Protein 3R75 (pdb70)

Sequence (1236 aa):
RNLFDRVLHGQAPCFALIARSRAMIDVVFAGAVSYPSSLAELPLAAPTATGADRQELLVMVPYRQLHERGFKTHDDGAPLVAITCDEHETVSAQLALAAIPDADTALGERHFDIDDEAYAEIVERRVITDEIGTGAGSNFVIKRTLEGDLDDDDYSPAKALAVFKRLMRRREVGAYWIFVIHTGERTFVVGATPERHLTLHHEGCCATMNPISGTYRYPQSGPTIDGINAFLGDRKESSDELYMVLDEELLKMMARICPAGGQVTGPHHLREMARLAHTEYFIVVGHHTEADVRDLLRETMFAPTVTGSPIESATRVIARHERAGRGYYSGIAALIGRDARGGRTLDSAILIRTAEIDRAGHHVRIGVGSTLVRHSDAVSEVMMETHAKVAALSNAFDPPEAGPALGQHPSVQAALRERNEGIADDFWFRPYGGRAELSGCCRALIVDAEDHFTAMIAQQLSSLGLATEVCGVHDAVDLARYDVVVMGPGPGDPSDAGDPRIARLYAWLRHLIDEGKPFMMAVLSHQILNAILGIPLVVRREVPNQGIQVEIDLFGQRERVGFYNTYVAQTVRDEMDVDGVGTVAISRDPRTGEVHALRGPTFSSMMQFHAESVLTVDGPRRILGEAITHAIRREKRNLFDRVLHGQAPCCFALIARSTGSAGERAMIDVFAGAVSYPSSLAELPLAAPTATGADRQELLVMVPYRQLHERGFKTHDDGAPLVVAITCDEHETVSAQLALAAIPDADTALGERHFDIDDEAYAEIVERVITDEIGTGAGSSNFVIKRTLEGDLDDYSPAKALAVFKRLMRREVGAYWIFVIHTGERTFVGATPERHLTLHHEGCCATMNPISGTYRYPQSGPTIDGINAFLGDRKESSDELYMVVLDEELKMMARIICPAGGQVTGPHHLREMARLAHTEYFIVGHTEADVVRDLLRETMFAPTVTGSPIESATRVIARHERAGRGYYSGIAALIGRDARGGRTLDSAILIRTAEIDRAGHVRIGVGSTLVRHSDAVSEVMMETHAKVAALSNAFDPPEAGPALGQHPSSVQAALRERNEGIADFWFRPYGGRAELSGCRALIVDAEDHFTTAMIAQQLSSSLGLATEEVCGVHDAVDLARYDVVVMGPGPGDPSDAGDPRIARLYAWLRHLIDEGKPFMMAVLSHQILNAILGIPLVRREVPNQGIQVEIDLFGQRERVGFYNTYVVAQTVVRDEMDVDGVGTVAISRDPRTGEEVHALRGPTFSSMMQFHAESVLTVDGPRILGEAITHAIRREK

CATH classification: 3.60.120.10 (+1 more: 3.40.50.880)

Nearest PDB structures (foldseek):
  3r76-assembly1_B  TM=9.998E-01  e=0.000E+00  Burkholderia lata
  3r76-assembly1_A  TM=9.434E-01  e=0.000E+00  Burkholderia lata
  3r74-assembly1_A  TM=6.305E-01  e=0.000E+00  Burkholderia lata
  3r74-assembly1_B  TM=6.122E-01  e=0.000E+00  Burkholderia lata
  2eua-assembly2_B  TM=7.365E-01  e=6.000E-20  Escherichia coli

Foldseek 3Di:
DALLVCVQVVNALWWKWKFAPCTKIKIFGADKDFDPALVVQPDDPFDFPLAWDFFKKWFFAQCNLVVVVFDFDCPPQTTMIGTRPDMDMDNPVVSLVSQDADAQAFAPWAKPQHLVNQLVLLVCCLCVQCVVPLAFKFKAKIKTKGFGPPDDVSNLSNLLSLCVVQKPQFRMFMWTRGNFKIKGFGHNFWWWKADPQKIKGKQWAFKQFADPVGDDPVSVVVSVVDPVRVVLSVQLVVQVQVLQVVQAVVTWDKDDFDWRDIRGMIITMIMIMHGGDDDPSVSLNSPPFRCFRFHPPRSSSSVSNVVRDPDGDNSQRHKTWTWIAGNRRDIIITMHGPARMWMAGPRRMTIHMFIHMRGNPDDSSVRSVVRVSSNVSSSCSSPPDDDPPPPCPDPVNVVVVVVVLPQFAPQVVDDLVDAPPCAAAEEEEEDLADVLVVLVCSLSVSVRYHYHYDYLPDDDDCVVGQEYEYDDDDDDLVPCVPVSSVSLLVVLVVCLLVLRQYEYANSQVNNCVVQPFDKDFAPDALAFDWDFFQDVNRTWIFHAGGGMFTFDCDQWDQGPSFGIKGFGADNVTRTTAKIQGPQFIYGPTSLSDRRTYPSSVVVVVRSCRNSVVVD/DVLLVCVQVCNAVWKKWKFADDDDDPDFGKIKIFGAAKDFDPALVPDPDDAFDFDLAWDFFKKWFFALCNLVVVVFDFDCPPQTTMIGTRPDIDMDGLVVSLVPQDADAQAFAPKDKPQHLVNQLVLLVCCLCVQVVVPLAFKFKAKIKTKGFGPPDDCSNLVNLLSLLVVFKDQFRMFMWTRRPQKIKGFGHNFWFWWADPQKIKGKQWAFKQFADPVGDDPVSVVVRVVDPVRVVLQVQLVVQVQVLQVVAAVVTWDKDDFDWRDIRGMIITMIMIMHGHDDDPSVNLNSPSFRCQHQHPPRSSSSVSNVVRDPDGDNSQRHKTWTWIARNGGDIIITMGGPARMWMAGPRRMTIHMFIHMRGNPDNSSVRSVVRCSSNVSSSCSSPPPVVDDDPCVPVVNVVVVVVVLPQWAPCVVAPPPRAAPQQEFEEEEEDLPDVLVVLVCVLSVSHNYHYDYDYLPDDDDLVVGQEYEYDDDDDDLVPCPPVSSVSLLVVLVVCQLVLRQYEYANSLQNNCVVQPFDKDFDPDALAFDWDWFQDVNDTWIFHAHGGMFTFDCDQWDQGPSWGIKGFGADNVTRTTAKIQGQQAIYGHTRLSDRRTYPSSVVVNVRRCSNSVPPD

Solvent-accessible surface area: 45537 Å² total

Secondary structure (DSSP, 8-state):
--HHHHHHTT--SSEEEEEE---EEEEEE--EE--SSGGG---PSP---SS-EEEEEEEE-GGGGGGGT-------PPPEEEE-SEEEEEEHHHHHHHSPP---PPEEEEESS-HHHHHHHHHHIIIIIGGGTS-SEEE--EEEEEE-TT--HHHHHHHHHHHHHH--S-SEEEEEE-SSEEEEEEES-B--EEETTEEEE--EEEEEEPPTT---HHHHHHHHT-HHHHHHHHHHHHHHHHHHHHHSTT--EEEEEEEEE-SSEEEEEEEEEEE----HHHHHHHT-S-GGGSEESHHHHHHHHHHH--S--TTTT-EEEEEEE-TTS-EEEEEEE--SEEEEETT-EEEEEE--EE-TT--HHHHHHHHHHHHHHHHHHHSPPP-S--GGG-HHHHHHHHHTTTTS-SGGGS-SS----STT-EEEEEESS-THHHHHHHHHHHTT-EEEEEETT----GGG-SEEEEPP-SS-TT-TTSHHHHHHHHHHHHHHHHT--EEE--HHHHHHHHTTPPEEEEEEEEEEEEEEEEETTEEEEEEEEEEEEEB-S-SEEEETTTEEEEEEE-TTT-BEEEEEETTEEEESSBTTSTT-TTHHHHHHHHHHHHTTTT-/-HHHHHHHTT--SSEEEEE-S---TTPPPEEEEEE--EE--SSGGG---PSP---SS-EEEEEEEE-GGGGGGGT-------PPPEEEE-SEEEEEEHHHHHHHSPP---PPEEEEESS-HHHHHHHHHHIIIIIGGGTS-SEEE--EEEEEE-TT--HHHHHHHHHHHHHH--S-SEEEEEE-SS-EEEEEES-EEEEEETTEEEE--EEEEEEPPTT---HHHHHHHHT-HHHHHHHHHHHHHHHHHHHHHSTT--EEEEEEEEE-SSEEEEEEEEEEE----HHHHHHHT-S-GGGSEESHHHHHHHHHHH-SS--TTTT-EEEEEEE-TTS-EEEEEEE--SEEEE-TT-EEEEEE--EE-TT--HHHHHHHHHHHHHHHHHHHS-GGGSPPGGGSHHHHHHHHHTTTTS-SGGGS-TT---TTTT-EEEEEESS-THHHHHHHHHHHTT-EEEEEETT----GGG-SEEEE---SS-TT-TTSHHHHHHHHHHHHHHHHT--EEE--HHHHHHHHTTPPEEEEEEEEEEEEEEEEETTEEEEEEEEEEEEEB-S-SEEEETTTEEEEEEE-TTT-BEEEEEETTEEEESSBTTSTT-TTHHHHHHHHHHHHTTT--

Organism: Burkholderia lata (strain ATCC 17760 / DSM 23089 / LMG 22485 / NCIMB 9086 / R18194 / 383) (NCBI:txid482957)

B-factor: mean 40.08, std 13.48, range [13.73, 122.08]

Radius of gyration: 42.16 Å; Cα contacts (8 Å, |Δi|>4): 3060; chains: 2; bounding box: 142×75×75 Å

InterPro domains:
  IPR005801 ADC synthase [G3DSA:3.60.120.10] (1-397)
  IPR005801 ADC synthase [SSF56322] (35-395)
  IPR006221 Anthranilate synthase/para-aminobenzoate synthase like domain [cd01743] (448-624)
  IPR015890 Chorismate-utilising enzyme, C-terminal [PF00425] (127-386)
  IPR017926 Glutamine amidotransferase [PF00117] (448-626)
  IPR019999 Anthranilate synthase component I-like [PTHR11236] (121-397)
  IPR029062 Class I glutamine amidotransferase-like [G3DSA:3.40.50.880] (445-643)
  IPR029062 Class I glutamine amidotransferase-like [SSF52317] (443-632)

Structure (mmCIF, N/CA/C/O backbone):
data_3R75
#
_entry.id   3R75
#
_cell.length_a   259.710
_cell.length_b   94.512
_cell.length_c   53.546
_cell.angle_alpha   90.00
_cell.angle_beta   90.00
_cell.angle_gamma   90.00
#
_symmetry.space_group_name_H-M   'P 21 21 2'
#
loop_
_entity.id
_entity.type
_entity.pdbx_description
1 polymer 'Anthranilate/para-aminobenzoate synthases component I'
2 non-polymer 'MAGNESIUM ION'
3 non-polymer 'BENZOIC ACID'
4 non-polymer 'PYRUVIC ACID'
5 non-polymer 'PHOSPHATE ION'
6 non-polymer 'ZINC ION'
7 water water
#
loop_
_atom_site.group_PDB
_atom_site.id
_atom_site.type_symbol
_atom_site.label_atom_id
_atom_site.label_alt_id
_atom_site.label_comp_id
_atom_site.label_asym_id
_atom_site.label_entity_id
_atom_site.label_seq_id
_atom_site.pdbx_PDB_ins_code
_atom_site.Cartn_x
_atom_site.Cartn_y
_atom_site.Cartn_z
_atom_site.occupancy
_atom_site.B_iso_or_equiv
_atom_site.auth_seq_id
_atom_site.auth_comp_id
_atom_site.auth_asym_id
_atom_site.auth_atom_id
_atom_site.pdbx_PDB_model_num
ATOM 1 N N . ARG A 1 9 ? 37.469 59.098 46.687 1.00 75.03 7 ARG A N 1
ATOM 2 C CA . ARG A 1 9 ? 37.249 57.655 46.375 1.00 81.36 7 ARG A CA 1
ATOM 3 C C . ARG A 1 9 ? 35.751 57.336 46.063 1.00 71.90 7 ARG A C 1
ATOM 4 O O . ARG A 1 9 ? 34.879 57.298 46.936 1.00 84.32 7 ARG A O 1
ATOM 6 N N . ASN A 1 10 ? 35.467 57.109 44.790 1.00 71.62 8 ASN A N 1
ATOM 7 C CA . ASN A 1 10 ? 34.118 56.728 44.376 1.00 59.48 8 ASN A CA 1
ATOM 8 C C . ASN A 1 10 ? 33.761 55.319 44.905 1.00 59.58 8 ASN A C 1
ATOM 9 O O . ASN A 1 10 ? 34.524 54.670 45.658 1.00 53.84 8 ASN A O 1
ATOM 14 N N . LEU A 1 11 ? 32.574 54.862 44.572 1.00 53.29 9 LEU A N 1
ATOM 15 C CA . LEU A 1 11 ? 32.186 53.533 44.989 1.00 47.23 9 LEU A CA 1
ATOM 16 C C . LEU A 1 11 ? 33.169 52.532 44.377 1.00 38.70 9 LEU A C 1
ATOM 17 O O . LEU A 1 11 ? 33.597 51.603 45.023 1.00 36.04 9 LEU A O 1
ATOM 22 N N . PHE A 1 12 ? 33.430 52.702 43.089 1.00 37.67 10 PHE A N 1
ATOM 23 C CA . PHE A 1 12 ? 34.230 51.735 42.374 1.00 38.71 10 PHE A CA 1
ATOM 24 C C . PHE A 1 12 ? 35.628 51.591 43.028 1.00 39.68 10 PHE A C 1
ATOM 25 O O . PHE A 1 12 ? 36.081 50.478 43.294 1.00 36.32 10 PHE A O 1
ATOM 33 N N . ASP A 1 13 ? 36.236 52.709 43.383 1.00 43.53 11 ASP A N 1
ATOM 34 C CA . ASP A 1 13 ? 37.516 52.714 44.078 1.00 49.98 11 ASP A CA 1
ATOM 35 C C . ASP A 1 13 ? 37.452 51.929 45.385 1.00 46.19 11 ASP A C 1
ATOM 36 O O . ASP A 1 13 ? 38.350 51.146 45.668 1.00 44.63 11 ASP A O 1
ATOM 41 N N . ARG A 1 14 ? 36.393 52.126 46.169 1.00 44.69 12 ARG A N 1
ATOM 42 C CA . ARG A 1 14 ? 36.212 51.357 47.379 1.00 44.26 12 ARG A CA 1
ATOM 43 C C . ARG A 1 14 ? 36.043 49.853 47.085 1.00 45.52 12 ARG A C 1
ATOM 44 O O . ARG A 1 14 ? 36.608 49.020 47.778 1.00 45.72 12 ARG A O 1
ATOM 52 N N . VAL A 1 15 ? 35.278 49.501 46.059 1.00 40.46 13 VAL A N 1
ATOM 53 C CA . VAL A 1 15 ? 35.155 48.081 45.677 1.00 37.06 13 VAL A CA 1
ATOM 54 C C . VAL A 1 15 ? 36.568 47.528 45.360 1.00 39.58 13 VAL A C 1
ATOM 55 O O . VAL A 1 15 ? 37.035 46.479 45.857 1.00 37.99 13 VAL A O 1
ATOM 59 N N . LEU A 1 16 ? 37.279 48.279 44.555 1.00 40.72 14 LEU A N 1
ATOM 60 C CA . LEU A 1 16 ? 38.615 47.889 44.108 1.00 51.58 14 LEU A CA 1
ATOM 61 C C . LEU A 1 16 ? 39.597 47.716 45.274 1.00 55.39 14 LEU A C 1
ATOM 62 O O . LEU A 1 16 ? 40.419 46.843 45.209 1.00 58.08 14 LEU A O 1
ATOM 67 N N . HIS A 1 17 ? 39.464 48.513 46.337 1.00 49.16 15 HIS A N 1
ATOM 68 C CA . HIS A 1 17 ? 40.411 48.444 47.444 1.00 53.38 15 HIS A CA 1
ATOM 69 C C . HIS A 1 17 ? 39.948 47.518 48.531 1.00 48.30 15 HIS A C 1
ATOM 70 O O . HIS A 1 17 ? 40.555 47.502 49.565 1.00 47.26 15 HIS A O 1
ATOM 77 N N . GLY A 1 18 ? 38.843 46.803 48.351 1.00 48.62 16 GLY A N 1
ATOM 78 C CA . GLY A 1 18 ? 38.400 45.846 49.369 1.00 49.61 16 GLY A CA 1
ATOM 79 C C . GLY A 1 18 ? 37.533 46.497 50.455 1.00 53.71 16 GLY A C 1
ATOM 80 O O . GLY A 1 18 ? 37.315 45.935 51.507 1.00 54.39 16 GLY A O 1
ATOM 81 N N . GLN A 1 19 ? 37.005 47.676 50.189 1.00 51.40 17 GLN A N 1
ATOM 82 C CA . GLN A 1 19 ? 36.283 48.440 51.202 1.00 52.58 17 GLN A CA 1
ATOM 83 C C . GLN A 1 19 ? 34.769 48.223 51.156 1.00 49.27 17 GLN A C 1
ATOM 84 O O . GLN A 1 19 ? 34.028 48.830 51.902 1.00 47.42 17 GLN A O 1
ATOM 90 N N . ALA A 1 20 ? 34.278 47.374 50.273 1.00 44.43 18 ALA A N 1
ATOM 91 C CA . ALA A 1 20 ? 32.811 47.160 50.207 1.00 42.65 18 ALA A CA 1
ATOM 92 C C . ALA A 1 20 ? 32.598 45.685 50.490 1.00 43.99 18 ALA A C 1
ATOM 93 O O . ALA A 1 20 ? 32.963 44.871 49.639 1.00 43.40 18 ALA A O 1
ATOM 95 N N . PRO A 1 21 ? 32.034 45.325 51.665 1.00 39.90 19 PRO A N 1
ATOM 96 C CA . PRO A 1 21 ? 31.945 43.895 51.949 1.00 42.77 19 PRO A CA 1
ATOM 97 C C . PRO A 1 21 ? 30.889 43.202 51.027 1.00 39.53 19 PRO A C 1
ATOM 98 O O . PRO A 1 21 ? 30.877 42.008 50.883 1.00 38.55 19 PRO A O 1
ATOM 102 N N . CYS A 1 22 ? 30.012 43.979 50.427 1.00 37.20 20 CYS A N 1
ATOM 103 C CA . CYS A 1 22 ? 29.054 43.428 49.462 1.00 36.27 20 CYS A CA 1
ATOM 104 C C . CYS A 1 22 ? 28.903 44.408 48.309 1.00 35.54 20 CYS A C 1
ATOM 105 O O . CYS A 1 22 ? 28.563 45.576 48.487 1.00 30.65 20 CYS A O 1
ATOM 108 N N . PHE A 1 23 ? 29.096 43.900 47.105 1.00 33.40 21 PHE A N 1
ATOM 109 C CA . PHE A 1 23 ? 29.088 44.749 45.916 1.00 30.58 21 PHE A CA 1
ATOM 110 C C . PHE A 1 23 ? 28.717 43.966 44.693 1.00 28.16 21 PHE A C 1
ATOM 111 O O . PHE A 1 23 ? 28.741 42.738 44.698 1.00 25.13 21 PHE A O 1
ATOM 119 N N . ALA A 1 24 ? 28.250 44.675 43.663 1.00 28.51 22 ALA A N 1
ATOM 120 C CA . ALA A 1 24 ? 28.048 44.093 42.361 1.00 27.72 22 ALA A CA 1
ATOM 121 C C . ALA A 1 24 ? 28.583 45.089 41.295 1.00 31.44 22 ALA A C 1
ATOM 122 O O . ALA A 1 24 ? 28.409 46.297 41.417 1.00 28.92 22 ALA A O 1
ATOM 124 N N . LEU A 1 25 ? 29.275 44.533 40.301 1.00 26.08 23 LEU A N 1
ATOM 125 C CA . LEU A 1 25 ? 29.605 45.192 39.071 1.00 28.24 23 LEU A CA 1
ATOM 126 C C . LEU A 1 25 ? 28.863 44.442 38.003 1.00 26.67 23 LEU A C 1
ATOM 127 O O . LEU A 1 25 ? 29.033 43.253 37.857 1.00 26.10 23 LEU A O 1
ATOM 132 N N . ILE A 1 26 ? 28.009 45.157 37.289 1.00 26.21 24 ILE A N 1
ATOM 133 C CA . ILE A 1 26 ? 27.154 44.577 36.274 1.00 25.17 24 ILE A CA 1
ATOM 134 C C . ILE A 1 26 ? 27.223 45.398 34.994 1.00 28.26 24 ILE A C 1
ATOM 135 O O . ILE A 1 26 ? 26.881 46.582 34.996 1.00 27.44 24 ILE A O 1
ATOM 140 N N . ALA A 1 27 ? 27.661 44.764 33.895 1.00 27.56 25 ALA A N 1
ATOM 141 C CA . ALA A 1 27 ? 27.764 45.395 32.595 1.00 28.44 25 ALA A CA 1
ATOM 142 C C . ALA A 1 27 ? 26.588 44.861 31.844 1.00 29.11 25 ALA A C 1
ATOM 143 O O . ALA A 1 27 ? 26.524 43.674 31.491 1.00 26.40 25 ALA A O 1
ATOM 145 N N . ARG A 1 28 ? 25.619 45.739 31.628 1.00 29.21 26 ARG A N 1
ATOM 146 C CA . ARG A 1 28 ? 24.327 45.374 31.021 1.00 34.55 26 ARG A CA 1
ATOM 147 C C . ARG A 1 28 ? 24.161 45.803 29.560 1.00 38.51 26 ARG A C 1
ATOM 148 O O . ARG A 1 28 ? 24.935 46.605 29.085 1.00 41.27 26 ARG A O 1
ATOM 156 N N . SER A 1 29 ? 23.129 45.231 28.918 1.00 51.58 27 SER A N 1
ATOM 157 C CA . SER A 1 29 ? 22.609 45.379 27.490 1.00 57.72 27 SER A CA 1
ATOM 158 C C . SER A 1 29 ? 23.094 44.293 26.533 1.00 53.95 27 SER A C 1
ATOM 159 O O . SER A 1 29 ? 23.144 43.135 26.913 1.00 48.41 27 SER A O 1
ATOM 162 N N . ARG A 1 36 ? 29.971 53.666 24.050 1.00 71.79 34 ARG A N 1
ATOM 163 C CA . ARG A 1 36 ? 30.650 53.849 25.355 1.00 63.85 34 ARG A CA 1
ATOM 164 C C . ARG A 1 36 ? 30.012 52.981 26.499 1.00 57.30 34 ARG A C 1
ATOM 165 O O . ARG A 1 36 ? 29.156 53.480 27.246 1.00 64.23 34 ARG A O 1
ATOM 167 N N . ALA A 1 37 ? 30.430 51.698 26.594 1.00 48.76 35 ALA A N 1
ATOM 168 C CA . ALA A 1 37 ? 29.864 50.718 27.547 1.00 48.49 35 ALA A CA 1
ATOM 169 C C . ALA A 1 37 ? 30.119 51.233 28.960 1.00 40.56 35 ALA A C 1
ATOM 170 O O . ALA A 1 37 ? 31.221 51.727 29.262 1.00 35.77 35 ALA A O 1
ATOM 172 N N . MET A 1 38 ? 29.087 51.179 29.787 1.00 42.96 36 MET A N 1
ATOM 173 C CA . MET A 1 38 ? 29.193 51.576 31.192 1.00 39.31 36 MET A CA 1
ATOM 174 C C . MET A 1 38 ? 28.932 50.358 32.037 1.00 35.77 36 MET A C 1
ATOM 175 O O . MET A 1 38 ? 28.189 49.478 31.639 1.00 37.44 36 MET A O 1
ATOM 180 N N . ILE A 1 39 ? 29.513 50.341 33.235 1.00 31.39 37 ILE A N 1
ATOM 181 C CA . ILE A 1 39 ? 29.307 49.292 34.200 1.00 31.47 37 ILE A CA 1
ATOM 182 C C . ILE A 1 39 ? 28.579 49.912 35.380 1.00 29.48 37 ILE A C 1
ATOM 183 O O . ILE A 1 39 ? 28.948 50.967 35.848 1.00 28.64 37 ILE A O 1
ATOM 188 N N . ASP A 1 40 ? 27.521 49.255 35.787 1.00 29.11 38 ASP A N 1
ATOM 189 C CA . ASP A 1 40 ? 26.824 49.623 36.994 1.00 30.73 38 ASP A CA 1
ATOM 190 C C . ASP A 1 40 ? 27.554 49.079 38.178 1.00 30.12 38 ASP A C 1
ATOM 191 O O . ASP A 1 40 ? 27.903 47.905 38.194 1.00 30.25 38 ASP A O 1
ATOM 196 N N . VAL A 1 41 ? 27.765 49.959 39.157 1.00 29.02 39 VAL A N 1
ATOM 197 C CA A VAL A 1 41 ? 28.390 49.603 40.421 0.50 27.25 39 VAL A CA 1
ATOM 198 C CA B VAL A 1 41 ? 28.381 49.560 40.408 0.50 29.36 39 VAL A CA 1
ATOM 199 C C . VAL A 1 41 ? 27.423 49.821 41.562 1.00 32.06 39 VAL A C 1
ATOM 200 O O . VAL A 1 41 ? 26.943 50.940 41.754 1.00 32.85 39 VAL A O 1
ATOM 207 N N . PHE A 1 42 ? 27.144 48.744 42.289 1.00 31.12 40 PHE A N 1
ATOM 208 C CA . PHE A 1 42 ? 26.168 48.703 43.371 1.00 31.77 40 PHE A CA 1
ATOM 209 C C . PHE A 1 42 ? 26.843 48.281 44.632 1.00 30.62 40 PHE A C 1
ATOM 210 O O . PHE A 1 42 ? 27.733 47.452 44.594 1.00 33.69 40 PHE A O 1
ATOM 218 N N . ALA A 1 43 ? 26.384 48.820 45.756 1.00 31.11 41 ALA A N 1
ATOM 219 C CA . ALA A 1 43 ? 26.756 48.332 47.085 1.00 32.76 41 ALA A CA 1
ATOM 220 C C . ALA A 1 43 ? 25.614 48.586 48.079 1.00 36.30 41 ALA A C 1
ATOM 221 O O . ALA A 1 43 ? 24.911 49.591 48.009 1.00 36.68 41 ALA A O 1
ATOM 223 N N . GLY A 1 44 ? 25.424 47.656 49.006 1.00 35.51 42 GLY A N 1
ATOM 224 C CA . GLY A 1 44 ? 24.607 47.950 50.193 1.00 40.14 42 GLY A CA 1
ATOM 225 C C . GLY A 1 44 ? 24.447 46.751 51.114 1.00 36.19 42 GLY A C 1
ATOM 226 O O . GLY A 1 44 ? 25.241 45.826 51.064 1.00 40.90 42 GLY A O 1
ATOM 227 N N . ALA A 1 45 ? 23.332 46.743 51.829 1.00 37.37 43 ALA A N 1
ATOM 228 C CA . ALA A 1 45 ? 23.057 45.781 52.853 1.00 40.52 43 ALA A CA 1
ATOM 229 C C . ALA A 1 45 ? 22.505 44.476 52.254 1.00 37.93 43 ALA A C 1
ATOM 230 O O . ALA A 1 45 ? 21.657 44.485 51.366 1.00 35.84 43 ALA A O 1
ATOM 232 N N . VAL A 1 46 ? 22.990 43.347 52.787 1.00 36.96 44 VAL A N 1
ATOM 233 C CA . VAL A 1 46 ? 22.575 42.032 52.384 1.00 37.82 44 VAL A CA 1
ATOM 234 C C . VAL A 1 46 ? 21.603 41.430 53.409 1.00 36.58 44 VAL A C 1
ATOM 235 O O . VAL A 1 46 ? 21.891 41.480 54.568 1.00 35.31 44 VAL A O 1
ATOM 239 N N . SER A 1 47 ? 20.537 40.785 52.949 1.00 31.40 45 SER A N 1
ATOM 240 C CA . SER A 1 47 ? 19.697 39.935 53.822 1.00 31.77 45 SER A CA 1
ATOM 241 C C . SER A 1 47 ? 19.272 38.728 53.008 1.00 30.23 45 SER A C 1
ATOM 242 O O . SER A 1 47 ? 19.370 38.730 51.779 1.00 30.62 45 SER A O 1
ATOM 245 N N . TYR A 1 48 ? 18.750 37.723 53.686 1.00 29.58 46 TYR A N 1
ATOM 246 C CA . TYR A 1 48 ? 18.295 36.491 53.091 1.00 33.25 46 TYR A CA 1
ATOM 247 C C . TYR A 1 48 ? 16.818 36.337 53.463 1.00 36.89 46 TYR A C 1
ATOM 248 O O . TYR A 1 48 ? 16.498 35.630 54.356 1.00 37.78 46 TYR A O 1
ATOM 257 N N . PRO A 1 49 ? 15.919 36.996 52.747 1.00 35.13 47 PRO A N 1
ATOM 258 C CA . PRO A 1 49 ? 14.514 36.888 53.067 1.00 34.66 47 PRO A CA 1
ATOM 259 C C . PRO A 1 49 ? 14.031 35.467 52.889 1.00 33.95 47 PRO A C 1
ATOM 260 O O . PRO A 1 49 ? 14.572 34.743 52.084 1.00 36.47 47 PRO A O 1
ATOM 264 N N . SER A 1 50 ? 12.946 35.106 53.545 1.00 38.58 48 SER A N 1
ATOM 265 C CA . SER A 1 50 ? 12.472 33.713 53.473 1.00 47.11 48 SER A CA 1
ATOM 266 C C . SER A 1 50 ? 11.573 33.468 52.253 1.00 49.18 48 SER A C 1
ATOM 267 O O . SER A 1 50 ? 11.304 32.340 51.905 1.00 54.12 48 SER A O 1
ATOM 270 N N . SER A 1 51 ? 11.138 34.521 51.576 1.00 42.60 49 SER A N 1
ATOM 271 C CA . SER A 1 51 ? 10.334 34.320 50.384 1.00 37.77 49 SER A CA 1
ATOM 272 C C . SER A 1 51 ? 10.315 35.537 49.488 1.00 35.81 49 SER A C 1
ATOM 273 O O . SER A 1 51 ? 10.673 36.657 49.890 1.00 29.30 49 SER A O 1
ATOM 276 N N . LEU A 1 52 ? 9.855 35.296 48.269 1.00 31.62 50 LEU A N 1
ATOM 277 C CA . LEU A 1 52 ? 9.781 36.359 47.327 1.00 34.16 50 LEU A CA 1
ATOM 278 C C . LEU A 1 52 ? 8.785 37.437 47.829 1.00 36.50 50 LEU A C 1
ATOM 279 O O . LEU A 1 52 ? 9.020 38.642 47.637 1.00 34.88 50 LEU A O 1
ATOM 284 N N . ALA A 1 53 ? 7.736 37.000 48.521 1.00 33.56 51 ALA A N 1
ATOM 285 C CA . ALA A 1 53 ? 6.708 37.886 49.000 1.00 34.39 51 ALA A CA 1
ATOM 286 C C . ALA A 1 53 ? 7.340 38.826 50.012 1.00 36.32 51 ALA A C 1
ATOM 287 O O . ALA A 1 53 ? 6.899 39.916 50.147 1.00 39.99 51 ALA A O 1
ATOM 289 N N . GLU A 1 54 ? 8.428 38.436 50.654 1.00 36.50 52 GLU A N 1
ATOM 290 C CA . GLU A 1 54 ? 9.049 39.281 51.663 1.00 40.74 52 GLU A CA 1
ATOM 291 C C . GLU A 1 54 ? 10.276 40.022 51.194 1.00 38.19 52 GLU A C 1
ATOM 292 O O . GLU A 1 54 ? 11.024 40.518 51.996 1.00 39.02 52 GLU A O 1
ATOM 298 N N . LEU A 1 55 ? 10.500 40.115 49.895 1.00 34.36 53 LEU A N 1
ATOM 299 C CA . LEU A 1 55 ? 11.588 40.977 49.412 1.00 36.16 53 LEU A CA 1
ATOM 300 C C . LEU A 1 55 ? 11.388 42.390 50.003 1.00 36.79 53 LEU A C 1
ATOM 301 O O . LEU A 1 55 ? 10.296 42.906 49.987 1.00 41.69 53 LEU A O 1
ATOM 306 N N . PRO A 1 56 ? 12.446 42.998 50.552 1.00 39.39 54 PRO A N 1
ATOM 307 C CA . PRO A 1 56 ? 12.245 44.306 51.199 1.00 44.37 54 PRO A CA 1
ATOM 308 C C . PRO A 1 56 ? 12.153 45.400 50.153 1.00 44.45 54 PRO A C 1
ATOM 309 O O . PRO A 1 56 ? 13.171 45.958 49.743 1.00 47.78 54 PRO A O 1
ATOM 313 N N . LEU A 1 57 ? 10.944 45.619 49.677 1.00 39.84 55 LEU A N 1
ATOM 314 C CA . LEU A 1 57 ? 10.651 46.597 48.663 1.00 42.81 55 LEU A CA 1
ATOM 315 C C . LEU A 1 57 ? 9.730 47.621 49.270 1.00 43.61 55 LEU A C 1
ATOM 316 O O . LEU A 1 57 ? 8.728 47.247 49.810 1.00 47.71 55 LEU A O 1
ATOM 321 N N . ALA A 1 58 ? 10.074 48.905 49.167 1.00 49.16 56 ALA A N 1
ATOM 322 C CA . ALA A 1 58 ? 9.266 50.004 49.759 1.00 55.01 56 ALA A CA 1
ATOM 323 C C . ALA A 1 58 ? 8.040 50.215 48.871 1.00 57.30 56 ALA A C 1
ATOM 324 O O . ALA A 1 58 ? 7.980 49.694 47.755 1.00 51.58 56 ALA A O 1
ATOM 326 N N . ALA A 1 59 ? 7.074 50.982 49.348 1.00 62.09 57 ALA A N 1
ATOM 327 C CA . ALA A 1 59 ? 5.927 51.406 48.518 1.00 58.88 57 ALA A CA 1
ATOM 328 C C . ALA A 1 59 ? 6.366 52.440 47.463 1.00 67.08 57 ALA A C 1
ATOM 329 O O . ALA A 1 59 ? 7.420 53.074 47.593 1.00 62.61 57 ALA A O 1
ATOM 331 N N . PRO A 1 60 ? 5.552 52.630 46.412 1.00 69.62 58 PRO A N 1
ATOM 332 C CA . PRO A 1 60 ? 6.056 53.330 45.236 1.00 65.32 58 PRO A CA 1
ATOM 333 C C . PRO A 1 60 ? 6.542 54.701 45.523 1.00 70.13 58 PRO A C 1
ATOM 334 O O . PRO A 1 60 ? 6.001 55.370 46.374 1.00 84.09 58 PRO A O 1
ATOM 338 N N . THR A 1 61 ? 7.581 55.114 44.821 1.00 75.98 59 THR A N 1
ATOM 339 C CA . THR A 1 61 ? 8.002 56.498 44.867 1.00 85.18 59 THR A CA 1
ATOM 340 C C . THR A 1 61 ? 8.433 56.890 43.462 1.00 85.48 59 THR A C 1
ATOM 341 O O . THR A 1 61 ? 9.076 56.111 42.730 1.00 73.56 59 THR A O 1
ATOM 345 N N . ALA A 1 62 ? 8.056 58.102 43.092 1.00 82.16 60 ALA A N 1
ATOM 346 C CA . ALA A 1 62 ? 8.533 58.706 41.878 1.00 78.40 60 ALA A CA 1
ATOM 347 C C . ALA A 1 62 ? 9.494 59.773 42.358 1.00 75.16 60 ALA A C 1
ATOM 348 O O . ALA A 1 62 ? 9.091 60.681 43.077 1.00 75.78 60 ALA A O 1
ATOM 350 N N . THR A 1 63 ? 10.762 59.641 42.005 1.00 67.59 61 THR A N 1
ATOM 351 C CA . THR A 1 63 ? 11.768 60.629 42.385 1.00 66.20 61 THR A CA 1
ATOM 352 C C . THR A 1 63 ? 12.045 61.638 41.259 1.00 66.95 61 THR A C 1
ATOM 353 O O . THR A 1 63 ? 12.696 62.644 41.504 1.00 59.07 61 THR A O 1
ATOM 357 N N . GLY A 1 64 ? 11.605 61.346 40.031 1.00 60.98 62 GLY A N 1
ATOM 358 C CA . GLY A 1 64 ? 11.976 62.158 38.860 1.00 58.49 62 GLY A CA 1
ATOM 359 C C . GLY A 1 64 ? 13.175 61.626 38.086 1.00 59.50 62 GLY A C 1
ATOM 360 O O . GLY A 1 64 ? 13.457 62.096 36.987 1.00 66.27 62 GLY A O 1
ATOM 361 N N . ALA A 1 65 ? 13.873 60.636 38.654 1.00 59.05 63 ALA A N 1
ATOM 362 C CA . ALA A 1 65 ? 14.848 59.837 37.914 1.00 52.46 63 ALA A CA 1
ATOM 363 C C . ALA A 1 65 ? 14.680 58.296 38.150 1.00 51.70 63 ALA A C 1
ATOM 364 O O . ALA A 1 65 ? 14.150 57.829 39.173 1.00 49.28 63 ALA A O 1
ATOM 366 N N . ASP A 1 66 ? 15.172 57.534 37.182 1.00 45.93 64 ASP A N 1
ATOM 367 C CA . ASP A 1 66 ? 15.328 56.090 37.305 1.00 52.26 64 ASP A CA 1
ATOM 368 C C . ASP A 1 66 ? 16.199 55.760 38.511 1.00 56.73 64 ASP A C 1
ATOM 369 O O . ASP A 1 66 ? 17.220 56.415 38.739 1.00 50.80 64 ASP A O 1
ATOM 374 N N . ARG A 1 67 ? 15.831 54.715 39.241 1.00 49.59 65 ARG A N 1
ATOM 375 C CA . ARG A 1 67 ? 16.484 54.411 40.538 1.00 47.11 65 ARG A CA 1
ATOM 376 C C . ARG A 1 67 ? 16.379 52.907 40.746 1.00 40.43 65 ARG A C 1
ATOM 377 O O . ARG A 1 67 ? 15.315 52.363 40.551 1.00 38.62 65 ARG A O 1
ATOM 385 N N . GLN A 1 68 ? 17.468 52.229 41.103 1.00 35.39 66 GLN A N 1
ATOM 386 C CA . GLN A 1 68 ? 17.412 50.812 41.428 1.00 34.17 66 GLN A CA 1
ATOM 387 C C . GLN A 1 68 ? 17.179 50.581 42.912 1.00 35.76 66 GLN A C 1
ATOM 388 O O . GLN A 1 68 ? 17.698 51.301 43.736 1.00 36.66 66 GLN A O 1
ATOM 394 N N . GLU A 1 69 ? 16.411 49.584 43.280 1.00 34.80 67 GLU A N 1
ATOM 395 C CA . GLU A 1 69 ? 16.151 49.401 44.714 1.00 34.76 67 GLU A CA 1
ATOM 396 C C . GLU A 1 69 ? 16.862 48.186 45.286 1.00 35.48 67 GLU A C 1
ATOM 397 O O . GLU A 1 69 ? 17.445 48.248 46.362 1.00 34.11 67 GLU A O 1
ATOM 403 N N . LEU A 1 70 ? 16.785 47.057 44.586 1.00 31.75 68 LEU A N 1
ATOM 404 C CA . LEU A 1 70 ? 17.299 45.784 45.105 1.00 28.41 68 LEU A CA 1
ATOM 405 C C . LEU A 1 70 ? 17.919 44.968 44.047 1.00 29.25 68 LEU A C 1
ATOM 406 O O . LEU A 1 70 ? 17.390 44.940 42.952 1.00 29.61 68 LEU A O 1
ATOM 411 N N . LEU A 1 71 ? 19.014 44.282 44.362 1.00 28.02 69 LEU A N 1
ATOM 412 C CA . LEU A 1 71 ? 19.546 43.195 43.519 1.00 26.07 69 LEU A CA 1
ATOM 413 C C . LEU A 1 71 ? 19.246 41.864 44.242 1.00 27.82 69 LEU A C 1
ATOM 414 O O . LEU A 1 71 ? 19.535 41.710 45.460 1.00 28.98 69 LEU A O 1
ATOM 419 N N . VAL A 1 72 ? 18.612 40.919 43.550 1.00 26.59 70 VAL A N 1
ATOM 420 C CA . VAL A 1 72 ? 18.124 39.699 44.167 1.00 25.83 70 VAL A CA 1
ATOM 421 C C . VAL A 1 72 ? 18.697 38.505 43.453 1.00 27.82 70 VAL A C 1
ATOM 422 O O . VAL A 1 72 ? 18.734 38.494 42.202 1.00 29.26 70 VAL A O 1
ATOM 426 N N . MET A 1 73 ? 19.223 37.540 44.208 1.00 25.11 71 MET A N 1
ATOM 427 C CA . MET A 1 73 ? 19.701 36.261 43.633 1.00 25.45 71 MET A CA 1
ATOM 428 C C . MET A 1 73 ? 18.763 35.183 44.082 1.00 27.52 71 MET A C 1
ATOM 429 O O . MET A 1 73 ? 18.653 34.898 45.297 1.00 26.99 71 MET A O 1
ATOM 434 N N . VAL A 1 74 ? 18.117 34.553 43.119 1.00 25.24 72 VAL A N 1
ATOM 435 C CA . VAL A 1 74 ? 17.122 33.547 43.356 1.00 22.84 72 VAL A CA 1
ATOM 436 C C . VAL A 1 74 ? 17.679 32.154 43.066 1.00 25.47 72 VAL A C 1
ATOM 437 O O . VAL A 1 74 ? 17.984 31.825 41.952 1.00 27.91 72 VAL A O 1
ATOM 441 N N . PRO A 1 75 ? 17.739 31.286 44.069 1.00 23.33 73 PRO A N 1
ATOM 442 C CA . PRO A 1 75 ? 18.270 29.978 43.849 1.00 23.82 73 PRO A CA 1
ATOM 443 C C . PRO A 1 75 ? 17.270 28.990 43.305 1.00 23.35 73 PRO A C 1
ATOM 444 O O . PRO A 1 75 ? 16.048 29.203 43.378 1.00 24.90 73 PRO A O 1
ATOM 448 N N . TYR A 1 76 ? 17.768 27.869 42.795 1.00 24.51 74 TYR A N 1
ATOM 449 C CA . TYR A 1 76 ? 16.877 26.870 42.216 1.00 24.88 74 TYR A CA 1
ATOM 450 C C . TYR A 1 76 ? 15.851 26.345 43.241 1.00 28.56 74 TYR A C 1
ATOM 451 O O . TYR A 1 76 ? 14.635 26.205 42.929 1.00 29.05 74 TYR A O 1
ATOM 460 N N . ARG A 1 77 ? 16.289 26.092 44.463 1.00 26.38 75 ARG A N 1
ATOM 461 C CA . ARG A 1 77 ? 15.349 25.521 45.487 1.00 27.74 75 ARG A CA 1
ATOM 462 C C . ARG A 1 77 ? 14.201 26.463 45.839 1.00 29.93 75 ARG A C 1
ATOM 463 O O . ARG A 1 77 ? 13.287 26.074 46.516 1.00 28.30 75 ARG A O 1
ATOM 471 N N . GLN A 1 78 ? 14.256 27.736 45.412 1.00 28.54 76 GLN A N 1
ATOM 472 C CA . GLN A 1 78 ? 13.111 28.672 45.587 1.00 30.52 76 GLN A CA 1
ATOM 473 C C . GLN A 1 78 ? 11.786 28.182 44.938 1.00 30.17 76 GLN A C 1
ATOM 474 O O . GLN A 1 78 ? 10.698 28.675 45.271 1.00 27.11 76 GLN A O 1
ATOM 480 N N . LEU A 1 79 ? 11.893 27.240 44.010 1.00 29.77 77 LEU A N 1
ATOM 481 C CA . LEU A 1 79 ? 10.712 26.531 43.457 1.00 29.52 77 LEU A CA 1
ATOM 482 C C . LEU A 1 79 ? 9.769 25.898 44.479 1.00 33.68 77 LEU A C 1
ATOM 483 O O . LEU A 1 79 ? 8.635 25.548 44.131 1.00 34.17 77 LEU A O 1
ATOM 488 N N . HIS A 1 80 ? 10.185 25.729 45.734 1.00 32.66 78 HIS A N 1
ATOM 489 C CA . HIS A 1 80 ? 9.253 25.231 46.720 1.00 35.91 78 HIS A CA 1
ATOM 490 C C . HIS A 1 80 ? 8.088 26.194 46.823 1.00 40.45 78 HIS A C 1
ATOM 491 O O . HIS A 1 80 ? 7.037 25.797 47.172 1.00 38.44 78 HIS A O 1
ATOM 498 N N . GLU A 1 81 ? 8.271 27.469 46.501 1.00 34.66 79 GLU A N 1
ATOM 499 C CA . GLU A 1 81 ? 7.170 28.430 46.571 1.00 38.32 79 GLU A CA 1
ATOM 500 C C . GLU A 1 81 ? 6.082 28.156 45.540 1.00 44.56 79 GLU A C 1
ATOM 501 O O . GLU A 1 81 ? 4.964 28.664 45.673 1.00 41.29 79 GLU A O 1
ATOM 507 N N . ARG A 1 82 ? 6.435 27.461 44.463 1.00 39.12 80 ARG A N 1
ATOM 508 C CA . ARG A 1 82 ? 5.451 26.997 43.497 1.00 38.09 80 ARG A CA 1
ATOM 509 C C . ARG A 1 82 ? 4.916 25.601 43.863 1.00 39.16 80 ARG A C 1
ATOM 510 O O . ARG A 1 82 ? 4.103 25.060 43.166 1.00 44.60 80 ARG A O 1
ATOM 518 N N . GLY A 1 83 ? 5.366 25.016 44.956 1.00 38.89 81 GLY A N 1
ATOM 519 C CA . GLY A 1 83 ? 4.940 23.662 45.303 1.00 40.51 81 GLY A CA 1
ATOM 520 C C . GLY A 1 83 ? 5.658 22.577 44.505 1.00 42.98 81 GLY A C 1
ATOM 521 O O . GLY A 1 83 ? 5.183 21.485 44.399 1.00 42.39 81 GLY A O 1
ATOM 522 N N . PHE A 1 84 ? 6.791 22.897 43.907 1.00 39.85 82 PHE A N 1
ATOM 523 C CA . PHE A 1 84 ? 7.528 21.915 43.120 1.00 37.71 82 PHE A CA 1
ATOM 524 C C . PHE A 1 84 ? 8.651 21.382 44.008 1.00 42.24 82 PHE A C 1
ATOM 525 O O . PHE A 1 84 ? 9.079 22.075 44.951 1.00 45.82 82 PHE A O 1
ATOM 533 N N . LYS A 1 85 ? 9.128 20.170 43.736 1.00 38.53 83 LYS A N 1
ATOM 534 C CA . LYS A 1 85 ? 10.130 19.552 44.600 1.00 38.89 83 LYS A CA 1
ATOM 535 C C . LYS A 1 85 ? 11.499 19.688 43.997 1.00 37.10 83 LYS A C 1
ATOM 536 O O . LYS A 1 85 ? 11.659 19.607 42.772 1.00 36.29 83 LYS A O 1
ATOM 542 N N . THR A 1 86 ? 12.483 20.001 44.847 1.00 35.64 84 THR A N 1
ATOM 543 C CA . THR A 1 86 ? 13.877 20.193 44.429 1.00 34.46 84 THR A CA 1
ATOM 544 C C . THR A 1 86 ? 14.772 19.593 45.532 1.00 36.92 84 THR A C 1
ATOM 545 O O . THR A 1 86 ? 14.344 19.434 46.665 1.00 37.53 84 THR A O 1
ATOM 549 N N . HIS A 1 87 ? 16.001 19.225 45.194 1.00 38.70 85 HIS A N 1
ATOM 550 C CA . HIS A 1 87 ? 16.968 18.772 46.187 1.00 43.70 85 HIS A CA 1
ATOM 551 C C . HIS A 1 87 ? 17.379 20.037 46.895 1.00 43.63 85 HIS A C 1
ATOM 552 O O . HIS A 1 87 ? 17.905 20.961 46.291 1.00 37.89 85 HIS A O 1
ATOM 559 N N . ASP A 1 88 ? 17.049 20.120 48.162 1.00 41.39 86 ASP A N 1
ATOM 560 C CA . ASP A 1 88 ? 17.210 21.354 48.863 1.00 46.85 86 ASP A CA 1
ATOM 561 C C . ASP A 1 88 ? 18.617 21.488 49.411 1.00 44.60 86 ASP A C 1
ATOM 562 O O . ASP A 1 88 ? 18.999 20.768 50.289 1.00 46.23 86 ASP A O 1
ATOM 567 N N . ASP A 1 89 ? 19.380 22.438 48.906 1.00 40.03 87 ASP A N 1
ATOM 568 C CA . ASP A 1 89 ? 20.767 22.620 49.367 1.00 38.63 87 ASP A CA 1
ATOM 569 C C . ASP A 1 89 ? 20.909 23.826 50.278 1.00 39.62 87 ASP A C 1
ATOM 570 O O . ASP A 1 89 ? 21.985 24.235 50.561 1.00 41.14 87 ASP A O 1
ATOM 575 N N . GLY A 1 90 ? 19.791 24.410 50.682 1.00 42.58 88 GLY A N 1
ATOM 576 C CA . GLY A 1 90 ? 19.778 25.570 51.546 1.00 41.49 88 GLY A CA 1
ATOM 577 C C . GLY A 1 90 ? 20.267 26.876 50.965 1.00 39.50 88 GLY A C 1
ATOM 578 O O . GLY A 1 90 ? 20.524 27.795 51.726 1.00 35.93 88 GLY A O 1
ATOM 579 N N . ALA A 1 91 ? 20.400 26.978 49.632 1.00 33.50 89 ALA A N 1
ATOM 580 C CA . ALA A 1 91 ? 20.861 28.197 49.063 1.00 28.97 89 ALA A CA 1
ATOM 581 C C . ALA A 1 91 ? 19.862 29.282 49.404 1.00 29.09 89 ALA A C 1
ATOM 582 O O . ALA A 1 91 ? 18.674 29.118 49.155 1.00 30.39 89 ALA A O 1
ATOM 584 N N . PRO A 1 92 ? 20.332 30.429 49.918 1.00 30.22 90 PRO A N 1
ATOM 585 C CA . PRO A 1 92 ? 19.388 31.469 50.254 1.00 29.41 90 PRO A CA 1
ATOM 586 C C . PRO A 1 92 ? 18.884 32.343 49.091 1.00 28.89 90 PRO A C 1
ATOM 587 O O . PRO A 1 92 ? 19.591 32.584 48.128 1.00 30.00 90 PRO A O 1
ATOM 591 N N . LEU A 1 93 ? 17.682 32.871 49.269 1.00 27.43 91 LEU A N 1
ATOM 592 C CA . LEU A 1 93 ? 17.185 33.995 48.507 1.00 29.42 91 LEU A CA 1
ATOM 593 C C . LEU A 1 93 ? 17.981 35.181 48.988 1.00 32.26 91 LEU A C 1
ATOM 594 O O . LEU A 1 93 ? 17.934 35.452 50.141 1.00 31.88 91 LEU A O 1
ATOM 599 N N . VAL A 1 94 ? 18.757 35.826 48.122 1.00 28.23 92 VAL A N 1
ATOM 600 C CA . VAL A 1 94 ? 19.683 36.897 48.524 1.00 28.49 92 VAL A CA 1
ATOM 601 C C . VAL A 1 94 ? 19.142 38.210 48.047 1.00 28.85 92 VAL A C 1
ATOM 602 O O . VAL A 1 94 ? 18.817 38.327 46.883 1.00 27.32 92 VAL A O 1
ATOM 606 N N . ALA A 1 95 ? 19.012 39.170 48.940 1.00 27.11 93 ALA A N 1
ATOM 607 C CA . ALA A 1 95 ? 18.530 40.502 48.592 1.00 31.37 93 ALA A CA 1
ATOM 608 C C . ALA A 1 95 ? 19.616 41.493 49.023 1.00 34.35 93 ALA A C 1
ATOM 609 O O . ALA A 1 95 ? 20.002 41.533 50.196 1.00 32.03 93 ALA A O 1
ATOM 611 N N . ILE A 1 96 ? 20.102 42.282 48.070 1.00 34.40 94 ILE A N 1
ATOM 612 C CA . ILE A 1 96 ? 21.062 43.362 48.341 1.00 31.59 94 ILE A CA 1
ATOM 613 C C . ILE A 1 96 ? 20.392 44.687 48.081 1.00 33.57 94 ILE A C 1
ATOM 614 O O . ILE A 1 96 ? 19.935 44.946 46.964 1.00 29.41 94 ILE A O 1
ATOM 619 N N . THR A 1 97 ? 20.251 45.517 49.103 1.00 33.87 95 THR A N 1
ATOM 620 C CA . THR A 1 97 ? 19.658 46.830 48.870 1.00 36.47 95 THR A CA 1
ATOM 621 C C . THR A 1 97 ? 20.696 47.675 48.138 1.00 36.47 95 THR A C 1
ATOM 622 O O . THR A 1 97 ? 21.870 47.653 48.457 1.00 42.88 95 THR A O 1
ATOM 626 N N . CYS A 1 98 ? 20.268 48.388 47.107 1.00 34.16 96 CYS A N 1
ATOM 627 C CA . CYS A 1 98 ? 21.179 49.236 46.369 1.00 35.14 96 CYS A CA 1
ATOM 628 C C . CYS A 1 98 ? 21.318 50.601 47.055 1.00 37.48 96 CYS A C 1
ATOM 629 O O . CYS A 1 98 ? 20.816 51.585 46.559 1.00 37.81 96 CYS A O 1
ATOM 632 N N . ASP A 1 99 ? 21.995 50.633 48.202 1.00 35.63 97 ASP A N 1
ATOM 633 C CA . ASP A 1 99 ? 22.220 51.897 48.958 1.00 38.10 97 ASP A CA 1
ATOM 634 C C . ASP A 1 99 ? 23.059 52.883 48.141 1.00 35.99 97 ASP A C 1
ATOM 635 O O . ASP A 1 99 ? 22.905 54.061 48.210 1.00 35.87 97 ASP A O 1
ATOM 640 N N . GLU A 1 100 ? 23.984 52.354 47.376 1.00 31.86 98 GLU A N 1
ATOM 641 C CA . GLU A 1 100 ? 24.833 53.137 46.531 1.00 34.54 98 GLU A CA 1
ATOM 642 C C . GLU A 1 100 ? 24.823 52.509 45.139 1.00 35.64 98 GLU A C 1
ATOM 643 O O . GLU A 1 100 ? 24.816 51.292 44.990 1.00 28.26 98 GLU A O 1
ATOM 649 N N . HIS A 1 101 ? 24.833 53.383 44.169 1.00 32.02 99 HIS A N 1
ATOM 650 C CA . HIS A 1 101 ? 24.807 53.010 42.776 1.00 33.57 99 HIS A CA 1
ATOM 651 C C . HIS A 1 101 ? 25.526 54.096 41.999 1.00 37.08 99 HIS A C 1
ATOM 652 O O . HIS A 1 101 ? 25.127 55.267 42.025 1.00 35.97 99 HIS A O 1
ATOM 659 N N . GLU A 1 102 ? 26.593 53.700 41.329 1.00 34.50 100 GLU A N 1
ATOM 660 C CA . GLU A 1 102 ? 27.359 54.594 40.480 1.00 36.72 100 GLU A CA 1
ATOM 661 C C . GLU A 1 102 ? 27.570 53.874 39.150 1.00 37.49 100 GLU A C 1
ATOM 662 O O . GLU A 1 102 ? 27.360 52.666 39.059 1.00 30.12 100 GLU A O 1
ATOM 668 N N . THR A 1 103 ? 27.908 54.614 38.098 1.00 34.23 101 THR A N 1
ATOM 669 C CA . THR A 1 103 ? 28.290 53.956 36.867 1.00 36.60 101 THR A CA 1
ATOM 670 C C . THR A 1 103 ? 29.673 54.461 36.508 1.00 39.02 101 THR A C 1
ATOM 671 O O . THR A 1 103 ? 30.039 55.587 36.836 1.00 36.78 101 THR A O 1
ATOM 675 N N . VAL A 1 104 ? 30.449 53.581 35.883 1.00 35.79 102 VAL A N 1
ATOM 676 C CA . VAL A 1 104 ? 31.838 53.864 35.532 1.00 33.83 102 VAL A CA 1
ATOM 677 C C . VAL A 1 104 ? 32.032 53.360 34.117 1.00 32.50 102 VAL A C 1
ATOM 678 O O . VAL A 1 104 ? 31.474 52.354 33.721 1.00 29.97 102 VAL A O 1
ATOM 682 N N . SER A 1 105 ? 32.800 54.088 33.335 1.00 32.85 103 SER A N 1
ATOM 683 C CA . SER A 1 105 ? 33.102 53.667 31.993 1.00 34.70 103 SER A CA 1
ATOM 684 C C . SER A 1 105 ? 33.786 52.318 32.047 1.00 30.98 103 SER A C 1
ATOM 685 O O . SER A 1 105 ? 34.669 52.086 32.874 1.00 34.97 103 SER A O 1
ATOM 688 N N . ALA A 1 106 ? 33.380 51.414 31.174 1.00 31.16 104 ALA A N 1
ATOM 689 C CA . ALA A 1 106 ? 33.933 50.045 31.195 1.00 33.25 104 ALA A CA 1
ATOM 690 C C . ALA A 1 106 ? 35.433 49.989 30.997 1.00 33.82 104 ALA A C 1
ATOM 691 O O . ALA A 1 106 ? 36.147 49.264 31.706 1.00 33.50 104 ALA A O 1
ATOM 693 N N . GLN A 1 107 ? 35.921 50.774 30.045 1.00 31.07 105 GLN A N 1
ATOM 694 C CA . GLN A 1 107 ? 37.336 50.747 29.710 1.00 31.87 105 GLN A CA 1
ATOM 695 C C . GLN A 1 107 ? 38.190 51.257 30.887 1.00 35.91 105 GLN A C 1
ATOM 696 O O . GLN A 1 107 ? 39.210 50.656 31.228 1.00 32.31 105 GLN A O 1
ATOM 702 N N . LEU A 1 108 ? 37.766 52.348 31.515 1.00 36.28 106 LEU A N 1
ATOM 703 C CA . LEU A 1 108 ? 38.439 52.903 32.686 1.00 38.80 106 LEU A CA 1
ATOM 704 C C . LEU A 1 108 ? 38.436 51.897 33.847 1.00 39.91 106 LEU A C 1
ATOM 705 O O . LEU A 1 108 ? 39.462 51.652 34.464 1.00 38.48 106 LEU A O 1
ATOM 710 N N . ALA A 1 109 ? 37.299 51.275 34.097 1.00 33.85 107 ALA A N 1
ATOM 711 C CA . ALA A 1 109 ? 37.163 50.296 35.172 1.00 33.54 107 ALA A CA 1
ATOM 712 C C . ALA A 1 109 ? 38.094 49.130 34.949 1.00 35.31 107 ALA A C 1
ATOM 713 O O . ALA A 1 109 ? 38.788 48.723 35.851 1.00 34.69 107 ALA A O 1
ATOM 715 N N . LEU A 1 110 ? 38.097 48.590 33.752 1.00 33.12 108 LEU A N 1
ATOM 716 C CA . LEU A 1 110 ? 38.933 47.464 33.474 1.00 32.90 108 LEU A CA 1
ATOM 717 C C . LEU A 1 110 ? 40.417 47.843 33.592 1.00 38.07 108 LEU A C 1
ATOM 718 O O . LEU A 1 110 ? 41.211 47.064 34.082 1.00 39.78 108 LEU A O 1
ATOM 723 N N . ALA A 1 111 ? 40.772 49.067 33.195 1.00 35.69 109 ALA A N 1
ATOM 724 C CA . ALA A 1 111 ? 42.173 49.485 33.242 1.00 37.33 109 ALA A CA 1
ATOM 725 C C . ALA A 1 111 ? 42.623 49.531 34.721 1.00 34.77 109 ALA A C 1
ATOM 726 O O . ALA A 1 111 ? 43.750 49.264 35.019 1.00 36.13 109 ALA A O 1
ATOM 728 N N . ALA A 1 112 ? 41.706 49.797 35.643 1.00 32.45 110 ALA A N 1
ATOM 729 C CA . ALA A 1 112 ? 42.027 49.927 37.095 1.00 33.08 110 ALA A CA 1
ATOM 730 C C . ALA A 1 112 ? 42.074 48.585 37.825 1.00 31.61 110 ALA A C 1
ATOM 731 O O . ALA A 1 112 ? 42.651 48.510 38.841 1.00 35.35 110 ALA A O 1
ATOM 733 N N . ILE A 1 113 ? 41.458 47.518 37.281 1.00 35.14 111 ILE A N 1
ATOM 734 C CA . ILE A 1 113 ? 41.467 46.202 37.909 1.00 31.00 111 ILE A CA 1
ATOM 735 C C . ILE A 1 113 ? 42.810 45.511 37.729 1.00 35.52 111 ILE A C 1
ATOM 736 O O . ILE A 1 113 ? 43.256 45.296 36.600 1.00 36.24 111 ILE A O 1
ATOM 741 N N . PRO A 1 114 ? 43.476 45.158 38.836 1.00 35.34 112 PRO A N 1
ATOM 742 C CA . PRO A 1 114 ? 44.725 44.448 38.702 1.00 40.72 112 PRO A CA 1
ATOM 743 C C . PRO A 1 114 ? 44.523 42.965 38.363 1.00 39.06 112 PRO A C 1
ATOM 744 O O . PRO A 1 114 ? 43.529 42.361 38.737 1.00 39.94 112 PRO A O 1
ATOM 748 N N . ASP A 1 115 ? 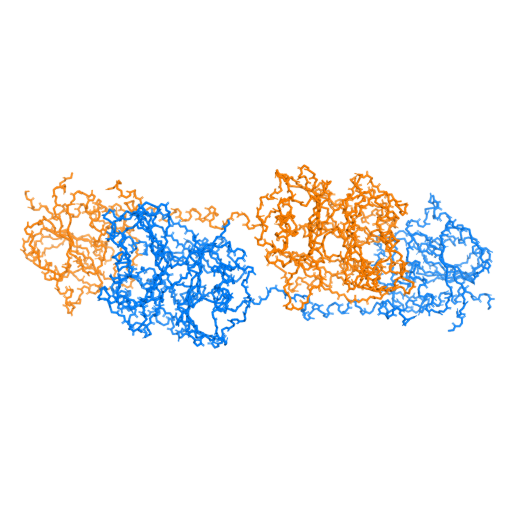45.447 42.434 37.595 1.00 39.18 113 ASP A N 1
ATOM 749 C CA . ASP A 1 115 ? 45.398 41.065 37.181 1.00 49.27 113 ASP A CA 1
ATOM 750 C C . ASP A 1 115 ? 45.743 40.214 38.401 1.00 48.65 113 ASP A C 1
ATOM 751 O O . ASP A 1 115 ? 46.235 40.721 39.386 1.00 48.38 113 ASP A O 1
ATOM 756 N N . ALA A 1 116 ? 45.418 38.944 38.360 1.00 41.93 114 ALA A N 1
ATOM 757 C CA . ALA A 1 116 ? 45.744 38.047 39.461 1.00 43.70 114 ALA A CA 1
ATOM 758 C C . ALA A 1 116 ? 45.700 36.634 38.906 1.00 42.74 114 ALA A C 1
ATOM 759 O O . ALA A 1 116 ? 45.000 36.371 37.970 1.00 44.94 114 ALA A O 1
ATOM 761 N N . ASP A 1 117 ? 46.470 35.731 39.477 1.00 45.38 115 ASP A N 1
ATOM 762 C CA . ASP A 1 117 ? 46.465 34.364 39.010 1.00 50.15 115 ASP A CA 1
ATOM 763 C C . ASP A 1 117 ? 45.191 33.700 39.499 1.00 45.64 115 ASP A C 1
ATOM 764 O O . ASP A 1 117 ? 44.906 33.715 40.682 1.00 49.96 115 ASP A O 1
ATOM 769 N N . THR A 1 118 ? 44.416 33.153 38.564 1.00 40.68 116 THR A N 1
ATOM 770 C CA . THR A 1 118 ? 43.131 32.537 38.894 1.00 42.74 116 THR A CA 1
ATOM 771 C C . THR A 1 118 ? 43.008 31.116 38.357 1.00 43.62 116 THR A C 1
ATOM 772 O O . THR A 1 118 ? 41.919 30.635 38.071 1.00 37.17 116 THR A O 1
ATOM 776 N N . ALA A 1 119 ? 44.145 30.474 38.165 1.00 40.37 117 ALA A N 1
ATOM 777 C CA . ALA A 1 119 ? 44.177 29.108 37.633 1.00 43.80 117 ALA A CA 1
ATOM 778 C C . ALA A 1 119 ? 43.338 28.181 38.512 1.00 43.43 117 ALA A C 1
ATOM 779 O O . ALA A 1 119 ? 43.423 28.255 39.722 1.00 49.80 117 ALA A O 1
ATOM 781 N N . LEU A 1 120 ? 42.509 27.360 37.897 1.00 40.37 118 LEU A N 1
ATOM 782 C CA . LEU A 1 120 ? 41.635 26.437 38.604 1.00 45.27 118 LEU A CA 1
ATOM 783 C C . LEU A 1 120 ? 42.438 25.177 38.881 1.00 44.25 118 LEU A C 1
ATOM 784 O O . LEU A 1 120 ? 42.853 24.512 37.963 1.00 46.76 118 LEU A O 1
ATOM 789 N N . GLY A 1 121 ? 42.613 24.857 40.148 1.00 43.92 119 GLY A N 1
ATOM 790 C CA . GLY A 1 121 ? 43.237 23.604 40.567 1.00 44.39 119 GLY A CA 1
ATOM 791 C C . GLY A 1 121 ? 42.243 22.461 40.607 1.00 45.96 119 GLY A C 1
ATOM 792 O O . GLY A 1 121 ? 41.092 22.656 40.974 1.00 43.83 119 GLY A O 1
ATOM 793 N N . GLU A 1 122 ? 42.708 21.269 40.251 1.00 45.82 120 GLU A N 1
ATOM 794 C CA . GLU A 1 122 ? 41.894 20.049 40.286 1.00 47.45 120 GLU A CA 1
ATOM 795 C C . GLU A 1 122 ? 40.607 20.306 39.517 1.00 44.35 120 GLU A C 1
ATOM 796 O O . GLU A 1 122 ? 39.508 20.148 40.051 1.00 39.98 120 GLU A O 1
ATOM 802 N N . ARG A 1 123 ? 40.784 20.750 38.277 1.00 41.09 121 ARG A N 1
ATOM 803 C CA . ARG A 1 123 ? 39.706 21.200 37.459 1.00 39.58 121 ARG A CA 1
ATOM 804 C C . ARG A 1 123 ? 39.073 19.959 36.855 1.00 40.69 121 ARG A C 1
ATOM 805 O O . ARG A 1 123 ? 39.763 19.134 36.262 1.00 37.32 121 ARG A O 1
ATOM 813 N N . HIS A 1 124 ? 37.774 19.778 37.062 1.00 37.39 122 HIS A N 1
ATOM 814 C CA . HIS A 1 124 ? 37.090 18.528 36.622 1.00 37.40 122 HIS A CA 1
ATOM 815 C C . HIS A 1 124 ? 35.564 18.697 36.706 1.00 35.99 122 HIS A C 1
ATOM 816 O O . HIS A 1 124 ? 35.070 19.474 37.492 1.00 36.06 122 HIS A O 1
ATOM 823 N N . PHE A 1 125 ? 34.843 17.967 35.891 1.00 35.12 123 PHE A N 1
ATOM 824 C CA . PHE A 1 125 ? 33.394 17.902 35.993 1.00 36.89 123 PHE A CA 1
ATOM 825 C C . PHE A 1 125 ? 32.982 16.842 37.008 1.00 38.18 123 PHE A C 1
ATOM 826 O O . PHE A 1 125 ? 33.576 15.762 37.049 1.00 37.25 123 PHE A O 1
ATOM 834 N N . ASP A 1 126 ? 31.972 17.135 37.821 1.00 34.12 124 ASP A N 1
ATOM 835 C CA . ASP A 1 126 ? 31.535 16.177 38.782 1.00 36.00 124 ASP A CA 1
ATOM 836 C C . ASP A 1 126 ? 30.935 14.958 38.097 1.00 37.04 124 ASP A C 1
ATOM 837 O O . ASP A 1 126 ? 31.142 13.877 38.547 1.00 35.77 124 ASP A O 1
ATOM 842 N N . ILE A 1 127 ? 30.193 15.154 37.011 1.00 33.59 125 ILE A N 1
ATOM 843 C CA . ILE A 1 127 ? 29.678 14.068 36.213 1.00 34.83 125 ILE A CA 1
ATOM 844 C C . ILE A 1 127 ? 30.494 14.096 34.931 1.00 36.96 125 ILE A C 1
ATOM 845 O O . ILE A 1 127 ? 30.454 15.078 34.157 1.00 31.91 125 ILE A O 1
ATOM 850 N N . ASP A 1 128 ? 31.307 13.089 34.731 1.00 34.22 126 ASP A N 1
ATOM 851 C CA . ASP A 1 128 ? 32.276 13.110 33.642 1.00 37.76 126 ASP A CA 1
ATOM 852 C C . ASP A 1 128 ? 31.598 12.840 32.311 1.00 37.60 126 ASP A C 1
ATOM 853 O O . ASP A 1 128 ? 30.391 12.603 32.272 1.00 34.11 126 ASP A O 1
ATOM 858 N N . ASP A 1 129 ? 32.365 12.859 31.218 1.00 33.51 127 ASP A N 1
ATOM 859 C CA . ASP A 1 129 ? 31.709 12.918 29.920 1.00 34.72 127 ASP A CA 1
ATOM 860 C C . ASP A 1 129 ? 30.881 11.637 29.669 1.00 35.17 127 ASP A C 1
ATOM 861 O O . ASP A 1 129 ? 29.746 11.663 29.193 1.00 31.24 127 ASP A O 1
ATOM 866 N N . GLU A 1 130 ? 31.467 10.521 30.033 1.00 36.72 128 GLU A N 1
ATOM 867 C CA . GLU A 1 130 ? 30.860 9.204 29.862 1.00 38.70 128 GLU A CA 1
ATOM 868 C C . GLU A 1 130 ? 29.592 9.059 30.681 1.00 36.23 128 GLU A C 1
ATOM 869 O O . GLU A 1 130 ? 28.554 8.632 30.167 1.00 39.67 128 GLU A O 1
ATOM 875 N N . ALA A 1 131 ? 29.651 9.424 31.952 1.00 35.81 129 ALA A N 1
ATOM 876 C CA . ALA A 1 131 ? 28.451 9.410 32.841 1.00 36.57 129 ALA A CA 1
ATOM 877 C C . ALA A 1 131 ? 27.385 10.401 32.366 1.00 33.81 129 ALA A C 1
ATOM 878 O O . ALA A 1 131 ? 26.178 10.169 32.496 1.00 33.85 129 ALA A O 1
ATOM 880 N N . TYR A 1 132 ? 27.810 11.525 31.833 1.00 30.99 130 TYR A N 1
ATOM 881 C CA . TYR A 1 132 ? 26.829 12.507 31.369 1.00 32.20 130 TYR A CA 1
ATOM 882 C C . TYR A 1 132 ? 26.150 12.009 30.109 1.00 33.03 130 TYR A C 1
ATOM 883 O O . TYR A 1 132 ? 24.929 12.139 29.949 1.00 34.75 130 TYR A O 1
ATOM 892 N N . ALA A 1 133 ? 26.909 11.430 29.190 1.00 34.67 131 ALA A N 1
ATOM 893 C CA . ALA A 1 133 ? 26.278 10.858 27.965 1.00 34.68 131 ALA A CA 1
ATOM 894 C C . ALA A 1 133 ? 25.287 9.778 28.381 1.00 35.56 131 ALA A C 1
ATOM 895 O O . ALA A 1 133 ? 24.200 9.698 27.812 1.00 38.03 131 ALA A O 1
ATOM 897 N N . GLU A 1 134 ? 25.609 8.970 29.391 1.00 32.90 132 GLU A N 1
ATOM 898 C CA . GLU A 1 134 ? 24.612 7.956 29.815 1.00 38.72 132 GLU A CA 1
ATOM 899 C C . GLU A 1 134 ? 23.310 8.602 30.321 1.00 38.15 132 GLU A C 1
ATOM 900 O O . GLU A 1 134 ? 22.226 8.112 30.096 1.00 34.61 132 GLU A O 1
ATOM 906 N N . ILE A 1 135 ? 23.434 9.672 31.086 1.00 35.43 133 ILE A N 1
ATOM 907 C CA . ILE A 1 135 ? 22.227 10.333 31.589 1.00 37.57 133 ILE A CA 1
ATOM 908 C C . ILE A 1 135 ? 21.394 10.878 30.456 1.00 31.53 133 ILE A C 1
ATOM 909 O O . ILE A 1 135 ? 20.186 10.785 30.478 1.00 32.24 133 ILE A O 1
ATOM 914 N N . VAL A 1 136 ? 22.039 11.490 29.499 1.00 31.24 134 VAL A N 1
ATOM 915 C CA . VAL A 1 136 ? 21.362 12.060 28.331 1.00 31.47 134 VAL A CA 1
ATOM 916 C C . VAL A 1 136 ? 20.542 10.990 27.638 1.00 34.08 134 VAL A C 1
ATOM 917 O O . VAL A 1 136 ? 19.338 11.187 27.333 1.00 32.30 134 VAL A O 1
ATOM 921 N N . GLU A 1 137 ? 21.133 9.822 27.414 1.00 34.54 135 GLU A N 1
ATOM 922 C CA . GLU A 1 137 ? 20.357 8.763 26.772 1.00 35.08 135 GLU A CA 1
ATOM 923 C C . GLU A 1 137 ? 19.182 8.355 27.633 1.00 32.12 135 GLU A C 1
ATOM 924 O O . GLU A 1 137 ? 18.127 8.002 27.097 1.00 33.39 135 GLU A O 1
ATOM 930 N N . ARG A 1 138 ? 19.349 8.322 28.945 1.00 31.45 136 ARG A N 1
ATOM 931 C CA A ARG A 1 138 ? 18.247 7.875 29.812 0.50 34.45 136 ARG A CA 1
ATOM 932 C CA B ARG A 1 138 ? 18.262 7.879 29.823 0.50 33.75 136 ARG A CA 1
ATOM 933 C C . ARG A 1 138 ? 17.109 8.877 29.787 1.00 33.00 136 ARG A C 1
ATOM 934 O O . ARG A 1 138 ? 15.938 8.506 29.774 1.00 31.93 136 ARG A O 1
ATOM 949 N N . VAL A 1 139 ? 17.447 10.163 29.737 1.00 27.91 137 VAL A N 1
ATOM 950 C CA . VAL A 1 139 ? 16.426 11.205 29.666 1.00 28.80 137 VAL A CA 1
ATOM 951 C C . VAL A 1 139 ? 15.631 11.056 28.363 1.00 31.04 137 VAL A C 1
ATOM 952 O O . VAL A 1 139 ? 14.440 11.116 28.386 1.00 38.27 137 VAL A O 1
ATOM 956 N N . ILE A 1 140 ? 16.314 10.814 27.252 1.00 30.30 138 ILE A N 1
ATOM 957 C CA . ILE A 1 140 ? 15.674 10.695 25.963 1.00 30.99 138 ILE A CA 1
ATOM 958 C C . ILE A 1 140 ? 14.766 9.453 25.914 1.00 31.98 138 ILE A C 1
ATOM 959 O O . ILE A 1 140 ? 13.571 9.562 25.525 1.00 32.47 138 ILE A O 1
ATOM 964 N N . THR A 1 141 ? 15.304 8.299 26.342 1.00 31.66 139 THR A N 1
ATOM 965 C CA . THR A 1 141 ? 14.540 7.018 26.290 1.00 36.66 139 THR A CA 1
ATOM 966 C C . THR A 1 141 ? 13.465 6.924 27.373 1.00 36.10 139 THR A C 1
ATOM 967 O O . THR A 1 141 ? 12.367 6.457 27.119 1.00 41.15 139 THR A O 1
ATOM 971 N N . ASP A 1 142 ? 13.819 7.296 28.593 1.00 31.46 140 ASP A N 1
ATOM 972 C CA . ASP A 1 142 ? 12.967 6.981 29.748 1.00 32.89 140 ASP A CA 1
ATOM 973 C C . ASP A 1 142 ? 12.088 8.135 30.136 1.00 31.77 140 ASP A C 1
ATOM 974 O O . ASP A 1 142 ? 11.158 7.925 30.868 1.00 35.40 140 ASP A O 1
ATOM 979 N N . GLU A 1 143 ? 12.417 9.367 29.727 1.00 28.35 141 GLU A N 1
ATOM 980 C CA . GLU A 1 143 ? 11.554 10.537 30.077 1.00 29.54 141 GLU A CA 1
ATOM 981 C C . GLU A 1 143 ? 10.796 11.047 28.882 1.00 30.21 141 GLU A C 1
ATOM 982 O O . GLU A 1 143 ? 9.574 10.873 28.815 1.00 28.44 141 GLU A O 1
ATOM 988 N N . ILE A 1 144 ? 11.495 11.623 27.900 1.00 30.72 142 ILE A N 1
ATOM 989 C CA . ILE A 1 144 ? 10.848 12.000 26.623 1.00 28.28 142 ILE A CA 1
ATOM 990 C C . ILE A 1 144 ? 10.108 10.795 26.003 1.00 28.45 142 ILE A C 1
ATOM 991 O O . ILE A 1 144 ? 8.956 10.896 25.665 1.00 29.77 142 ILE A O 1
ATOM 996 N N . GLY A 1 145 ? 10.730 9.622 26.022 1.00 30.64 143 GLY A N 1
ATOM 997 C CA . GLY A 1 145 ? 10.167 8.393 25.517 1.00 27.56 143 GLY A CA 1
ATOM 998 C C . GLY A 1 145 ? 9.048 7.730 26.289 1.00 31.59 143 GLY A C 1
ATOM 999 O O . GLY A 1 145 ? 8.484 6.747 25.808 1.00 32.06 143 GLY A O 1
ATOM 1000 N N . THR A 1 146 ? 8.719 8.228 27.467 1.00 31.28 144 THR A N 1
ATOM 1001 C CA . THR A 1 146 ? 7.572 7.755 28.236 1.00 30.55 144 THR A CA 1
ATOM 1002 C C . THR A 1 146 ? 6.623 8.893 28.574 1.00 33.78 144 THR A C 1
ATOM 1003 O O . THR A 1 146 ? 5.803 8.819 29.496 1.00 34.86 144 THR A O 1
ATOM 1007 N N . GLY A 1 147 ? 6.722 9.999 27.849 1.00 32.41 145 GLY A N 1
ATOM 1008 C CA . GLY A 1 147 ? 5.704 11.039 28.014 1.00 31.09 145 GLY A CA 1
ATOM 1009 C C . GLY A 1 147 ? 5.873 12.073 29.096 1.00 28.72 145 GLY A C 1
ATOM 1010 O O . GLY A 1 147 ? 4.929 12.837 29.355 1.00 28.97 145 GLY A O 1
ATOM 1011 N N . ALA A 1 148 ? 7.022 12.123 29.744 1.00 28.75 146 ALA A N 1
ATOM 1012 C CA . ALA A 1 148 ? 7.260 13.156 30.767 1.00 29.92 146 ALA A CA 1
ATOM 1013 C C . ALA A 1 148 ? 7.195 14.566 30.172 1.00 27.02 146 ALA A C 1
ATOM 1014 O O . ALA A 1 148 ? 6.921 15.546 30.863 1.00 24.44 146 ALA A O 1
ATOM 1016 N N . GLY A 1 149 ? 7.479 14.674 28.889 1.00 27.73 147 GLY A N 1
ATOM 1017 C CA . GLY A 1 149 ? 7.516 15.987 28.212 1.00 27.19 147 GLY A CA 1
ATOM 1018 C C . GLY A 1 149 ? 8.446 15.947 27.000 1.00 27.69 147 GLY A C 1
ATOM 1019 O O . GLY A 1 149 ? 8.958 14.909 26.649 1.00 26.33 147 GLY A O 1
ATOM 1020 N N . SER A 1 150 ? 8.705 17.095 26.401 1.00 26.19 148 SER A N 1
ATOM 1021 C CA . SER A 1 150 ? 9.434 17.161 25.129 1.00 26.52 148 SER A CA 1
ATOM 1022 C C . SER A 1 150 ? 10.873 17.574 25.189 1.00 26.65 148 SER A C 1
ATOM 1023 O O . SER A 1 150 ? 11.649 17.290 24.287 1.00 24.89 148 SER A O 1
ATOM 1026 N N . ASN A 1 151 ? 11.266 18.310 26.227 1.00 25.54 149 ASN A N 1
ATOM 1027 C CA . ASN A 1 151 ? 12.659 18.688 26.375 1.00 23.33 149 ASN A CA 1
ATOM 1028 C C . ASN A 1 151 ? 12.961 18.930 27.861 1.00 25.25 149 ASN A C 1
ATOM 1029 O O . ASN A 1 151 ? 12.108 19.422 28.610 1.00 23.12 149 ASN A O 1
ATOM 1034 N N . PHE A 1 152 ? 14.181 18.619 28.242 1.00 26.54 150 PHE A N 1
ATOM 1035 C CA . PHE A 1 152 ? 14.728 18.796 29.615 1.00 26.58 150 PHE A CA 1
ATOM 1036 C C . PHE A 1 152 ? 16.213 19.156 29.563 1.00 27.10 150 PHE A C 1
ATOM 1037 O O . PHE A 1 152 ? 16.909 18.821 28.611 1.00 27.67 150 PHE A O 1
ATOM 1045 N N . VAL A 1 153 ? 16.674 19.803 30.629 1.00 27.08 151 VAL A N 1
ATOM 1046 C CA . VAL A 1 153 ? 18.054 20.222 30.843 1.00 26.07 151 VAL A CA 1
ATOM 1047 C C . VAL A 1 153 ? 18.569 19.612 32.127 1.00 29.28 151 VAL A C 1
ATOM 1048 O O . VAL A 1 153 ? 17.943 19.757 33.193 1.00 26.84 151 VAL A O 1
ATOM 1052 N N . ILE A 1 154 ? 19.656 18.873 32.003 1.00 27.29 152 ILE A N 1
ATOM 1053 C CA . ILE A 1 154 ? 20.360 18.228 33.146 1.00 28.71 152 ILE A CA 1
ATOM 1054 C C . ILE A 1 154 ? 21.712 18.901 33.367 1.00 29.00 152 ILE A C 1
ATOM 1055 O O . ILE A 1 154 ? 22.534 19.036 32.471 1.00 30.85 152 ILE A O 1
ATOM 1060 N N . LYS A 1 155 ? 21.877 19.398 34.573 1.00 28.74 153 LYS A N 1
ATOM 1061 C CA . LYS A 1 155 ? 23.052 20.104 35.010 1.00 29.47 153 LYS A CA 1
ATOM 1062 C C . LYS A 1 155 ? 24.167 19.128 35.341 1.00 31.52 153 LYS A C 1
ATOM 1063 O O . LYS A 1 155 ? 23.953 18.095 36.038 1.00 29.54 153 LYS A O 1
ATOM 1069 N N . ARG A 1 156 ? 25.358 19.479 34.875 1.00 28.05 154 ARG A N 1
ATOM 1070 C CA . ARG A 1 156 ? 26.575 19.020 35.504 1.00 32.63 154 ARG A CA 1
ATOM 1071 C C . ARG A 1 156 ? 27.401 20.235 35.843 1.00 29.73 154 ARG A C 1
ATOM 1072 O O . ARG A 1 156 ? 27.093 21.343 35.383 1.00 30.90 154 ARG A O 1
ATOM 1080 N N . THR A 1 157 ? 28.449 20.008 36.635 1.00 30.14 155 THR A N 1
ATOM 1081 C CA . THR A 1 157 ? 29.245 21.082 37.181 1.00 29.42 155 THR A CA 1
ATOM 1082 C C . THR A 1 157 ? 30.713 20.903 36.952 1.00 30.59 155 THR A C 1
ATOM 1083 O O . THR A 1 157 ? 31.315 19.882 37.377 1.00 33.81 155 THR A O 1
ATOM 1087 N N . LEU A 1 158 ? 31.304 21.921 36.334 1.00 28.19 156 LEU A N 1
ATOM 1088 C CA . LEU A 1 158 ? 32.735 22.071 36.277 1.00 30.70 156 LEU A CA 1
ATOM 1089 C C . LEU A 1 158 ? 33.223 22.675 37.614 1.00 34.12 156 LEU A C 1
ATOM 1090 O O . LEU A 1 158 ? 32.785 23.761 38.041 1.00 31.05 156 LEU A O 1
ATOM 1095 N N . GLU A 1 159 ? 34.145 21.964 38.248 1.00 36.23 157 GLU A N 1
ATOM 1096 C CA . GLU A 1 159 ? 34.689 22.356 39.530 1.00 37.56 157 GLU A CA 1
ATOM 1097 C C . GLU A 1 159 ? 36.174 22.610 39.467 1.00 37.50 157 GLU A C 1
ATOM 1098 O O . GLU A 1 159 ? 36.910 22.038 38.657 1.00 36.45 157 GLU A O 1
ATOM 1104 N N . GLY A 1 160 ? 36.608 23.438 40.393 1.00 34.21 158 GLY A N 1
ATOM 1105 C CA . GLY A 1 160 ? 37.998 23.686 40.599 1.00 37.47 158 GLY A CA 1
ATOM 1106 C C . GLY A 1 160 ? 38.214 24.504 41.845 1.00 37.66 158 GLY A C 1
ATOM 1107 O O . GLY A 1 160 ? 37.271 24.992 42.442 1.00 35.06 158 GLY A O 1
ATOM 1108 N N . ASP A 1 161 ? 39.488 24.645 42.217 1.00 39.91 159 ASP A N 1
ATOM 1109 C CA . ASP A 1 161 ? 39.915 25.356 43.429 1.00 44.44 159 ASP A CA 1
ATOM 1110 C C . ASP A 1 161 ? 40.835 26.511 43.133 1.00 41.36 159 ASP A C 1
ATOM 1111 O O . ASP A 1 161 ? 41.807 26.351 42.435 1.00 42.77 159 ASP A O 1
ATOM 1116 N N . LEU A 1 162 ? 40.502 27.665 43.669 1.00 39.34 160 LEU A N 1
ATOM 1117 C CA . LEU A 1 162 ? 41.358 28.818 43.579 1.00 41.90 160 LEU A CA 1
ATOM 1118 C C . LEU A 1 162 ? 42.234 28.926 44.815 1.00 46.74 160 LEU A C 1
ATOM 1119 O O . LEU A 1 162 ? 41.776 28.889 45.959 1.00 54.47 160 LEU A O 1
ATOM 1124 N N . ASP A 1 163 ? 43.515 29.059 44.568 1.00 50.11 161 ASP A N 1
ATOM 1125 C CA A ASP A 1 163 ? 44.492 29.301 45.626 0.60 54.25 161 ASP A CA 1
ATOM 1126 C CA B ASP A 1 163 ? 44.472 29.296 45.654 0.40 50.63 161 ASP A CA 1
ATOM 1127 C C . ASP A 1 163 ? 44.327 30.735 46.169 1.00 50.14 161 ASP A C 1
ATOM 1128 O O . ASP A 1 163 ? 44.156 31.660 45.382 1.00 41.83 161 ASP A O 1
ATOM 1137 N N . ASP A 1 164 ? 44.342 30.896 47.495 1.00 46.83 162 ASP A N 1
ATOM 1138 C CA A ASP A 1 164 ? 44.346 32.228 48.137 0.50 49.48 162 ASP A CA 1
ATOM 1139 C CA B ASP A 1 164 ? 44.330 32.204 48.146 0.50 49.44 162 ASP A CA 1
ATOM 1140 C C . ASP A 1 164 ? 43.197 33.116 47.657 1.00 48.11 162 ASP A C 1
ATOM 1141 O O . ASP A 1 164 ? 43.400 34.292 47.292 1.00 44.13 162 ASP A O 1
ATOM 1150 N N . TYR A 1 165 ? 41.994 32.577 47.700 1.00 45.76 163 TYR A N 1
ATOM 1151 C CA . TYR A 1 165 ? 40.847 33.270 47.160 1.00 42.54 163 TYR A CA 1
ATOM 1152 C C . TYR A 1 165 ? 40.519 34.560 47.921 1.00 42.84 163 TYR A C 1
ATOM 1153 O O . TYR A 1 165 ? 40.489 34.581 49.129 1.00 40.39 163 TYR A O 1
ATOM 1162 N N . SER A 1 166 ? 40.255 35.613 47.182 1.00 36.90 164 SER A N 1
ATOM 1163 C CA . SER A 1 166 ? 39.637 36.811 47.725 1.00 39.61 164 SER A CA 1
ATOM 1164 C C . SER A 1 166 ? 38.890 37.436 46.551 1.00 41.91 164 SER A C 1
ATOM 1165 O O . SER A 1 166 ? 39.101 37.018 45.414 1.00 36.73 164 SER A O 1
ATOM 1168 N N . PRO A 1 167 ? 38.018 38.426 46.816 1.00 39.95 165 PRO A N 1
ATOM 1169 C CA . PRO A 1 167 ? 37.229 38.954 45.727 1.00 42.17 165 PRO A CA 1
ATOM 1170 C C . PRO A 1 167 ? 38.069 39.627 44.632 1.00 40.64 165 PRO A C 1
ATOM 1171 O O . PRO A 1 167 ? 37.617 39.728 43.474 1.00 38.51 165 PRO A O 1
ATOM 1175 N N . ALA A 1 168 ? 39.296 40.011 44.963 1.00 36.19 166 ALA A N 1
ATOM 1176 C CA . ALA A 1 168 ? 40.258 40.513 43.940 1.00 40.14 166 ALA A CA 1
ATOM 1177 C C . ALA A 1 168 ? 40.406 39.527 42.766 1.00 37.38 166 ALA A C 1
ATOM 1178 O O . ALA A 1 168 ? 40.463 39.895 41.628 1.00 39.37 166 ALA A O 1
ATOM 1180 N N . LYS A 1 169 ? 40.468 38.252 43.075 1.00 38.36 167 LYS A N 1
ATOM 1181 C CA . LYS A 1 169 ? 40.531 37.232 42.082 1.00 36.24 167 LYS A CA 1
ATOM 1182 C C . LYS A 1 169 ? 39.308 37.183 41.174 1.00 36.03 167 LYS A C 1
ATOM 1183 O O . LYS A 1 169 ? 39.483 37.055 39.948 1.00 38.77 167 LYS A O 1
ATOM 1189 N N . ALA A 1 170 ? 38.109 37.313 41.747 1.00 31.58 168 ALA A N 1
ATOM 1190 C CA . ALA A 1 170 ? 36.881 37.350 40.953 1.00 33.28 168 ALA A CA 1
ATOM 1191 C C . ALA A 1 170 ? 36.903 38.604 40.051 1.00 29.60 168 ALA A C 1
ATOM 1192 O O . ALA A 1 170 ? 36.446 38.568 38.920 1.00 28.12 168 ALA A O 1
ATOM 1194 N N . LEU A 1 171 ? 37.437 39.723 40.554 1.00 28.22 169 LEU A N 1
ATOM 1195 C CA . LEU A 1 171 ? 37.526 40.936 39.737 1.00 28.82 169 LEU A CA 1
ATOM 1196 C C . LEU A 1 171 ? 38.394 40.705 38.525 1.00 30.09 169 LEU A C 1
ATOM 1197 O O . LEU A 1 171 ? 38.104 41.219 37.437 1.00 28.17 169 LEU A O 1
ATOM 1202 N N . ALA A 1 172 ? 39.472 39.955 38.723 1.00 30.04 170 ALA A N 1
ATOM 1203 C CA . ALA A 1 172 ? 40.396 39.572 37.637 1.00 27.44 170 ALA A CA 1
ATOM 1204 C C . ALA A 1 172 ? 39.728 38.678 36.592 1.00 33.27 170 ALA A C 1
ATOM 1205 O O . ALA A 1 172 ? 39.903 38.907 35.393 1.00 30.57 170 ALA A O 1
ATOM 1207 N N . VAL A 1 173 ? 38.941 37.669 37.021 1.00 30.39 171 VAL A N 1
ATOM 1208 C CA . VAL A 1 173 ? 38.086 36.910 36.097 1.00 28.84 171 VAL A CA 1
ATOM 1209 C C . VAL A 1 173 ? 37.070 37.751 35.296 1.00 29.44 171 VAL A C 1
ATOM 1210 O O . VAL A 1 173 ? 36.959 37.606 34.053 1.00 26.18 171 VAL A O 1
ATOM 1214 N N . PHE A 1 174 ? 36.385 38.661 35.987 1.00 28.14 172 PHE A N 1
ATOM 1215 C CA . PHE A 1 174 ? 35.447 39.608 35.389 1.00 28.29 172 PHE A CA 1
ATOM 1216 C C . PHE A 1 174 ? 36.137 40.475 34.310 1.00 29.63 172 PHE A C 1
ATOM 1217 O O . PHE A 1 174 ? 35.616 40.598 33.203 1.00 29.49 172 PHE A O 1
ATOM 1225 N N . LYS A 1 175 ? 37.330 40.963 34.609 1.00 29.53 173 LYS A N 1
ATOM 1226 C CA . LYS A 1 175 ? 38.119 41.721 33.648 1.00 29.57 173 LYS A CA 1
ATOM 1227 C C . LYS A 1 175 ? 38.383 40.962 32.350 1.00 30.33 173 LYS A C 1
ATOM 1228 O O . LYS A 1 175 ? 38.194 41.500 31.223 1.00 29.56 173 LYS A O 1
ATOM 1234 N N . ARG A 1 176 ? 38.824 39.728 32.491 1.00 30.18 174 ARG A N 1
ATOM 1235 C CA . ARG A 1 176 ? 39.072 38.879 31.314 1.00 32.76 174 ARG A CA 1
ATOM 1236 C C . ARG A 1 176 ? 37.812 38.548 30.527 1.00 32.05 174 ARG A C 1
ATOM 1237 O O . ARG A 1 176 ? 37.827 38.571 29.318 1.00 31.09 174 ARG A O 1
ATOM 1245 N N . LEU A 1 177 ? 36.727 38.209 31.228 1.00 29.99 175 LEU A N 1
ATOM 1246 C CA . LEU A 1 177 ? 35.408 37.991 30.598 1.00 32.49 175 LEU A CA 1
ATOM 1247 C C . LEU A 1 177 ? 34.966 39.256 29.844 1.00 30.48 175 LEU A C 1
ATOM 1248 O O . LEU A 1 177 ? 34.602 39.202 28.671 1.00 29.79 175 LEU A O 1
ATOM 1253 N N . MET A 1 178 ? 35.146 40.410 30.448 1.00 29.37 176 MET A N 1
ATOM 1254 C CA . MET A 1 178 ? 34.754 41.648 29.773 1.00 28.21 176 MET A CA 1
ATOM 1255 C C . MET A 1 178 ? 35.605 41.870 28.543 1.00 31.00 176 MET A C 1
ATOM 1256 O O . MET A 1 178 ? 35.135 42.433 27.567 1.00 29.32 176 MET A O 1
ATOM 1261 N N . ARG A 1 179 ? 36.871 41.489 28.564 1.00 33.15 177 ARG A N 1
ATOM 1262 C CA . ARG A 1 179 ? 37.685 41.759 27.360 1.00 35.66 177 ARG A CA 1
ATOM 1263 C C . ARG A 1 179 ? 37.591 40.709 26.281 1.00 34.24 177 ARG A C 1
ATOM 1264 O O . ARG A 1 179 ? 37.926 40.993 25.176 1.00 32.07 177 ARG A O 1
ATOM 1272 N N . ARG A 1 180 ? 37.129 39.511 26.612 1.00 32.81 178 ARG A N 1
ATOM 1273 C CA A ARG A 1 180 ? 37.134 38.401 25.676 0.60 36.08 178 ARG A CA 1
ATOM 1274 C CA B ARG A 1 180 ? 37.145 38.395 25.698 0.40 35.32 178 ARG A CA 1
ATOM 1275 C C . ARG A 1 180 ? 35.746 37.931 25.253 1.00 32.04 178 ARG A C 1
ATOM 1276 O O . ARG A 1 180 ? 35.600 37.418 24.181 1.00 35.76 178 ARG A O 1
ATOM 1291 N N . GLU A 1 181 ? 34.725 38.079 26.086 1.00 28.63 179 GLU A N 1
ATOM 1292 C CA . GLU A 1 181 ? 33.391 37.502 25.753 1.00 32.13 179 GLU A CA 1
ATOM 1293 C C . GLU A 1 181 ? 32.517 38.568 25.058 1.00 33.69 179 GLU A C 1
ATOM 1294 O O . GLU A 1 181 ? 32.623 39.735 25.369 1.00 33.07 179 GLU A O 1
ATOM 1300 N N . VAL A 1 182 ? 31.702 38.146 24.108 1.00 29.78 180 VAL A N 1
ATOM 1301 C CA . VAL A 1 182 ? 30.832 39.030 23.379 1.00 29.89 180 VAL A CA 1
ATOM 1302 C C . VAL A 1 182 ? 29.463 38.354 23.296 1.00 28.38 180 VAL A C 1
ATOM 1303 O O . VAL A 1 182 ? 29.313 37.159 23.583 1.00 27.71 180 VAL A O 1
ATOM 1307 N N . GLY A 1 183 ? 28.447 39.129 22.997 1.00 26.94 181 GLY A N 1
ATOM 1308 C CA . GLY A 1 183 ? 27.086 38.583 22.804 1.00 24.00 181 GLY A CA 1
ATOM 1309 C C . GLY A 1 183 ? 26.430 38.217 24.073 1.00 28.26 181 GLY A C 1
ATOM 1310 O O . GLY A 1 183 ? 25.437 37.499 24.061 1.00 29.09 181 GLY A O 1
ATOM 1311 N N . ALA A 1 184 ? 26.922 38.740 25.211 1.00 26.16 182 ALA A N 1
ATOM 1312 C CA . ALA A 1 184 ? 26.289 38.446 26.509 1.00 26.21 182 ALA A CA 1
ATOM 1313 C C . ALA A 1 184 ? 25.212 39.494 26.802 1.00 28.86 182 ALA A C 1
ATOM 1314 O O . ALA A 1 184 ? 25.275 40.632 26.319 1.00 26.05 182 ALA A O 1
ATOM 1316 N N . TYR A 1 185 ? 24.235 39.102 27.594 1.00 23.87 183 TYR A N 1
ATOM 1317 C CA . TYR A 1 185 ? 23.203 39.991 28.077 1.00 23.49 183 TYR A CA 1
ATOM 1318 C C . TYR A 1 185 ? 23.745 40.756 29.300 1.00 21.43 183 TYR A C 1
ATOM 1319 O O . TYR A 1 185 ? 23.689 41.992 29.361 1.00 23.50 183 TYR A O 1
ATOM 1328 N N . TRP A 1 186 ? 24.237 40.014 30.304 1.00 22.11 184 TRP A N 1
ATOM 1329 C CA . TRP A 1 186 ? 24.991 40.614 31.393 1.00 23.26 184 TRP A CA 1
ATOM 1330 C C . TRP A 1 186 ? 26.349 39.963 31.515 1.00 25.34 184 TRP A C 1
ATOM 1331 O O . TRP A 1 186 ? 26.450 38.757 31.435 1.00 23.33 184 TRP A O 1
ATOM 1342 N N . ILE A 1 187 ? 27.358 40.776 31.872 1.00 26.19 185 ILE A N 1
ATOM 1343 C CA . ILE A 1 187 ? 28.619 40.257 32.360 1.00 25.52 185 ILE A CA 1
ATOM 1344 C C . ILE A 1 187 ? 28.732 40.907 33.735 1.00 25.02 185 ILE A C 1
ATOM 1345 O O . ILE A 1 187 ? 28.544 42.107 33.865 1.00 25.27 185 ILE A O 1
ATOM 1350 N N . PHE A 1 188 ? 29.071 40.116 34.737 1.00 26.01 186 PHE A N 1
ATOM 1351 C CA . PHE A 1 188 ? 28.913 40.518 36.158 1.00 26.02 186 PHE A CA 1
ATOM 1352 C C . PHE A 1 188 ? 29.874 39.834 37.103 1.00 25.63 186 PHE A C 1
ATOM 1353 O O . PHE A 1 188 ? 30.332 38.730 36.852 1.00 26.16 186 PHE A O 1
ATOM 1361 N N . VAL A 1 189 ? 30.177 40.550 38.188 1.00 25.98 187 VAL A N 1
ATOM 1362 C CA . VAL A 1 189 ? 30.668 39.996 39.386 1.00 25.51 187 VAL A CA 1
ATOM 1363 C C . VAL A 1 189 ? 29.832 40.540 40.553 1.00 28.51 187 VAL A C 1
ATOM 1364 O O . VAL A 1 189 ? 29.673 41.779 40.723 1.00 27.16 187 VAL A O 1
ATOM 1368 N N . ILE A 1 190 ? 29.269 39.610 41.341 1.00 29.27 188 ILE A N 1
ATOM 1369 C CA . ILE A 1 190 ? 28.391 39.943 42.442 1.00 27.66 188 ILE A CA 1
ATOM 1370 C C . ILE A 1 190 ? 28.945 39.216 43.648 1.00 27.53 188 ILE A C 1
ATOM 1371 O O . ILE A 1 190 ? 29.060 37.990 43.650 1.00 30.34 188 ILE A O 1
ATOM 1376 N N . HIS A 1 191 ? 29.291 39.966 44.669 1.00 28.64 189 HIS A N 1
ATOM 1377 C CA . HIS A 1 191 ? 29.930 39.401 45.825 1.00 30.85 189 HIS A CA 1
ATOM 1378 C C . HIS A 1 191 ? 29.057 39.733 47.003 1.00 33.09 189 HIS A C 1
ATOM 1379 O O . HIS A 1 191 ? 28.752 40.918 47.239 1.00 28.53 189 HIS A O 1
ATOM 1386 N N . THR A 1 192 ? 28.596 38.699 47.691 1.00 32.92 190 THR A N 1
ATOM 1387 C CA . THR A 1 192 ? 27.663 38.907 48.802 1.00 43.25 190 THR A CA 1
ATOM 1388 C C . THR A 1 192 ? 28.281 38.856 50.168 1.00 41.06 190 THR A C 1
ATOM 1389 O O . THR A 1 192 ? 27.563 39.133 51.115 1.00 51.38 190 THR A O 1
ATOM 1393 N N . GLY A 1 193 ? 29.558 38.459 50.259 1.00 47.36 191 GLY A N 1
ATOM 1394 C CA . GLY A 1 193 ? 30.223 38.071 51.550 1.00 46.13 191 GLY A CA 1
ATOM 1395 C C . GLY A 1 193 ? 30.508 36.566 51.717 1.00 51.36 191 GLY A C 1
ATOM 1396 O O . GLY A 1 193 ? 31.645 36.129 51.891 1.00 51.51 191 GLY A O 1
ATOM 1397 N N . GLU A 1 194 ? 29.448 35.772 51.700 1.00 42.69 192 GLU A N 1
ATOM 1398 C CA . GLU A 1 194 ? 29.494 34.327 51.745 1.00 44.71 192 GLU A CA 1
ATOM 1399 C C . GLU A 1 194 ? 29.783 33.697 50.346 1.00 39.41 192 GLU A C 1
ATOM 1400 O O . GLU A 1 194 ? 30.173 32.554 50.254 1.00 38.59 192 GLU A O 1
ATOM 1406 N N . ARG A 1 195 ? 29.482 34.397 49.266 1.00 33.82 193 ARG A N 1
ATOM 1407 C CA . ARG A 1 195 ? 29.472 33.789 47.941 1.00 32.38 193 ARG A CA 1
ATOM 1408 C C . ARG A 1 195 ? 29.709 34.832 46.876 1.00 32.52 193 ARG A C 1
ATOM 1409 O O . ARG A 1 195 ? 29.303 35.987 47.010 1.00 33.43 193 ARG A O 1
ATOM 1417 N N . THR A 1 196 ? 30.474 34.450 45.864 1.00 31.63 194 THR A N 1
ATOM 1418 C CA . THR A 1 196 ? 30.767 35.338 44.726 1.00 33.39 194 THR A CA 1
ATOM 1419 C C . THR A 1 196 ? 30.255 34.666 43.477 1.00 31.94 194 THR A C 1
ATOM 1420 O O . THR A 1 196 ? 30.394 33.450 43.324 1.00 32.48 194 THR A O 1
ATOM 1424 N N . PHE A 1 197 ? 29.688 35.473 42.596 1.00 32.78 195 PHE A N 1
ATOM 1425 C CA . PHE A 1 197 ? 29.133 35.009 41.318 1.00 29.12 195 PHE A CA 1
ATOM 1426 C C . PHE A 1 197 ? 29.806 35.817 40.254 1.00 28.54 195 PHE A C 1
ATOM 1427 O O . PHE A 1 197 ? 29.852 37.066 40.363 1.00 27.92 195 PHE A O 1
ATOM 1435 N N . VAL A 1 198 ? 30.382 35.135 39.260 1.00 25.48 196 VAL A N 1
ATOM 1436 C CA A VAL A 1 198 ? 31.017 35.814 38.138 0.50 27.46 196 VAL A CA 1
ATOM 1437 C CA B VAL A 1 198 ? 30.997 35.802 38.154 0.50 28.12 196 VAL A CA 1
ATOM 1438 C C . VAL A 1 198 ? 30.569 35.095 36.880 1.00 26.63 196 VAL A C 1
ATOM 1439 O O . VAL A 1 198 ? 30.749 33.905 36.748 1.00 26.70 196 VAL A O 1
ATOM 1446 N N . GLY A 1 199 ? 30.018 35.831 35.951 1.00 24.99 197 GLY A N 1
ATOM 1447 C CA . GLY A 1 199 ? 29.488 35.187 34.743 1.00 26.44 197 GLY A CA 1
ATOM 1448 C C . GLY A 1 199 ? 29.269 36.099 33.544 1.00 24.92 197 GLY A C 1
ATOM 1449 O O . GLY A 1 199 ? 29.314 37.327 33.657 1.00 25.10 197 GLY A O 1
ATOM 1450 N N . ALA A 1 200 ? 28.935 35.472 32.435 1.00 21.94 198 ALA A N 1
ATOM 1451 C CA . ALA A 1 200 ? 28.611 36.200 31.191 1.00 23.51 198 ALA A CA 1
ATOM 1452 C C . ALA A 1 200 ? 27.466 35.450 30.566 1.00 23.99 198 ALA A C 1
ATOM 1453 O O . ALA A 1 200 ? 27.699 34.554 29.713 1.00 20.32 198 ALA A O 1
ATOM 1455 N N . THR A 1 201 ? 26.241 35.774 30.985 1.00 22.09 199 THR A N 1
ATOM 1456 C CA . THR A 1 201 ? 25.108 35.012 30.542 1.00 24.66 199 THR A CA 1
ATOM 1457 C C . THR A 1 201 ? 24.500 35.591 29.254 1.00 25.21 199 THR A C 1
ATOM 1458 O O . THR A 1 201 ? 24.379 36.778 29.153 1.00 24.21 199 THR A O 1
ATOM 1462 N N . PRO A 1 202 ? 24.034 34.750 28.323 1.00 25.13 200 PRO A N 1
ATOM 1463 C CA . PRO A 1 202 ? 23.466 35.339 27.094 1.00 24.55 200 PRO A CA 1
ATOM 1464 C C . PRO A 1 202 ? 22.024 35.738 27.229 1.00 28.66 200 PRO A C 1
ATOM 1465 O O . PRO A 1 202 ? 21.499 36.385 26.342 1.00 27.61 200 PRO A O 1
ATOM 1469 N N . GLU A 1 203 ? 21.374 35.351 28.314 1.00 25.54 201 GLU A N 1
ATOM 1470 C CA . GLU A 1 203 ? 19.884 35.294 28.280 1.00 29.74 201 GLU A CA 1
ATOM 1471 C C . GLU A 1 203 ? 19.281 36.077 29.395 1.00 24.29 201 GLU A C 1
ATOM 1472 O O . GLU A 1 203 ? 19.525 35.787 30.598 1.00 20.23 201 GLU A O 1
ATOM 1478 N N . ARG A 1 204 ? 18.490 37.081 29.047 1.00 23.81 202 ARG A N 1
ATOM 1479 C CA . ARG A 1 204 ? 17.666 37.743 30.067 1.00 26.87 202 ARG A CA 1
ATOM 1480 C C . ARG A 1 204 ? 16.640 36.735 30.586 1.00 26.18 202 ARG A C 1
ATOM 1481 O O . ARG A 1 204 ? 16.240 35.827 29.874 1.00 25.40 202 ARG A O 1
ATOM 1489 N N . HIS A 1 205 ? 16.236 36.875 31.841 1.00 23.84 203 HIS A N 1
ATOM 1490 C CA . HIS A 1 205 ? 15.164 36.086 32.348 1.00 24.98 203 HIS A CA 1
ATOM 1491 C C . HIS A 1 205 ? 13.828 36.778 32.027 1.00 23.35 203 HIS A C 1
ATOM 1492 O O . HIS A 1 205 ? 12.984 36.262 31.287 1.00 22.72 203 HIS A O 1
ATOM 1499 N N . LEU A 1 206 ? 13.638 37.951 32.608 1.00 22.67 204 LEU A N 1
ATOM 1500 C CA . LEU A 1 206 ? 12.464 38.786 32.358 1.00 23.01 204 LEU A CA 1
ATOM 1501 C C . LEU A 1 206 ? 12.821 40.248 32.544 1.00 25.56 204 LEU A C 1
ATOM 1502 O O . LEU A 1 206 ? 13.427 40.576 33.528 1.00 27.61 204 LEU A O 1
ATOM 1507 N N . THR A 1 207 ? 12.481 41.110 31.577 1.00 21.54 205 THR A N 1
ATOM 1508 C CA . THR A 1 207 ? 12.539 42.543 31.775 1.00 23.46 205 THR A CA 1
ATOM 1509 C C . THR A 1 207 ? 11.097 43.114 31.770 1.00 23.11 205 THR A C 1
ATOM 1510 O O . THR A 1 207 ? 10.161 42.543 31.224 1.00 20.45 205 THR A O 1
ATOM 1514 N N . LEU A 1 208 ? 10.948 44.178 32.522 1.00 26.76 206 LEU A N 1
ATOM 1515 C CA . LEU A 1 208 ? 9.710 44.932 32.665 1.00 27.29 206 LEU A CA 1
ATOM 1516 C C . LEU A 1 208 ? 10.117 46.396 32.644 1.00 27.11 206 LEU A C 1
ATOM 1517 O O . LEU A 1 208 ? 10.899 46.859 33.479 1.00 24.19 206 LEU A O 1
ATOM 1522 N N . HIS A 1 209 ? 9.572 47.097 31.675 1.00 29.43 207 HIS A N 1
ATOM 1523 C CA A HIS A 1 209 ? 9.786 48.529 31.491 0.50 30.92 207 HIS A CA 1
ATOM 1524 C CA B HIS A 1 209 ? 9.807 48.521 31.520 0.50 30.60 207 HIS A CA 1
ATOM 1525 C C . HIS A 1 209 ? 8.509 49.134 30.968 1.00 31.50 207 HIS A C 1
ATOM 1526 O O . HIS A 1 209 ? 8.041 48.770 29.872 1.00 24.33 207 HIS A O 1
ATOM 1539 N N . GLU A 1 210 ? 7.931 50.030 31.749 1.00 29.65 208 GLU A N 1
ATOM 1540 C CA . GLU A 1 210 ? 6.648 50.699 31.474 1.00 31.53 208 GLU A CA 1
ATOM 1541 C C . GLU A 1 210 ? 5.520 49.775 31.077 1.00 30.66 208 GLU A C 1
ATOM 1542 O O . GLU A 1 210 ? 4.909 49.941 30.021 1.00 29.38 208 GLU A O 1
ATOM 1548 N N . GLY A 1 211 ? 5.375 48.695 31.834 1.00 32.16 209 GLY A N 1
ATOM 1549 C CA . GLY A 1 211 ? 4.359 47.686 31.626 1.00 30.57 209 GLY A CA 1
ATOM 1550 C C . GLY A 1 211 ? 4.703 46.635 30.579 1.00 33.45 209 GLY A C 1
ATOM 1551 O O . GLY A 1 211 ? 3.976 45.637 30.444 1.00 31.85 209 GLY A O 1
ATOM 1552 N N . CYS A 1 212 ? 5.789 46.849 29.834 1.00 29.42 210 CYS A N 1
ATOM 1553 C CA A CYS A 1 212 ? 6.192 45.923 28.775 0.50 28.22 210 CYS A CA 1
ATOM 1554 C CA B CYS A 1 212 ? 6.200 45.926 28.764 0.50 28.41 210 CYS A CA 1
ATOM 1555 C C . CYS A 1 212 ? 7.154 44.847 29.292 1.00 25.50 210 CYS A C 1
ATOM 1556 O O . CYS A 1 212 ? 8.211 45.140 29.783 1.00 25.13 210 CYS A O 1
ATOM 1561 N N . ALA A 1 213 ? 6.734 43.601 29.228 1.00 24.19 211 ALA A N 1
ATOM 1562 C CA . ALA A 1 213 ? 7.492 42.450 29.680 1.00 23.61 211 ALA A CA 1
ATOM 1563 C C . ALA A 1 213 ? 8.152 41.809 28.491 1.00 24.73 211 ALA A C 1
ATOM 1564 O O . ALA A 1 213 ? 7.477 41.614 27.458 1.00 25.80 211 ALA A O 1
ATOM 1566 N N . THR A 1 214 ? 9.426 41.430 28.625 1.00 23.32 212 THR A N 1
ATOM 1567 C CA . THR A 1 214 ? 10.124 40.727 27.561 1.00 21.49 212 THR A CA 1
ATOM 1568 C C . THR A 1 214 ? 10.821 39.501 28.090 1.00 24.33 212 THR A C 1
ATOM 1569 O O . THR A 1 214 ? 11.487 39.529 29.158 1.00 21.93 212 THR A O 1
ATOM 1573 N N . MET A 1 215 ? 10.663 38.417 27.342 1.00 22.74 213 MET A N 1
ATOM 1574 C CA . MET A 1 215 ? 11.472 37.236 27.485 1.00 24.40 213 MET A CA 1
ATOM 1575 C C . MET A 1 215 ? 12.220 36.909 26.219 1.00 28.23 213 MET A C 1
ATOM 1576 O O . MET A 1 215 ? 11.877 37.406 25.145 1.00 23.54 213 MET A O 1
ATOM 1581 N N . ASN A 1 216 ? 13.233 36.051 26.365 1.00 24.24 214 ASN A N 1
ATOM 1582 C CA . ASN A 1 216 ? 14.202 35.783 25.330 1.00 24.40 214 ASN A CA 1
ATOM 1583 C C . ASN A 1 216 ? 14.470 34.305 25.394 1.00 25.73 214 ASN A C 1
ATOM 1584 O O . ASN A 1 216 ? 15.462 33.920 25.915 1.00 29.66 214 ASN A O 1
ATOM 1589 N N . PRO A 1 217 ? 13.590 33.443 24.806 1.00 26.01 215 PRO A N 1
ATOM 1590 C CA . PRO A 1 217 ? 13.908 32.026 24.632 1.00 24.37 215 PRO A CA 1
ATOM 1591 C C . PRO A 1 217 ? 15.089 31.745 23.674 1.00 28.10 215 PRO A C 1
ATOM 1592 O O . PRO A 1 217 ? 15.044 32.081 22.507 1.00 25.49 215 PRO A O 1
ATOM 1596 N N . ILE A 1 218 ? 16.143 31.169 24.226 1.00 27.11 216 ILE A N 1
ATOM 1597 C CA . ILE A 1 218 ? 17.337 30.829 23.471 1.00 25.48 216 ILE A CA 1
ATOM 1598 C C . ILE A 1 218 ? 17.547 29.289 23.576 1.00 27.44 216 ILE A C 1
ATOM 1599 O O . ILE A 1 218 ? 17.520 28.712 24.636 1.00 24.25 216 ILE A O 1
ATOM 1604 N N . SER A 1 219 ? 17.753 28.676 22.422 1.00 25.21 217 SER A N 1
ATOM 1605 C CA . SER A 1 219 ? 18.264 27.356 22.343 1.00 28.60 217 SER A CA 1
ATOM 1606 C C . SER A 1 219 ? 18.705 27.063 20.954 1.00 26.97 217 SER A C 1
ATOM 1607 O O . SER A 1 219 ? 18.169 27.658 20.013 1.00 32.53 217 SER A O 1
ATOM 1610 N N . GLY A 1 220 ? 19.670 26.121 20.833 1.00 24.41 218 GLY A N 1
ATOM 1611 C CA . GLY A 1 220 ? 20.323 25.789 19.592 1.00 22.50 218 GLY A CA 1
ATOM 1612 C C . GLY A 1 220 ? 21.655 26.428 19.643 1.00 25.75 218 GLY A C 1
ATOM 1613 O O . GLY A 1 220 ? 21.752 27.635 19.818 1.00 25.89 218 GLY A O 1
ATOM 1614 N N . THR A 1 221 ? 22.716 25.626 19.550 1.00 26.26 219 THR A N 1
ATOM 1615 C CA . THR A 1 221 ? 24.061 26.086 19.706 1.00 23.18 219 THR A CA 1
ATOM 1616 C C . THR A 1 221 ? 24.945 25.604 18.588 1.00 30.07 219 THR A C 1
ATOM 1617 O O . THR A 1 221 ? 24.964 24.414 18.309 1.00 25.24 219 THR A O 1
ATOM 1621 N N . TYR A 1 222 ? 25.666 26.541 17.946 1.00 26.59 220 TYR A N 1
ATOM 1622 C CA . TYR A 1 222 ? 26.764 26.256 17.026 1.00 27.16 220 TYR A CA 1
ATOM 1623 C C . TYR A 1 222 ? 28.073 26.398 17.770 1.00 26.14 220 TYR A C 1
ATOM 1624 O O . TYR A 1 222 ? 28.353 27.460 18.336 1.00 25.61 220 TYR A O 1
ATOM 1633 N N . ARG A 1 223 ? 28.794 25.297 17.913 1.00 25.91 221 ARG A N 1
ATOM 1634 C CA . ARG A 1 223 ? 30.090 25.315 18.585 1.00 29.16 221 ARG A CA 1
ATOM 1635 C C . ARG A 1 223 ? 31.183 25.787 17.628 1.00 29.54 221 ARG A C 1
ATOM 1636 O O . ARG A 1 223 ? 31.340 25.196 16.615 1.00 29.12 221 ARG A O 1
ATOM 1644 N N . TYR A 1 224 ? 31.936 26.830 17.931 1.00 28.33 222 TYR A N 1
ATOM 1645 C CA . TYR A 1 224 ? 32.988 27.260 17.004 1.00 29.37 222 TYR A CA 1
ATOM 1646 C C . TYR A 1 224 ? 34.122 26.252 16.994 1.00 30.58 222 TYR A C 1
ATOM 1647 O O . TYR A 1 224 ? 34.497 25.831 18.040 1.00 29.05 222 TYR A O 1
ATOM 1656 N N . PRO A 1 225 ? 34.669 25.896 15.827 1.00 31.21 223 PRO A N 1
ATOM 1657 C CA . PRO A 1 225 ? 35.917 25.197 15.787 1.00 37.28 223 PRO A CA 1
ATOM 1658 C C . PRO A 1 225 ? 36.989 26.061 16.450 1.00 40.05 223 PRO A C 1
ATOM 1659 O O . PRO A 1 225 ? 36.827 27.264 16.610 1.00 35.17 223 PRO A O 1
ATOM 1663 N N . GLN A 1 226 ? 38.054 25.423 16.863 1.00 42.29 224 GLN A N 1
ATOM 1664 C CA . GLN A 1 226 ? 39.177 26.101 17.484 1.00 45.92 224 GLN A CA 1
ATOM 1665 C C . GLN A 1 226 ? 39.721 27.192 16.572 1.00 44.14 224 GLN A C 1
ATOM 1666 O O . GLN A 1 226 ? 40.082 28.255 17.015 1.00 41.74 224 GLN A O 1
ATOM 1672 N N . SER A 1 227 ? 39.767 26.902 15.288 1.00 42.76 225 SER A N 1
ATOM 1673 C CA . SER A 1 227 ? 40.149 27.917 14.324 1.00 48.63 225 SER A CA 1
ATOM 1674 C C . SER A 1 227 ? 39.145 29.063 14.092 1.00 48.47 225 SER A C 1
ATOM 1675 O O . SER A 1 227 ? 39.473 30.010 13.378 1.00 56.83 225 SER A O 1
ATOM 1678 N N . GLY A 1 228 ? 37.937 28.990 14.637 1.00 40.76 226 GLY A N 1
ATOM 1679 C CA . GLY A 1 228 ? 36.999 30.121 14.507 1.00 37.95 226 GLY A CA 1
ATOM 1680 C C . GLY A 1 228 ? 35.703 29.824 13.752 1.00 38.07 226 GLY A C 1
ATOM 1681 O O . GLY A 1 228 ? 35.619 28.897 12.998 1.00 37.18 226 GLY A O 1
ATOM 1682 N N . PRO A 1 229 ? 34.676 30.663 13.949 1.00 36.30 227 PRO A N 1
ATOM 1683 C CA . PRO A 1 229 ? 33.383 30.466 13.308 1.00 35.61 227 PRO A CA 1
ATOM 1684 C C . PRO A 1 229 ? 33.476 30.583 11.779 1.00 38.20 227 PRO A C 1
ATOM 1685 O O . PRO A 1 229 ? 34.305 31.274 11.269 1.00 37.42 227 PRO A O 1
ATOM 1689 N N . THR A 1 230 ? 32.673 29.835 11.060 1.00 38.68 228 THR A N 1
ATOM 1690 C CA . THR A 1 230 ? 32.632 30.030 9.615 1.00 38.85 228 THR A CA 1
ATOM 1691 C C . THR A 1 230 ? 31.193 30.123 9.168 1.00 41.06 228 THR A C 1
ATOM 1692 O O . THR A 1 230 ? 30.244 29.614 9.815 1.00 31.47 228 THR A O 1
ATOM 1696 N N . ILE A 1 231 ? 31.046 30.734 8.023 1.00 41.16 229 ILE A N 1
ATOM 1697 C CA . ILE A 1 231 ? 29.773 30.876 7.399 1.00 41.20 229 ILE A CA 1
ATOM 1698 C C . ILE A 1 231 ? 29.276 29.489 6.963 1.00 38.86 229 ILE A C 1
ATOM 1699 O O . ILE A 1 231 ? 28.124 29.181 7.147 1.00 38.71 229 ILE A O 1
ATOM 1704 N N . ASP A 1 232 ? 30.134 28.611 6.468 1.00 42.28 230 ASP A N 1
ATOM 1705 C CA . ASP A 1 232 ? 29.661 27.254 6.145 1.00 43.50 230 ASP A CA 1
ATOM 1706 C C . ASP A 1 232 ? 29.162 26.514 7.407 1.00 43.49 230 ASP A C 1
ATOM 1707 O O . ASP A 1 232 ? 28.104 25.866 7.400 1.00 39.31 230 ASP A O 1
ATOM 1712 N N . GLY A 1 233 ? 29.913 26.610 8.499 1.00 36.58 231 GLY A N 1
ATOM 1713 C CA . GLY A 1 233 ? 29.440 26.041 9.768 1.00 35.77 231 GLY A CA 1
ATOM 1714 C C . GLY A 1 233 ? 28.118 26.608 10.275 1.00 34.64 231 GLY A C 1
ATOM 1715 O O . GLY A 1 233 ? 27.241 25.859 10.670 1.00 32.70 231 GLY A O 1
ATOM 1716 N N . ILE A 1 234 ? 27.959 27.927 10.271 1.00 34.27 232 ILE A N 1
ATOM 1717 C CA . ILE A 1 234 ? 26.707 28.530 10.681 1.00 31.18 232 ILE A CA 1
ATOM 1718 C C . ILE A 1 234 ? 25.509 27.995 9.780 1.00 34.10 232 ILE A C 1
ATOM 1719 O O . ILE A 1 234 ? 24.438 27.664 10.284 1.00 33.98 232 ILE A O 1
ATOM 1724 N N . ASN A 1 235 ? 25.699 27.952 8.472 1.00 34.52 233 ASN A N 1
ATOM 1725 C CA . ASN A 1 235 ? 24.603 27.586 7.573 1.00 36.06 233 ASN A CA 1
ATOM 1726 C C . ASN A 1 235 ? 24.200 26.148 7.881 1.00 35.07 233 ASN A C 1
ATOM 1727 O O . ASN A 1 235 ? 23.029 25.846 7.907 1.00 33.14 233 ASN A O 1
ATOM 1732 N N . ALA A 1 236 ? 25.180 25.258 8.069 1.00 34.41 234 ALA A N 1
ATOM 1733 C CA . ALA A 1 236 ? 24.866 23.829 8.342 1.00 36.71 234 ALA A CA 1
ATOM 1734 C C . ALA A 1 236 ? 24.174 23.729 9.688 1.00 33.45 234 ALA A C 1
ATOM 1735 O O . ALA A 1 236 ? 23.235 22.989 9.818 1.00 35.02 234 ALA A O 1
ATOM 1737 N N . PHE A 1 237 ? 24.565 24.556 10.658 1.00 30.61 235 PHE A N 1
ATOM 1738 C CA . PHE A 1 237 ? 23.852 24.601 11.949 1.00 30.64 235 PHE A CA 1
ATOM 1739 C C . PHE A 1 237 ? 22.406 25.032 11.758 1.00 29.40 235 PHE A C 1
ATOM 1740 O O . PHE A 1 237 ? 21.484 24.442 12.289 1.00 27.67 235 PHE A O 1
ATOM 1748 N N . LEU A 1 238 ? 22.195 26.097 11.001 1.00 31.43 236 LEU A N 1
ATOM 1749 C CA . LEU A 1 238 ? 20.828 26.641 10.821 1.00 30.93 236 LEU A CA 1
ATOM 1750 C C . LEU A 1 238 ? 19.919 25.715 9.960 1.00 33.56 236 LEU A C 1
ATOM 1751 O O . LEU A 1 238 ? 18.739 25.865 9.970 1.00 34.48 236 LEU A O 1
ATOM 1756 N N . GLY A 1 239 ? 20.496 24.752 9.265 1.00 30.50 237 GLY A N 1
ATOM 1757 C CA . GLY A 1 239 ? 19.737 23.744 8.506 1.00 35.33 237 GLY A CA 1
ATOM 1758 C C . GLY A 1 239 ? 19.552 22.430 9.241 1.00 34.36 237 GLY A C 1
ATOM 1759 O O . GLY A 1 239 ? 19.016 21.524 8.707 1.00 32.94 237 GLY A O 1
ATOM 1760 N N . ASP A 1 240 ? 20.031 22.342 10.466 1.00 32.67 238 ASP A N 1
ATOM 1761 C CA . ASP A 1 240 ? 19.937 21.129 11.301 1.00 30.31 238 ASP A CA 1
ATOM 1762 C C . ASP A 1 240 ? 18.564 21.067 11.972 1.00 27.53 238 ASP A C 1
ATOM 1763 O O . ASP A 1 240 ? 18.194 21.892 12.852 1.00 29.86 238 ASP A O 1
ATOM 1768 N N . ARG A 1 241 ? 17.819 20.041 11.633 1.00 29.31 239 ARG A N 1
ATOM 1769 C CA . ARG A 1 241 ? 16.418 19.892 12.049 1.00 27.89 239 ARG A CA 1
ATOM 1770 C C . ARG A 1 241 ? 16.248 19.780 13.589 1.00 26.72 239 ARG A C 1
ATOM 1771 O O . ARG A 1 241 ? 15.324 20.324 14.152 1.00 26.79 239 ARG A O 1
ATOM 1779 N N . LYS A 1 242 ? 17.166 19.100 14.257 1.00 26.12 240 LYS A N 1
ATOM 1780 C CA . LYS A 1 242 ? 17.177 19.005 15.686 1.00 26.29 240 LYS A CA 1
ATOM 1781 C C . LYS A 1 242 ? 17.307 20.386 16.331 1.00 25.65 240 LYS A C 1
ATOM 1782 O O . LYS A 1 242 ? 16.572 20.715 17.206 1.00 29.09 240 LYS A O 1
ATOM 1788 N N . GLU A 1 243 ? 18.237 21.197 15.869 1.00 26.14 241 GLU A N 1
ATOM 1789 C CA . GLU A 1 243 ? 18.495 22.552 16.420 1.00 24.58 241 GLU A CA 1
ATOM 1790 C C . GLU A 1 243 ? 17.319 23.469 16.172 1.00 24.55 241 GLU A C 1
ATOM 1791 O O . GLU A 1 243 ? 16.913 24.186 17.039 1.00 25.23 241 GLU A O 1
ATOM 1797 N N . SER A 1 244 ? 16.710 23.378 14.986 1.00 26.16 242 SER A N 1
ATOM 1798 C CA A SER A 1 244 ? 15.519 24.131 14.663 0.60 25.48 242 SER A CA 1
ATOM 1799 C CA B SER A 1 244 ? 15.518 24.132 14.665 0.40 27.84 242 SER A CA 1
ATOM 1800 C C . SER A 1 244 ? 14.327 23.715 15.525 1.00 29.60 242 SER A C 1
ATOM 1801 O O . SER A 1 244 ? 13.610 24.572 16.052 1.00 24.79 242 SER A O 1
ATOM 1806 N N . ASP A 1 245 ? 14.077 22.391 15.641 1.00 26.40 243 ASP A N 1
ATOM 1807 C CA . ASP A 1 245 ? 12.993 21.935 16.528 1.00 25.48 243 ASP A CA 1
ATOM 1808 C C . ASP A 1 245 ? 13.182 22.393 17.963 1.00 26.43 243 ASP A C 1
ATOM 1809 O O . ASP A 1 245 ? 12.249 22.852 18.597 1.00 22.71 243 ASP A O 1
ATOM 1814 N N . GLU A 1 246 ? 14.421 22.314 18.452 1.00 26.92 244 GLU A N 1
ATOM 1815 C CA . GLU A 1 246 ? 14.774 22.664 19.849 1.00 28.34 244 GLU A CA 1
ATOM 1816 C C . GLU A 1 246 ? 14.336 24.110 20.131 1.00 26.27 244 GLU A C 1
ATOM 1817 O O . GLU A 1 246 ? 13.802 24.459 21.188 1.00 24.27 244 GLU A O 1
ATOM 1823 N N . LEU A 1 247 ? 14.589 24.991 19.180 1.00 26.47 245 LEU A N 1
ATOM 1824 C CA . LEU A 1 247 ? 14.291 26.390 19.392 1.00 21.76 245 LEU A CA 1
ATOM 1825 C C . LEU A 1 247 ? 12.781 26.590 19.370 1.00 22.48 245 LEU A C 1
ATOM 1826 O O . LEU A 1 247 ? 12.242 27.401 20.115 1.00 24.07 245 LEU A O 1
ATOM 1831 N N . TYR A 1 248 ? 12.090 25.893 18.482 1.00 22.77 246 TYR A N 1
ATOM 1832 C CA . TYR A 1 248 ? 10.640 26.002 18.457 1.00 23.86 246 TYR A CA 1
ATOM 1833 C C . TYR A 1 248 ? 10.038 25.581 19.774 1.00 21.99 246 TYR A C 1
ATOM 1834 O O . TYR A 1 248 ? 9.076 26.171 20.245 1.00 21.00 246 TYR A O 1
ATOM 1843 N N . MET A 1 249 ? 10.533 24.490 20.327 1.00 23.03 247 MET A N 1
ATOM 1844 C CA . MET A 1 249 ? 9.988 24.018 21.590 1.00 24.30 247 MET A CA 1
ATOM 1845 C C . MET A 1 249 ? 10.132 25.054 22.693 1.00 25.00 247 MET A C 1
ATOM 1846 O O . MET A 1 249 ? 9.160 25.259 23.422 1.00 26.77 247 MET A O 1
ATOM 1851 N N . VAL A 1 250 ? 11.323 25.681 22.854 1.00 22.61 248 VAL A N 1
ATOM 1852 C CA . VAL A 1 250 ? 11.487 26.635 23.930 1.00 22.94 248 VAL A CA 1
ATOM 1853 C C . VAL A 1 250 ? 10.666 27.902 23.675 1.00 21.36 248 VAL A C 1
ATOM 1854 O O . VAL A 1 250 ? 10.190 28.535 24.599 1.00 22.77 248 VAL A O 1
ATOM 1858 N N . LEU A 1 251 ? 10.452 28.254 22.401 1.00 22.43 249 LEU A N 1
ATOM 1859 C CA . LEU A 1 251 ? 9.559 29.321 22.043 1.00 21.28 249 LEU A CA 1
ATOM 1860 C C . LEU A 1 251 ? 8.137 29.052 22.528 1.00 22.91 249 LEU A C 1
ATOM 1861 O O . LEU A 1 251 ? 7.514 29.903 23.166 1.00 20.53 249 LEU A O 1
ATOM 1866 N N . ASP A 1 252 ? 7.588 27.882 22.172 1.00 24.64 250 ASP A N 1
ATOM 1867 C CA . ASP A 1 252 ? 6.290 27.476 22.691 1.00 23.05 250 ASP A CA 1
ATOM 1868 C C . ASP A 1 252 ? 6.236 27.584 24.191 1.00 24.10 250 ASP A C 1
ATOM 1869 O O . ASP A 1 252 ? 5.270 28.061 24.752 1.00 24.85 250 ASP A O 1
ATOM 1874 N N . GLU A 1 253 ? 7.258 27.071 24.850 1.00 24.01 251 GLU A N 1
ATOM 1875 C CA . GLU A 1 253 ? 7.241 27.015 26.319 1.00 30.48 251 GLU A CA 1
ATOM 1876 C C . GLU A 1 253 ? 7.320 28.409 26.943 1.00 26.43 251 GLU A C 1
ATOM 1877 O O . GLU A 1 253 ? 6.720 28.656 27.950 1.00 26.42 251 GLU A O 1
ATOM 1883 N N . GLU A 1 254 ? 7.991 29.339 26.307 1.00 23.38 252 GLU A N 1
ATOM 1884 C CA . GLU A 1 254 ? 7.950 30.724 26.857 1.00 24.13 252 GLU A CA 1
ATOM 1885 C C . GLU A 1 254 ? 6.691 31.426 26.484 1.00 23.92 252 GLU A C 1
ATOM 1886 O O . GLU A 1 254 ? 6.212 32.316 27.175 1.00 25.83 252 GLU A O 1
ATOM 1892 N N . LEU A 1 255 ? 6.107 31.044 25.352 1.00 24.10 253 LEU A N 1
ATOM 1893 C CA A LEU A 1 255 ? 4.783 31.570 24.992 0.60 26.51 253 LEU A CA 1
ATOM 1894 C CA B LEU A 1 255 ? 4.797 31.565 25.013 0.40 22.96 253 LEU A CA 1
ATOM 1895 C C . LEU A 1 255 ? 3.762 31.154 26.051 1.00 24.96 253 LEU A C 1
ATOM 1896 O O . LEU A 1 255 ? 2.843 31.924 26.401 1.00 25.76 253 LEU A O 1
ATOM 1905 N N . LYS A 1 256 ? 3.928 29.977 26.636 1.00 23.29 254 LYS A N 1
ATOM 1906 C CA . LYS A 1 256 ? 3.026 29.559 27.729 1.00 26.78 254 LYS A CA 1
ATOM 1907 C C . LYS A 1 256 ? 3.145 30.504 28.915 1.00 25.74 254 LYS A C 1
ATOM 1908 O O . LYS A 1 256 ? 2.199 30.934 29.467 1.00 24.01 254 LYS A O 1
ATOM 1914 N N . MET A 1 257 ? 4.376 30.789 29.278 1.00 26.86 255 MET A N 1
ATOM 1915 C CA . MET A 1 257 ? 4.667 31.596 30.410 1.00 29.47 255 MET A CA 1
ATOM 1916 C C . MET A 1 257 ? 4.162 33.012 30.219 1.00 27.55 255 MET A C 1
ATOM 1917 O O . MET A 1 257 ? 3.578 33.624 31.122 1.00 26.32 255 MET A O 1
ATOM 1922 N N . MET A 1 258 ? 4.380 33.553 29.040 1.00 24.78 256 MET A N 1
ATOM 1923 C CA . MET A 1 258 ? 3.952 34.909 28.713 1.00 25.36 256 MET A CA 1
ATOM 1924 C C . MET A 1 258 ? 2.411 34.984 28.649 1.00 30.38 256 MET A C 1
ATOM 1925 O O . MET A 1 258 ? 1.805 35.997 28.972 1.00 27.48 256 MET A O 1
ATOM 1930 N N . ALA A 1 259 ? 1.786 33.905 28.233 1.00 27.27 257 ALA A N 1
ATOM 1931 C CA . ALA A 1 259 ? 0.324 33.811 28.268 1.00 27.81 257 ALA A CA 1
ATOM 1932 C C . ALA A 1 259 ? -0.268 33.777 29.664 1.00 32.03 257 ALA A C 1
ATOM 1933 O O . ALA A 1 259 ? -1.419 34.084 29.821 1.00 37.32 257 ALA A O 1
ATOM 1935 N N . ARG A 1 260 ? 0.504 33.361 30.654 1.00 31.22 258 ARG A N 1
ATOM 1936 C CA . ARG A 1 260 ? 0.075 33.392 32.038 1.00 31.95 258 ARG A CA 1
ATOM 1937 C C . ARG A 1 260 ? 0.365 34.741 32.715 1.00 35.26 258 ARG A C 1
ATOM 1938 O O . ARG A 1 260 ? -0.415 35.160 33.548 1.00 36.43 258 ARG A O 1
ATOM 1946 N N . ILE A 1 261 ? 1.481 35.412 32.407 1.00 27.61 259 ILE A N 1
ATOM 1947 C CA . ILE A 1 261 ? 1.796 36.692 33.089 1.00 28.13 259 ILE A CA 1
ATOM 1948 C C . ILE A 1 261 ? 1.221 37.951 32.381 1.00 27.58 259 ILE A C 1
ATOM 1949 O O . ILE A 1 261 ? 1.036 38.984 32.997 1.00 31.54 259 ILE A O 1
ATOM 1954 N N . CYS A 1 262 ? 0.928 37.812 31.087 1.00 28.28 260 CYS A N 1
ATOM 1955 C CA . CYS A 1 262 ? 0.341 38.861 30.261 1.00 29.26 260 CYS A CA 1
ATOM 1956 C C . CYS A 1 262 ? -1.092 38.523 29.854 1.00 30.43 260 CYS A C 1
ATOM 1957 O O . CYS A 1 262 ? -1.300 37.525 29.201 1.00 26.87 260 CYS A O 1
ATOM 1960 N N . PRO A 1 263 ? -2.087 39.334 30.268 1.00 28.26 261 PRO A N 1
ATOM 1961 C CA . PRO A 1 263 ? -3.477 38.933 29.945 1.00 30.64 261 PRO A CA 1
ATOM 1962 C C . PRO A 1 263 ? -3.738 38.695 28.471 1.00 31.57 261 PRO A C 1
ATOM 1963 O O . PRO A 1 263 ? -4.528 37.838 28.118 1.00 36.00 261 PRO A O 1
ATOM 1967 N N . ALA A 1 264 ? -3.137 39.490 27.590 1.00 30.76 262 ALA A N 1
ATOM 1968 C CA . ALA A 1 264 ? -3.331 39.303 26.130 1.00 33.60 262 ALA A CA 1
ATOM 1969 C C . ALA A 1 264 ? -2.177 38.466 25.500 1.00 34.81 262 ALA A C 1
ATOM 1970 O O . ALA A 1 264 ? -2.107 38.310 24.290 1.00 33.21 262 ALA A O 1
ATOM 1972 N N . GLY A 1 265 ? -1.301 37.894 26.329 1.00 29.61 263 GLY A N 1
ATOM 1973 C CA . GLY A 1 265 ? -0.274 36.990 25.871 1.00 31.16 263 GLY A CA 1
ATOM 1974 C C . GLY A 1 265 ? 0.878 37.666 25.210 1.00 30.53 263 GLY A C 1
ATOM 1975 O O . GLY A 1 265 ? 0.965 38.898 25.155 1.00 31.71 263 GLY A O 1
ATOM 1976 N N . GLY A 1 266 ? 1.741 36.866 24.635 1.00 28.77 264 GLY A N 1
ATOM 1977 C CA . GLY A 1 266 ? 2.997 37.395 24.066 1.00 27.84 264 GLY A CA 1
ATOM 1978 C C . GLY A 1 266 ? 2.971 37.487 22.537 1.00 30.10 264 GLY A C 1
ATOM 1979 O O . GLY A 1 266 ? 2.217 36.798 21.891 1.00 26.77 264 GLY A O 1
ATOM 1980 N N . GLN A 1 267 ? 3.792 38.384 21.998 1.00 26.41 265 GLN A N 1
ATOM 1981 C CA . GLN A 1 267 ? 4.053 38.543 20.552 1.00 24.79 265 GLN A CA 1
ATOM 1982 C C . GLN A 1 267 ? 5.528 38.231 20.312 1.00 24.19 265 GLN A C 1
ATOM 1983 O O . GLN A 1 267 ? 6.410 38.831 20.952 1.00 24.31 265 GLN A O 1
ATOM 1989 N N . VAL A 1 268 ? 5.780 37.349 19.342 1.00 23.44 266 VAL A N 1
ATOM 1990 C CA . VAL A 1 268 ? 7.096 36.809 19.034 1.00 22.54 266 VAL A CA 1
ATOM 1991 C C . VAL A 1 268 ? 7.789 37.723 18.028 1.00 27.62 266 VAL A C 1
ATOM 1992 O O . VAL A 1 268 ? 7.173 38.173 17.099 1.00 25.00 266 VAL A O 1
ATOM 1996 N N . THR A 1 269 ? 9.066 38.005 18.242 1.00 24.63 267 THR A N 1
ATOM 1997 C CA . THR A 1 269 ? 9.864 38.589 17.163 1.00 29.24 267 THR A CA 1
ATOM 1998 C C . THR A 1 269 ? 11.186 37.778 17.098 1.00 29.07 267 THR A C 1
ATOM 1999 O O . THR A 1 269 ? 11.506 37.007 18.025 1.00 23.38 267 THR A O 1
ATOM 2003 N N . GLY A 1 270 ? 11.935 37.946 16.018 1.00 24.47 268 GLY A N 1
ATOM 2004 C CA . GLY A 1 270 ? 13.109 37.135 15.741 1.00 26.78 268 GLY A CA 1
ATOM 2005 C C . GLY A 1 270 ? 12.786 36.154 14.665 1.00 29.50 268 GLY A C 1
ATOM 2006 O O . GLY A 1 270 ? 11.821 36.347 13.947 1.00 30.40 268 GLY A O 1
ATOM 2007 N N . PRO A 1 271 ? 13.571 35.082 14.539 1.00 26.75 269 PRO A N 1
ATOM 2008 C CA . PRO A 1 271 ? 14.714 34.731 15.360 1.00 25.95 269 PRO A CA 1
ATOM 2009 C C . PRO A 1 271 ? 15.981 35.504 14.961 1.00 24.61 269 PRO A C 1
ATOM 2010 O O . PRO A 1 271 ? 16.017 36.190 13.921 1.00 25.28 269 PRO A O 1
ATOM 2014 N N . HIS A 1 272 ? 16.997 35.445 15.831 1.00 25.73 270 HIS A N 1
ATOM 2015 C CA A HIS A 1 272 ? 18.237 36.209 15.665 0.50 25.35 270 HIS A CA 1
ATOM 2016 C CA B HIS A 1 272 ? 18.242 36.207 15.647 0.50 24.24 270 HIS A CA 1
ATOM 2017 C C . HIS A 1 272 ? 19.353 35.222 15.971 1.00 27.15 270 HIS A C 1
ATOM 2018 O O . HIS A 1 272 ? 19.138 34.223 16.696 1.00 24.65 270 HIS A O 1
ATOM 2031 N N . LEU A 1 273 ? 20.542 35.467 15.432 1.00 24.44 271 LEU A N 1
ATOM 2032 C CA . LEU A 1 273 ? 21.710 34.653 15.774 1.00 26.18 271 LEU A CA 1
ATOM 2033 C C . LEU A 1 273 ? 22.496 35.460 16.744 1.00 28.00 271 LEU A C 1
ATOM 2034 O O . LEU A 1 273 ? 22.872 36.588 16.461 1.00 28.39 271 LEU A O 1
ATOM 2039 N N . ARG A 1 274 ? 22.697 34.914 17.948 1.00 25.36 272 ARG A N 1
ATOM 2040 C CA . ARG A 1 274 ? 23.499 35.597 18.964 1.00 25.60 272 ARG A CA 1
ATOM 2041 C C . ARG A 1 274 ? 24.904 35.018 18.929 1.00 27.44 272 ARG A C 1
ATOM 2042 O O . ARG A 1 274 ? 25.092 33.856 19.181 1.00 29.64 272 ARG A O 1
ATOM 2050 N N . GLU A 1 275 ? 25.888 35.831 18.629 1.00 25.81 273 GLU A N 1
ATOM 2051 C CA . GLU A 1 275 ? 27.261 35.380 18.441 1.00 27.08 273 GLU A CA 1
ATOM 2052 C C . GLU A 1 275 ? 28.085 35.676 19.691 1.00 28.62 273 GLU A C 1
ATOM 2053 O O . GLU A 1 275 ? 28.130 36.820 20.159 1.00 28.12 273 GLU A O 1
ATOM 2059 N N . MET A 1 276 ? 28.642 34.636 20.295 1.00 25.51 274 MET A N 1
ATOM 2060 C CA . MET A 1 276 ? 29.483 34.798 21.474 1.00 28.54 274 MET A CA 1
ATOM 2061 C C . MET A 1 276 ? 30.913 34.493 21.066 1.00 28.39 274 MET A C 1
ATOM 2062 O O . MET A 1 276 ? 31.211 34.399 19.870 1.00 30.21 274 MET A O 1
ATOM 2067 N N . ALA A 1 277 ? 31.802 34.354 22.028 1.00 27.32 275 ALA A N 1
ATOM 2068 C CA . ALA A 1 277 ? 33.211 34.139 21.722 1.00 29.68 275 ALA A CA 1
ATOM 2069 C C . ALA A 1 277 ? 33.541 32.770 21.243 1.00 31.07 275 ALA A C 1
ATOM 2070 O O . ALA A 1 277 ? 34.401 32.660 20.429 1.00 27.66 275 ALA A O 1
ATOM 2072 N N . ARG A 1 278 ? 32.853 31.736 21.716 1.00 26.95 276 ARG A N 1
ATOM 2073 C CA . ARG A 1 278 ? 33.210 30.371 21.421 1.00 28.29 276 ARG A CA 1
ATOM 2074 C C . ARG A 1 278 ? 32.025 29.586 20.849 1.00 27.73 276 ARG A C 1
ATOM 2075 O O . ARG A 1 278 ? 32.138 28.405 20.511 1.00 26.88 276 ARG A O 1
ATOM 2083 N N . LEU A 1 279 ? 30.877 30.237 20.735 1.00 27.39 277 LEU A N 1
ATOM 2084 C CA . LEU A 1 279 ? 29.695 29.577 20.175 1.00 24.99 277 LEU A CA 1
ATOM 2085 C C . LEU A 1 279 ? 28.759 30.663 19.704 1.00 24.55 277 LEU A C 1
ATOM 2086 O O . LEU A 1 279 ? 28.920 31.850 20.087 1.00 27.70 277 LEU A O 1
ATOM 2091 N N . ALA A 1 280 ? 27.714 30.260 19.000 1.00 24.18 278 ALA A N 1
ATOM 2092 C CA . ALA A 1 280 ? 26.566 31.144 18.718 1.00 25.62 278 ALA A CA 1
ATOM 2093 C C . ALA A 1 280 ? 25.296 30.413 18.985 1.00 25.74 278 ALA A C 1
ATOM 2094 O O . ALA A 1 280 ? 25.226 29.193 18.876 1.00 24.39 278 ALA A O 1
ATOM 2096 N N . HIS A 1 281 ? 24.260 31.155 19.358 1.00 25.08 279 HIS A N 1
ATOM 2097 C CA . HIS A 1 281 ? 22.946 30.573 19.604 1.00 24.06 279 HIS A CA 1
ATOM 2098 C C . HIS A 1 281 ? 21.905 31.165 18.669 1.00 29.08 279 HIS A C 1
ATOM 2099 O O . HIS A 1 281 ? 21.985 32.363 18.258 1.00 27.05 279 HIS A O 1
ATOM 2106 N N . THR A 1 282 ? 20.858 30.399 18.443 1.00 24.61 280 THR A N 1
ATOM 2107 C CA . THR A 1 282 ? 19.612 30.988 17.888 1.00 24.03 280 THR A CA 1
ATOM 2108 C C . THR A 1 282 ? 18.660 31.415 19.002 1.00 23.05 280 THR A C 1
ATOM 2109 O O . THR A 1 282 ? 18.556 30.696 20.015 1.00 25.01 280 THR A O 1
ATOM 2113 N N . GLU A 1 283 ? 17.889 32.483 18.763 1.00 22.01 281 GLU A N 1
ATOM 2114 C CA . GLU A 1 283 ? 16.969 32.971 19.787 1.00 22.88 281 GLU A CA 1
ATOM 2115 C C . GLU A 1 283 ? 15.783 33.695 19.190 1.00 22.07 281 GLU A C 1
ATOM 2116 O O . GLU A 1 283 ? 15.854 34.249 18.082 1.00 24.65 281 GLU A O 1
ATOM 2122 N N . TYR A 1 284 ? 14.687 33.697 19.949 1.00 22.44 282 TYR A N 1
ATOM 2123 C CA . TYR A 1 284 ? 13.515 34.512 19.680 1.00 21.25 282 TYR A CA 1
ATOM 2124 C C . TYR A 1 284 ? 13.336 35.520 20.814 1.00 23.31 282 TYR A C 1
ATOM 2125 O O . TYR A 1 284 ? 13.904 35.378 21.893 1.00 22.43 282 TYR A O 1
ATOM 2134 N N . PHE A 1 285 ? 12.488 36.511 20.597 1.00 23.60 283 PHE A N 1
ATOM 2135 C CA . PHE A 1 285 ? 12.050 37.378 21.693 1.00 22.77 283 PHE A CA 1
ATOM 2136 C C . PHE A 1 285 ? 10.566 37.310 21.772 1.00 24.82 283 PHE A C 1
ATOM 2137 O O . PHE A 1 285 ? 9.922 37.126 20.789 1.00 22.57 283 PHE A O 1
ATOM 2145 N N . ILE A 1 286 ? 10.018 37.560 22.951 1.00 20.73 284 ILE A N 1
ATOM 2146 C CA . ILE A 1 286 ? 8.596 37.654 23.134 1.00 21.63 284 ILE A CA 1
ATOM 2147 C C . ILE A 1 286 ? 8.287 38.858 24.002 1.00 23.02 284 ILE A C 1
ATOM 2148 O O . ILE A 1 286 ? 8.910 39.031 25.067 1.00 21.92 284 ILE A O 1
ATOM 2153 N N . VAL A 1 287 ? 7.319 39.664 23.589 1.00 25.73 285 VAL A N 1
ATOM 2154 C CA A VAL A 1 287 ? 6.942 40.861 24.370 0.70 22.90 285 VAL A CA 1
ATOM 2155 C CA B VAL A 1 287 ? 6.941 40.866 24.337 0.30 23.38 285 VAL A CA 1
ATOM 2156 C C . VAL A 1 287 ? 5.440 40.835 24.662 1.00 23.54 285 VAL A C 1
ATOM 2157 O O . VAL A 1 287 ? 4.647 40.310 23.899 1.00 24.81 285 VAL A O 1
ATOM 2164 N N . GLY A 1 288 ? 5.046 41.418 25.779 1.00 25.50 286 GLY A N 1
ATOM 2165 C CA . GLY A 1 288 ? 3.605 41.594 26.102 1.00 29.17 286 GLY A CA 1
ATOM 2166 C C . GLY A 1 288 ? 3.441 42.612 27.197 1.00 29.25 286 GLY A C 1
ATOM 2167 O O . GLY A 1 288 ? 4.420 43.059 27.766 1.00 28.52 286 GLY A O 1
ATOM 2168 N N . HIS A 1 289 ? 2.205 42.998 27.475 1.00 28.43 287 HIS A N 1
ATOM 2169 C CA A HIS A 1 289 ? 1.939 43.926 28.528 0.50 30.10 287 HIS A CA 1
ATOM 2170 C CA B HIS A 1 289 ? 1.926 43.907 28.553 0.50 27.82 287 HIS A CA 1
ATOM 2171 C C . HIS A 1 289 ? 1.540 43.148 29.837 1.00 29.48 287 HIS A C 1
ATOM 2172 O O . HIS A 1 289 ? 0.839 42.170 29.774 1.00 27.08 287 HIS A O 1
ATOM 2185 N N . THR A 1 290 ? 1.970 43.638 31.008 1.00 25.93 288 THR A N 1
ATOM 2186 C CA . THR A 1 290 ? 1.550 43.043 32.274 1.00 29.39 288 THR A CA 1
ATOM 2187 C C . THR A 1 290 ? 1.446 44.120 33.317 1.00 31.47 288 THR A C 1
ATOM 2188 O O . THR A 1 290 ? 2.118 45.130 33.227 1.00 31.75 288 THR A O 1
ATOM 2192 N N . GLU A 1 291 ? 0.578 43.903 34.281 1.00 34.94 289 GLU A N 1
ATOM 2193 C CA . GLU A 1 291 ? 0.499 44.766 35.445 1.00 39.40 289 GLU A CA 1
ATOM 2194 C C . GLU A 1 291 ? 0.738 44.044 36.764 1.00 38.18 289 GLU A C 1
ATOM 2195 O O . GLU A 1 291 ? 0.543 44.629 37.805 1.00 34.13 289 GLU A O 1
ATOM 2201 N N . ALA A 1 292 ? 1.154 42.786 36.717 1.00 36.75 290 ALA A N 1
ATOM 2202 C CA . ALA A 1 292 ? 1.433 42.016 37.981 1.00 40.62 290 ALA A CA 1
ATOM 2203 C C . ALA A 1 292 ? 2.554 42.643 38.831 1.00 37.87 290 ALA A C 1
ATOM 2204 O O . ALA A 1 292 ? 3.453 43.307 38.308 1.00 34.21 290 ALA A O 1
ATOM 2206 N N . ASP A 1 293 ? 2.467 42.437 40.137 1.00 32.29 291 ASP A N 1
ATOM 2207 C CA . ASP A 1 293 ? 3.504 42.809 41.038 1.00 34.81 291 ASP A CA 1
ATOM 2208 C C . ASP A 1 293 ? 4.819 42.044 40.719 1.00 31.52 291 ASP A C 1
ATOM 2209 O O . ASP A 1 293 ? 4.800 40.879 40.351 1.00 29.09 291 ASP A O 1
ATOM 2214 N N . VAL A 1 294 ? 5.938 42.715 40.870 1.00 28.49 292 VAL A N 1
ATOM 2215 C CA . VAL A 1 294 ? 7.216 42.135 40.501 1.00 30.04 292 VAL A CA 1
ATOM 2216 C C . VAL A 1 294 ? 7.518 40.856 41.237 1.00 31.97 292 VAL A C 1
ATOM 2217 O O . VAL A 1 294 ? 8.056 39.909 40.667 1.00 28.91 292 VAL A O 1
ATOM 2221 N N . ARG A 1 295 ? 7.105 40.789 42.496 1.00 30.93 293 ARG A N 1
ATOM 2222 C CA . ARG A 1 295 ? 7.298 39.572 43.237 1.00 31.76 293 ARG A CA 1
ATOM 2223 C C . ARG A 1 295 ? 6.507 38.399 42.717 1.00 32.71 293 ARG A C 1
ATOM 2224 O O . ARG A 1 295 ? 7.017 37.270 42.715 1.00 34.51 293 ARG A O 1
ATOM 2232 N N . ASP A 1 296 ? 5.295 38.649 42.245 1.00 29.32 294 ASP A N 1
ATOM 2233 C CA . ASP A 1 296 ? 4.481 37.586 41.620 1.00 30.28 294 ASP A CA 1
ATOM 2234 C C . ASP A 1 296 ? 5.028 37.192 40.275 1.00 29.36 294 ASP A C 1
ATOM 2235 O O . ASP A 1 296 ? 5.012 36.019 39.892 1.00 26.59 294 ASP A O 1
ATOM 2240 N N . LEU A 1 297 ? 5.555 38.170 39.534 1.00 28.59 295 LEU A N 1
ATOM 2241 C CA . LEU A 1 297 ? 6.179 37.905 38.215 1.00 30.94 295 LEU A CA 1
ATOM 2242 C C . LEU A 1 297 ? 7.419 36.991 38.367 1.00 29.73 295 LEU A C 1
ATOM 2243 O O . LEU A 1 297 ? 7.617 36.060 37.599 1.00 32.20 295 LEU A O 1
ATOM 2248 N N . LEU A 1 298 ? 8.244 37.268 39.369 1.00 26.76 296 LEU A N 1
ATOM 2249 C CA . LEU A 1 298 ? 9.403 36.477 39.635 1.00 29.51 296 LEU A CA 1
ATOM 2250 C C . LEU A 1 298 ? 8.984 35.062 40.071 1.00 30.95 296 LEU A C 1
ATOM 2251 O O . LEU A 1 298 ? 9.481 34.125 39.508 1.00 30.28 296 LEU A O 1
ATOM 2256 N N . ARG A 1 299 ? 8.006 34.934 40.976 1.00 31.65 297 ARG A N 1
ATOM 2257 C CA . ARG A 1 299 ? 7.556 33.617 41.453 1.00 32.36 297 ARG A CA 1
ATOM 2258 C C . ARG A 1 299 ? 6.995 32.759 40.305 1.00 36.10 297 ARG A C 1
ATOM 2259 O O . ARG A 1 299 ? 7.349 31.618 40.154 1.00 29.61 297 ARG A O 1
ATOM 2267 N N . GLU A 1 300 ? 6.154 33.358 39.482 1.00 31.55 298 GLU A N 1
ATOM 2268 C CA . GLU A 1 300 ? 5.489 32.614 38.456 1.00 31.71 298 GLU A CA 1
ATOM 2269 C C . GLU A 1 300 ? 6.375 32.267 37.274 1.00 31.54 298 GLU A C 1
ATOM 2270 O O . GLU A 1 300 ? 6.017 31.382 36.505 1.00 32.09 298 GLU A O 1
ATOM 2276 N N . THR A 1 301 ? 7.515 32.936 37.114 1.00 28.13 299 THR A N 1
ATOM 2277 C CA . THR A 1 301 ? 8.370 32.631 36.007 1.00 26.86 299 THR A CA 1
ATOM 2278 C C . THR A 1 301 ? 9.559 31.767 36.419 1.00 26.94 299 THR A C 1
ATOM 2279 O O . THR A 1 301 ? 10.448 31.561 35.645 1.00 26.76 299 THR A O 1
ATOM 2283 N N . MET A 1 302 ? 9.633 31.331 37.650 1.00 26.71 300 MET A N 1
ATOM 2284 C CA . MET A 1 302 ? 10.671 30.375 38.033 1.00 25.22 300 MET A CA 1
ATOM 2285 C C . MET A 1 302 ? 10.415 29.022 37.385 1.00 27.31 300 MET A C 1
ATOM 2286 O O . MET A 1 302 ? 9.379 28.444 37.628 1.00 28.33 300 MET A O 1
ATOM 2291 N N . PHE A 1 303 ? 11.316 28.453 36.591 1.00 24.83 301 PHE A N 1
ATOM 2292 C CA . PHE A 1 303 ? 12.455 29.141 35.972 1.00 27.36 301 PHE A CA 1
ATOM 2293 C C . PHE A 1 303 ? 12.268 28.927 34.490 1.00 27.76 301 PHE A C 1
ATOM 2294 O O . PHE A 1 303 ? 11.362 28.200 34.100 1.00 25.93 301 PHE A O 1
ATOM 2302 N N . ALA A 1 304 ? 13.085 29.565 33.670 1.00 24.25 302 ALA A N 1
ATOM 2303 C CA . ALA A 1 304 ? 12.870 29.509 32.255 1.00 24.91 302 ALA A CA 1
ATOM 2304 C C . ALA A 1 304 ? 12.910 28.080 31.707 1.00 25.55 302 ALA A C 1
ATOM 2305 O O . ALA A 1 304 ? 13.711 27.263 32.136 1.00 25.84 302 ALA A O 1
ATOM 2307 N N . PRO A 1 305 ? 12.134 27.782 30.659 1.00 27.71 303 PRO A N 1
ATOM 2308 C CA . PRO A 1 305 ? 12.166 26.393 30.189 1.00 28.59 303 PRO A CA 1
ATOM 2309 C C . PRO A 1 305 ? 13.440 26.069 29.470 1.00 27.79 303 PRO A C 1
ATOM 2310 O O . PRO A 1 305 ? 13.799 24.911 29.311 1.00 22.82 303 PRO A O 1
ATOM 2314 N N . THR A 1 306 ? 14.149 27.103 29.068 1.00 22.85 304 THR A N 1
ATOM 2315 C CA . THR A 1 306 ? 15.472 26.914 28.471 1.00 24.29 304 THR A CA 1
ATOM 2316 C C . THR A 1 306 ? 16.506 26.325 29.386 1.00 24.91 304 THR A C 1
ATOM 2317 O O . THR A 1 306 ? 17.534 25.825 28.899 1.00 26.79 304 THR A O 1
ATOM 2321 N N . VAL A 1 307 ? 16.256 26.383 30.703 1.00 24.37 305 VAL A N 1
ATOM 2322 C CA . VAL A 1 307 ? 17.181 25.823 31.665 1.00 21.69 305 VAL A CA 1
ATOM 2323 C C . VAL A 1 307 ? 16.558 24.777 32.603 1.00 25.11 305 VAL A C 1
ATOM 2324 O O . VAL A 1 307 ? 17.210 24.370 33.529 1.00 25.79 305 VAL A O 1
ATOM 2328 N N . THR A 1 308 ? 15.331 24.309 32.316 1.00 26.45 306 THR A N 1
ATOM 2329 C CA . THR A 1 308 ? 14.662 23.307 33.099 1.00 25.05 306 THR A CA 1
ATOM 2330 C C . THR A 1 308 ? 14.018 22.284 32.178 1.00 25.24 306 THR A C 1
ATOM 2331 O O . THR A 1 308 ? 14.476 21.138 32.070 1.00 26.06 306 THR A O 1
ATOM 2335 N N . GLY A 1 309 ? 12.973 22.689 31.504 1.00 26.19 307 GLY A N 1
ATOM 2336 C CA . GLY A 1 309 ? 12.352 21.861 30.495 1.00 30.23 307 GLY A CA 1
ATOM 2337 C C . GLY A 1 309 ? 10.867 22.117 30.500 1.00 31.67 307 GLY A C 1
ATOM 2338 O O . GLY A 1 309 ? 10.412 23.140 31.041 1.00 29.43 307 GLY A O 1
ATOM 2339 N N . SER A 1 310 ? 10.123 21.198 29.873 1.00 31.90 308 SER A N 1
ATOM 2340 C CA . SER A 1 310 ? 8.727 21.372 29.655 1.00 32.31 308 SER A CA 1
ATOM 2341 C C . SER A 1 310 ? 7.949 20.089 29.497 1.00 29.33 308 SER A C 1
ATOM 2342 O O . SER A 1 310 ? 8.411 19.139 28.886 1.00 29.96 308 SER A O 1
ATOM 2345 N N . PRO A 1 311 ? 6.769 20.064 30.087 1.00 25.95 309 PRO A N 1
ATOM 2346 C CA . PRO A 1 311 ? 6.163 21.087 30.963 1.00 28.87 309 PRO A CA 1
ATOM 2347 C C . PRO A 1 311 ? 6.958 21.255 32.254 1.00 34.68 309 PRO A C 1
ATOM 2348 O O . PRO A 1 311 ? 7.649 20.321 32.688 1.00 33.76 309 PRO A O 1
ATOM 2352 N N . ILE A 1 312 ? 6.817 22.415 32.879 1.00 33.09 310 ILE A N 1
ATOM 2353 C CA . ILE A 1 312 ? 7.719 22.852 33.944 1.00 35.61 310 ILE A CA 1
ATOM 2354 C C . ILE A 1 312 ? 7.659 21.971 35.145 1.00 30.94 310 ILE A C 1
ATOM 2355 O O . ILE A 1 312 ? 8.691 21.593 35.655 1.00 35.22 310 ILE A O 1
ATOM 2360 N N . GLU A 1 313 ? 6.476 21.575 35.580 1.00 30.75 311 GLU A N 1
ATOM 2361 C CA . GLU A 1 313 ? 6.402 20.771 36.796 1.00 32.21 311 GLU A CA 1
ATOM 2362 C C . GLU A 1 313 ? 7.004 19.391 36.537 1.00 32.07 311 GLU A C 1
ATOM 2363 O O . GLU A 1 313 ? 7.726 18.877 37.361 1.00 30.97 311 GLU A O 1
ATOM 2369 N N . SER A 1 314 ? 6.706 18.808 35.378 1.00 28.00 312 SER A N 1
ATOM 2370 C CA . SER A 1 314 ? 7.251 17.533 35.038 1.00 26.30 312 SER A CA 1
ATOM 2371 C C . SER A 1 314 ? 8.766 17.602 34.988 1.00 26.71 312 SER A C 1
ATOM 2372 O O . SER A 1 314 ? 9.463 16.701 35.420 1.00 27.89 312 SER A O 1
ATOM 2375 N N . ALA A 1 315 ? 9.273 18.665 34.395 1.00 24.35 313 ALA A N 1
ATOM 2376 C CA . ALA A 1 315 ? 10.715 18.931 34.343 1.00 24.87 313 ALA A CA 1
ATOM 2377 C C . ALA A 1 315 ? 11.398 18.951 35.685 1.00 26.01 313 ALA A C 1
ATOM 2378 O O . ALA A 1 315 ? 12.480 18.370 35.818 1.00 25.22 313 ALA A O 1
ATOM 2380 N N . THR A 1 316 ? 10.773 19.558 36.696 1.00 26.26 314 THR A N 1
ATOM 2381 C CA . THR A 1 316 ? 11.347 19.556 38.060 1.00 26.79 314 THR A CA 1
ATOM 2382 C C . THR A 1 316 ? 11.472 18.128 38.586 1.00 29.72 314 THR A C 1
ATOM 2383 O O . THR A 1 316 ? 12.438 17.768 39.237 1.00 29.25 314 THR A O 1
ATOM 2387 N N . ARG A 1 317 ? 10.524 17.281 38.216 1.00 31.01 315 ARG A N 1
ATOM 2388 C CA . ARG A 1 317 ? 10.597 15.871 38.606 1.00 33.96 315 ARG A CA 1
ATOM 2389 C C . ARG A 1 317 ? 11.665 15.118 37.851 1.00 29.60 315 ARG A C 1
ATOM 2390 O O . ARG A 1 317 ? 12.312 14.253 38.395 1.00 32.54 315 ARG A O 1
ATOM 2398 N N . VAL A 1 318 ? 11.801 15.394 36.557 1.00 29.31 316 VAL A N 1
ATOM 2399 C CA . VAL A 1 318 ? 12.817 14.741 35.762 1.00 27.43 316 VAL A CA 1
ATOM 2400 C C . VAL A 1 318 ? 14.200 15.130 36.308 1.00 29.87 316 VAL A C 1
ATOM 2401 O O . VAL A 1 318 ? 15.116 14.296 36.455 1.00 28.33 316 VAL A O 1
ATOM 2405 N N . ILE A 1 319 ? 14.351 16.407 36.585 1.00 31.36 317 ILE A N 1
ATOM 2406 C CA . ILE A 1 319 ? 15.628 16.961 37.132 1.00 27.31 317 ILE A CA 1
ATOM 2407 C C . ILE A 1 319 ? 15.972 16.232 38.425 1.00 28.52 317 ILE A C 1
ATOM 2408 O O . ILE A 1 319 ? 17.114 15.763 38.622 1.00 27.86 317 ILE A O 1
ATOM 2413 N N . ALA A 1 320 ? 14.965 16.060 39.290 1.00 30.08 318 ALA A N 1
ATOM 2414 C CA . ALA A 1 320 ? 15.204 15.459 40.565 1.00 34.72 318 ALA A CA 1
ATOM 2415 C C . ALA A 1 320 ? 15.569 13.976 40.412 1.00 39.21 318 ALA A C 1
ATOM 2416 O O . ALA A 1 320 ? 16.329 13.468 41.226 1.00 34.82 318 ALA A O 1
ATOM 2418 N N . ARG A 1 321 ? 15.024 13.309 39.380 1.00 31.11 319 ARG A N 1
ATOM 2419 C CA . ARG A 1 321 ? 15.276 11.920 39.191 1.00 34.04 319 ARG A CA 1
ATOM 2420 C C . ARG A 1 321 ? 16.694 11.721 38.742 1.00 34.01 319 ARG A C 1
ATOM 2421 O O . ARG A 1 321 ? 17.274 10.717 39.073 1.00 33.56 319 ARG A O 1
ATOM 2429 N N . HIS A 1 322 ? 17.240 12.636 37.952 1.00 31.31 320 HIS A N 1
ATOM 2430 C CA . HIS A 1 322 ? 18.540 12.377 37.373 1.00 32.39 320 HIS A CA 1
ATOM 2431 C C . HIS A 1 322 ? 19.693 13.185 37.976 1.00 35.42 320 HIS A C 1
ATOM 2432 O O . HIS A 1 322 ? 20.789 12.911 37.637 1.00 34.68 320 HIS A O 1
ATOM 2439 N N . GLU A 1 323 ? 19.428 14.257 38.729 1.00 35.43 321 GLU A N 1
ATOM 2440 C CA . GLU A 1 323 ? 20.488 15.028 39.415 1.00 34.19 321 GLU A CA 1
ATOM 2441 C C . GLU A 1 323 ? 20.470 14.559 40.854 1.00 37.15 321 GLU A C 1
ATOM 2442 O O . GLU A 1 323 ? 19.426 14.506 41.490 1.00 42.77 321 GLU A O 1
ATOM 2448 N N . ARG A 1 324 ? 21.617 14.178 41.369 1.00 36.40 322 ARG A N 1
ATOM 2449 C CA . ARG A 1 324 ? 21.749 13.869 42.776 1.00 42.33 322 ARG A CA 1
ATOM 2450 C C . ARG A 1 324 ? 22.002 15.142 43.583 1.00 40.96 322 ARG A C 1
ATOM 2451 O O . ARG A 1 324 ? 21.500 15.296 44.685 1.00 46.92 322 ARG A O 1
ATOM 2459 N N . ALA A 1 325 ? 22.771 16.051 43.032 1.00 40.31 323 ALA A N 1
ATOM 2460 C CA . ALA A 1 325 ? 23.128 17.272 43.753 1.00 44.89 323 ALA A CA 1
ATOM 2461 C C . ALA A 1 325 ? 22.028 18.328 43.619 1.00 40.40 323 ALA A C 1
ATOM 2462 O O . ALA A 1 325 ? 21.271 18.310 42.668 1.00 39.25 323 ALA A O 1
ATOM 2464 N N . GLY A 1 326 ? 21.940 19.240 44.576 1.00 34.71 324 GLY A N 1
ATOM 2465 C CA . GLY A 1 326 ? 21.147 20.432 44.383 1.00 39.04 324 GLY A CA 1
ATOM 2466 C C . GLY A 1 326 ? 21.782 21.309 43.301 1.00 35.27 324 GLY A C 1
ATOM 2467 O O . GLY A 1 326 ? 22.908 21.103 42.907 1.00 34.22 324 GLY A O 1
ATOM 2468 N N . ARG A 1 327 ? 21.035 22.265 42.797 1.00 31.84 325 ARG A N 1
ATOM 2469 C CA . ARG A 1 327 ? 21.543 23.165 41.734 1.00 28.50 325 ARG A CA 1
ATOM 2470 C C . ARG A 1 327 ? 22.222 24.457 42.182 1.00 27.03 325 ARG A C 1
ATOM 2471 O O . ARG A 1 327 ? 22.864 25.128 41.358 1.00 28.24 325 ARG A O 1
ATOM 2479 N N . GLY A 1 328 ? 22.117 24.807 43.457 1.00 28.40 326 GLY A N 1
ATOM 2480 C CA . GLY A 1 328 ? 22.657 26.090 43.915 1.00 27.20 326 GLY A CA 1
ATOM 2481 C C . GLY A 1 328 ? 21.817 27.178 43.214 1.00 24.70 326 GLY A C 1
ATOM 2482 O O . GLY A 1 328 ? 20.596 27.178 43.266 1.00 22.48 326 GLY A O 1
ATOM 2483 N N . TYR A 1 329 ? 22.486 28.070 42.519 1.00 24.94 327 TYR A N 1
ATOM 2484 C CA . TYR A 1 329 ? 21.832 29.152 41.804 1.00 27.30 327 TYR A CA 1
ATOM 2485 C C . TYR A 1 329 ? 21.837 28.877 40.305 1.00 29.64 327 TYR A C 1
ATOM 2486 O O . TYR A 1 329 ? 21.293 29.660 39.521 1.00 27.28 327 TYR A O 1
ATOM 2495 N N . TYR A 1 330 ? 22.385 27.736 39.911 1.00 27.40 328 TYR A N 1
ATOM 2496 C CA . TYR A 1 330 ? 22.270 27.358 38.493 1.00 26.75 328 TYR A CA 1
ATOM 2497 C C . TYR A 1 330 ? 20.788 27.271 38.029 1.00 25.86 328 TYR A C 1
ATOM 2498 O O . TYR A 1 330 ? 19.952 26.602 38.641 1.00 27.43 328 TYR A O 1
ATOM 2507 N N . SER A 1 331 ? 20.508 27.921 36.889 1.00 26.57 329 SER A N 1
ATOM 2508 C CA . SER A 1 331 ? 19.177 28.056 36.264 1.00 22.31 329 SER A CA 1
ATOM 2509 C C . SER A 1 331 ? 18.314 29.106 36.977 1.00 22.74 329 SER A C 1
ATOM 2510 O O . SER A 1 331 ? 17.178 29.414 36.543 1.00 21.76 329 SER A O 1
ATOM 2513 N N . GLY A 1 332 ? 18.843 29.663 38.054 1.00 23.89 330 GLY A N 1
ATOM 2514 C CA . GLY A 1 332 ? 18.155 30.685 38.819 1.00 22.88 330 GLY A CA 1
ATOM 2515 C C . GLY A 1 332 ? 18.280 32.049 38.138 1.00 26.75 330 GLY A C 1
ATOM 2516 O O . GLY A 1 332 ? 18.520 32.141 36.943 1.00 26.85 330 GLY A O 1
ATOM 2517 N N . ILE A 1 333 ? 17.992 33.086 38.909 1.00 22.82 331 ILE A N 1
ATOM 2518 C CA . ILE A 1 333 ? 17.743 34.455 38.410 1.00 25.15 331 ILE A CA 1
ATOM 2519 C C . ILE A 1 333 ? 18.571 35.475 39.172 1.00 24.25 331 ILE A C 1
ATOM 2520 O O . ILE A 1 333 ? 18.700 35.351 40.425 1.00 24.99 331 ILE A O 1
ATOM 2525 N N . ALA A 1 334 ? 19.201 36.400 38.478 1.00 22.89 332 ALA A N 1
ATOM 2526 C CA . ALA A 1 334 ? 19.763 37.633 39.132 1.00 22.94 332 ALA A CA 1
ATOM 2527 C C . ALA A 1 334 ? 18.871 38.779 38.658 1.00 26.23 332 ALA A C 1
ATOM 2528 O O . ALA A 1 334 ? 18.720 38.956 37.440 1.00 26.02 332 ALA A O 1
ATOM 2530 N N . ALA A 1 335 ? 18.207 39.452 39.590 1.00 24.54 333 ALA A N 1
ATOM 2531 C CA . ALA A 1 335 ? 17.178 40.474 39.281 1.00 25.42 333 ALA A CA 1
ATOM 2532 C C . ALA A 1 335 ? 17.508 41.823 39.870 1.00 27.90 333 ALA A C 1
ATOM 2533 O O . ALA A 1 335 ? 17.708 41.930 41.098 1.00 27.65 333 ALA A O 1
ATOM 2535 N N . LEU A 1 336 ? 17.511 42.860 39.041 1.00 25.19 334 LEU A N 1
ATOM 2536 C CA . LEU A 1 336 ? 17.645 44.235 39.525 1.00 25.46 334 LEU A CA 1
ATOM 2537 C C . LEU A 1 336 ? 16.262 44.813 39.500 1.00 28.23 334 LEU A C 1
ATOM 2538 O O . LEU A 1 336 ? 15.597 44.814 38.455 1.00 33.46 334 LEU A O 1
ATOM 2543 N N . ILE A 1 337 ? 15.764 45.263 40.636 1.00 27.96 335 ILE A N 1
ATOM 2544 C CA . ILE A 1 337 ? 14.353 45.705 40.745 1.00 27.07 335 ILE A CA 1
ATOM 2545 C C . ILE A 1 337 ? 14.384 47.132 41.088 1.00 29.28 335 ILE A C 1
ATOM 2546 O O . ILE A 1 337 ? 15.071 47.525 42.055 1.00 28.69 335 ILE A O 1
ATOM 2551 N N . GLY A 1 338 ? 13.641 47.936 40.326 1.00 28.50 336 GLY A N 1
ATOM 2552 C CA . GLY A 1 338 ? 13.708 49.358 40.513 1.00 31.47 336 GLY A CA 1
ATOM 2553 C C . GLY A 1 338 ? 12.455 50.135 40.235 1.00 29.71 336 GLY A C 1
ATOM 2554 O O . GLY A 1 338 ? 11.345 49.565 40.083 1.00 28.28 336 GLY A O 1
ATOM 2555 N N . ARG A 1 339 ? 12.670 51.425 40.062 1.00 29.54 337 ARG A N 1
ATOM 2556 C CA . ARG A 1 339 ? 11.609 52.407 39.704 1.00 34.49 337 ARG A CA 1
ATOM 2557 C C . ARG A 1 339 ? 12.067 53.278 38.576 1.00 34.66 337 ARG A C 1
ATOM 2558 O O . ARG A 1 339 ? 13.193 53.755 38.607 1.00 36.05 337 ARG A O 1
ATOM 2566 N N . ASP A 1 340 ? 11.173 53.557 37.612 1.00 34.05 338 ASP A N 1
ATOM 2567 C CA . ASP A 1 340 ? 11.490 54.607 36.642 1.00 35.92 338 ASP A CA 1
ATOM 2568 C C . ASP A 1 340 ? 11.188 56.008 37.210 1.00 38.28 338 ASP A C 1
ATOM 2569 O O . ASP A 1 340 ? 10.613 56.135 38.285 1.00 39.77 338 ASP A O 1
ATOM 2574 N N . ALA A 1 341 ? 11.519 57.025 36.408 1.00 42.41 339 ALA A N 1
ATOM 2575 C CA . ALA A 1 341 ? 11.394 58.452 36.769 1.00 46.08 339 ALA A CA 1
ATOM 2576 C C . ALA A 1 341 ? 9.984 58.801 37.239 1.00 47.91 339 ALA A C 1
ATOM 2577 O O . ALA A 1 341 ? 9.805 59.547 38.197 1.00 54.17 339 ALA A O 1
ATOM 2579 N N . ARG A 1 342 ? 8.989 58.179 36.612 1.00 46.20 340 ARG A N 1
ATOM 2580 C CA . ARG A 1 342 ? 7.563 58.409 36.903 1.00 47.61 340 ARG A CA 1
ATOM 2581 C C . ARG A 1 342 ? 7.036 57.469 37.945 1.00 44.65 340 ARG A C 1
ATOM 2582 O O . ARG A 1 342 ? 5.854 57.481 38.192 1.00 47.22 340 ARG A O 1
ATOM 2590 N N . GLY A 1 343 ? 7.868 56.616 38.542 1.00 42.48 341 GLY A N 1
ATOM 2591 C CA . GLY A 1 343 ? 7.380 55.760 39.669 1.00 41.32 341 GLY A CA 1
ATOM 2592 C C . GLY A 1 343 ? 6.977 54.346 39.296 1.00 38.14 341 GLY A C 1
ATOM 2593 O O . GLY A 1 343 ? 6.668 53.538 40.149 1.00 40.68 341 GLY A O 1
ATOM 2594 N N . GLY A 1 344 ? 6.997 54.027 38.013 1.00 34.78 342 GLY A N 1
ATOM 2595 C CA . GLY A 1 344 ? 6.586 52.710 37.589 1.00 35.17 342 GLY A CA 1
ATOM 2596 C C . GLY A 1 344 ? 7.705 51.682 37.827 1.00 32.84 342 GLY A C 1
ATOM 2597 O O . GLY A 1 344 ? 8.906 52.001 37.761 1.00 34.46 342 GLY A O 1
ATOM 2598 N N . ARG A 1 345 ? 7.287 50.463 38.085 1.00 27.16 343 ARG A N 1
ATOM 2599 C CA . ARG A 1 345 ? 8.207 49.332 38.297 1.00 30.80 343 ARG A CA 1
ATOM 2600 C C . ARG A 1 345 ? 9.162 49.054 37.126 1.00 30.87 343 ARG A C 1
ATOM 2601 O O . ARG A 1 345 ? 8.750 49.061 36.012 1.00 27.31 343 ARG A O 1
ATOM 2609 N N . THR A 1 346 ? 10.440 48.778 37.420 1.00 30.85 344 THR A N 1
ATOM 2610 C CA . THR A 1 346 ? 11.385 48.315 36.452 1.00 27.21 344 THR A CA 1
ATOM 2611 C C . THR A 1 346 ? 11.991 47.011 36.954 1.00 29.66 344 THR A C 1
ATOM 2612 O O . THR A 1 346 ? 12.185 46.813 38.125 1.00 27.99 344 THR A O 1
ATOM 2616 N N . LEU A 1 347 ? 12.268 46.121 36.012 1.00 24.57 345 LEU A N 1
ATOM 2617 C CA . LEU A 1 347 ? 12.903 44.875 36.290 1.00 23.26 345 LEU A CA 1
ATOM 2618 C C . LEU A 1 347 ? 13.845 44.597 35.166 1.00 23.82 345 LEU A C 1
ATOM 2619 O O . LEU A 1 347 ? 13.450 44.681 33.977 1.00 22.96 345 LEU A O 1
ATOM 2624 N N . ASP A 1 348 ? 15.085 44.288 35.506 1.00 23.07 346 ASP A N 1
ATOM 2625 C CA . ASP A 1 348 ? 16.021 43.687 34.581 1.00 23.50 346 ASP A CA 1
ATOM 2626 C C . ASP A 1 348 ? 16.596 42.483 35.278 1.00 27.47 346 ASP A C 1
ATOM 2627 O O . ASP A 1 348 ? 17.088 42.593 36.366 1.00 24.62 346 ASP A O 1
ATOM 2632 N N . SER A 1 349 ? 16.497 41.334 34.633 1.00 25.05 347 SER A N 1
ATOM 2633 C CA . SER A 1 349 ? 16.888 40.095 35.219 1.00 26.50 347 SER A CA 1
ATOM 2634 C C . SER A 1 349 ? 17.507 39.203 34.185 1.00 25.94 347 SER A C 1
ATOM 2635 O O . SER A 1 349 ? 17.124 39.252 33.018 1.00 24.91 347 SER A O 1
ATOM 2638 N N . ALA A 1 350 ? 18.473 38.410 34.633 1.00 24.20 348 ALA A N 1
ATOM 2639 C CA . ALA A 1 350 ? 19.250 37.506 33.799 1.00 22.57 348 ALA A CA 1
ATOM 2640 C C . ALA A 1 350 ? 19.241 36.107 34.389 1.00 24.95 348 ALA A C 1
ATOM 2641 O O . ALA A 1 350 ? 19.125 35.925 35.613 1.00 22.91 348 ALA A O 1
ATOM 2643 N N . ILE A 1 351 ? 19.272 35.112 33.513 1.00 21.80 349 ILE A N 1
ATOM 2644 C CA . ILE A 1 351 ? 19.364 33.724 33.894 1.00 22.20 349 ILE A CA 1
ATOM 2645 C C . ILE A 1 351 ? 20.781 33.382 34.312 1.00 27.09 349 ILE A C 1
ATOM 2646 O O . ILE A 1 351 ? 21.741 33.678 33.594 1.00 24.27 349 ILE A O 1
ATOM 2651 N N . LEU A 1 352 ? 20.925 32.764 35.485 1.00 23.12 350 LEU A N 1
ATOM 2652 C CA . LEU A 1 352 ? 22.261 32.343 35.958 1.00 23.74 350 LEU A CA 1
ATOM 2653 C C . LEU A 1 352 ? 22.732 31.036 35.285 1.00 24.41 350 LEU A C 1
ATOM 2654 O O . LEU A 1 352 ? 22.530 29.943 35.729 1.00 25.20 350 LEU A O 1
ATOM 2659 N N . ILE A 1 353 ? 23.330 31.229 34.139 1.00 26.49 351 ILE A N 1
ATOM 2660 C CA . ILE A 1 353 ? 24.087 30.229 33.442 1.00 27.12 351 ILE A CA 1
ATOM 2661 C C . ILE A 1 353 ? 25.361 30.896 32.996 1.00 26.63 351 ILE A C 1
ATOM 2662 O O . ILE A 1 353 ? 25.509 32.144 33.073 1.00 24.80 351 ILE A O 1
ATOM 2667 N N . ARG A 1 354 ? 26.297 30.115 32.493 1.00 22.94 352 ARG A N 1
ATOM 2668 C CA . ARG A 1 354 ? 27.641 30.615 32.163 1.00 24.89 352 ARG A CA 1
ATOM 2669 C C . ARG A 1 354 ? 28.237 31.451 33.271 1.00 26.46 352 ARG A C 1
ATOM 2670 O O . ARG A 1 354 ? 28.899 32.446 33.002 1.00 24.33 352 ARG A O 1
ATOM 2678 N N . THR A 1 355 ? 28.097 30.930 34.513 1.00 24.09 353 THR A N 1
ATOM 2679 C CA . THR A 1 355 ? 28.355 31.621 35.757 1.00 24.12 353 THR A CA 1
ATOM 2680 C C . THR A 1 355 ? 29.105 30.697 36.741 1.00 28.54 353 THR A C 1
ATOM 2681 O O . THR A 1 355 ? 28.811 29.487 36.842 1.00 24.61 353 THR A O 1
ATOM 2685 N N . ALA A 1 356 ? 30.114 31.267 37.417 1.00 24.33 354 ALA A N 1
ATOM 2686 C CA . ALA A 1 356 ? 30.834 30.594 38.464 1.00 27.92 354 ALA A CA 1
ATOM 2687 C C . ALA A 1 356 ? 30.274 31.082 39.814 1.00 29.06 354 ALA A C 1
ATOM 2688 O O . ALA A 1 356 ? 30.014 32.270 39.978 1.00 28.33 354 ALA A O 1
ATOM 2690 N N . GLU A 1 357 ? 29.985 30.141 40.704 1.00 29.26 355 GLU A N 1
ATOM 2691 C CA . GLU A 1 357 ? 29.740 30.428 42.114 1.00 27.89 355 GLU A CA 1
ATOM 2692 C C . GLU A 1 357 ? 30.963 30.032 42.865 1.00 31.78 355 GLU A C 1
ATOM 2693 O O . GLU A 1 357 ? 31.517 28.928 42.684 1.00 27.84 355 GLU A O 1
ATOM 2699 N N . ILE A 1 358 ? 31.436 30.934 43.702 1.00 31.69 356 ILE A N 1
ATOM 2700 C CA . ILE A 1 358 ? 32.693 30.685 44.409 1.00 34.17 356 ILE A CA 1
ATOM 2701 C C . ILE A 1 358 ? 32.479 30.857 45.911 1.00 33.29 356 ILE A C 1
ATOM 2702 O O . ILE A 1 358 ? 31.964 31.888 46.330 1.00 32.38 356 ILE A O 1
ATOM 2707 N N . ASP A 1 359 ? 32.851 29.860 46.702 1.00 34.81 357 ASP A N 1
ATOM 2708 C CA . ASP A 1 359 ? 32.621 29.964 48.125 1.00 37.57 357 ASP A CA 1
ATOM 2709 C C . ASP A 1 359 ? 33.810 30.668 48.804 1.00 41.83 357 ASP A C 1
ATOM 2710 O O . ASP A 1 359 ? 34.795 30.980 48.138 1.00 35.71 357 ASP A O 1
ATOM 2715 N N . ARG A 1 360 ? 33.719 30.916 50.118 1.00 45.57 358 ARG A N 1
ATOM 2716 C CA . ARG A 1 360 ? 34.809 31.574 50.879 1.00 50.40 358 ARG A CA 1
ATOM 2717 C C . ARG A 1 360 ? 36.131 30.845 50.739 1.00 41.25 358 ARG A C 1
ATOM 2718 O O . ARG A 1 360 ? 37.170 31.451 50.693 1.00 41.42 358 ARG A O 1
ATOM 2726 N N . ALA A 1 361 ? 36.088 29.533 50.648 1.00 39.39 359 ALA A N 1
ATOM 2727 C CA . ALA A 1 361 ? 37.315 28.747 50.555 1.00 39.27 359 ALA A CA 1
ATOM 2728 C C . ALA A 1 361 ? 37.936 28.835 49.187 1.00 39.69 359 ALA A C 1
ATOM 2729 O O . ALA A 1 361 ? 38.977 28.289 48.974 1.00 39.49 359 ALA A O 1
ATOM 2731 N N . GLY A 1 362 ? 37.298 29.516 48.237 1.00 40.12 360 GLY A N 1
ATOM 2732 C CA . GLY A 1 362 ? 37.799 29.509 46.872 1.00 36.90 360 GLY A CA 1
ATOM 2733 C C . GLY A 1 362 ? 37.426 28.277 46.018 1.00 35.91 360 GLY A C 1
ATOM 2734 O O . GLY A 1 362 ? 38.050 28.054 44.992 1.00 32.38 360 GLY A O 1
ATOM 2735 N N . HIS A 1 363 ? 36.428 27.493 46.436 1.00 33.44 361 HIS A N 1
ATOM 2736 C CA A HIS A 1 363 ? 35.909 26.422 45.585 0.50 35.06 361 HIS A CA 1
ATOM 2737 C CA B HIS A 1 363 ? 35.890 26.402 45.611 0.50 35.74 361 HIS A CA 1
ATOM 2738 C C . HIS A 1 363 ? 34.935 26.978 44.558 1.00 33.26 361 HIS A C 1
ATOM 2739 O O . HIS A 1 363 ? 33.965 27.649 44.893 1.00 33.53 361 HIS A O 1
ATOM 2752 N N . VAL A 1 364 ? 35.222 26.696 43.299 1.00 32.61 362 VAL A N 1
ATOM 2753 C CA . VAL A 1 364 ? 34.493 27.227 42.145 1.00 29.92 362 VAL A CA 1
ATOM 2754 C C . VAL A 1 364 ? 33.579 26.126 41.577 1.00 28.77 362 VAL A C 1
ATOM 2755 O O . VAL A 1 364 ? 34.006 25.011 41.361 1.00 34.65 362 VAL A O 1
ATOM 2759 N N . ARG A 1 365 ? 32.301 26.451 41.379 1.00 27.76 363 ARG A N 1
ATOM 2760 C CA . ARG A 1 365 ? 31.335 25.578 40.732 1.00 28.78 363 ARG A CA 1
ATOM 2761 C C . ARG A 1 365 ? 30.674 26.284 39.547 1.00 29.57 363 ARG A C 1
ATOM 2762 O O . ARG A 1 365 ? 30.136 27.397 39.721 1.00 26.66 363 ARG A O 1
ATOM 2770 N N . ILE A 1 366 ? 30.824 25.710 38.353 1.00 26.69 364 ILE A N 1
ATOM 2771 C CA . ILE A 1 366 ? 30.245 26.242 37.109 1.00 26.95 364 ILE A CA 1
ATOM 2772 C C . ILE A 1 366 ? 29.277 25.241 36.517 1.00 25.77 364 ILE A C 1
ATOM 2773 O O . ILE A 1 366 ? 29.644 24.213 35.902 1.00 24.79 364 ILE A O 1
ATOM 2778 N N . GLY A 1 367 ? 28.003 25.560 36.672 1.00 24.55 365 GLY A N 1
ATOM 2779 C CA . GLY A 1 367 ? 26.926 24.724 36.230 1.00 25.46 365 GLY A CA 1
ATOM 2780 C C . GLY A 1 367 ? 26.747 24.837 34.744 1.00 24.70 365 GLY A C 1
ATOM 2781 O O . GLY A 1 367 ? 26.873 25.925 34.177 1.00 24.42 365 GLY A O 1
ATOM 2782 N N . VAL A 1 368 ? 26.439 23.715 34.107 1.00 24.20 366 VAL A N 1
ATOM 2783 C CA . VAL A 1 368 ? 26.121 23.748 32.689 1.00 24.89 366 VAL A CA 1
ATOM 2784 C C . VAL A 1 368 ? 25.287 22.538 32.246 1.00 28.30 366 VAL A C 1
ATOM 2785 O O . VAL A 1 368 ? 25.436 21.431 32.788 1.00 29.32 366 VAL A O 1
ATOM 2789 N N . GLY A 1 369 ? 24.386 22.767 31.302 1.00 26.84 367 GLY A N 1
ATOM 2790 C CA . GLY A 1 369 ? 23.596 21.715 30.695 1.00 26.51 367 GLY A CA 1
ATOM 2791 C C . GLY A 1 369 ? 23.228 22.081 29.262 1.00 31.91 367 GLY A C 1
ATOM 2792 O O . GLY A 1 369 ? 23.756 23.010 28.685 1.00 29.94 367 GLY A O 1
ATOM 2793 N N . SER A 1 370 ? 22.300 21.342 28.709 1.00 28.32 368 SER A N 1
ATOM 2794 C CA . SER A 1 370 ? 21.808 21.598 27.383 1.00 33.38 368 SER A CA 1
ATOM 2795 C C . SER A 1 370 ? 20.412 21.056 27.192 1.00 28.58 368 SER A C 1
ATOM 2796 O O . SER A 1 370 ? 19.979 20.122 27.840 1.00 31.80 368 SER A O 1
ATOM 2799 N N . THR A 1 371 ? 19.728 21.614 26.220 1.00 29.96 369 THR A N 1
ATOM 2800 C CA . THR A 1 371 ? 18.356 21.241 25.983 1.00 28.61 369 THR A CA 1
ATOM 2801 C C . THR A 1 371 ? 18.350 19.882 25.294 1.00 28.54 369 THR A C 1
ATOM 2802 O O . THR A 1 371 ? 18.806 19.757 24.161 1.00 28.89 369 THR A O 1
ATOM 2806 N N . LEU A 1 372 ? 17.856 18.864 25.997 1.00 25.59 370 LEU A N 1
ATOM 2807 C CA . LEU A 1 372 ? 17.753 17.522 25.480 1.00 26.66 370 LEU A CA 1
ATOM 2808 C C . LEU A 1 372 ? 16.387 17.331 24.825 1.00 26.74 370 LEU A C 1
ATOM 2809 O O . LEU A 1 372 ? 15.346 17.627 25.417 1.00 26.22 370 LEU A O 1
ATOM 2814 N N . VAL A 1 373 ? 16.423 16.813 23.617 1.00 27.44 371 VAL A N 1
ATOM 2815 C CA . VAL A 1 373 ? 15.196 16.582 22.795 1.00 25.13 371 VAL A CA 1
ATOM 2816 C C . VAL A 1 373 ? 15.265 15.225 22.188 1.00 25.03 371 VAL A C 1
ATOM 2817 O O . VAL A 1 373 ? 16.287 14.557 22.305 1.00 26.59 371 VAL A O 1
ATOM 2821 N N . ARG A 1 374 ? 14.187 14.827 21.533 1.00 27.84 372 ARG A N 1
ATOM 2822 C CA . ARG A 1 374 ? 13.998 13.459 21.073 1.00 30.71 372 ARG A CA 1
ATOM 2823 C C . ARG A 1 374 ? 15.099 12.993 20.118 1.00 29.90 372 ARG A C 1
ATOM 2824 O O . ARG A 1 374 ? 15.510 11.832 20.160 1.00 27.55 372 ARG A O 1
ATOM 2832 N N . HIS A 1 375 ? 15.620 13.935 19.324 1.00 31.52 373 HIS A N 1
ATOM 2833 C CA . HIS A 1 375 ? 16.681 13.667 18.342 1.00 31.84 373 HIS A CA 1
ATOM 2834 C C . HIS A 1 375 ? 18.077 14.136 18.799 1.00 34.53 373 HIS A C 1
ATOM 2835 O O . HIS A 1 375 ? 18.990 14.228 18.015 1.00 32.87 373 HIS A O 1
ATOM 2842 N N . SER A 1 376 ? 18.254 14.398 20.088 1.00 31.32 374 SER A N 1
ATOM 2843 C CA . SER A 1 376 ? 19.569 14.733 20.595 1.00 30.72 374 SER A CA 1
ATOM 2844 C C . SER A 1 376 ? 20.524 13.573 20.374 1.00 34.21 374 SER A C 1
ATOM 2845 O O . SER A 1 376 ? 20.134 12.446 20.388 1.00 32.55 374 SER A O 1
ATOM 2848 N N . ASP A 1 377 ? 21.795 13.903 20.164 1.00 31.69 375 ASP A N 1
ATOM 2849 C CA . ASP A 1 377 ? 22.896 12.974 20.101 1.00 33.80 375 ASP A CA 1
ATOM 2850 C C . ASP A 1 377 ? 23.738 13.167 21.345 1.00 34.79 375 ASP A C 1
ATOM 2851 O O . ASP A 1 377 ? 24.205 14.272 21.584 1.00 31.86 375 ASP A O 1
ATOM 2856 N N . ALA A 1 378 ? 23.888 12.124 22.162 1.00 31.67 376 ALA A N 1
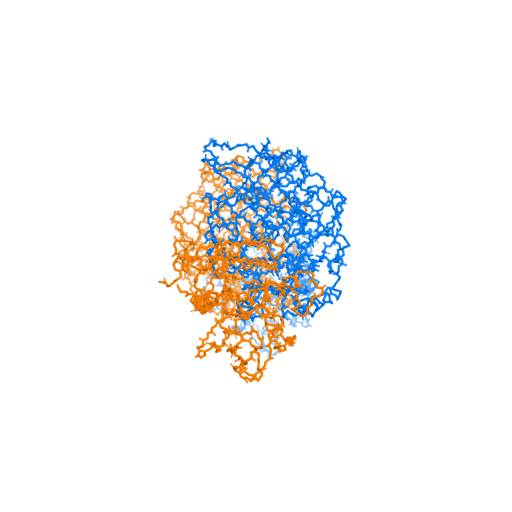ATOM 2857 C CA . ALA A 1 378 ? 24.514 12.238 23.490 1.00 34.10 376 ALA A CA 1
ATOM 2858 C C . ALA A 1 378 ? 25.949 12.822 23.463 1.00 37.24 376 ALA A C 1
ATOM 2859 O O . ALA A 1 378 ? 26.268 13.696 24.241 1.00 36.44 376 ALA A O 1
ATOM 2861 N N . VAL A 1 379 ? 26.773 12.367 22.528 1.00 38.15 377 VAL A N 1
ATOM 2862 C CA . VAL A 1 379 ? 28.144 12.900 22.363 1.00 37.13 377 VAL A CA 1
ATOM 2863 C C . VAL A 1 379 ? 28.123 14.375 21.971 1.00 37.54 377 VAL A C 1
ATOM 2864 O O . VAL A 1 379 ? 28.884 15.147 22.549 1.00 34.31 377 VAL A O 1
ATOM 2868 N N . SER A 1 380 ? 27.190 14.786 21.086 1.00 33.50 378 SER A N 1
ATOM 2869 C CA . SER A 1 380 ? 27.062 16.190 20.712 1.00 34.91 378 SER A CA 1
ATOM 2870 C C . SER A 1 380 ? 26.636 17.006 21.895 1.00 32.67 378 SER A C 1
ATOM 2871 O O . SER A 1 380 ? 27.138 18.099 22.096 1.00 32.40 378 SER A O 1
ATOM 2874 N N . GLU A 1 381 ? 25.713 16.488 22.701 1.00 32.06 379 GLU A N 1
ATOM 2875 C CA . GLU A 1 381 ? 25.311 17.249 23.912 1.00 32.11 379 GLU A CA 1
ATOM 2876 C C . GLU A 1 381 ? 26.478 17.407 24.881 1.00 30.32 379 GLU A C 1
ATOM 2877 O O . GLU A 1 381 ? 26.651 18.44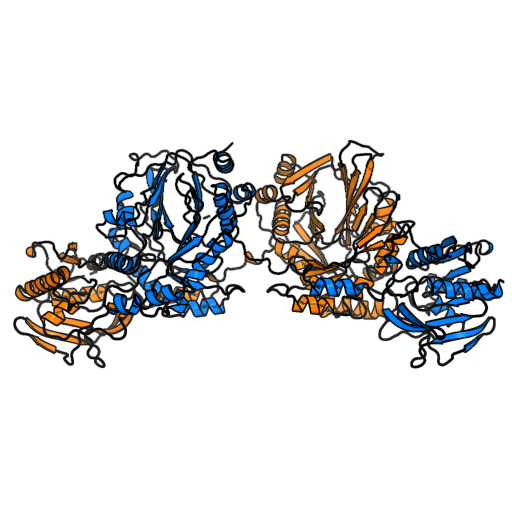5 25.498 1.00 30.76 379 GLU A O 1
ATOM 2883 N N . VAL A 1 382 ? 27.298 16.386 25.034 1.00 32.45 380 VAL A N 1
ATOM 2884 C CA . VAL A 1 382 ? 28.504 16.531 25.875 1.00 32.33 380 VAL A CA 1
ATOM 2885 C C . VAL A 1 382 ? 29.390 17.683 25.378 1.00 33.89 380 VAL A C 1
ATOM 2886 O O . VAL A 1 382 ? 29.828 18.533 26.183 1.00 33.80 380 VAL A O 1
ATOM 2890 N N . MET A 1 383 ? 29.626 17.704 24.056 1.00 34.84 381 MET A N 1
ATOM 2891 C CA A MET A 1 383 ? 30.459 18.730 23.431 0.60 34.63 381 MET A CA 1
ATOM 2892 C CA B MET A 1 383 ? 30.454 18.714 23.403 0.40 34.34 381 MET A CA 1
ATOM 2893 C C . MET A 1 383 ? 29.830 20.082 23.565 1.00 29.77 381 MET A C 1
ATOM 2894 O O . MET A 1 383 ? 30.510 21.060 23.710 1.00 30.81 381 MET A O 1
ATOM 2903 N N . GLU A 1 384 ? 28.519 20.137 23.526 1.00 28.43 382 GLU A N 1
ATOM 2904 C CA . GLU A 1 384 ? 27.848 21.413 23.664 1.00 26.89 382 GLU A CA 1
ATOM 2905 C C . GLU A 1 384 ? 28.146 21.958 25.065 1.00 25.66 382 GLU A C 1
ATOM 2906 O O . GLU A 1 384 ? 28.333 23.164 25.246 1.00 27.56 382 GLU A O 1
ATOM 2912 N N . THR A 1 385 ? 28.146 21.090 26.085 1.00 27.49 383 THR A N 1
ATOM 2913 C CA . THR A 1 385 ? 28.407 21.580 27.442 1.00 27.21 383 THR A CA 1
ATOM 2914 C C . THR A 1 385 ? 29.854 22.108 27.554 1.00 31.31 383 THR A C 1
ATOM 2915 O O . THR A 1 385 ? 30.068 23.168 28.146 1.00 27.53 383 THR A O 1
ATOM 2919 N N . HIS A 1 386 ? 30.828 21.422 26.950 1.00 27.12 384 HIS A N 1
ATOM 2920 C CA . HIS A 1 386 ? 32.155 21.996 26.863 1.00 30.24 384 HIS A CA 1
ATOM 2921 C C . HIS A 1 386 ? 32.192 23.367 26.198 1.00 28.64 384 HIS A C 1
ATOM 2922 O O . HIS A 1 386 ? 32.882 24.234 26.694 1.00 27.57 384 HIS A O 1
ATOM 2929 N N . ALA A 1 387 ? 31.492 23.554 25.058 1.00 28.24 385 ALA A N 1
ATOM 2930 C CA . ALA A 1 387 ? 31.558 24.839 24.367 1.00 26.14 385 ALA A CA 1
ATOM 2931 C C . ALA A 1 387 ? 30.968 25.959 25.251 1.00 28.46 385 ALA A C 1
ATOM 2932 O O . ALA A 1 387 ? 31.440 27.043 25.234 1.00 27.82 385 ALA A O 1
ATOM 2934 N N . LYS A 1 388 ? 29.886 25.677 25.947 1.00 28.93 386 LYS A N 1
ATOM 2935 C CA . LYS A 1 388 ? 29.224 26.685 26.707 1.00 27.68 386 LYS A CA 1
ATOM 2936 C C . LYS A 1 388 ? 30.079 27.142 27.892 1.00 31.88 386 LYS A C 1
ATOM 2937 O O . LYS A 1 388 ? 29.984 28.292 28.293 1.00 25.63 386 LYS A O 1
ATOM 2943 N N . VAL A 1 389 ? 30.851 26.240 28.497 1.00 29.77 387 VAL A N 1
ATOM 2944 C CA . VAL A 1 389 ? 31.700 26.671 29.627 1.00 27.86 387 VAL A CA 1
ATOM 2945 C C . VAL A 1 389 ? 33.040 27.286 29.118 1.00 33.80 387 VAL A C 1
ATOM 2946 O O . VAL A 1 389 ? 33.803 27.804 29.904 1.00 28.30 387 VAL A O 1
ATOM 2950 N N . ALA A 1 390 ? 33.330 27.181 27.817 1.00 30.63 388 ALA A N 1
ATOM 2951 C CA . ALA A 1 390 ? 34.624 27.559 27.328 1.00 30.29 388 ALA A CA 1
ATOM 2952 C C . ALA A 1 390 ? 35.009 29.014 27.630 1.00 32.24 388 ALA A C 1
ATOM 2953 O O . ALA A 1 390 ? 36.116 29.232 28.075 1.00 29.45 388 ALA A O 1
ATOM 2955 N N . ALA A 1 391 ? 34.136 30.003 27.435 1.00 26.83 389 ALA A N 1
ATOM 2956 C CA . ALA A 1 391 ? 34.583 31.400 27.598 1.00 32.07 389 ALA A CA 1
ATOM 2957 C C . ALA A 1 391 ? 34.858 31.626 29.071 1.00 30.22 389 ALA A C 1
ATOM 2958 O O . ALA A 1 391 ? 35.919 32.186 29.463 1.00 29.48 389 ALA A O 1
ATOM 2960 N N . LEU A 1 392 ? 34.001 31.116 29.932 1.00 27.71 390 LEU A N 1
ATOM 2961 C CA . LEU A 1 392 ? 34.206 31.320 31.358 1.00 28.55 390 LEU A CA 1
ATOM 2962 C C . LEU A 1 392 ? 35.462 30.591 31.841 1.00 31.17 390 LEU A C 1
ATOM 2963 O O . LEU A 1 392 ? 36.276 31.118 32.593 1.00 30.79 390 LEU A O 1
ATOM 2968 N N . SER A 1 393 ? 35.613 29.355 31.404 1.00 34.87 391 SER A N 1
ATOM 2969 C CA . SER A 1 393 ? 36.780 28.578 31.766 1.00 35.36 391 SER A CA 1
ATOM 2970 C C . SER A 1 393 ? 38.094 29.239 31.288 1.00 37.88 391 SER A C 1
ATOM 2971 O O . SER A 1 393 ? 39.066 29.287 32.041 1.00 34.87 391 SER A O 1
ATOM 2974 N N . ASN A 1 394 ? 38.079 29.830 30.088 1.00 31.13 392 ASN A N 1
ATOM 2975 C CA . ASN A 1 394 ? 39.198 30.644 29.563 1.00 32.32 392 ASN A CA 1
ATOM 2976 C C . ASN A 1 394 ? 39.481 31.915 30.353 1.00 34.08 392 ASN A C 1
ATOM 2977 O O . ASN A 1 394 ? 40.634 32.329 30.441 1.00 32.50 392 ASN A O 1
ATOM 2982 N N . ALA A 1 395 ? 38.451 32.514 30.951 1.00 31.24 393 ALA A N 1
ATOM 2983 C CA . ALA A 1 395 ? 38.603 33.665 31.794 1.00 34.47 393 ALA A CA 1
ATOM 2984 C C . ALA A 1 395 ? 39.339 33.317 33.103 1.00 35.59 393 ALA A C 1
ATOM 2985 O O . ALA A 1 395 ? 40.004 34.160 33.656 1.00 35.45 393 ALA A O 1
ATOM 2987 N N . PHE A 1 396 ? 39.195 32.104 33.602 1.00 32.83 394 PHE A N 1
ATOM 2988 C CA . PHE A 1 396 ? 39.952 31.664 34.780 1.00 36.20 394 PHE A CA 1
ATOM 2989 C C . PHE A 1 396 ? 41.405 31.318 34.363 1.00 42.39 394 PHE A C 1
ATOM 2990 O O . PHE A 1 396 ? 42.344 31.713 35.034 1.00 36.76 394 PHE A O 1
ATOM 2998 N N . ASP A 1 397 ? 41.543 30.559 33.270 1.00 42.31 395 ASP A N 1
ATOM 2999 C CA . ASP A 1 397 ? 42.836 29.976 32.784 1.00 44.91 395 ASP A CA 1
ATOM 3000 C C . ASP A 1 397 ? 43.002 30.328 31.306 1.00 45.29 395 ASP A C 1
ATOM 3001 O O . ASP A 1 397 ? 42.618 29.527 30.434 1.00 46.91 395 ASP A O 1
ATOM 3006 N N . PRO A 1 398 ? 43.517 31.520 30.990 1.00 44.62 396 PRO A N 1
ATOM 3007 C CA . PRO A 1 398 ? 43.643 31.941 29.569 1.00 49.03 396 PRO A CA 1
ATOM 3008 C C . PRO A 1 398 ? 44.491 30.959 28.710 1.00 51.74 396 PRO A C 1
ATOM 3009 O O . PRO A 1 398 ? 45.547 30.543 29.152 1.00 56.11 396 PRO A O 1
ATOM 3013 N N . PRO A 1 399 ? 44.001 30.564 27.525 1.00 58.10 397 PRO A N 1
ATOM 3014 C CA . PRO A 1 399 ? 44.718 29.576 26.708 1.00 63.18 397 PRO A CA 1
ATOM 3015 C C . PRO A 1 399 ? 46.054 30.100 26.212 1.00 61.98 397 PRO A C 1
ATOM 3016 O O . PRO A 1 399 ? 46.250 31.311 26.145 1.00 56.28 397 PRO A O 1
ATOM 3020 N N . GLU A 1 400 ? 46.946 29.172 25.857 1.00 93.50 398 GLU A N 1
ATOM 3021 C CA . GLU A 1 400 ? 48.317 29.486 25.382 1.00 94.45 398 GLU A CA 1
ATOM 3022 C C . GLU A 1 400 ? 48.317 30.356 24.111 1.00 89.87 398 GLU A C 1
ATOM 3023 O O . GLU A 1 400 ? 47.333 30.401 23.386 1.00 83.70 398 GLU A O 1
ATOM 3025 N N . ALA A 1 401 ? 49.462 30.988 23.841 1.00 101.15 399 ALA A N 1
ATOM 3026 C CA . ALA A 1 401 ? 49.599 32.187 22.955 1.00 104.31 399 ALA A CA 1
ATOM 3027 C C . ALA A 1 401 ? 49.061 32.133 21.489 1.00 115.01 399 ALA A C 1
ATOM 3028 O O . ALA A 1 401 ? 48.108 32.840 21.119 1.00 116.39 399 ALA A O 1
ATOM 3030 N N . GLY A 1 402 ? 49.709 31.329 20.654 1.00 122.08 400 GLY A N 1
ATOM 3031 C CA . GLY A 1 402 ? 49.421 31.294 19.203 1.00 116.33 400 GLY A CA 1
ATOM 3032 C C . GLY A 1 402 ? 50.663 31.551 18.350 1.00 115.60 400 GLY A C 1
ATOM 3033 O O . GLY A 1 402 ? 50.587 31.630 17.121 1.00 115.44 400 GLY A O 1
ATOM 3034 N N . PRO A 1 403 ? 51.823 31.702 19.004 1.00 105.80 401 PRO A N 1
ATOM 3035 C CA . PRO A 1 403 ? 53.114 31.793 18.336 1.00 91.79 401 PRO A CA 1
ATOM 3036 C C . PRO A 1 403 ? 54.276 31.605 19.325 1.00 91.35 401 PRO A C 1
ATOM 3037 O O . PRO A 1 403 ? 54.690 30.472 19.589 1.00 93.55 401 PRO A O 1
ATOM 3039 N N . ALA A 1 404 ? 54.759 32.707 19.901 1.00 84.65 402 ALA A N 1
ATOM 3040 C CA . ALA A 1 404 ? 56.047 32.737 20.582 1.00 68.57 402 ALA A CA 1
ATOM 3041 C C . ALA A 1 404 ? 57.107 32.207 19.589 1.00 67.50 402 ALA A C 1
ATOM 3042 O O . ALA A 1 404 ? 58.084 31.574 19.993 1.00 59.28 402 ALA A O 1
ATOM 3044 N N . LEU A 1 405 ? 56.910 32.496 18.295 1.00 50.85 403 LEU A N 1
ATOM 3045 C CA . LEU A 1 405 ? 57.731 31.912 17.251 1.00 48.43 403 LEU A CA 1
ATOM 3046 C C . LEU A 1 405 ? 59.186 32.185 17.459 1.00 41.18 403 LEU A C 1
ATOM 3047 O O . LEU A 1 405 ? 60.029 31.368 17.133 1.00 41.95 403 LEU A O 1
ATOM 3052 N N . GLY A 1 406 ? 59.495 33.383 17.930 1.00 39.72 404 GLY A N 1
ATOM 3053 C CA . GLY A 1 406 ? 60.870 33.793 18.060 1.00 44.29 404 GLY A CA 1
ATOM 3054 C C . GLY A 1 406 ? 61.630 32.948 19.070 1.00 53.13 404 GLY A C 1
ATOM 3055 O O . GLY A 1 406 ? 62.851 32.870 19.008 1.00 51.22 404 GLY A O 1
ATOM 3056 N N . GLN A 1 407 ? 60.901 32.288 19.978 1.00 49.80 405 GLN A N 1
ATOM 3057 C CA . GLN A 1 407 ? 61.490 31.497 21.012 1.00 50.65 405 GLN A CA 1
ATOM 3058 C C . GLN A 1 407 ? 61.306 29.988 20.706 1.00 51.75 405 GLN A C 1
ATOM 3059 O O . GLN A 1 407 ? 61.637 29.137 21.521 1.00 40.79 405 GLN A O 1
ATOM 3065 N N . HIS A 1 408 ? 60.827 29.658 19.514 1.00 41.71 406 HIS A N 1
ATOM 3066 C CA . HIS A 1 408 ? 60.719 28.269 19.120 1.00 39.92 406 HIS A CA 1
ATOM 3067 C C . HIS A 1 408 ? 62.101 27.674 18.869 1.00 35.51 406 HIS A C 1
ATOM 3068 O O . HIS A 1 408 ? 62.908 28.254 18.204 1.00 33.78 406 HIS A O 1
ATOM 3075 N N . PRO A 1 409 ? 62.360 26.474 19.350 1.00 39.27 407 PRO A N 1
ATOM 3076 C CA . PRO A 1 409 ? 63.681 25.919 19.198 1.00 40.19 407 PRO A CA 1
ATOM 3077 C C . PRO A 1 409 ? 64.173 25.783 17.743 1.00 41.96 407 PRO A C 1
ATOM 3078 O O . PRO A 1 409 ? 65.360 25.971 17.514 1.00 42.58 407 PRO A O 1
ATOM 3082 N N . SER A 1 410 ? 63.299 25.505 16.776 1.00 40.57 408 SER A N 1
ATOM 3083 C CA . SER A 1 410 ? 63.726 25.453 15.371 1.00 36.05 408 SER A CA 1
ATOM 3084 C C . SER A 1 410 ? 64.090 26.832 14.851 1.00 33.69 408 SER A C 1
ATOM 3085 O O . SER A 1 410 ? 64.985 26.951 14.001 1.00 32.50 408 SER A O 1
ATOM 3088 N N . VAL A 1 411 ? 63.405 27.886 15.338 1.00 32.83 409 VAL A N 1
ATOM 3089 C CA . VAL A 1 411 ? 63.740 29.284 14.912 1.00 33.33 409 VAL A CA 1
ATOM 3090 C C . VAL A 1 411 ? 65.065 29.700 15.512 1.00 32.92 409 VAL A C 1
ATOM 3091 O O . VAL A 1 411 ? 65.941 30.207 14.834 1.00 30.31 409 VAL A O 1
ATOM 3095 N N . GLN A 1 412 ? 65.249 29.430 16.807 1.00 36.89 410 GLN A N 1
ATOM 3096 C CA . GLN A 1 412 ? 66.502 29.756 17.457 1.00 36.21 410 GLN A CA 1
ATOM 3097 C C . GLN A 1 412 ? 67.687 29.056 16.800 1.00 37.41 410 GLN A C 1
ATOM 3098 O O . GLN A 1 412 ? 68.737 29.684 16.602 1.00 38.69 410 GLN A O 1
ATOM 3104 N N . ALA A 1 413 ? 67.545 27.760 16.477 1.00 38.94 411 ALA A N 1
ATOM 3105 C CA . ALA A 1 413 ? 68.594 27.042 15.738 1.00 37.95 411 ALA A CA 1
ATOM 3106 C C . ALA A 1 413 ? 68.877 27.655 14.342 1.00 35.32 411 ALA A C 1
ATOM 3107 O O . ALA A 1 413 ? 70.033 27.847 13.968 1.00 35.49 411 ALA A O 1
ATOM 3109 N N . ALA A 1 414 ? 67.833 27.941 13.580 1.00 33.73 412 ALA A N 1
ATOM 3110 C CA . ALA A 1 414 ? 67.975 28.536 12.262 1.00 33.10 412 ALA A CA 1
ATOM 3111 C C . ALA A 1 414 ? 68.685 29.867 12.364 1.00 31.71 412 ALA A C 1
ATOM 3112 O O . ALA A 1 414 ? 69.573 30.162 11.559 1.00 34.50 412 ALA A O 1
ATOM 3114 N N . LEU A 1 415 ? 68.365 30.637 13.390 1.00 32.04 413 LEU A N 1
ATOM 3115 C CA . LEU A 1 415 ? 68.971 31.971 13.528 1.00 29.94 413 LEU A CA 1
ATOM 3116 C C . LEU A 1 415 ? 70.492 31.872 13.900 1.00 32.57 413 LEU A C 1
ATOM 3117 O O . LEU A 1 415 ? 71.321 32.539 13.330 1.00 31.10 413 LEU A O 1
ATOM 3122 N N . ARG A 1 416 ? 70.819 31.046 14.864 1.00 32.49 414 ARG A N 1
ATOM 3123 C CA . ARG A 1 416 ? 72.179 30.791 15.241 1.00 38.24 414 ARG A CA 1
ATOM 3124 C C . ARG A 1 416 ? 73.023 30.289 14.037 1.00 35.63 414 ARG A C 1
ATOM 3125 O O . ARG A 1 416 ? 74.158 30.696 13.863 1.00 31.85 414 ARG A O 1
ATOM 3133 N N . GLU A 1 417 ? 72.423 29.494 13.162 1.00 34.23 415 GLU A N 1
ATOM 3134 C CA . GLU A 1 417 ? 73.117 28.987 12.006 1.00 39.20 415 GLU A CA 1
ATOM 3135 C C . GLU A 1 417 ? 73.468 30.083 11.023 1.00 34.22 415 GLU A C 1
ATOM 3136 O O . GLU A 1 417 ? 74.425 29.948 10.287 1.00 35.92 415 GLU A O 1
ATOM 3142 N N . ARG A 1 418 ? 72.760 31.213 11.038 1.00 33.79 416 ARG A N 1
ATOM 3143 C CA . ARG A 1 418 ? 73.173 32.354 10.164 1.00 32.90 416 ARG A CA 1
ATOM 3144 C C . ARG A 1 418 ? 74.562 32.909 10.447 1.00 35.56 416 ARG A C 1
ATOM 3145 O O . ARG A 1 418 ? 75.154 33.606 9.598 1.00 32.26 416 ARG A O 1
ATOM 3153 N N . ASN A 1 419 ? 75.055 32.672 11.662 1.00 32.41 417 ASN A N 1
ATOM 3154 C CA . ASN A 1 419 ? 76.353 33.201 12.072 1.00 32.10 417 ASN A CA 1
ATOM 3155 C C . ASN A 1 419 ? 77.490 32.232 11.839 1.00 35.33 417 ASN A C 1
ATOM 3156 O O . ASN A 1 419 ? 78.595 32.538 12.171 1.00 42.78 417 ASN A O 1
ATOM 3161 N N . GLU A 1 420 ? 77.216 31.049 11.338 1.00 34.81 418 GLU A N 1
ATOM 3162 C CA . GLU A 1 420 ? 78.278 30.078 11.069 1.00 37.25 418 GLU A CA 1
ATOM 3163 C C . GLU A 1 420 ? 78.793 30.301 9.654 1.00 39.01 418 GLU A C 1
ATOM 3164 O O . GLU A 1 420 ? 78.012 30.535 8.719 1.00 41.96 418 GLU A O 1
ATOM 3170 N N . GLY A 1 421 ? 80.085 30.146 9.458 1.00 39.41 419 GLY A N 1
ATOM 3171 C CA . GLY A 1 421 ? 80.661 30.292 8.112 1.00 43.23 419 GLY A CA 1
ATOM 3172 C C . GLY A 1 421 ? 80.567 31.682 7.476 1.00 40.50 419 GLY A C 1
ATOM 3173 O O . GLY A 1 421 ? 80.575 31.822 6.231 1.00 40.29 419 GLY A O 1
ATOM 3174 N N . ILE A 1 422 ? 80.485 32.710 8.316 1.00 35.86 420 ILE A N 1
ATOM 3175 C CA . ILE A 1 422 ? 80.598 34.122 7.908 1.00 36.05 420 ILE A CA 1
ATOM 3176 C C . ILE A 1 422 ? 81.730 34.756 8.720 1.00 38.69 420 ILE A C 1
ATOM 3177 O O . ILE A 1 422 ? 82.470 34.037 9.365 1.00 39.92 420 ILE A O 1
ATOM 3182 N N . ALA A 1 423 ? 81.928 36.066 8.644 1.00 38.37 421 ALA A N 1
ATOM 3183 C CA . ALA A 1 423 ? 83.120 36.721 9.253 1.00 35.90 421 ALA A CA 1
ATOM 3184 C C . ALA A 1 423 ? 83.105 36.672 10.802 1.00 40.48 421 ALA A C 1
ATOM 3185 O O . ALA A 1 423 ? 82.100 37.019 11.455 1.00 43.60 421 ALA A O 1
ATOM 3187 N N . ASP A 1 424 ? 84.231 36.298 11.397 1.00 32.95 422 ASP A N 1
ATOM 3188 C CA A ASP A 1 424 ? 84.383 36.347 12.859 0.60 34.76 422 ASP A CA 1
ATOM 3189 C CA B ASP A 1 424 ? 84.327 36.349 12.866 0.40 33.14 422 ASP A CA 1
ATOM 3190 C C . ASP A 1 424 ? 84.584 37.773 13.339 1.00 32.76 422 ASP A C 1
ATOM 3191 O O . ASP A 1 424 ? 84.142 38.164 14.409 1.00 33.97 422 ASP A O 1
ATOM 3200 N N . PHE A 1 425 ? 85.289 38.553 12.534 1.00 29.90 423 PHE A N 1
ATOM 3201 C CA . PHE A 1 425 ? 85.801 39.831 12.994 1.00 31.09 423 PHE A CA 1
ATOM 3202 C C . PHE A 1 425 ? 84.707 40.749 13.530 1.00 29.54 423 PHE A C 1
ATOM 3203 O O . PHE A 1 425 ? 84.855 41.345 14.612 1.00 28.76 423 PHE A O 1
ATOM 3211 N N . TRP A 1 426 ? 83.588 40.829 12.807 1.00 28.50 424 TRP A N 1
ATOM 3212 C CA . TRP A 1 426 ? 82.545 41.823 13.169 1.00 27.58 424 TRP A CA 1
ATOM 3213 C C . TRP A 1 426 ? 81.728 41.417 14.410 1.00 29.75 424 TRP A C 1
ATOM 3214 O O . TRP A 1 426 ? 81.006 42.250 14.930 1.00 30.43 424 TRP A O 1
ATOM 3225 N N . PHE A 1 427 ? 81.867 40.145 14.846 1.00 31.69 425 PHE A N 1
ATOM 3226 C CA . PHE A 1 427 ? 81.208 39.636 16.065 1.00 35.34 425 PHE A CA 1
ATOM 3227 C C . PHE A 1 427 ? 82.076 39.717 17.313 1.00 37.37 425 PHE A C 1
ATOM 3228 O O . PHE A 1 427 ? 81.574 39.565 18.384 1.00 36.39 425 PHE A O 1
ATOM 3236 N N . ARG A 1 428 ? 83.349 40.069 17.152 1.00 37.90 426 ARG A N 1
ATOM 3237 C CA . ARG A 1 428 ? 84.286 40.298 18.274 1.00 41.52 426 ARG A CA 1
ATOM 3238 C C . ARG A 1 428 ? 84.100 41.647 18.960 1.00 36.33 426 ARG A C 1
ATOM 3239 O O . ARG A 1 428 ? 83.666 42.566 18.328 1.00 39.56 426 ARG A O 1
ATOM 3247 N N . PRO A 1 429 ? 84.436 41.767 20.264 1.00 40.13 427 PRO A N 1
ATOM 3248 C CA . PRO A 1 429 ? 84.310 43.060 20.918 1.00 43.05 427 PRO A CA 1
ATOM 3249 C C . PRO A 1 429 ? 85.140 44.078 20.177 1.00 47.04 427 PRO A C 1
ATOM 3250 O O . PRO A 1 429 ? 86.271 43.792 19.753 1.00 45.58 427 PRO A O 1
ATOM 3254 N N . TYR A 1 430 ? 84.599 45.263 20.018 1.00 50.63 428 TYR A N 1
ATOM 3255 C CA . TYR A 1 430 ? 85.326 46.261 19.267 1.00 53.58 428 TYR A CA 1
ATOM 3256 C C . TYR A 1 430 ? 86.580 46.677 20.030 1.00 56.47 428 TYR A C 1
ATOM 3257 O O . TYR A 1 430 ? 87.596 46.948 19.422 1.00 50.35 428 TYR A O 1
ATOM 3266 N N . GLY A 1 431 ? 86.517 46.694 21.356 1.00 60.58 429 GLY A N 1
ATOM 3267 C CA . GLY A 1 431 ? 87.716 46.993 22.147 1.00 63.87 429 GLY A CA 1
ATOM 3268 C C . GLY A 1 431 ? 88.848 46.027 21.822 1.00 67.61 429 GLY A C 1
ATOM 3269 O O . GLY A 1 431 ? 89.956 46.440 21.523 1.00 71.29 429 GLY A O 1
ATOM 3270 N N . GLY A 1 432 ? 88.576 44.734 21.863 1.00 60.32 430 GLY A N 1
ATOM 3271 C CA . GLY A 1 432 ? 89.647 43.738 21.724 1.00 64.11 430 GLY A CA 1
ATOM 3272 C C . GLY A 1 432 ? 89.639 43.037 20.385 1.00 68.60 430 GLY A C 1
ATOM 3273 O O . GLY A 1 432 ? 89.181 41.909 20.290 1.00 83.47 430 GLY A O 1
ATOM 3274 N N . ARG A 1 433 ? 90.082 43.717 19.333 1.00 65.44 431 ARG A N 1
ATOM 3275 C CA . ARG A 1 433 ? 90.263 43.078 17.999 1.00 60.51 431 ARG A CA 1
ATOM 3276 C C . ARG A 1 433 ? 91.292 43.857 17.180 1.00 50.58 431 ARG A C 1
ATOM 3277 O O . ARG A 1 433 ? 91.584 45.005 17.536 1.00 58.91 431 ARG A O 1
ATOM 3285 N N . ALA A 1 442 ? 103.015 40.624 12.618 1.00 61.04 440 ALA A N 1
ATOM 3286 C CA . ALA A 1 442 ? 104.094 41.605 12.556 1.00 63.92 440 ALA A CA 1
ATOM 3287 C C . ALA A 1 442 ? 104.165 42.061 11.112 1.00 63.62 440 ALA A C 1
ATOM 3288 O O . ALA A 1 442 ? 103.092 42.176 10.478 1.00 63.17 440 ALA A O 1
ATOM 3290 N N . GLU A 1 443 ? 105.387 42.354 10.626 1.00 46.49 441 GLU A N 1
ATOM 3291 C CA . GLU A 1 443 ? 105.737 42.574 9.178 1.00 55.24 441 GLU A CA 1
ATOM 3292 C C . GLU A 1 443 ? 105.048 43.751 8.474 1.00 53.55 441 GLU A C 1
ATOM 3293 O O . GLU A 1 443 ? 105.648 44.459 7.681 1.00 54.09 441 GLU A O 1
ATOM 3299 N N . LEU A 1 444 ? 103.751 43.853 8.713 1.00 64.46 442 LEU A N 1
ATOM 3300 C CA . LEU A 1 444 ? 102.893 44.979 8.319 1.00 57.84 442 LEU A CA 1
ATOM 3301 C C . LEU A 1 444 ? 102.792 45.993 9.458 1.00 60.28 442 LEU A C 1
ATOM 3302 O O . LEU A 1 444 ? 102.268 47.079 9.286 1.00 53.11 442 LEU A O 1
ATOM 3307 N N . SER A 1 445 ? 103.326 45.656 10.628 1.00 63.90 443 SER A N 1
ATOM 3308 C CA . SER A 1 445 ? 103.125 46.494 11.805 1.00 63.02 443 SER A CA 1
ATOM 3309 C C . SER A 1 445 ? 103.653 47.911 11.553 1.00 53.88 443 SER A C 1
ATOM 3310 O O . SER A 1 445 ? 104.769 48.074 11.144 1.00 53.58 443 SER A O 1
ATOM 3313 N N . GLY A 1 446 ? 102.831 48.936 11.746 1.00 56.42 444 GLY A N 1
ATOM 3314 C CA . GLY A 1 446 ? 103.245 50.307 11.421 1.00 55.95 444 GLY A CA 1
ATOM 3315 C C . GLY A 1 446 ? 103.345 50.732 9.947 1.00 49.38 444 GLY A C 1
ATOM 3316 O O . GLY A 1 446 ? 103.740 51.827 9.677 1.00 52.65 444 GLY A O 1
ATOM 3317 N N . CYS A 1 447 ? 103.063 49.846 9.006 1.00 47.66 445 CYS A N 1
ATOM 3318 C CA A CYS A 1 447 ? 102.886 50.209 7.596 0.70 47.04 445 CYS A CA 1
ATOM 3319 C CA B CYS A 1 447 ? 102.882 50.232 7.602 0.30 47.95 445 CYS A CA 1
ATOM 3320 C C . CYS A 1 447 ? 101.705 51.218 7.503 1.00 45.49 445 CYS A C 1
ATOM 3321 O O . CYS A 1 447 ? 100.704 51.065 8.191 1.00 49.21 445 CYS A O 1
ATOM 3326 N N . ARG A 1 448 ? 101.860 52.276 6.713 1.00 46.68 446 ARG A N 1
ATOM 3327 C CA . ARG A 1 448 ? 100.818 53.308 6.550 1.00 51.33 446 ARG A CA 1
ATOM 3328 C C . ARG A 1 448 ? 100.057 53.110 5.234 1.00 45.88 446 ARG A C 1
ATOM 3329 O O . ARG A 1 448 ? 100.665 53.105 4.160 1.00 42.76 446 ARG A O 1
ATOM 3337 N N . ALA A 1 449 ? 98.738 52.987 5.344 1.00 42.45 447 ALA A N 1
ATOM 3338 C CA . ALA A 1 449 ? 97.855 52.806 4.183 1.00 39.67 447 ALA A CA 1
ATOM 3339 C C . ALA A 1 449 ? 96.991 54.038 3.956 1.00 38.88 447 ALA A C 1
ATOM 3340 O O . ALA A 1 449 ? 96.437 54.599 4.903 1.00 45.59 447 ALA A O 1
ATOM 3342 N N . LEU A 1 450 ? 96.938 54.481 2.708 1.00 35.96 448 LEU A N 1
ATOM 3343 C CA . LEU A 1 450 ? 95.981 55.473 2.246 1.00 37.83 448 LEU A CA 1
ATOM 3344 C C . LEU A 1 450 ? 94.855 54.684 1.593 1.00 40.28 448 LEU A C 1
ATOM 3345 O O . LEU A 1 450 ? 95.132 53.841 0.714 1.00 39.13 448 LEU A O 1
ATOM 3350 N N . ILE A 1 451 ? 93.602 54.926 2.004 1.00 35.92 449 ILE A N 1
ATOM 3351 C CA . ILE A 1 451 ? 92.434 54.250 1.394 1.00 33.76 449 ILE A CA 1
ATOM 3352 C C . ILE A 1 451 ? 91.695 55.346 0.662 1.00 35.73 449 ILE A C 1
ATOM 3353 O O . ILE A 1 451 ? 91.330 56.354 1.267 1.00 38.74 449 ILE A O 1
ATOM 3358 N N . VAL A 1 452 ? 91.543 55.159 -0.649 1.00 30.66 450 VAL A N 1
ATOM 3359 C CA . VAL A 1 452 ? 90.862 56.062 -1.509 1.00 32.73 450 VAL A CA 1
ATOM 3360 C C . VAL A 1 452 ? 89.419 55.597 -1.752 1.00 32.45 450 VAL A C 1
ATOM 3361 O O . VAL A 1 452 ? 89.161 54.580 -2.396 1.00 33.73 450 VAL A O 1
ATOM 3365 N N . ASP A 1 453 ? 88.486 56.391 -1.234 1.00 33.21 451 ASP A N 1
ATOM 3366 C CA . ASP A 1 453 ? 87.040 56.125 -1.324 1.00 35.84 451 ASP A CA 1
ATOM 3367 C C . ASP A 1 453 ? 86.446 56.578 -2.655 1.00 38.67 451 ASP A C 1
ATOM 3368 O O . ASP A 1 453 ? 86.584 57.731 -3.033 1.00 35.00 451 ASP A O 1
ATOM 3373 N N . ALA A 1 454 ? 85.714 55.688 -3.320 1.00 40.35 452 ALA A N 1
ATOM 3374 C CA . ALA A 1 454 ? 85.063 55.988 -4.589 1.00 40.28 452 ALA A CA 1
ATOM 3375 C C . ALA A 1 454 ? 83.543 55.923 -4.478 1.00 36.04 452 ALA A C 1
ATOM 3376 O O . ALA A 1 454 ? 82.849 55.528 -5.435 1.00 38.72 452 ALA A O 1
ATOM 3378 N N . GLU A 1 455 ? 83.071 56.347 -3.318 1.00 37.20 453 GLU A N 1
ATOM 3379 C CA . GLU A 1 455 ? 81.654 56.554 -3.004 1.00 42.36 453 GLU A CA 1
ATOM 3380 C C . GLU A 1 455 ? 81.042 55.223 -2.535 1.00 44.41 453 GLU A C 1
ATOM 3381 O O . GLU A 1 455 ? 79.928 54.882 -2.898 1.00 38.40 453 GLU A O 1
ATOM 3387 N N . ASP A 1 456 ? 81.783 54.449 -1.741 1.00 36.75 454 ASP A N 1
ATOM 3388 C CA . ASP A 1 456 ? 81.188 53.296 -1.064 1.00 32.06 454 ASP A CA 1
ATOM 3389 C C . ASP A 1 456 ? 81.901 53.182 0.274 1.00 31.81 454 ASP A C 1
ATOM 3390 O O . ASP A 1 456 ? 83.098 52.981 0.307 1.00 35.09 454 ASP A O 1
ATOM 3395 N N . HIS A 1 457 ? 81.193 53.299 1.390 1.00 28.34 455 HIS A N 1
ATOM 3396 C CA . HIS A 1 457 ? 81.901 53.373 2.654 1.00 32.94 455 HIS A CA 1
ATOM 3397 C C . HIS A 1 457 ? 82.380 52.040 3.197 1.00 33.78 455 HIS A C 1
ATOM 3398 O O . HIS A 1 457 ? 82.768 51.946 4.344 1.00 33.96 455 HIS A O 1
ATOM 3405 N N . PHE A 1 458 ? 82.380 51.017 2.364 1.00 31.47 456 PHE A N 1
ATOM 3406 C CA . PHE A 1 458 ? 83.128 49.796 2.667 1.00 34.85 456 PHE A CA 1
ATOM 3407 C C . PHE A 1 458 ? 84.570 50.145 3.048 1.00 39.57 456 PHE A C 1
ATOM 3408 O O . PHE A 1 458 ? 85.236 49.447 3.825 1.00 32.90 456 PHE A O 1
ATOM 3416 N N . THR A 1 459 ? 85.074 51.236 2.481 1.00 34.21 457 THR A N 1
ATOM 3417 C CA . THR A 1 459 ? 86.383 51.733 2.926 1.00 34.87 457 THR A CA 1
ATOM 3418 C C . THR A 1 459 ? 86.517 51.869 4.435 1.00 37.41 457 THR A C 1
ATOM 3419 O O . THR A 1 459 ? 87.552 51.500 4.983 1.00 31.65 457 THR A O 1
ATOM 3423 N N . ALA A 1 460 ? 85.479 52.334 5.129 1.00 35.84 458 ALA A N 1
ATOM 3424 C CA . ALA A 1 460 ? 85.568 52.434 6.590 1.00 38.61 458 ALA A CA 1
ATOM 3425 C C . ALA A 1 460 ? 85.747 51.014 7.197 1.00 37.89 458 ALA A C 1
ATOM 3426 O O . ALA A 1 460 ? 86.414 50.822 8.227 1.00 34.01 458 ALA A O 1
ATOM 3428 N N . MET A 1 461 ? 85.173 50.008 6.560 1.00 33.56 459 MET A N 1
ATOM 3429 C CA . MET A 1 461 ? 85.305 48.640 7.076 1.00 33.86 459 MET A CA 1
ATOM 3430 C C . MET A 1 461 ? 86.716 48.092 6.790 1.00 36.55 459 MET A C 1
ATOM 3431 O O . MET A 1 461 ? 87.325 47.432 7.628 1.00 29.44 459 MET A O 1
ATOM 3436 N N . ILE A 1 462 ? 87.228 48.367 5.600 1.00 30.72 460 ILE A N 1
ATOM 3437 C CA . ILE A 1 462 ? 88.576 47.982 5.232 1.00 32.19 460 ILE A CA 1
ATOM 3438 C C . ILE A 1 462 ? 89.586 48.591 6.247 1.00 34.51 460 ILE A C 1
ATOM 3439 O O . ILE A 1 462 ? 90.502 47.925 6.725 1.00 32.05 460 ILE A O 1
ATOM 3444 N N . ALA A 1 463 ? 89.387 49.855 6.595 1.00 31.80 461 ALA A N 1
ATOM 3445 C CA . ALA A 1 463 ? 90.259 50.558 7.511 1.00 32.24 461 ALA A CA 1
ATOM 3446 C C . ALA A 1 463 ? 90.276 49.853 8.878 1.00 35.30 461 ALA A C 1
ATOM 3447 O O . ALA A 1 463 ? 91.320 49.685 9.478 1.00 32.42 461 ALA A O 1
ATOM 3449 N N . GLN A 1 464 ? 89.121 49.480 9.393 1.00 32.73 462 GLN A N 1
ATOM 3450 C CA . GLN A 1 464 ? 89.110 48.794 10.682 1.00 35.71 462 GLN A CA 1
ATOM 3451 C C . GLN A 1 464 ? 89.923 47.489 10.577 1.00 33.71 462 GLN A C 1
ATOM 3452 O O . GLN A 1 464 ? 90.635 47.115 11.522 1.00 35.53 462 GLN A O 1
ATOM 3458 N N . GLN A 1 465 ? 89.770 46.739 9.490 1.00 31.67 463 GLN A N 1
ATOM 3459 C CA . GLN A 1 465 ? 90.477 45.441 9.402 1.00 31.59 463 GLN A CA 1
ATOM 3460 C C . GLN A 1 465 ? 91.965 45.666 9.236 1.00 33.13 463 GLN A C 1
ATOM 3461 O O . GLN A 1 465 ? 92.777 44.999 9.900 1.00 30.20 463 GLN A O 1
ATOM 3467 N N . LEU A 1 466 ? 92.348 46.639 8.422 1.00 32.92 464 LEU A N 1
ATOM 3468 C CA . LEU A 1 466 ? 93.765 46.960 8.307 1.00 34.46 464 LEU A CA 1
ATOM 3469 C C . LEU A 1 466 ? 94.390 47.430 9.643 1.00 34.38 464 LEU A C 1
ATOM 3470 O O . LEU A 1 466 ? 95.521 47.071 9.944 1.00 38.97 464 LEU A O 1
ATOM 3475 N N . SER A 1 467 ? 93.660 48.200 10.435 1.00 32.29 465 SER A N 1
ATOM 3476 C CA . SER A 1 467 ? 94.173 48.651 11.719 1.00 40.91 465 SER A CA 1
ATOM 3477 C C . SER A 1 467 ? 94.388 47.437 12.590 1.00 41.81 465 SER A C 1
ATOM 3478 O O . SER A 1 467 ? 95.360 47.380 13.310 1.00 40.00 465 SER A O 1
ATOM 3481 N N . SER A 1 468 ? 93.507 46.452 12.519 1.00 40.03 466 SER A N 1
ATOM 3482 C CA . SER A 1 468 ? 93.684 45.261 13.345 1.00 41.97 466 SER A CA 1
ATOM 3483 C C . SER A 1 468 ? 94.961 44.504 12.971 1.00 43.20 466 SER A C 1
ATOM 3484 O O . SER A 1 468 ? 95.515 43.812 13.785 1.00 49.78 466 SER A O 1
ATOM 3487 N N . LEU A 1 469 ? 95.401 44.613 11.727 1.00 39.15 467 LEU A N 1
ATOM 3488 C CA . LEU A 1 469 ? 96.643 44.014 11.294 1.00 41.56 467 LEU A CA 1
ATOM 3489 C C . LEU A 1 469 ? 97.842 44.827 11.749 1.00 46.20 467 LEU A C 1
ATOM 3490 O O . LEU A 1 469 ? 98.975 44.407 11.557 1.00 47.12 467 LEU A O 1
ATOM 3495 N N . GLY A 1 470 ? 97.601 46.003 12.339 1.00 42.32 468 GLY A N 1
ATOM 3496 C CA . GLY A 1 470 ? 98.691 46.864 12.782 1.00 48.29 468 GLY A CA 1
ATOM 3497 C C . GLY A 1 470 ? 99.108 47.975 11.826 1.00 45.21 468 GLY A C 1
ATOM 3498 O O . GLY A 1 470 ? 100.083 48.684 12.093 1.00 47.00 468 GLY A O 1
ATOM 3499 N N . LEU A 1 471 ? 98.399 48.165 10.726 1.00 44.97 469 LEU A N 1
ATOM 3500 C CA . LEU A 1 471 ? 98.683 49.324 9.889 1.00 39.42 469 LEU A CA 1
ATOM 3501 C C . LEU A 1 471 ? 98.050 50.604 10.478 1.00 43.73 469 LEU A C 1
ATOM 3502 O O . LEU A 1 471 ? 97.061 50.575 11.177 1.00 42.19 469 LEU A O 1
ATOM 3507 N N . ALA A 1 472 ? 98.638 51.738 10.162 1.00 42.99 470 ALA A N 1
ATOM 3508 C CA . ALA A 1 472 ? 98.024 53.029 10.430 1.00 45.19 470 ALA A CA 1
ATOM 3509 C C . ALA A 1 472 ? 97.299 53.310 9.152 1.00 45.70 470 ALA A C 1
ATOM 3510 O O . ALA A 1 472 ? 97.780 52.945 8.085 1.00 54.89 470 ALA A O 1
ATOM 3512 N N . THR A 1 473 ? 96.102 53.857 9.234 1.00 43.58 471 THR A N 1
ATOM 3513 C CA . THR A 1 473 ? 95.292 54.070 8.017 1.00 47.65 471 THR A CA 1
ATOM 3514 C C . THR A 1 473 ? 94.732 55.500 7.929 1.00 47.04 471 THR A C 1
ATOM 3515 O O . THR A 1 473 ? 94.409 56.107 8.940 1.00 41.29 471 THR A O 1
ATOM 3519 N N . GLU A 1 474 ? 94.534 55.955 6.702 1.00 44.66 472 GLU A N 1
ATOM 3520 C CA . GLU A 1 474 ? 93.870 57.211 6.413 1.00 50.16 472 GLU A CA 1
ATOM 3521 C C . GLU A 1 474 ? 92.972 57.022 5.204 1.00 52.69 472 GLU A C 1
ATOM 3522 O O . GLU A 1 474 ? 93.372 56.345 4.255 1.00 48.86 472 GLU A O 1
ATOM 3528 N N . VAL A 1 475 ? 91.753 57.572 5.260 1.00 49.79 473 VAL A N 1
ATOM 3529 C CA . VAL A 1 475 ? 90.780 57.511 4.145 1.00 45.63 473 VAL A CA 1
ATOM 3530 C C . VAL A 1 475 ? 90.677 58.924 3.492 1.00 46.78 473 VAL A C 1
ATOM 3531 O O . VAL A 1 475 ? 90.471 59.920 4.199 1.00 46.36 473 VAL A O 1
ATOM 3535 N N . CYS A 1 476 ? 90.860 59.006 2.166 1.00 40.17 474 CYS A N 1
ATOM 3536 C CA . CYS A 1 476 ? 90.583 60.218 1.382 1.00 40.47 474 CYS A CA 1
ATOM 3537 C C . CYS A 1 476 ? 89.582 59.888 0.289 1.00 42.57 474 CYS A C 1
ATOM 3538 O O . CYS A 1 476 ? 89.212 58.731 0.067 1.00 40.65 474 CYS A O 1
ATOM 3541 N N . GLY A 1 477 ? 89.144 60.925 -0.391 1.00 41.30 475 GLY A N 1
ATOM 3542 C CA . GLY A 1 477 ? 88.242 60.767 -1.540 1.00 41.45 475 GLY A CA 1
ATOM 3543 C C . GLY A 1 477 ? 89.070 60.751 -2.810 1.00 40.75 475 GLY A C 1
ATOM 3544 O O . GLY A 1 477 ? 90.213 61.243 -2.835 1.00 40.10 475 GLY A O 1
ATOM 3545 N N . VAL A 1 478 ? 88.480 60.167 -3.861 1.00 40.63 476 VAL A N 1
ATOM 3546 C CA . VAL A 1 478 ? 89.068 60.072 -5.203 1.00 42.17 476 VAL A CA 1
ATOM 3547 C C . VAL A 1 478 ? 89.531 61.360 -5.717 1.00 50.82 476 VAL A C 1
ATOM 3548 O O . VAL A 1 478 ? 90.585 61.434 -6.311 1.00 61.73 476 VAL A O 1
ATOM 3552 N N . HIS A 1 479 ? 88.700 62.382 -5.546 1.00 52.71 477 HIS A N 1
ATOM 3553 C CA . HIS A 1 479 ? 88.981 63.698 -6.109 1.00 57.58 477 HIS A CA 1
ATOM 3554 C C . HIS A 1 479 ? 90.020 64.480 -5.300 1.00 55.00 477 HIS A C 1
ATOM 3555 O O . HIS A 1 479 ? 90.424 65.533 -5.714 1.00 52.35 477 HIS A O 1
ATOM 3562 N N . ASP A 1 480 ? 90.480 63.970 -4.159 1.00 54.53 478 ASP A N 1
ATOM 3563 C CA . ASP A 1 480 ? 91.471 64.739 -3.375 1.00 57.78 478 ASP A CA 1
ATOM 3564 C C . ASP A 1 480 ? 92.881 64.638 -3.947 1.00 60.00 478 ASP A C 1
ATOM 3565 O O . ASP A 1 480 ? 93.230 63.669 -4.596 1.00 60.13 478 ASP A O 1
ATOM 3570 N N . ALA A 1 481 ? 93.683 65.657 -3.647 1.00 61.02 479 ALA A N 1
ATOM 3571 C CA . ALA A 1 481 ? 95.110 65.690 -3.966 1.00 59.33 479 ALA A CA 1
ATOM 3572 C C . ALA A 1 481 ? 95.837 65.246 -2.719 1.00 54.46 479 ALA A C 1
ATOM 3573 O O . ALA A 1 481 ? 95.610 65.781 -1.630 1.00 54.65 479 ALA A O 1
ATOM 3575 N N . VAL A 1 482 ? 96.729 64.294 -2.882 1.00 52.00 480 VAL A N 1
ATOM 3576 C CA . VAL A 1 482 ? 97.383 63.660 -1.751 1.00 57.04 480 VAL A CA 1
ATOM 3577 C C . VAL A 1 482 ? 98.890 63.648 -1.986 1.00 54.11 480 VAL A C 1
ATOM 3578 O O . VAL A 1 482 ? 99.321 63.712 -3.116 1.00 65.55 480 VAL A O 1
ATOM 3582 N N . ASP A 1 483 ? 99.685 63.557 -0.925 1.00 51.41 481 ASP A N 1
ATOM 3583 C CA . ASP A 1 483 ? 101.150 63.358 -1.016 1.00 50.73 481 ASP A CA 1
ATOM 3584 C C . ASP A 1 483 ? 101.465 61.906 -0.674 1.00 48.87 481 ASP A C 1
ATOM 3585 O O . ASP A 1 483 ? 101.389 61.462 0.504 1.00 53.90 481 ASP A O 1
ATOM 3590 N N . LEU A 1 484 ? 101.749 61.153 -1.730 1.00 45.98 482 LEU A N 1
ATOM 3591 C CA . LEU A 1 484 ? 101.910 59.688 -1.658 1.00 43.21 482 LEU A CA 1
ATOM 3592 C C . LEU A 1 484 ? 103.156 59.250 -0.865 1.00 47.69 482 LEU A C 1
ATOM 3593 O O . LEU A 1 484 ? 103.223 58.110 -0.390 1.00 43.54 482 LEU A O 1
ATOM 3598 N N . ALA A 1 485 ? 104.137 60.152 -0.720 1.00 46.16 483 ALA A N 1
ATOM 3599 C CA . ALA A 1 485 ? 105.329 59.884 0.102 1.00 51.84 483 ALA A CA 1
ATOM 3600 C C . ALA A 1 485 ? 105.003 59.564 1.569 1.00 53.92 483 ALA A C 1
ATOM 3601 O O . ALA A 1 485 ? 105.788 58.896 2.217 1.00 51.32 483 ALA A O 1
ATOM 3603 N N . ARG A 1 486 ? 103.870 60.017 2.099 1.00 50.41 484 ARG A N 1
ATOM 3604 C CA . ARG A 1 486 ? 103.535 59.744 3.515 1.00 53.10 484 ARG A CA 1
ATOM 3605 C C . ARG A 1 486 ? 102.956 58.325 3.761 1.00 50.71 484 ARG A C 1
ATOM 3606 O O . ARG A 1 486 ? 102.659 57.930 4.900 1.00 53.20 484 ARG A O 1
ATOM 3614 N N . TYR A 1 487 ? 102.773 57.569 2.684 1.00 49.49 485 TYR A N 1
ATOM 3615 C CA . TYR A 1 487 ? 102.177 56.241 2.751 1.00 44.53 485 TYR A CA 1
ATOM 3616 C C . TYR A 1 487 ? 103.082 55.184 2.145 1.00 48.08 485 TYR A C 1
ATOM 3617 O O . TYR A 1 487 ? 103.839 55.439 1.208 1.00 47.79 485 TYR A O 1
ATOM 3626 N N . ASP A 1 488 ? 102.941 53.974 2.661 1.00 49.64 486 ASP A N 1
ATOM 3627 C CA . ASP A 1 488 ? 103.631 52.783 2.141 1.00 48.59 486 ASP A CA 1
ATOM 3628 C C . ASP A 1 488 ? 102.781 52.016 1.101 1.00 40.21 486 ASP A C 1
ATOM 3629 O O . ASP A 1 488 ? 103.300 51.350 0.247 1.00 40.98 486 ASP A O 1
ATOM 3634 N N . VAL A 1 489 ? 101.464 52.112 1.208 1.00 36.90 487 VAL A N 1
ATOM 3635 C CA . VAL A 1 489 ? 100.579 51.404 0.302 1.00 34.48 487 VAL A CA 1
ATOM 3636 C C . VAL A 1 489 ? 99.292 52.238 0.105 1.00 32.80 487 VAL A C 1
ATOM 3637 O O . VAL A 1 489 ? 98.840 52.888 1.021 1.00 40.39 487 VAL A O 1
ATOM 3641 N N . VAL A 1 490 ? 98.737 52.183 -1.103 1.00 34.37 488 VAL A N 1
ATOM 3642 C CA . VAL A 1 490 ? 97.448 52.802 -1.440 1.00 37.42 488 VAL A CA 1
ATOM 3643 C C . VAL A 1 490 ? 96.401 51.704 -1.719 1.00 36.50 488 VAL A C 1
ATOM 3644 O O . VAL A 1 490 ? 96.662 50.740 -2.450 1.00 35.95 488 VAL A O 1
ATOM 3648 N N . VAL A 1 491 ? 95.258 51.810 -1.048 1.00 33.23 489 VAL A N 1
ATOM 3649 C CA . VAL A 1 491 ? 94.121 50.982 -1.319 1.00 31.93 489 VAL A CA 1
ATOM 3650 C C . VAL A 1 491 ? 93.081 51.751 -2.122 1.00 32.06 489 VAL A C 1
ATOM 3651 O O . VAL A 1 491 ? 92.542 52.758 -1.664 1.00 33.67 489 VAL A O 1
ATOM 3655 N N . MET A 1 492 ? 92.878 51.296 -3.351 1.00 32.33 490 MET A N 1
ATOM 3656 C CA . MET A 1 492 ? 91.907 51.857 -4.274 1.00 35.84 490 MET A CA 1
ATOM 3657 C C . MET A 1 492 ? 90.570 51.124 -4.071 1.00 36.46 490 MET A C 1
ATOM 3658 O O . MET A 1 492 ? 90.468 49.910 -4.222 1.00 30.17 490 MET A O 1
ATOM 3663 N N . GLY A 1 493 ? 89.590 51.892 -3.642 1.00 37.27 491 GLY A N 1
ATOM 3664 C CA . GLY A 1 493 ? 88.353 51.364 -3.107 1.00 34.54 491 GLY A CA 1
ATOM 3665 C C . GLY A 1 493 ? 87.258 50.994 -4.108 1.00 33.36 491 GLY A C 1
ATOM 3666 O O . GLY A 1 493 ? 87.380 51.222 -5.336 1.00 27.74 491 GLY A O 1
ATOM 3667 N N . PRO A 1 494 ? 86.188 50.390 -3.586 1.00 30.26 492 PRO A N 1
ATOM 3668 C CA . PRO A 1 494 ? 85.035 50.000 -4.373 1.00 30.83 492 PRO A CA 1
ATOM 3669 C C . PRO A 1 494 ? 84.149 51.207 -4.701 1.00 35.51 492 PRO A C 1
ATOM 3670 O O . PRO A 1 494 ? 84.311 52.287 -4.080 1.00 33.84 492 PRO A O 1
ATOM 3674 N N . GLY A 1 495 ? 83.204 51.023 -5.630 1.00 32.96 493 GLY A N 1
ATOM 3675 C CA . GLY A 1 495 ? 82.166 51.996 -5.807 1.00 30.78 493 GLY A CA 1
ATOM 3676 C C . GLY A 1 495 ? 81.152 51.589 -6.841 1.00 33.43 493 GLY A C 1
ATOM 3677 O O . GLY A 1 495 ? 81.284 50.563 -7.517 1.00 29.02 493 GLY A O 1
ATOM 3678 N N . PRO A 1 496 ? 80.103 52.391 -6.944 1.00 31.65 494 PRO A N 1
ATOM 3679 C CA . PRO A 1 496 ? 79.018 52.102 -7.880 1.00 33.61 494 PRO A CA 1
ATOM 3680 C C . PRO A 1 496 ? 79.418 52.486 -9.274 1.00 36.93 494 PRO A C 1
ATOM 3681 O O . PRO A 1 496 ? 80.378 53.234 -9.448 1.00 30.28 494 PRO A O 1
ATOM 3685 N N . GLY A 1 497 ? 78.669 51.986 -10.252 1.00 37.15 495 GLY A N 1
ATOM 3686 C CA . GLY A 1 497 ? 78.854 52.371 -11.644 1.00 34.06 495 GLY A CA 1
ATOM 3687 C C . GLY A 1 497 ? 79.473 51.243 -12.459 1.00 40.38 495 GLY A C 1
ATOM 3688 O O . GLY A 1 497 ? 79.703 50.120 -11.977 1.00 35.33 495 GLY A O 1
ATOM 3689 N N . ASP A 1 498 ? 79.694 51.549 -13.725 1.00 36.18 496 ASP A N 1
ATOM 3690 C CA . ASP A 1 498 ? 80.164 50.585 -14.679 1.00 38.38 496 ASP A CA 1
ATOM 3691 C C . ASP A 1 498 ? 81.647 50.907 -14.918 1.00 38.84 496 ASP A C 1
ATOM 3692 O O . ASP A 1 498 ? 81.990 52.029 -15.344 1.00 37.10 496 ASP A O 1
ATOM 3697 N N . PRO A 1 499 ? 82.538 49.956 -14.610 1.00 36.46 497 PRO A N 1
ATOM 3698 C CA . PRO A 1 499 ? 83.972 50.250 -14.695 1.00 37.25 497 PRO A CA 1
ATOM 3699 C C . PRO A 1 499 ? 84.456 50.592 -16.091 1.00 39.28 497 PRO A C 1
ATOM 3700 O O . PRO A 1 499 ? 85.545 51.141 -16.231 1.00 37.03 497 PRO A O 1
ATOM 3704 N N . SER A 1 500 ? 83.652 50.278 -17.105 1.00 37.36 498 SER A N 1
ATOM 3705 C CA . SER A 1 500 ? 83.982 50.640 -18.510 1.00 40.12 498 SER A CA 1
ATOM 3706 C C . SER A 1 500 ? 83.497 52.055 -18.901 1.00 41.77 498 SER A C 1
ATOM 3707 O O . SER A 1 500 ? 83.683 52.485 -20.019 1.00 44.05 498 SER A O 1
ATOM 3710 N N . ASP A 1 501 ? 82.917 52.774 -17.966 1.00 44.12 499 ASP A N 1
ATOM 3711 C CA . ASP A 1 501 ? 82.273 54.067 -18.247 1.00 44.12 499 ASP A CA 1
ATOM 3712 C C . ASP A 1 501 ? 83.213 55.210 -17.941 1.00 47.31 499 ASP A C 1
ATOM 3713 O O . ASP A 1 501 ? 83.041 55.931 -16.965 1.00 43.74 499 ASP A O 1
ATOM 3718 N N . ALA A 1 502 ? 84.217 55.370 -18.794 1.00 50.82 500 ALA A N 1
ATOM 3719 C CA . ALA A 1 502 ? 85.167 56.470 -18.655 1.00 56.93 500 ALA A CA 1
ATOM 3720 C C . ALA A 1 502 ? 84.542 57.860 -18.924 1.00 58.40 500 ALA A C 1
ATOM 3721 O O . ALA A 1 502 ? 85.198 58.866 -18.701 1.00 59.49 500 ALA A O 1
ATOM 3723 N N . GLY A 1 503 ? 83.286 57.909 -19.381 1.00 65.26 501 GLY A N 1
ATOM 3724 C CA . GLY A 1 503 ? 82.501 59.169 -19.435 1.00 62.19 501 GLY A CA 1
ATOM 3725 C C . GLY A 1 503 ? 81.894 59.637 -18.112 1.00 65.91 501 GLY A C 1
ATOM 3726 O O . GLY A 1 503 ? 81.203 60.640 -18.062 1.00 61.74 501 GLY A O 1
ATOM 3727 N N . ASP A 1 504 ? 82.142 58.904 -17.030 1.00 62.75 502 ASP A N 1
ATOM 3728 C CA . ASP A 1 504 ? 81.795 59.357 -15.680 1.00 53.30 502 ASP A CA 1
ATOM 3729 C C . ASP A 1 504 ? 83.052 59.949 -14.996 1.00 45.75 502 ASP A C 1
ATOM 3730 O O . ASP A 1 504 ? 84.058 59.250 -14.857 1.00 48.35 502 ASP A O 1
ATOM 3735 N N . PRO A 1 505 ? 83.008 61.222 -14.562 1.00 50.20 503 PRO A N 1
ATOM 3736 C CA . PRO A 1 505 ? 84.210 61.883 -13.988 1.00 46.38 503 PRO A CA 1
ATOM 3737 C C . PRO A 1 505 ? 84.866 61.102 -12.819 1.00 45.87 503 PRO A C 1
ATOM 3738 O O . PRO A 1 505 ? 86.070 61.052 -12.667 1.00 38.99 503 PRO A O 1
ATOM 3742 N N . ARG A 1 506 ? 84.061 60.459 -11.998 1.00 38.94 504 ARG A N 1
ATOM 3743 C CA . ARG A 1 506 ? 84.598 59.736 -10.870 1.00 40.49 504 ARG A CA 1
ATOM 3744 C C . ARG A 1 506 ? 85.336 58.477 -11.365 1.00 41.04 504 ARG A C 1
ATOM 3745 O O . ARG A 1 506 ? 86.453 58.157 -10.916 1.00 38.55 504 ARG A O 1
ATOM 3753 N N . ILE A 1 507 ? 84.749 57.789 -12.333 1.00 41.67 505 ILE A N 1
ATOM 3754 C CA . ILE A 1 507 ? 85.369 56.567 -12.847 1.00 39.46 505 ILE A CA 1
ATOM 3755 C C . ILE A 1 507 ? 86.654 56.980 -13.590 1.00 39.77 505 ILE A C 1
ATOM 3756 O O . ILE A 1 507 ? 87.718 56.356 -13.416 1.00 34.92 505 ILE A O 1
ATOM 3761 N N . ALA A 1 508 ? 86.571 58.041 -14.361 1.00 38.44 506 ALA A N 1
ATOM 3762 C CA . ALA A 1 508 ? 87.765 58.565 -15.072 1.00 41.16 506 ALA A CA 1
ATOM 3763 C C . ALA A 1 508 ? 88.893 58.887 -14.087 1.00 41.67 506 ALA A C 1
ATOM 3764 O O . ALA A 1 508 ? 90.076 58.581 -14.335 1.00 40.42 506 ALA A O 1
ATOM 3766 N N . ARG A 1 509 ? 88.522 59.488 -12.952 1.00 39.55 507 ARG A N 1
ATOM 3767 C CA . ARG A 1 509 ? 89.503 59.834 -11.929 1.00 40.70 507 ARG A CA 1
ATOM 3768 C C . ARG A 1 509 ? 90.168 58.583 -11.307 1.00 39.82 507 ARG A C 1
ATOM 3769 O O . ARG A 1 509 ? 91.392 58.558 -11.013 1.00 35.77 507 ARG A O 1
ATOM 3777 N N . LEU A 1 510 ? 89.391 57.515 -11.174 1.00 36.84 508 LEU A N 1
ATOM 3778 C CA . LEU A 1 510 ? 89.963 56.200 -10.676 1.00 37.63 508 LEU A CA 1
ATOM 3779 C C . LEU A 1 510 ? 90.958 55.603 -11.693 1.00 35.20 508 LEU A C 1
ATOM 3780 O O . LEU A 1 510 ? 92.007 55.095 -11.298 1.00 32.83 508 LEU A O 1
ATOM 3785 N N . TYR A 1 511 ? 90.637 55.700 -12.992 1.00 37.04 509 TYR A N 1
ATOM 3786 C CA . TYR A 1 511 ? 91.585 55.296 -14.045 1.00 37.16 509 TYR A CA 1
ATOM 3787 C C . TYR A 1 511 ? 92.899 56.061 -13.890 1.00 41.93 509 TYR A C 1
ATOM 3788 O O . TYR A 1 511 ? 93.945 55.451 -13.926 1.00 37.75 509 TYR A O 1
ATOM 3797 N N . ALA A 1 512 ? 92.827 57.392 -13.746 1.00 35.97 510 ALA A N 1
ATOM 3798 C CA . ALA A 1 512 ? 94.036 58.232 -13.570 1.00 39.62 510 ALA A CA 1
ATOM 3799 C C . ALA A 1 512 ? 94.839 57.839 -12.332 1.00 41.01 510 ALA A C 1
ATOM 3800 O O . ALA A 1 512 ? 96.033 57.881 -12.355 1.00 40.85 510 ALA A O 1
ATOM 3802 N N . TRP A 1 513 ? 94.175 57.532 -11.219 1.00 41.68 511 TRP A N 1
ATOM 3803 C CA . TRP A 1 513 ? 94.879 57.095 -10.017 1.00 40.87 511 TRP A CA 1
ATOM 3804 C C . TRP A 1 513 ? 95.638 55.764 -10.308 1.00 39.70 511 TRP A C 1
ATOM 3805 O O . TRP A 1 513 ? 96.808 55.646 -9.980 1.00 35.64 511 TRP A O 1
ATOM 3816 N N . LEU A 1 514 ? 94.956 54.765 -10.880 1.00 35.56 512 LEU A N 1
ATOM 3817 C CA . LEU A 1 514 ? 95.588 53.473 -11.080 1.00 39.60 512 LEU A CA 1
ATOM 3818 C C . LEU A 1 514 ? 96.778 53.621 -12.059 1.00 42.90 512 LEU A C 1
ATOM 3819 O O . LEU A 1 514 ? 97.869 53.089 -11.812 1.00 40.21 512 LEU A O 1
ATOM 3824 N N . ARG A 1 515 ? 96.579 54.370 -13.143 1.00 44.93 513 ARG A N 1
ATOM 3825 C CA . ARG A 1 515 ? 97.694 54.596 -14.106 1.00 45.68 513 ARG A CA 1
ATOM 3826 C C . ARG A 1 515 ? 98.893 55.277 -13.442 1.00 42.13 513 ARG A C 1
ATOM 3827 O O . ARG A 1 515 ? 100.044 54.949 -13.719 1.00 38.18 513 ARG A O 1
ATOM 3835 N N . HIS A 1 516 ? 98.616 56.243 -12.576 1.00 41.13 514 HIS A N 1
ATOM 3836 C CA . HIS A 1 516 ? 99.714 56.912 -11.853 1.00 43.03 514 HIS A CA 1
ATOM 3837 C C . HIS A 1 516 ? 100.393 55.921 -10.912 1.00 42.04 514 HIS A C 1
ATOM 3838 O O . HIS A 1 516 ? 101.619 55.880 -10.835 1.00 41.53 514 HIS A O 1
ATOM 3845 N N . LEU A 1 517 ? 99.625 55.092 -10.223 1.00 39.61 515 LEU A N 1
ATOM 3846 C CA . LEU A 1 517 ? 100.276 54.203 -9.248 1.00 38.86 515 LEU A CA 1
ATOM 3847 C C . LEU A 1 517 ? 101.134 53.152 -9.993 1.00 36.99 515 LEU A C 1
ATOM 3848 O O . LEU A 1 517 ? 102.275 52.833 -9.601 1.00 37.93 515 LEU A O 1
ATOM 3853 N N . ILE A 1 518 ? 100.579 52.597 -11.067 1.00 38.46 516 ILE A N 1
ATOM 3854 C CA . ILE A 1 518 ? 101.325 51.652 -11.918 1.00 38.82 516 ILE A CA 1
ATOM 3855 C C . ILE A 1 518 ? 102.627 52.274 -12.381 1.00 45.20 516 ILE A C 1
ATOM 3856 O O . ILE A 1 518 ? 103.699 51.688 -12.206 1.00 42.60 516 ILE A O 1
ATOM 3861 N N . ASP A 1 519 ? 102.554 53.475 -12.951 1.00 50.97 517 ASP A N 1
ATOM 3862 C CA . ASP A 1 519 ? 103.764 54.112 -13.540 1.00 48.64 517 ASP A CA 1
ATOM 3863 C C . ASP A 1 519 ? 104.806 54.517 -12.504 1.00 46.28 517 ASP A C 1
ATOM 3864 O O . ASP A 1 519 ? 105.989 54.413 -12.746 1.00 50.97 517 ASP A O 1
ATOM 3869 N N . GLU A 1 520 ? 104.361 54.958 -11.338 1.00 51.75 518 GLU A N 1
ATOM 3870 C CA . GLU A 1 520 ? 105.267 55.283 -10.223 1.00 50.97 518 GLU A CA 1
ATOM 3871 C C . GLU A 1 520 ? 105.810 54.028 -9.528 1.00 48.31 518 GLU A C 1
ATOM 3872 O O . GLU A 1 520 ? 106.728 54.117 -8.726 1.00 43.93 518 GLU A O 1
ATOM 3878 N N . GLY A 1 521 ? 105.200 52.870 -9.780 1.00 46.80 519 GLY A N 1
ATOM 3879 C CA . GLY A 1 521 ? 105.565 51.624 -9.080 1.00 42.52 519 GLY A CA 1
ATOM 3880 C C . GLY A 1 521 ? 105.162 51.687 -7.621 1.00 47.49 519 GLY A C 1
ATOM 3881 O O . GLY A 1 521 ? 105.730 50.987 -6.797 1.00 43.00 519 GLY A O 1
ATOM 3882 N N . LYS A 1 522 ? 104.177 52.525 -7.273 1.00 45.97 520 LYS A N 1
ATOM 3883 C CA . LYS A 1 522 ? 103.772 52.664 -5.871 1.00 40.98 520 LYS A CA 1
ATOM 3884 C C . LYS A 1 522 ? 103.000 51.379 -5.417 1.00 38.91 520 LYS A C 1
ATOM 3885 O O . LYS A 1 522 ? 102.027 51.017 -6.041 1.00 34.28 520 LYS A O 1
ATOM 3891 N N . PRO A 1 523 ? 103.401 50.723 -4.313 1.00 40.92 521 PRO A N 1
ATOM 3892 C CA . PRO A 1 523 ? 102.518 49.599 -3.925 1.00 38.87 521 PRO A CA 1
ATOM 3893 C C . PRO A 1 523 ? 101.045 49.970 -3.765 1.00 38.85 521 PRO A C 1
ATOM 3894 O O . PRO A 1 523 ? 100.714 51.001 -3.135 1.00 37.91 521 PRO A O 1
ATOM 3898 N N . PHE A 1 524 ? 100.158 49.158 -4.354 1.00 34.13 522 PHE A N 1
ATOM 3899 C CA . PHE A 1 524 ? 98.741 49.344 -4.135 1.00 34.85 522 PHE A CA 1
ATOM 3900 C C . PHE A 1 524 ? 97.945 48.058 -4.158 1.00 32.68 522 PHE A C 1
ATOM 3901 O O . PHE A 1 524 ? 98.387 47.045 -4.675 1.00 37.45 522 PHE A O 1
ATOM 3909 N N . MET A 1 525 ? 96.751 48.128 -3.591 1.00 36.39 523 MET A N 1
ATOM 3910 C CA A MET A 1 525 ? 95.821 47.022 -3.550 0.50 36.86 523 MET A CA 1
ATOM 3911 C CA B MET A 1 525 ? 95.803 47.002 -3.578 0.50 32.28 523 MET A CA 1
ATOM 3912 C C . MET A 1 525 ? 94.470 47.594 -4.047 1.00 38.63 523 MET A C 1
ATOM 3913 O O . MET A 1 525 ? 93.981 48.568 -3.506 1.00 41.83 523 MET A O 1
ATOM 3922 N N . ALA A 1 526 ? 93.893 47.010 -5.096 1.00 35.44 524 ALA A N 1
ATOM 3923 C CA . ALA A 1 526 ? 92.629 47.510 -5.679 1.00 38.67 524 ALA A CA 1
ATOM 3924 C C . ALA A 1 526 ? 91.431 46.570 -5.318 1.00 33.82 524 ALA A C 1
ATOM 3925 O O . ALA A 1 526 ? 91.494 45.375 -5.578 1.00 34.63 524 ALA A O 1
ATOM 3927 N N . VAL A 1 527 ? 90.345 47.141 -4.815 1.00 33.65 525 VAL A N 1
ATOM 3928 C CA . VAL A 1 527 ? 89.129 46.419 -4.470 1.00 30.08 525 VAL A CA 1
ATOM 3929 C C . VAL A 1 527 ? 87.914 46.691 -5.423 1.00 37.90 525 VAL A C 1
ATOM 3930 O O . VAL A 1 527 ? 87.518 47.899 -5.667 1.00 31.17 525 VAL A O 1
ATOM 3949 N N . LEU A 1 529 ? 85.450 47.782 -7.779 1.00 30.46 527 LEU A N 1
ATOM 3950 C CA . LEU A 1 529 ? 85.434 48.739 -8.907 1.00 31.53 527 LEU A CA 1
ATOM 3951 C C . LEU A 1 529 ? 86.852 49.028 -9.372 1.00 35.10 527 LEU A C 1
ATOM 3952 O O . LEU A 1 529 ? 87.148 49.012 -10.559 1.00 30.71 527 LEU A O 1
ATOM 3957 N N . SER A 1 530 ? 87.751 49.238 -8.414 1.00 29.26 528 SER A N 1
ATOM 3958 C CA . SER A 1 530 ? 89.107 49.618 -8.763 1.00 30.21 528 SER A CA 1
ATOM 3959 C C . SER A 1 530 ? 89.835 48.410 -9.371 1.00 34.34 528 SER A C 1
ATOM 3960 O O . SER A 1 530 ? 90.665 48.586 -10.258 1.00 33.58 528 SER A O 1
ATOM 3963 N N . HIS A 1 531 ? 89.500 47.195 -8.908 1.00 32.12 529 HIS A N 1
ATOM 3964 C CA . HIS A 1 531 ? 90.017 45.939 -9.496 1.00 29.82 529 HIS A CA 1
ATOM 3965 C C . HIS A 1 531 ? 89.593 45.805 -10.961 1.00 30.72 529 HIS A C 1
ATOM 3966 O O . HIS A 1 531 ? 90.382 45.452 -11.830 1.00 29.86 529 HIS A O 1
ATOM 3973 N N . GLN A 1 532 ? 88.353 46.124 -11.221 1.00 31.37 530 GLN A N 1
ATOM 3974 C CA . GLN A 1 532 ? 87.801 46.078 -12.583 1.00 30.80 530 GLN A CA 1
ATOM 3975 C C . GLN A 1 532 ? 88.512 47.077 -13.514 1.00 33.43 530 GLN A C 1
ATOM 3976 O O . GLN A 1 532 ? 88.881 46.742 -14.661 1.00 35.34 530 GLN A O 1
ATOM 3982 N N . ILE A 1 533 ? 88.680 48.298 -13.021 1.00 32.51 531 ILE A N 1
ATOM 3983 C CA . ILE A 1 533 ? 89.340 49.353 -13.783 1.00 32.02 531 ILE A CA 1
ATOM 3984 C C . ILE A 1 533 ? 90.756 48.904 -14.052 1.00 34.77 531 ILE A C 1
ATOM 3985 O O . ILE A 1 533 ? 91.257 49.019 -15.149 1.00 33.02 531 ILE A O 1
ATOM 3990 N N . LEU A 1 534 ? 91.397 48.344 -13.053 1.00 34.08 532 LEU A N 1
ATOM 3991 C CA . LEU A 1 534 ? 92.761 47.866 -13.235 1.00 34.38 532 LEU A CA 1
ATOM 3992 C C . LEU A 1 534 ? 92.795 46.817 -14.328 1.00 34.47 532 LEU A C 1
ATOM 3993 O O . LEU A 1 534 ? 93.651 46.879 -15.198 1.00 36.46 532 LEU A O 1
ATOM 3998 N N . ASN A 1 535 ? 91.852 45.873 -14.309 1.00 32.06 533 ASN A N 1
ATOM 3999 C CA . ASN A 1 535 ? 91.761 44.893 -15.410 1.00 32.46 533 ASN A CA 1
ATOM 4000 C C . ASN A 1 535 ? 91.682 45.542 -16.766 1.00 33.30 533 ASN A C 1
ATOM 4001 O O . ASN A 1 535 ? 92.417 45.131 -17.688 1.00 34.68 533 ASN A O 1
ATOM 4006 N N . ALA A 1 536 ? 90.845 46.567 -16.883 1.00 34.23 534 ALA A N 1
ATOM 4007 C CA . ALA A 1 536 ? 90.661 47.254 -18.149 1.00 36.28 534 ALA A CA 1
ATOM 4008 C C . ALA A 1 536 ? 91.983 47.910 -18.541 1.00 37.97 534 ALA A C 1
ATOM 4009 O O . ALA A 1 536 ? 92.408 47.838 -19.662 1.00 37.48 534 ALA A O 1
ATOM 4011 N N . ILE A 1 537 ? 92.657 48.542 -17.602 1.00 39.82 535 ILE A N 1
ATOM 4012 C CA . ILE A 1 537 ? 93.926 49.234 -17.910 1.00 39.70 535 ILE A CA 1
ATOM 4013 C C . ILE A 1 537 ? 94.973 48.229 -18.393 1.00 44.94 535 ILE A C 1
ATOM 4014 O O . ILE A 1 537 ? 95.731 48.488 -19.305 1.00 38.15 535 ILE A O 1
ATOM 4019 N N . LEU A 1 538 ? 94.967 47.048 -17.792 1.00 41.15 536 LEU A N 1
ATOM 4020 C CA . LEU A 1 538 ? 95.869 45.970 -18.195 1.00 39.08 536 LEU A CA 1
ATOM 4021 C C . LEU A 1 538 ? 95.410 45.229 -19.454 1.00 41.83 536 LEU A C 1
ATOM 4022 O O . LEU A 1 538 ? 96.089 44.313 -19.893 1.00 41.11 536 LEU A O 1
ATOM 4027 N N . GLY A 1 539 ? 94.253 45.565 -20.007 1.00 40.60 537 GLY A N 1
ATOM 4028 C CA . GLY A 1 539 ? 93.844 44.940 -21.281 1.00 48.23 537 GLY A CA 1
ATOM 4029 C C . GLY A 1 539 ? 92.962 43.717 -21.122 1.00 48.47 537 GLY A C 1
ATOM 4030 O O . GLY A 1 539 ? 92.701 43.016 -22.084 1.00 49.17 537 GLY A O 1
ATOM 4031 N N . ILE A 1 540 ? 92.486 43.458 -19.916 1.00 44.15 538 ILE A N 1
ATOM 4032 C CA . ILE A 1 540 ? 91.702 42.234 -19.669 1.00 39.98 538 ILE A CA 1
ATOM 4033 C C . ILE A 1 540 ? 90.229 42.572 -19.872 1.00 40.14 538 ILE A C 1
ATOM 4034 O O . ILE A 1 540 ? 89.755 43.502 -19.248 1.00 41.02 538 ILE A O 1
ATOM 4039 N N . PRO A 1 541 ? 89.518 41.865 -20.793 1.00 46.93 539 PRO A N 1
ATOM 4040 C CA . PRO A 1 541 ? 88.103 42.224 -21.035 1.00 50.20 539 PRO A CA 1
ATOM 4041 C C . PRO A 1 541 ? 87.186 42.259 -19.780 1.00 46.94 539 PRO A C 1
ATOM 4042 O O . PRO A 1 541 ? 87.292 41.379 -18.918 1.00 44.64 539 PRO A O 1
ATOM 4046 N N . LEU A 1 542 ? 86.272 43.248 -19.725 1.00 39.61 540 LEU A N 1
ATOM 4047 C CA . LEU A 1 542 ? 85.216 43.314 -18.740 1.00 36.98 540 LEU A CA 1
ATOM 4048 C C . LEU A 1 542 ? 83.891 42.876 -19.403 1.00 41.41 540 LEU A C 1
ATOM 4049 O O . LEU A 1 542 ? 83.635 43.116 -20.577 1.00 38.88 540 LEU A O 1
ATOM 4054 N N . VAL A 1 543 ? 83.050 42.212 -18.639 1.00 35.31 541 VAL A N 1
ATOM 4055 C CA A VAL A 1 543 ? 81.754 41.774 -19.109 0.60 36.36 541 VAL A CA 1
ATOM 4056 C CA B VAL A 1 543 ? 81.758 41.787 -19.117 0.40 37.27 541 VAL A CA 1
ATOM 4057 C C . VAL A 1 543 ? 80.769 42.038 -18.004 1.00 36.31 541 VAL A C 1
ATOM 4058 O O . VAL A 1 543 ? 81.162 42.126 -16.826 1.00 38.73 541 VAL A O 1
ATOM 4065 N N . ARG A 1 544 ? 79.512 42.184 -18.372 1.00 40.07 542 ARG A N 1
ATOM 4066 C CA . ARG A 1 544 ? 78.438 42.286 -17.416 1.00 45.72 542 ARG A CA 1
ATOM 4067 C C . ARG A 1 544 ? 77.903 40.873 -17.142 1.00 43.08 542 ARG A C 1
ATOM 4068 O O . ARG A 1 544 ? 77.521 40.182 -18.064 1.00 45.72 542 ARG A O 1
ATOM 4076 N N . ARG A 1 545 ? 77.833 40.459 -15.885 1.00 45.35 543 ARG A N 1
ATOM 4077 C CA . ARG A 1 545 ? 77.181 39.158 -15.523 1.00 45.77 543 ARG A CA 1
ATOM 4078 C C . ARG A 1 545 ? 75.642 39.225 -15.730 1.00 42.55 543 ARG A C 1
ATOM 4079 O O . ARG A 1 545 ? 75.020 40.185 -15.275 1.00 45.88 543 ARG A O 1
ATOM 4087 N N . GLU A 1 546 ? 75.026 38.221 -16.348 1.00 47.28 544 GLU A N 1
ATOM 4088 C CA . GLU A 1 546 ? 73.522 38.192 -16.446 1.00 50.05 544 GLU A CA 1
ATOM 4089 C C . GLU A 1 546 ? 72.864 38.046 -15.063 1.00 49.28 544 GLU A C 1
ATOM 4090 O O . GLU A 1 546 ? 71.789 38.583 -14.841 1.00 51.29 544 GLU A O 1
ATOM 4092 N N . VAL A 1 547 ? 73.483 37.288 -14.157 1.00 50.98 545 VAL A N 1
ATOM 4093 C CA . VAL A 1 547 ? 73.006 37.227 -12.753 1.00 45.80 545 VAL A CA 1
ATOM 4094 C C . VAL A 1 547 ? 74.094 37.933 -11.962 1.00 46.99 545 VAL A C 1
ATOM 4095 O O . VAL A 1 547 ? 75.195 37.406 -11.802 1.00 41.25 545 VAL A O 1
ATOM 4099 N N . PRO A 1 548 ? 73.822 39.158 -11.517 1.00 37.45 546 PRO A N 1
ATOM 4100 C CA . PRO A 1 548 ? 74.813 39.891 -10.762 1.00 35.91 546 PRO A CA 1
ATOM 4101 C C . PRO A 1 548 ? 75.252 39.163 -9.466 1.00 37.44 546 PRO A C 1
ATOM 4102 O O . PRO A 1 548 ? 74.440 38.555 -8.778 1.00 34.78 546 PRO A O 1
ATOM 4106 N N . ASN A 1 549 ? 76.521 39.251 -9.137 1.00 33.65 547 ASN A N 1
ATOM 4107 C CA . ASN A 1 549 ? 77.036 38.731 -7.857 1.00 33.77 547 ASN A CA 1
ATOM 4108 C C . ASN A 1 549 ? 76.955 39.849 -6.791 1.00 34.58 547 ASN A C 1
ATOM 4109 O O . ASN A 1 549 ? 77.954 40.229 -6.203 1.00 35.42 547 ASN A O 1
ATOM 4114 N N . GLN A 1 550 ? 75.769 40.360 -6.559 1.00 35.15 548 GLN A N 1
ATOM 4115 C CA . GLN A 1 550 ? 75.536 41.492 -5.641 1.00 32.65 548 GLN A CA 1
ATOM 4116 C C . GLN A 1 550 ? 74.964 40.926 -4.330 1.00 30.19 548 GLN A C 1
ATOM 4117 O O . GLN A 1 550 ? 73.773 40.620 -4.212 1.00 31.40 548 GLN A O 1
ATOM 4123 N N . GLY A 1 551 ? 75.855 40.804 -3.359 1.00 29.45 549 GLY A N 1
ATOM 4124 C CA . GLY A 1 551 ? 75.538 40.374 -2.012 1.00 31.93 549 GLY A CA 1
ATOM 4125 C C . GLY A 1 551 ? 75.434 38.868 -1.882 1.00 33.85 549 GLY A C 1
ATOM 4126 O O . GLY A 1 551 ? 74.374 38.322 -1.583 1.00 31.71 549 GLY A O 1
ATOM 4127 N N . ILE A 1 552 ? 76.556 38.192 -2.118 1.00 30.27 550 ILE A N 1
ATOM 4128 C CA . ILE A 1 552 ? 76.56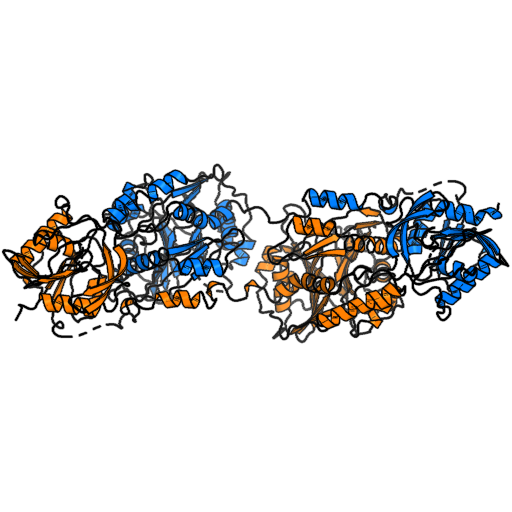4 36.736 -2.176 1.00 30.48 550 ILE A CA 1
ATOM 4129 C C . ILE A 1 552 ? 77.923 36.207 -1.757 1.00 28.22 550 ILE A C 1
ATOM 4130 O O . ILE A 1 552 ? 78.964 36.779 -2.133 1.00 28.25 550 ILE A O 1
ATOM 4135 N N . GLN A 1 553 ? 77.906 35.144 -0.957 1.00 28.23 551 GLN A N 1
ATOM 4136 C CA . GLN A 1 553 ? 79.131 34.474 -0.499 1.00 31.15 551 GLN A CA 1
ATOM 4137 C C . GLN A 1 553 ? 79.430 33.384 -1.465 1.00 31.49 551 GLN A C 1
ATOM 4138 O O . GLN A 1 553 ? 78.542 32.610 -1.823 1.00 31.08 551 GLN A O 1
ATOM 4144 N N . VAL A 1 554 ? 80.640 33.379 -1.977 1.00 34.99 552 VAL A N 1
ATOM 4145 C CA . VAL A 1 554 ? 81.058 32.399 -3.001 1.00 37.26 552 VAL A CA 1
ATOM 4146 C C . VAL A 1 554 ? 82.422 31.780 -2.638 1.00 37.20 552 VAL A C 1
ATOM 4147 O O . VAL A 1 554 ? 83.358 32.472 -2.198 1.00 36.24 552 VAL A O 1
ATOM 4151 N N . GLU A 1 555 ? 82.514 30.479 -2.814 1.00 33.79 553 GLU A N 1
ATOM 4152 C CA . GLU A 1 555 ? 83.746 29.751 -2.595 1.00 33.34 553 GLU A CA 1
ATOM 4153 C C . GLU A 1 555 ? 84.556 29.783 -3.883 1.00 38.43 553 GLU A C 1
ATOM 4154 O O . GLU A 1 555 ? 84.045 29.475 -4.955 1.00 38.74 553 GLU A O 1
ATOM 4160 N N . ILE A 1 556 ? 85.796 30.242 -3.783 1.00 34.19 554 ILE A N 1
ATOM 4161 C CA . ILE A 1 556 ? 86.674 30.424 -4.960 1.00 36.61 554 ILE A CA 1
ATOM 4162 C C . ILE A 1 556 ? 88.022 29.787 -4.625 1.00 39.89 554 ILE A C 1
ATOM 4163 O O . ILE A 1 556 ? 88.333 29.523 -3.459 1.00 33.91 554 ILE A O 1
ATOM 4168 N N . ASP A 1 557 ? 88.793 29.516 -5.656 1.00 38.21 555 ASP A N 1
ATOM 4169 C CA . ASP A 1 557 ? 90.192 29.144 -5.502 1.00 44.56 555 ASP A CA 1
ATOM 4170 C C . ASP A 1 557 ? 90.961 30.445 -5.697 1.00 43.82 555 ASP A C 1
ATOM 4171 O O . ASP A 1 557 ? 90.922 30.997 -6.778 1.00 35.68 555 ASP A O 1
ATOM 4176 N N . LEU A 1 558 ? 91.630 30.915 -4.644 1.00 35.45 556 LEU A N 1
ATOM 4177 C CA . LEU A 1 558 ? 92.390 32.159 -4.679 1.00 35.62 556 LEU A CA 1
ATOM 4178 C C . LEU A 1 558 ? 93.870 31.772 -4.670 1.00 36.03 556 LEU A C 1
ATOM 4179 O O . LEU A 1 558 ? 94.439 31.451 -3.656 1.00 44.65 556 LEU A O 1
ATOM 4184 N N . PHE A 1 559 ? 94.451 31.754 -5.848 1.00 38.36 557 PHE A N 1
ATOM 4185 C CA . PHE A 1 559 ? 95.860 31.442 -6.054 1.00 45.39 557 PHE A CA 1
ATOM 4186 C C . PHE A 1 559 ? 96.255 30.155 -5.367 1.00 43.05 557 PHE A C 1
ATOM 4187 O O . PHE A 1 559 ? 97.211 30.114 -4.617 1.00 41.67 557 PHE A O 1
ATOM 4195 N N . GLY A 1 560 ? 95.441 29.122 -5.564 1.00 45.38 558 GLY A N 1
ATOM 4196 C CA . GLY A 1 560 ? 95.696 27.798 -4.986 1.00 49.59 558 GLY A CA 1
ATOM 4197 C C . GLY A 1 560 ? 95.035 27.536 -3.637 1.00 49.35 558 GLY A C 1
ATOM 4198 O O . GLY A 1 560 ? 95.043 26.427 -3.198 1.00 51.72 558 GLY A O 1
ATOM 4199 N N . GLN A 1 561 ? 94.496 28.551 -2.962 1.00 46.25 559 GLN A N 1
ATOM 4200 C CA . GLN A 1 561 ? 93.781 28.333 -1.670 1.00 41.20 559 GLN A CA 1
ATOM 4201 C C . GLN A 1 561 ? 92.285 28.513 -1.839 1.00 40.92 559 GLN A C 1
ATOM 4202 O O . GLN A 1 561 ? 91.879 29.544 -2.398 1.00 40.56 559 GLN A O 1
ATOM 4208 N N . ARG A 1 562 ? 91.466 27.544 -1.377 1.00 33.30 560 ARG A N 1
ATOM 4209 C CA . ARG A 1 562 ? 90.011 27.661 -1.436 1.00 42.26 560 ARG A CA 1
ATOM 4210 C C . ARG A 1 562 ? 89.681 28.750 -0.384 1.00 38.77 560 ARG A C 1
ATOM 4211 O O . ARG A 1 562 ? 90.153 28.686 0.745 1.00 39.59 560 ARG A O 1
ATOM 4219 N N . GLU A 1 563 ? 88.931 29.769 -0.770 1.00 36.45 561 GLU A N 1
ATOM 4220 C CA . GLU A 1 563 ? 88.451 30.771 0.201 1.00 37.03 561 GLU A CA 1
ATOM 4221 C C . GLU A 1 563 ? 86.958 30.979 -0.009 1.00 36.87 561 GLU A C 1
ATOM 4222 O O . GLU A 1 563 ? 86.423 30.745 -1.128 1.00 37.90 561 GLU A O 1
ATOM 4228 N N . ARG A 1 564 ? 86.302 31.459 1.045 1.00 32.61 562 ARG A N 1
ATOM 4229 C CA . ARG A 1 564 ? 84.899 31.860 0.974 1.00 37.47 562 ARG A CA 1
ATOM 4230 C C . ARG A 1 564 ? 84.817 33.369 1.181 1.00 36.17 562 ARG A C 1
ATOM 4231 O O . ARG A 1 564 ? 85.148 33.910 2.283 1.00 31.60 562 ARG A O 1
ATOM 4239 N N . VAL A 1 565 ? 84.357 34.053 0.148 1.00 32.35 563 VAL A N 1
ATOM 4240 C CA . VAL A 1 565 ? 84.414 35.509 0.123 1.00 29.57 563 VAL A CA 1
ATOM 4241 C C . VAL A 1 565 ? 83.099 36.147 -0.329 1.00 33.54 563 VAL A C 1
ATOM 4242 O O . VAL A 1 565 ? 82.262 35.513 -0.929 1.00 31.16 563 VAL A O 1
ATOM 4246 N N . GLY A 1 566 ? 82.918 37.388 0.045 1.00 28.50 564 GLY A N 1
ATOM 4247 C CA . GLY A 1 566 ? 81.659 38.104 -0.212 1.00 29.50 564 GLY A CA 1
ATOM 4248 C C . GLY A 1 566 ? 81.834 38.961 -1.449 1.00 28.84 564 GLY A C 1
ATOM 4249 O O . GLY A 1 566 ? 82.789 39.732 -1.521 1.00 29.09 564 GLY A O 1
ATOM 4250 N N . PHE A 1 567 ? 80.950 38.785 -2.413 1.00 29.07 565 PHE A N 1
ATOM 4251 C CA . PHE A 1 567 ? 80.903 39.616 -3.597 1.00 28.21 565 PHE A CA 1
ATOM 4252 C C . PHE A 1 567 ? 79.713 40.584 -3.599 1.00 27.20 565 PHE A C 1
ATOM 4253 O O . PHE A 1 567 ? 78.580 40.251 -3.216 1.00 27.48 565 PHE A O 1
ATOM 4261 N N . TYR A 1 568 ? 80.006 41.769 -4.107 1.00 29.58 566 TYR A N 1
ATOM 4262 C CA . TYR A 1 568 ? 79.041 42.811 -4.401 1.00 32.66 566 TYR A CA 1
ATOM 4263 C C . TYR A 1 568 ? 79.443 43.395 -5.766 1.00 33.15 566 TYR A C 1
ATOM 4264 O O . TYR A 1 568 ? 79.924 44.481 -5.830 1.00 36.72 566 TYR A O 1
ATOM 4273 N N . ASN A 1 569 ? 79.226 42.668 -6.868 1.00 32.64 567 ASN A N 1
ATOM 4274 C CA . ASN A 1 569 ? 79.581 43.222 -8.200 1.00 32.90 567 ASN A CA 1
ATOM 4275 C C . ASN A 1 569 ? 78.655 42.709 -9.283 1.00 33.82 567 ASN A C 1
ATOM 4276 O O . ASN A 1 569 ? 78.126 41.613 -9.200 1.00 32.58 567 ASN A O 1
ATOM 4281 N N . THR A 1 570 ? 78.438 43.550 -10.279 1.00 33.16 568 THR A N 1
ATOM 4282 C CA . THR A 1 570 ? 77.619 43.209 -11.448 1.00 32.20 568 THR A CA 1
ATOM 4283 C C . THR A 1 570 ? 78.484 42.896 -12.670 1.00 36.40 568 THR A C 1
ATOM 4284 O O . THR A 1 570 ? 78.164 42.023 -13.465 1.00 35.55 568 THR A O 1
ATOM 4288 N N . TYR A 1 571 ? 79.601 43.606 -12.748 1.00 28.73 569 TYR A N 1
ATOM 4289 C CA . TYR A 1 571 ? 80.613 43.455 -13.790 1.00 28.49 569 TYR A CA 1
ATOM 4290 C C . TYR A 1 571 ? 81.749 42.654 -13.271 1.00 32.45 569 TYR A C 1
ATOM 4291 O O . TYR A 1 571 ? 82.001 42.590 -12.044 1.00 35.19 569 TYR A O 1
ATOM 4300 N N . VAL A 1 572 ? 82.434 42.010 -14.201 1.00 31.52 570 VAL A N 1
ATOM 4301 C CA . VAL A 1 572 ? 83.546 41.168 -13.869 1.00 32.84 570 VAL A CA 1
ATOM 4302 C C . VAL A 1 572 ? 84.554 41.121 -15.025 1.00 38.95 570 VAL A C 1
ATOM 4303 O O . VAL A 1 572 ? 84.167 41.314 -16.180 1.00 35.48 570 VAL A O 1
ATOM 4307 N N . ALA A 1 573 ? 85.849 40.914 -14.717 1.00 35.70 571 ALA A N 1
ATOM 4308 C CA . ALA A 1 573 ? 86.836 40.683 -15.782 1.00 38.76 571 ALA A CA 1
ATOM 4309 C C . ALA A 1 573 ? 86.746 39.215 -16.128 1.00 37.39 571 ALA A C 1
ATOM 4310 O O . ALA A 1 573 ? 86.401 38.386 -15.262 1.00 31.74 571 ALA A O 1
ATOM 4312 N N . GLN A 1 574 ? 87.055 38.900 -17.390 1.00 38.26 572 GLN A N 1
ATOM 4313 C CA . GLN A 1 574 ? 86.941 37.541 -17.907 1.00 43.38 572 GLN A CA 1
ATOM 4314 C C . GLN A 1 574 ? 88.042 37.252 -18.875 1.00 42.20 572 GLN A C 1
ATOM 4315 O O . GLN A 1 574 ? 88.316 38.089 -19.755 1.00 41.41 572 GLN A O 1
ATOM 4321 N N . THR A 1 575 ? 88.701 36.089 -18.707 1.00 42.90 573 THR A N 1
ATOM 4322 C CA . THR A 1 575 ? 89.861 35.743 -19.560 1.00 42.42 573 THR A CA 1
ATOM 4323 C C . THR A 1 575 ? 90.201 34.271 -19.574 1.00 40.35 573 THR A C 1
ATOM 4324 O O . THR A 1 575 ? 90.050 33.581 -18.571 1.00 41.39 573 THR A O 1
ATOM 4328 N N . VAL A 1 576 ? 90.681 33.799 -20.717 1.00 43.31 574 VAL A N 1
ATOM 4329 C CA . VAL A 1 576 ? 91.183 32.432 -20.827 1.00 47.64 574 VAL A CA 1
ATOM 4330 C C . VAL A 1 576 ? 92.583 32.268 -20.208 1.00 52.91 574 VAL A C 1
ATOM 4331 O O . VAL A 1 576 ? 93.021 31.159 -19.989 1.00 48.49 574 VAL A O 1
ATOM 4335 N N . ARG A 1 577 ? 93.246 33.378 -19.871 1.00 47.21 575 ARG A N 1
ATOM 4336 C CA . ARG A 1 577 ? 94.666 33.379 -19.470 1.00 48.95 575 ARG A CA 1
ATOM 4337 C C . ARG A 1 577 ? 94.909 33.241 -17.943 1.00 51.35 575 ARG A C 1
ATOM 4338 O O . ARG A 1 577 ? 94.222 33.908 -17.150 1.00 46.17 575 ARG A O 1
ATOM 4346 N N . ASP A 1 578 ? 95.909 32.444 -17.532 1.00 42.67 576 ASP A N 1
ATOM 4347 C CA . ASP A 1 578 ? 96.387 32.486 -16.133 1.00 42.20 576 ASP A CA 1
ATOM 4348 C C . ASP A 1 578 ? 97.450 33.548 -15.859 1.00 41.07 576 ASP A C 1
ATOM 4349 O O . ASP A 1 578 ? 97.731 33.888 -14.691 1.00 35.28 576 ASP A O 1
ATOM 4354 N N . GLU A 1 579 ? 98.066 34.029 -16.922 1.00 39.01 577 GLU A N 1
ATOM 4355 C CA . GLU A 1 579 ? 99.051 35.062 -16.811 1.00 39.38 577 GLU A CA 1
ATOM 4356 C C . GLU A 1 579 ? 98.885 35.957 -18.005 1.00 42.72 577 GLU A C 1
ATOM 4357 O O . GLU A 1 579 ? 98.648 35.483 -19.106 1.00 40.09 577 GLU A O 1
ATOM 4363 N N . MET A 1 580 ? 99.141 37.240 -17.797 1.00 39.28 578 MET A N 1
ATOM 4364 C CA . MET A 1 580 ? 99.124 38.212 -18.870 1.00 46.05 578 MET A CA 1
ATOM 4365 C C . MET A 1 580 ? 100.429 39.030 -18.810 1.00 41.53 578 MET A C 1
ATOM 4366 O O . MET A 1 580 ? 100.883 39.431 -17.750 1.00 36.71 578 MET A O 1
ATOM 4371 N N . ASP A 1 581 ? 101.025 39.301 -19.938 1.00 37.89 579 ASP A N 1
ATOM 4372 C CA . ASP A 1 581 ? 102.177 40.204 -19.961 1.00 38.54 579 ASP A CA 1
ATOM 4373 C C . ASP A 1 581 ? 101.749 41.535 -20.517 1.00 39.24 579 ASP A C 1
ATOM 4374 O O . ASP A 1 581 ? 101.265 41.580 -21.630 1.00 40.12 579 ASP A O 1
ATOM 4379 N N . VAL A 1 582 ? 102.028 42.612 -19.780 1.00 39.40 580 VAL A N 1
ATOM 4380 C CA . VAL A 1 582 ? 101.527 43.928 -20.119 1.00 40.45 580 VAL A CA 1
ATOM 4381 C C . VAL A 1 582 ? 102.654 44.925 -20.200 1.00 40.58 580 VAL A C 1
ATOM 4382 O O . VAL A 1 582 ? 103.474 45.036 -19.309 1.00 40.60 580 VAL A O 1
ATOM 4386 N N . ASP A 1 583 ? 102.708 45.642 -21.309 1.00 42.49 581 ASP A N 1
ATOM 4387 C CA . ASP A 1 583 ? 103.702 46.672 -21.494 1.00 44.64 581 ASP A CA 1
ATOM 4388 C C . ASP A 1 583 ? 103.496 47.724 -20.414 1.00 48.69 581 ASP A C 1
ATOM 4389 O O . ASP A 1 583 ? 102.364 48.069 -20.069 1.00 44.11 581 ASP A O 1
ATOM 4394 N N . GLY A 1 584 ? 104.615 48.210 -19.899 1.00 46.02 582 GLY A N 1
ATOM 4395 C CA . GLY A 1 584 ? 104.641 49.194 -18.812 1.00 50.12 582 GLY A CA 1
ATOM 4396 C C . GLY A 1 584 ? 104.506 48.538 -17.453 1.00 49.62 582 GLY A C 1
ATOM 4397 O O . GLY A 1 584 ? 104.665 49.183 -16.434 1.00 52.56 582 GLY A O 1
ATOM 4398 N N . VAL A 1 585 ? 104.242 47.237 -17.421 1.00 47.17 583 VAL A N 1
ATOM 4399 C CA . VAL A 1 585 ? 103.890 46.593 -16.167 1.00 41.16 583 VAL A CA 1
ATOM 4400 C C . VAL A 1 585 ? 104.774 45.408 -15.920 1.00 43.40 583 VAL A C 1
ATOM 4401 O O . VAL A 1 585 ? 105.463 45.334 -14.899 1.00 42.45 583 VAL A O 1
ATOM 4405 N N . GLY A 1 586 ? 104.718 44.444 -16.836 1.00 43.75 584 GLY A N 1
ATOM 4406 C CA . GLY A 1 586 ? 105.369 43.161 -16.654 1.00 37.60 584 GLY A CA 1
ATOM 4407 C C . GLY A 1 586 ? 104.331 42.043 -16.673 1.00 41.62 584 GLY A C 1
ATOM 4408 O O . GLY A 1 586 ? 103.232 42.211 -17.238 1.00 42.74 584 GLY A O 1
ATOM 4409 N N . THR A 1 587 ? 104.673 40.901 -16.060 1.00 37.57 585 THR A N 1
ATOM 4410 C CA . THR A 1 587 ? 103.754 39.752 -15.973 1.00 35.27 585 THR A CA 1
ATOM 4411 C C . THR A 1 587 ? 102.793 39.870 -14.819 1.00 39.66 585 THR A C 1
ATOM 4412 O O . THR A 1 587 ? 103.208 40.160 -13.680 1.00 41.26 585 THR A O 1
ATOM 4416 N N . VAL A 1 588 ? 101.493 39.720 -15.107 1.00 35.10 586 VAL A N 1
ATOM 4417 C CA . VAL A 1 588 ? 100.473 39.765 -14.055 1.00 36.67 586 VAL A CA 1
ATOM 4418 C C . VAL A 1 588 ? 99.879 38.337 -13.929 1.00 36.44 586 VAL A C 1
ATOM 4419 O O . VAL A 1 588 ? 99.504 37.743 -14.941 1.00 34.68 586 VAL A O 1
ATOM 4423 N N . ALA A 1 589 ? 99.826 37.806 -12.712 1.00 31.98 587 ALA A N 1
ATOM 4424 C CA . ALA A 1 589 ? 99.196 36.517 -12.446 1.00 38.88 587 ALA A CA 1
ATOM 4425 C C . ALA A 1 589 ? 97.749 36.769 -12.094 1.00 37.72 587 ALA A C 1
ATOM 4426 O O . ALA A 1 589 ? 97.424 37.695 -11.311 1.00 34.36 587 ALA A O 1
ATOM 4428 N N . ILE A 1 590 ? 96.911 35.904 -12.661 1.00 37.16 588 ILE A N 1
ATOM 4429 C CA . ILE A 1 590 ? 95.471 36.023 -12.608 1.00 37.08 588 ILE A CA 1
ATOM 4430 C C . ILE A 1 590 ? 94.882 34.821 -11.900 1.00 39.20 588 ILE A C 1
ATOM 4431 O O . ILE A 1 590 ? 95.112 33.679 -12.332 1.00 38.74 588 ILE A O 1
ATOM 4436 N N . SER A 1 591 ? 94.122 35.077 -10.831 1.00 39.36 589 SER A N 1
ATOM 4437 C CA . SER A 1 591 ? 93.277 34.067 -10.208 1.00 40.95 589 SER A CA 1
ATOM 4438 C C . SER A 1 591 ? 91.862 34.118 -10.834 1.00 37.75 589 SER A C 1
ATOM 4439 O O . SER A 1 591 ? 91.188 35.144 -10.836 1.00 37.11 589 SER A O 1
ATOM 4442 N N . ARG A 1 592 ? 91.429 33.007 -11.419 1.00 40.99 590 ARG A N 1
ATOM 4443 C CA . ARG A 1 592 ? 90.191 32.994 -12.179 1.00 39.11 590 ARG A CA 1
ATOM 4444 C C . ARG A 1 592 ? 89.490 31.658 -12.008 1.00 42.83 590 ARG A C 1
ATOM 4445 O O . ARG A 1 592 ? 90.137 30.667 -11.702 1.00 42.97 590 ARG A O 1
ATOM 4453 N N . ASP A 1 593 ? 88.166 31.647 -12.199 1.00 39.60 591 ASP A N 1
ATOM 4454 C CA . ASP A 1 593 ? 87.393 30.407 -12.293 1.00 40.95 591 ASP A CA 1
ATOM 4455 C C . ASP A 1 593 ? 87.829 29.743 -13.607 1.00 42.73 591 ASP A C 1
ATOM 4456 O O . ASP A 1 593 ? 87.603 30.290 -14.682 1.00 48.51 591 ASP A O 1
ATOM 4461 N N . PRO A 1 594 ? 88.406 28.544 -13.532 1.00 42.38 592 PRO A N 1
ATOM 4462 C CA . PRO A 1 594 ? 88.812 27.865 -14.755 1.00 47.70 592 PRO A CA 1
ATOM 4463 C C . PRO A 1 594 ? 87.683 27.493 -15.705 1.00 49.65 592 PRO A C 1
ATOM 4464 O O . PRO A 1 594 ? 87.938 27.305 -16.874 1.00 57.71 592 PRO A O 1
ATOM 4468 N N . ARG A 1 595 ? 86.454 27.375 -15.234 1.00 52.23 593 ARG A N 1
ATOM 4469 C CA . ARG A 1 595 ? 85.349 27.036 -16.168 1.00 66.88 593 ARG A CA 1
ATOM 4470 C C . ARG A 1 595 ? 84.927 28.225 -17.029 1.00 61.10 593 ARG A C 1
ATOM 4471 O O . ARG A 1 595 ? 84.717 28.105 -18.220 1.00 67.36 593 ARG A O 1
ATOM 4479 N N . THR A 1 596 ? 84.780 29.372 -16.388 1.00 56.97 594 THR A N 1
ATOM 4480 C CA . THR A 1 596 ? 84.150 30.532 -17.013 1.00 52.27 594 THR A CA 1
ATOM 4481 C C . THR A 1 596 ? 85.127 31.678 -17.336 1.00 50.18 594 THR A C 1
ATOM 4482 O O . THR A 1 596 ? 84.782 32.617 -18.030 1.00 52.51 594 THR A O 1
ATOM 4486 N N . GLY A 1 597 ? 86.333 31.604 -16.803 1.00 45.10 595 GLY A N 1
ATOM 4487 C CA . GLY A 1 597 ? 87.296 32.646 -16.995 1.00 42.13 595 GLY A CA 1
ATOM 4488 C C . GLY A 1 597 ? 87.064 33.883 -16.165 1.00 45.00 595 GLY A C 1
ATOM 4489 O O . GLY A 1 597 ? 87.798 34.847 -16.296 1.00 38.42 595 GLY A O 1
ATOM 4490 N N . GLU A 1 598 ? 86.095 33.844 -15.260 1.00 37.95 596 GLU A N 1
ATOM 4491 C CA . GLU A 1 598 ? 85.800 35.005 -14.419 1.00 42.65 596 GLU A CA 1
ATOM 4492 C C . GLU A 1 598 ? 86.949 35.289 -13.469 1.00 34.35 596 GLU A C 1
ATOM 4493 O O . GLU A 1 598 ? 87.433 34.386 -12.769 1.00 35.20 596 GLU A O 1
ATOM 4499 N N . VAL A 1 599 ? 87.420 36.526 -13.472 1.00 32.40 597 VAL A N 1
ATOM 4500 C CA . VAL A 1 599 ? 88.630 36.900 -12.717 1.00 30.95 597 VAL A CA 1
ATOM 4501 C C . VAL A 1 599 ? 88.259 37.284 -11.286 1.00 33.88 597 VAL A C 1
ATOM 4502 O O . VAL A 1 599 ? 87.410 38.129 -11.074 1.00 33.38 597 VAL A O 1
ATOM 4506 N N . HIS A 1 600 ? 88.917 36.668 -10.308 1.00 32.59 598 HIS A N 1
ATOM 4507 C CA . HIS A 1 600 ? 88.681 36.936 -8.894 1.00 37.66 598 HIS A CA 1
ATOM 4508 C C . HIS A 1 600 ? 89.736 37.893 -8.318 1.00 38.34 598 HIS A C 1
ATOM 4509 O O . HIS A 1 600 ? 89.485 38.601 -7.363 1.00 34.48 598 HIS A O 1
ATOM 4516 N N . ALA A 1 601 ? 90.953 37.832 -8.847 1.00 34.47 599 ALA A N 1
ATOM 4517 C CA . ALA A 1 601 ? 92.045 38.535 -8.235 1.00 31.74 599 ALA A CA 1
ATOM 4518 C C . ALA A 1 601 ? 93.240 38.615 -9.175 1.00 37.77 599 ALA A C 1
ATOM 4519 O O . ALA A 1 601 ? 93.416 37.757 -10.052 1.00 37.06 599 ALA A O 1
ATOM 4521 N N . LEU A 1 602 ? 94.069 39.624 -8.922 1.00 35.34 600 LEU A N 1
ATOM 4522 C CA . LEU A 1 602 ? 95.342 39.783 -9.616 1.00 33.27 600 LEU A CA 1
ATOM 4523 C C . LEU A 1 602 ? 96.518 39.954 -8.673 1.00 35.92 600 LEU A C 1
ATOM 4524 O O . LEU A 1 602 ? 96.419 40.560 -7.557 1.00 35.11 600 LEU A O 1
ATOM 4529 N N . ARG A 1 603 ? 97.659 39.453 -9.149 1.00 32.49 601 ARG A N 1
ATOM 4530 C CA . ARG A 1 603 ? 98.935 39.706 -8.489 1.00 34.77 601 ARG A CA 1
ATOM 4531 C C . ARG A 1 603 ? 99.949 40.196 -9.488 1.00 35.33 601 ARG A C 1
ATOM 4532 O O . ARG A 1 603 ? 100.375 39.443 -10.366 1.00 34.02 601 ARG A O 1
ATOM 4540 N N . GLY A 1 604 ? 100.314 41.457 -9.363 1.00 36.43 602 GLY A N 1
ATOM 4541 C CA . GLY A 1 604 ? 101.301 42.026 -10.258 1.00 42.08 602 GLY A CA 1
ATOM 4542 C C . GLY A 1 604 ? 102.620 42.357 -9.558 1.00 39.36 602 GLY A C 1
ATOM 4543 O O . GLY A 1 604 ? 102.782 42.091 -8.375 1.00 40.00 602 GLY A O 1
ATOM 4544 N N . PRO A 1 605 ? 103.554 42.988 -10.286 1.00 39.60 603 PRO A N 1
ATOM 4545 C CA . PRO A 1 605 ? 104.893 43.259 -9.761 1.00 42.89 603 PRO A CA 1
ATOM 4546 C C . PRO A 1 605 ? 104.899 44.177 -8.536 1.00 43.77 603 PRO A C 1
ATOM 4547 O O . PRO A 1 605 ? 105.692 43.974 -7.605 1.00 42.49 603 PRO A O 1
ATOM 4551 N N . THR A 1 606 ? 103.991 45.132 -8.507 1.00 38.86 604 THR A N 1
ATOM 4552 C CA . THR A 1 606 ? 103.907 46.082 -7.406 1.00 42.47 604 THR A CA 1
ATOM 4553 C C . THR A 1 606 ? 102.468 46.308 -6.906 1.00 41.77 604 THR A C 1
ATOM 4554 O O . THR A 1 606 ? 102.158 47.375 -6.402 1.00 41.68 604 THR A O 1
ATOM 4558 N N . PHE A 1 607 ? 101.596 45.315 -7.032 1.00 39.15 605 PHE A N 1
ATOM 4559 C CA . PHE A 1 607 ? 100.233 45.510 -6.644 1.00 33.88 605 PHE A CA 1
ATOM 4560 C C . PHE A 1 607 ? 99.497 44.184 -6.538 1.00 36.35 605 PHE A C 1
ATOM 4561 O O . PHE A 1 607 ? 99.949 43.182 -7.048 1.00 37.32 605 PHE A O 1
ATOM 4569 N N . SER A 1 608 ? 98.339 44.226 -5.869 1.00 32.36 606 SER A N 1
ATOM 4570 C CA . SER A 1 608 ? 97.381 43.173 -5.903 1.00 35.29 606 SER A CA 1
ATOM 4571 C C . SER A 1 608 ? 96.008 43.765 -5.999 1.00 37.62 606 SER A C 1
ATOM 4572 O O . SER A 1 608 ? 95.799 45.001 -5.836 1.00 39.35 606 SER A O 1
ATOM 4575 N N . SER A 1 609 ? 95.058 42.897 -6.334 1.00 33.09 607 SER A N 1
ATOM 4576 C CA . SER A 1 609 ? 93.683 43.328 -6.449 1.00 33.83 607 SER A CA 1
ATOM 4577 C C . SER A 1 609 ? 92.771 42.149 -6.209 1.00 34.13 607 SER A C 1
ATOM 4578 O O . SER A 1 609 ? 93.169 40.988 -6.451 1.00 34.83 607 SER A O 1
ATOM 4581 N N . MET A 1 610 ? 91.550 42.498 -5.824 1.00 30.70 608 MET A N 1
ATOM 4582 C CA A MET A 1 610 ? 90.496 41.535 -5.522 0.60 35.45 608 MET A CA 1
ATOM 4583 C CA B MET A 1 610 ? 90.494 41.530 -5.521 0.40 33.53 608 MET A CA 1
ATOM 4584 C C . MET A 1 610 ? 89.160 42.044 -6.076 1.00 32.57 608 MET A C 1
ATOM 4585 O O . MET A 1 610 ? 88.835 43.237 -5.929 1.00 32.47 608 MET A O 1
ATOM 4594 N N . GLN A 1 611 ? 88.401 41.157 -6.724 1.00 32.79 609 GLN A N 1
ATOM 4595 C CA . GLN A 1 611 ? 87.045 41.449 -7.137 1.00 30.62 609 GLN A CA 1
ATOM 4596 C C . GLN A 1 611 ? 86.062 41.520 -5.950 1.00 28.96 609 GLN A C 1
ATOM 4597 O O . GLN A 1 611 ? 85.154 42.318 -5.941 1.00 28.00 609 GLN A O 1
ATOM 4603 N N . PHE A 1 612 ? 86.304 40.668 -4.966 1.00 30.68 610 PHE A N 1
ATOM 4604 C CA . PHE A 1 612 ? 85.459 40.499 -3.805 1.00 24.93 610 PHE A CA 1
ATOM 4605 C C . PHE A 1 612 ? 85.790 41.493 -2.680 1.00 32.33 610 PHE A C 1
ATOM 4606 O O . PHE A 1 612 ? 86.762 42.232 -2.756 1.00 29.58 610 PHE A O 1
ATOM 4614 N N . HIS A 1 613 ? 84.967 41.502 -1.632 1.00 29.75 611 HIS A N 1
ATOM 4615 C CA . HIS A 1 613 ? 85.180 42.380 -0.478 1.00 30.12 611 HIS A CA 1
ATOM 4616 C C . HIS A 1 613 ? 85.651 41.595 0.743 1.00 30.81 611 HIS A C 1
ATOM 4617 O O . HIS A 1 613 ? 84.838 40.978 1.448 1.00 32.44 611 HIS A O 1
ATOM 4624 N N . ALA A 1 614 ? 86.975 41.584 0.950 1.00 28.27 612 ALA A N 1
ATOM 4625 C CA . ALA A 1 614 ? 87.586 40.902 2.091 1.00 31.62 612 ALA A CA 1
ATOM 4626 C C . ALA A 1 614 ? 86.989 41.381 3.408 1.00 29.69 612 ALA A C 1
ATOM 4627 O O . ALA A 1 614 ? 86.827 40.578 4.320 1.00 31.51 612 ALA A O 1
ATOM 4629 N N . GLU A 1 615 ? 86.578 42.647 3.437 1.00 30.46 613 GLU A N 1
ATOM 4630 C CA . GLU A 1 615 ? 86.048 43.333 4.630 1.00 31.08 613 GLU A CA 1
ATOM 4631 C C . GLU A 1 615 ? 84.575 43.045 4.954 1.00 30.06 613 GLU A C 1
ATOM 4632 O O . GLU A 1 615 ? 84.093 43.377 6.049 1.00 28.86 613 GLU A O 1
ATOM 4638 N N . SER A 1 616 ? 83.887 42.350 4.050 1.00 30.32 614 SER A N 1
ATOM 4639 C CA . SER A 1 616 ? 82.471 42.084 4.211 1.00 24.71 614 SER A CA 1
ATOM 4640 C C . SER A 1 616 ? 82.200 41.060 5.318 1.00 30.15 614 SER A C 1
ATOM 4641 O O . SER A 1 616 ? 83.005 40.136 5.562 1.00 32.29 614 SER A O 1
ATOM 4644 N N . VAL A 1 617 ? 81.008 41.130 5.893 1.00 31.08 615 VAL A N 1
ATOM 4645 C CA . VAL A 1 617 ? 80.566 40.103 6.837 1.00 30.08 615 VAL A CA 1
ATOM 4646 C C . VAL A 1 617 ? 80.470 38.746 6.164 1.00 30.54 615 VAL A C 1
ATOM 4647 O O . VAL A 1 617 ? 80.396 37.751 6.850 1.00 30.47 615 VAL A O 1
ATOM 4651 N N . LEU A 1 618 ? 80.426 38.721 4.828 1.00 28.52 616 LEU A N 1
ATOM 4652 C CA . LEU A 1 618 ? 80.217 37.484 4.075 1.00 31.64 616 LEU A CA 1
ATOM 4653 C C . LEU A 1 618 ? 81.543 36.765 3.758 1.00 33.45 616 LEU A C 1
ATOM 4654 O O . LEU A 1 618 ? 81.546 35.671 3.230 1.00 37.09 616 LEU A O 1
ATOM 4659 N N . THR A 1 619 ? 82.660 37.422 4.060 1.00 31.75 617 THR A N 1
ATOM 4660 C CA . THR A 1 619 ? 83.988 36.849 3.876 1.00 30.07 617 THR A CA 1
ATOM 4661 C C . THR A 1 619 ? 84.470 36.148 5.163 1.00 34.89 617 THR A C 1
ATOM 4662 O O . THR A 1 619 ? 84.342 36.662 6.295 1.00 36.62 617 THR A O 1
ATOM 4666 N N . VAL A 1 620 ? 84.934 34.933 4.968 1.00 31.53 618 VAL A N 1
ATOM 4667 C CA . VAL A 1 620 ? 85.559 34.150 6.010 1.00 35.76 618 VAL A CA 1
ATOM 4668 C C . VAL A 1 620 ? 87.062 34.524 5.984 1.00 38.55 618 VAL A C 1
ATOM 4669 O O . VAL A 1 620 ? 87.714 34.493 4.923 1.00 35.72 618 VAL A O 1
ATOM 4673 N N . ASP A 1 621 ? 87.592 34.918 7.149 1.00 33.37 619 ASP A N 1
ATOM 4674 C CA . ASP A 1 621 ? 89.027 35.217 7.329 1.00 36.47 619 ASP A CA 1
ATOM 4675 C C . ASP A 1 621 ? 89.474 36.431 6.498 1.00 31.98 619 ASP A C 1
ATOM 4676 O O . ASP A 1 621 ? 90.567 36.417 5.929 1.00 34.80 619 ASP A O 1
ATOM 4681 N N . GLY A 1 622 ? 88.649 37.461 6.434 1.00 30.49 620 GLY A N 1
ATOM 4682 C CA . GLY A 1 622 ? 88.940 38.684 5.654 1.00 30.63 620 GLY A CA 1
ATOM 4683 C C . GLY A 1 622 ? 90.259 39.337 6.057 1.00 33.65 620 GLY A C 1
ATOM 4684 O O . GLY A 1 622 ? 91.055 39.688 5.214 1.00 30.45 620 GLY A O 1
ATOM 4685 N N . PRO A 1 623 ? 90.499 39.519 7.366 1.00 35.23 621 PRO A N 1
ATOM 4686 C CA . PRO A 1 623 ? 91.744 40.225 7.737 1.00 35.23 621 PRO A CA 1
ATOM 4687 C C . PRO A 1 623 ? 93.015 39.504 7.235 1.00 36.18 621 PRO A C 1
ATOM 4688 O O . PRO A 1 623 ? 93.951 40.153 6.748 1.00 37.95 621 PRO A O 1
ATOM 4692 N N . ARG A 1 624 ? 93.025 38.186 7.332 1.00 31.39 622 ARG A N 1
ATOM 4693 C CA A ARG A 1 624 ? 94.131 37.398 6.793 0.50 34.92 622 ARG A CA 1
ATOM 4694 C CA B ARG A 1 624 ? 94.134 37.375 6.775 0.50 31.40 622 ARG A CA 1
ATOM 4695 C C . ARG A 1 624 ? 94.276 37.605 5.273 1.00 31.33 622 ARG A C 1
ATOM 4696 O O . ARG A 1 624 ? 95.347 37.874 4.781 1.00 32.63 622 ARG A O 1
ATOM 4711 N N . ILE A 1 625 ? 93.182 37.513 4.547 1.00 32.61 623 ILE A N 1
ATOM 4712 C CA . ILE A 1 625 ? 93.221 37.709 3.063 1.00 29.76 623 ILE A CA 1
ATOM 4713 C C . ILE A 1 625 ? 93.747 39.120 2.735 1.00 31.11 623 ILE A C 1
ATOM 4714 O O . ILE A 1 625 ? 94.625 39.279 1.883 1.00 32.59 623 ILE A O 1
ATOM 4719 N N . LEU A 1 626 ? 93.276 40.135 3.471 1.00 31.65 624 LEU A N 1
ATOM 4720 C CA . LEU A 1 626 ? 93.711 41.515 3.206 1.00 32.88 624 LEU A CA 1
ATOM 4721 C C . LEU A 1 626 ? 95.216 41.546 3.437 1.00 36.73 624 LEU A C 1
ATOM 4722 O O . LEU A 1 626 ? 95.946 42.148 2.663 1.00 37.47 624 LEU A O 1
ATOM 4727 N N . GLY A 1 627 ? 95.648 40.921 4.537 1.00 38.44 625 GLY A N 1
ATOM 4728 C CA . GLY A 1 627 ? 97.052 40.964 4.941 1.00 39.13 625 GLY A CA 1
ATOM 4729 C C . GLY A 1 627 ? 97.913 40.324 3.852 1.00 38.26 625 GLY A C 1
ATOM 4730 O O . GLY A 1 627 ? 98.947 40.848 3.494 1.00 34.35 625 GLY A O 1
ATOM 4731 N N . GLU A 1 628 ? 97.471 39.189 3.311 1.00 35.77 626 GLU A N 1
ATOM 4732 C CA . GLU A 1 628 ? 98.196 38.564 2.158 1.00 39.28 626 GLU A CA 1
ATOM 4733 C C . GLU A 1 628 ? 98.273 39.521 0.986 1.00 34.76 626 GLU A C 1
ATOM 4734 O O . GLU A 1 628 ? 99.307 39.642 0.366 1.00 37.30 626 GLU A O 1
ATOM 4740 N N . ALA A 1 629 ? 97.175 40.187 0.654 1.00 30.11 627 ALA A N 1
ATOM 4741 C CA . ALA A 1 629 ? 97.148 41.072 -0.519 1.00 32.69 627 ALA A CA 1
ATOM 4742 C C . ALA A 1 629 ? 98.125 42.265 -0.344 1.00 34.88 627 ALA A C 1
ATOM 4743 O O . ALA A 1 629 ? 98.837 42.666 -1.286 1.00 34.91 627 ALA A O 1
ATOM 4745 N N . ILE A 1 630 ? 98.170 42.825 0.863 1.00 35.67 628 ILE A N 1
ATOM 4746 C CA . ILE A 1 630 ? 99.043 43.982 1.139 1.00 36.46 628 ILE A CA 1
ATOM 4747 C C . ILE A 1 630 ? 100.520 43.520 1.179 1.00 38.99 628 ILE A C 1
ATOM 4748 O O . ILE A 1 630 ? 101.388 44.147 0.613 1.00 38.78 628 ILE A O 1
ATOM 4753 N N . THR A 1 631 ? 100.779 42.377 1.811 1.00 40.86 629 THR A N 1
ATOM 4754 C CA . THR A 1 631 ? 102.115 41.736 1.806 1.00 41.88 629 THR A CA 1
ATOM 4755 C C . THR A 1 631 ? 102.628 41.574 0.380 1.00 41.55 629 THR A C 1
ATOM 4756 O O . THR A 1 631 ? 103.700 42.047 0.074 1.00 44.08 629 THR A O 1
ATOM 4760 N N . HIS A 1 632 ? 101.814 41.009 -0.508 1.00 42.16 630 HIS A N 1
ATOM 4761 C CA . HIS A 1 632 ? 102.224 40.913 -1.919 1.00 42.21 630 HIS A CA 1
ATOM 4762 C C . HIS A 1 632 ? 102.493 42.275 -2.564 1.00 42.64 630 HIS A C 1
ATOM 4763 O O . HIS A 1 632 ? 103.503 42.444 -3.242 1.00 44.62 630 HIS A O 1
ATOM 4770 N N . ALA A 1 633 ? 101.607 43.235 -2.366 1.00 41.15 631 ALA A N 1
ATOM 4771 C CA . ALA A 1 633 ? 101.740 44.535 -3.025 1.00 38.81 631 ALA A CA 1
ATOM 4772 C C . ALA A 1 633 ? 103.063 45.247 -2.737 1.00 38.96 631 ALA A C 1
ATOM 4773 O O . ALA A 1 633 ? 103.623 45.923 -3.622 1.00 34.47 631 ALA A O 1
ATOM 4775 N N . ILE A 1 634 ? 103.517 45.160 -1.492 1.00 37.69 632 ILE A N 1
ATOM 4776 C CA . ILE A 1 634 ? 104.741 45.873 -1.073 1.00 41.86 632 ILE A CA 1
ATOM 4777 C C . ILE A 1 634 ? 106.000 45.030 -1.268 1.00 48.97 632 ILE A C 1
ATOM 4778 O O . ILE A 1 634 ? 107.050 45.425 -0.810 1.00 44.06 632 ILE A O 1
ATOM 4783 N N . ARG A 1 635 ? 105.894 43.910 -1.991 1.00 50.08 633 ARG A N 1
ATOM 4784 C CA . ARG A 1 635 ? 107.023 42.960 -2.213 1.00 55.24 633 ARG A CA 1
ATOM 4785 C C . ARG A 1 635 ? 108.286 43.552 -2.814 1.00 54.29 633 ARG A C 1
ATOM 4786 O O . ARG A 1 635 ? 109.350 43.140 -2.425 1.00 59.78 633 ARG A O 1
ATOM 4794 N N . ARG A 1 636 ? 108.175 44.453 -3.798 1.00 58.49 634 ARG A N 1
ATOM 4795 C CA . ARG A 1 636 ? 109.360 45.071 -4.375 1.00 62.40 634 ARG A CA 1
ATOM 4796 C C . ARG A 1 636 ? 109.964 46.131 -3.430 1.00 66.47 634 ARG A C 1
ATOM 4797 O O . ARG A 1 636 ? 111.105 46.479 -3.593 1.00 67.11 634 ARG A O 1
ATOM 4805 N N . GLU A 1 637 ? 109.232 46.642 -2.448 1.00 66.36 635 GLU A N 1
ATOM 4806 C CA . GLU A 1 637 ? 109.769 47.725 -1.629 1.00 70.07 635 GLU A CA 1
ATOM 4807 C C . GLU A 1 637 ? 110.961 47.300 -0.824 1.00 77.48 635 GLU A C 1
ATOM 4808 O O . GLU A 1 637 ? 111.982 47.984 -0.822 1.00 81.41 635 GLU A O 1
ATOM 4814 N N . LYS A 1 638 ? 110.829 46.191 -0.119 1.00 82.69 636 LYS A N 1
ATOM 4815 C CA . LYS A 1 638 ? 112.011 45.528 0.415 1.00 93.84 636 LYS A CA 1
ATOM 4816 C C . LYS A 1 638 ? 111.935 44.079 -0.010 1.00 87.19 636 LYS A C 1
ATOM 4817 O O . LYS A 1 638 ? 112.094 43.783 -1.191 1.00 87.58 636 LYS A O 1
ATOM 4823 N N . ARG B 1 9 ? 47.750 62.853 36.042 1.00 111.30 7 ARG B N 1
ATOM 4824 C CA . ARG B 1 9 ? 47.940 62.790 34.565 1.00 92.81 7 ARG B CA 1
ATOM 4825 C C . ARG B 1 9 ? 47.375 64.064 33.924 1.00 89.46 7 ARG B C 1
ATOM 4826 O O . ARG B 1 9 ? 46.592 63.966 32.978 1.00 70.79 7 ARG B O 1
ATOM 4828 N N . ASN B 1 10 ? 47.771 65.252 34.418 1.00 81.89 8 ASN B N 1
ATOM 4829 C CA . ASN B 1 10 ? 47.197 66.504 33.886 1.00 74.49 8 ASN B CA 1
ATOM 4830 C C . ASN B 1 10 ? 47.732 66.809 32.469 1.00 62.01 8 ASN B C 1
ATOM 4831 O O . ASN B 1 10 ? 46.974 67.249 31.619 1.00 68.56 8 ASN B O 1
ATOM 4836 N N . LEU B 1 11 ? 48.999 66.516 32.178 1.00 55.46 9 LEU B N 1
ATOM 4837 C CA . LEU B 1 11 ? 49.514 66.767 30.812 1.00 51.98 9 LEU B CA 1
ATOM 4838 C C . LEU B 1 11 ? 48.749 65.956 29.772 1.00 41.93 9 LEU B C 1
ATOM 4839 O O . LEU B 1 11 ? 48.362 66.481 28.751 1.00 42.97 9 LEU B O 1
ATOM 4844 N N . PHE B 1 12 ? 48.578 64.675 30.041 1.00 39.48 10 PHE B N 1
ATOM 4845 C CA . PHE B 1 12 ? 47.831 63.793 29.171 1.00 40.72 10 PHE B CA 1
ATOM 4846 C C . PHE B 1 12 ? 46.413 64.353 28.913 1.00 41.66 10 PHE B C 1
ATOM 4847 O O . PHE B 1 12 ? 45.994 64.455 27.766 1.00 45.48 10 PHE B O 1
ATOM 4855 N N . ASP B 1 13 ? 45.718 64.750 29.970 1.00 41.86 11 ASP B N 1
ATOM 4856 C CA . ASP B 1 13 ? 44.363 65.315 29.905 1.00 50.83 11 ASP B CA 1
ATOM 4857 C C . ASP B 1 13 ? 44.298 66.561 29.005 1.00 49.30 11 ASP B C 1
ATOM 4858 O O . ASP B 1 13 ? 43.421 66.689 28.141 1.00 50.19 11 ASP B O 1
ATOM 4863 N N . ARG B 1 14 ? 45.281 67.442 29.157 1.00 52.03 12 ARG B N 1
ATOM 4864 C CA . ARG B 1 14 ? 45.426 68.610 28.287 1.00 52.00 12 ARG B CA 1
ATOM 4865 C C . ARG B 1 14 ? 45.711 68.241 26.806 1.00 54.48 12 ARG B C 1
ATOM 4866 O O . ARG B 1 14 ? 45.175 68.857 25.893 1.00 54.98 12 ARG B O 1
ATOM 4874 N N . VAL B 1 15 ? 46.553 67.249 26.548 1.00 44.66 13 VAL B N 1
ATOM 4875 C CA . VAL B 1 15 ? 46.717 66.802 25.168 1.00 49.93 13 VAL B CA 1
ATOM 4876 C C . VAL B 1 15 ? 45.332 66.329 24.624 1.00 47.83 13 VAL B C 1
ATOM 4877 O O . VAL B 1 15 ? 44.944 66.588 23.512 1.00 53.44 13 VAL B O 1
ATOM 4881 N N . LEU B 1 16 ? 44.615 65.612 25.449 1.00 51.88 14 LEU B N 1
ATOM 4882 C CA . LEU B 1 16 ? 43.314 65.081 25.090 1.00 58.66 14 LEU B CA 1
ATOM 4883 C C . LEU B 1 16 ? 42.289 66.151 24.783 1.00 62.04 14 LEU B C 1
ATOM 4884 O O . LEU B 1 16 ? 41.527 65.993 23.855 1.00 63.49 14 LEU B O 1
ATOM 4889 N N . HIS B 1 17 ? 42.269 67.232 25.550 1.00 65.77 15 HIS B N 1
ATOM 4890 C CA . HIS B 1 17 ? 41.217 68.257 25.397 1.00 62.53 15 HIS B CA 1
ATOM 4891 C C . HIS B 1 17 ? 41.670 69.451 24.574 1.00 63.28 15 HIS B C 1
ATOM 4892 O O . HIS B 1 17 ? 41.039 70.486 24.605 1.00 69.25 15 HIS B O 1
ATOM 4899 N N . GLY B 1 18 ? 42.760 69.313 23.837 1.00 56.60 16 GLY B N 1
ATOM 4900 C CA . GLY B 1 18 ? 43.137 70.335 22.853 1.00 54.30 16 GLY B CA 1
ATOM 4901 C C . GLY B 1 18 ? 43.969 71.443 23.427 1.00 55.23 16 GLY B C 1
ATOM 4902 O O . GLY B 1 18 ? 44.363 72.372 22.720 1.00 62.24 16 GLY B O 1
ATOM 4903 N N . GLN B 1 19 ? 44.283 71.353 24.710 1.00 53.35 17 GLN B N 1
ATOM 4904 C CA . GLN B 1 19 ? 45.004 72.431 25.370 1.00 51.76 17 GLN B CA 1
ATOM 4905 C C . GLN B 1 19 ? 46.540 72.376 25.140 1.00 58.68 17 GLN B C 1
ATOM 4906 O O . GLN B 1 19 ? 47.260 73.302 25.505 1.00 60.13 17 GLN B O 1
ATOM 4912 N N . ALA B 1 20 ? 47.057 71.313 24.521 1.00 53.75 18 ALA B N 1
ATOM 4913 C CA . ALA B 1 20 ? 48.472 71.290 24.136 1.00 52.24 18 ALA B CA 1
ATOM 4914 C C . ALA B 1 20 ? 48.572 71.230 22.595 1.00 50.49 18 ALA B C 1
ATOM 4915 O O . ALA B 1 20 ? 48.479 70.172 22.000 1.00 59.64 18 ALA B O 1
ATOM 4917 N N . PRO B 1 21 ? 48.745 72.388 21.940 1.00 50.49 19 PRO B N 1
ATOM 4918 C CA . PRO B 1 21 ? 48.620 72.344 20.484 1.00 58.73 19 PRO B CA 1
ATOM 4919 C C . PRO B 1 21 ? 49.697 71.489 19.772 1.00 53.12 19 PRO B C 1
ATOM 4920 O O . PRO B 1 21 ? 49.448 70.965 18.695 1.00 63.89 19 PRO B O 1
ATOM 4924 N N . CYS B 1 22 ? 50.878 71.376 20.368 1.00 49.22 20 CYS B N 1
ATOM 4925 C CA A CYS B 1 22 ? 51.961 70.557 19.811 0.50 45.15 20 CYS B CA 1
ATOM 4926 C CA B CYS B 1 22 ? 51.938 70.559 19.800 0.50 44.45 20 CYS B CA 1
ATOM 4927 C C . CYS B 1 22 ? 52.387 69.535 20.846 1.00 44.25 20 CYS B C 1
ATOM 4928 O O . CYS B 1 22 ? 52.749 69.884 21.965 1.00 45.54 20 CYS B O 1
ATOM 4933 N N . PHE B 1 23 ? 52.334 68.259 20.477 1.00 41.51 21 PHE B N 1
ATOM 4934 C CA . PHE B 1 23 ? 52.497 67.151 21.453 1.00 37.75 21 PHE B CA 1
ATOM 4935 C C . PHE B 1 23 ? 52.942 65.887 20.787 1.00 36.94 21 PHE B C 1
ATOM 4936 O O . PHE B 1 23 ? 52.865 65.756 19.556 1.00 34.99 21 PHE B O 1
ATOM 4944 N N . ALA B 1 24 ? 53.442 64.981 21.629 1.00 36.16 22 ALA B N 1
ATOM 4945 C CA . ALA B 1 24 ? 53.781 63.641 21.237 1.00 32.95 22 ALA B CA 1
ATOM 4946 C C . ALA B 1 24 ? 53.396 62.698 22.351 1.00 30.79 22 ALA B C 1
ATOM 4947 O O . ALA B 1 24 ? 53.618 62.960 23.548 1.00 35.43 22 ALA B O 1
ATOM 4949 N N . LEU B 1 25 ? 52.800 61.601 21.943 1.00 30.79 23 LEU B N 1
ATOM 4950 C CA . LEU B 1 25 ? 52.639 60.407 22.752 1.00 32.04 23 LEU B CA 1
ATOM 4951 C C . LEU B 1 25 ? 53.502 59.331 22.100 1.00 32.85 23 LEU B C 1
ATOM 4952 O O . LEU B 1 25 ? 53.309 59.007 20.926 1.00 30.73 23 LEU B O 1
ATOM 4957 N N . ILE B 1 26 ? 54.433 58.783 22.865 1.00 30.21 24 ILE B N 1
ATOM 4958 C CA . ILE B 1 26 ? 55.352 57.773 22.419 1.00 29.49 24 ILE B CA 1
ATOM 4959 C C . ILE B 1 26 ? 55.398 56.595 23.416 1.00 31.15 24 ILE B C 1
ATOM 4960 O O . ILE B 1 26 ? 55.826 56.757 24.533 1.00 27.71 24 ILE B O 1
ATOM 4965 N N . ALA B 1 27 ? 54.971 55.412 22.963 1.00 28.00 25 ALA B N 1
ATOM 4966 C CA . ALA B 1 27 ? 55.048 54.201 23.740 1.00 28.98 25 ALA B CA 1
ATOM 4967 C C . ALA B 1 27 ? 56.310 53.505 23.273 1.00 30.34 25 ALA B C 1
ATOM 4968 O O . ALA B 1 27 ? 56.409 53.062 22.112 1.00 28.94 25 ALA B O 1
ATOM 4970 N N . ARG B 1 28 ? 57.298 53.484 24.156 1.00 28.70 26 ARG B N 1
ATOM 4971 C CA . ARG B 1 28 ? 58.606 52.999 23.848 1.00 33.47 26 ARG B CA 1
ATOM 4972 C C . ARG B 1 28 ? 58.870 51.624 24.310 1.00 41.80 26 ARG B C 1
ATOM 4973 O O . ARG B 1 28 ? 58.059 50.999 24.975 1.00 46.25 26 ARG B O 1
ATOM 4981 N N . SER B 1 29 ? 60.038 51.158 23.898 1.00 50.59 27 SER B N 1
ATOM 4982 C CA . SER B 1 29 ? 60.545 49.827 24.197 1.00 65.70 27 SER B CA 1
ATOM 4983 C C . SER B 1 29 ? 61.608 49.954 25.302 1.00 64.10 27 SER B C 1
ATOM 4984 O O . SER B 1 29 ? 62.805 49.824 25.040 1.00 77.16 27 SER B O 1
ATOM 4987 N N . THR B 1 30 ? 61.179 50.242 26.526 1.00 69.43 28 THR B N 1
ATOM 4988 C CA . THR B 1 30 ? 62.102 50.340 27.665 1.00 68.26 28 THR B CA 1
ATOM 4989 C C . THR B 1 30 ? 61.650 49.444 28.854 1.00 78.27 28 THR B C 1
ATOM 4990 O O . THR B 1 30 ? 62.493 48.820 29.498 1.00 82.30 28 THR B O 1
ATOM 4994 N N . GLY B 1 31 ? 60.340 49.334 29.099 1.00 70.33 29 GLY B N 1
ATOM 4995 C CA . GLY B 1 31 ? 59.775 48.472 30.170 1.00 72.79 29 GLY B CA 1
ATOM 4996 C C . GLY B 1 31 ? 60.364 47.061 30.332 1.00 80.75 29 GLY B C 1
ATOM 4997 O O . GLY B 1 31 ? 60.989 46.523 29.413 1.00 71.36 29 GLY B O 1
ATOM 4998 N N . SER B 1 32 ? 60.117 46.462 31.503 1.00 80.88 30 SER B N 1
ATOM 4999 C CA . SER B 1 32 ? 60.686 45.169 31.914 1.00 76.68 30 SER B CA 1
ATOM 5000 C C . SER B 1 32 ? 59.597 44.105 32.122 1.00 78.85 30 SER B C 1
ATOM 5001 O O . SER B 1 32 ? 58.453 44.312 31.724 1.00 63.92 30 SER B O 1
ATOM 5004 N N . ALA B 1 33 ? 59.957 42.991 32.769 1.00 78.95 31 ALA B N 1
ATOM 5005 C CA . ALA B 1 33 ? 59.134 41.764 32.820 1.00 87.14 31 ALA B CA 1
ATOM 5006 C C . ALA B 1 33 ? 57.636 41.989 33.075 1.00 82.00 31 ALA B C 1
ATOM 5007 O O . ALA B 1 33 ? 56.831 42.092 32.133 1.00 73.51 31 ALA B O 1
ATOM 5009 N N . GLY B 1 34 ? 57.280 42.039 34.358 1.00 85.80 32 GLY B N 1
ATOM 5010 C CA . GLY B 1 34 ? 55.890 42.161 34.785 1.00 84.90 32 GLY B CA 1
ATOM 5011 C C . GLY B 1 34 ? 55.505 43.585 35.155 1.00 80.88 32 GLY B C 1
ATOM 5012 O O . GLY B 1 34 ? 54.722 43.777 36.105 1.00 69.69 32 GLY B O 1
ATOM 5013 N N . GLU B 1 35 ? 56.072 44.563 34.420 1.00 62.13 33 GLU B N 1
ATOM 5014 C CA . GLU B 1 35 ? 55.667 45.979 34.478 1.00 58.17 33 GLU B CA 1
ATOM 5015 C C . GLU B 1 35 ? 54.503 46.340 33.544 1.00 50.85 33 GLU B C 1
ATOM 5016 O O . GLU B 1 35 ? 54.484 45.918 32.386 1.00 43.80 33 GLU B O 1
ATOM 5022 N N . ARG B 1 36 ? 53.572 47.182 34.002 1.00 50.18 34 ARG B N 1
ATOM 5023 C CA . ARG B 1 36 ? 52.601 47.771 33.075 1.00 48.97 34 ARG B CA 1
ATOM 5024 C C . ARG B 1 36 ? 53.313 48.646 32.039 1.00 42.46 34 ARG B C 1
ATOM 5025 O O . ARG B 1 36 ? 54.264 49.362 32.341 1.00 38.14 34 ARG B O 1
ATOM 5033 N N . ALA B 1 37 ? 52.871 48.565 30.785 1.00 39.51 35 ALA B N 1
ATOM 5034 C CA . ALA B 1 37 ? 53.400 49.420 29.766 1.00 36.64 35 ALA B CA 1
ATOM 5035 C C . ALA B 1 37 ? 53.097 50.891 30.092 1.00 33.69 35 ALA B C 1
ATOM 5036 O O . ALA B 1 37 ? 51.998 51.219 30.603 1.00 34.47 35 ALA B O 1
ATOM 5038 N N . MET B 1 38 ? 54.060 51.779 29.836 1.00 30.32 36 MET B N 1
ATOM 5039 C CA . MET B 1 38 ? 53.886 53.248 30.040 1.00 33.89 36 MET B CA 1
ATOM 5040 C C . MET B 1 38 ? 54.008 54.027 28.705 1.00 35.28 36 MET B C 1
ATOM 5041 O O . MET B 1 38 ? 54.736 53.630 27.866 1.00 36.65 36 MET B O 1
ATOM 5046 N N . ILE B 1 39 ? 53.315 55.158 28.587 1.00 31.56 37 ILE B N 1
ATOM 5047 C CA . ILE B 1 39 ? 53.389 56.056 27.453 1.00 26.24 37 ILE B CA 1
ATOM 5048 C C . ILE B 1 39 ? 54.048 57.357 27.946 1.00 30.23 37 ILE B C 1
ATOM 5049 O O . ILE B 1 39 ? 53.649 57.921 28.964 1.00 28.89 37 ILE B O 1
ATOM 5054 N N . ASP B 1 40 ? 55.121 57.760 27.270 1.00 29.24 38 ASP B N 1
ATOM 5055 C CA . ASP B 1 40 ? 55.703 59.075 27.432 1.00 36.56 38 ASP B CA 1
ATOM 5056 C C . ASP B 1 40 ? 54.868 60.124 26.730 1.00 34.36 38 ASP B C 1
ATOM 5057 O O . ASP B 1 40 ? 54.511 59.972 25.526 1.00 34.57 38 ASP B O 1
ATOM 5062 N N . VAL B 1 41 ? 54.579 61.168 27.468 1.00 30.95 39 VAL B N 1
ATOM 5063 C CA . VAL B 1 41 ? 53.837 62.304 26.957 1.00 33.36 39 VAL B CA 1
ATOM 5064 C C . VAL B 1 41 ? 54.683 63.564 27.010 1.00 35.63 39 VAL B C 1
ATOM 5065 O O . VAL B 1 41 ? 55.274 63.875 28.038 1.00 38.74 39 VAL B O 1
ATOM 5069 N N . PHE B 1 42 ? 54.800 64.207 25.837 1.00 31.90 40 PHE B N 1
ATOM 5070 C CA . PHE B 1 42 ? 55.617 65.410 25.625 1.00 35.22 40 PHE B CA 1
ATOM 5071 C C . PHE B 1 42 ? 54.800 66.523 25.091 1.00 34.48 40 PHE B C 1
ATOM 5072 O O . PHE B 1 42 ? 53.902 66.293 24.308 1.00 37.43 40 PHE B O 1
ATOM 5080 N N . ALA B 1 43 ? 55.092 67.741 25.529 1.00 38.56 41 ALA B N 1
ATOM 5081 C CA . ALA B 1 43 ? 54.506 68.940 24.919 1.00 36.61 41 ALA B CA 1
ATOM 5082 C C . ALA B 1 43 ? 55.488 70.074 24.965 1.00 42.69 41 ALA B C 1
ATOM 5083 O O . ALA B 1 43 ? 56.194 70.247 25.948 1.00 41.36 41 ALA B O 1
ATOM 5085 N N . GLY B 1 44 ? 55.524 70.876 23.903 1.00 42.32 42 GLY B N 1
ATOM 5086 C CA . GLY B 1 44 ? 56.170 72.151 23.974 1.00 39.81 42 GLY B CA 1
ATOM 5087 C C . GLY B 1 44 ? 56.119 72.919 22.672 1.00 46.26 42 GLY B C 1
ATOM 5088 O O . GLY B 1 44 ? 55.263 72.682 21.843 1.00 43.69 42 GLY B O 1
ATOM 5089 N N . ALA B 1 45 ? 57.041 73.866 22.524 1.00 46.79 43 ALA B N 1
ATOM 5090 C CA . ALA B 1 45 ? 57.046 74.795 21.394 1.00 45.48 43 ALA B CA 1
ATOM 5091 C C . ALA B 1 45 ? 57.676 74.131 20.154 1.00 41.32 43 ALA B C 1
ATOM 5092 O O . ALA B 1 45 ? 58.656 73.426 20.256 1.00 41.60 43 ALA B O 1
ATOM 5094 N N . VAL B 1 46 ? 57.089 74.394 18.990 1.00 40.76 44 VAL B N 1
ATOM 5095 C CA . VAL B 1 46 ? 57.594 73.955 17.713 1.00 37.54 44 VAL B CA 1
ATOM 5096 C C . VAL B 1 46 ? 58.457 75.037 17.099 1.00 37.95 44 VAL B C 1
ATOM 5097 O O . VAL B 1 46 ? 58.074 76.174 17.093 1.00 37.65 44 VAL B O 1
ATOM 5101 N N . SER B 1 47 ? 59.585 74.655 16.521 1.00 39.11 45 SER B N 1
ATOM 5102 C CA . SER B 1 47 ? 60.373 75.569 15.662 1.00 43.08 45 SER B CA 1
ATOM 5103 C C . SER B 1 47 ? 60.835 74.779 14.444 1.00 38.78 45 SER B C 1
ATOM 5104 O O . SER B 1 47 ? 60.782 73.555 14.434 1.00 34.91 45 SER B O 1
ATOM 5107 N N . TYR B 1 48 ? 61.346 75.496 13.466 1.00 36.09 46 TYR B N 1
ATOM 5108 C CA . TYR B 1 48 ? 61.736 74.945 12.187 1.00 38.95 46 TYR B CA 1
ATOM 5109 C C . TYR B 1 48 ? 63.175 75.367 11.891 1.00 42.17 46 TYR B C 1
ATOM 5110 O O . TYR B 1 48 ? 63.404 76.326 11.173 1.00 43.22 46 TYR B O 1
ATOM 5119 N N . PRO B 1 49 ? 64.167 74.667 12.469 1.00 40.23 47 PRO B N 1
ATOM 5120 C CA . PRO B 1 49 ? 65.528 75.134 12.367 1.00 41.60 47 PRO B CA 1
ATOM 5121 C C . PRO B 1 49 ? 66.061 74.951 10.986 1.00 38.77 47 PRO B C 1
ATOM 5122 O O . PRO B 1 49 ? 65.547 74.137 10.262 1.00 37.15 47 PRO B O 1
ATOM 5126 N N . SER B 1 50 ? 67.009 75.786 10.585 1.00 43.66 48 SER B N 1
ATOM 5127 C CA . SER B 1 50 ? 67.364 75.821 9.158 1.00 48.46 48 SER B CA 1
ATOM 5128 C C . SER B 1 50 ? 68.424 74.761 8.860 1.00 44.24 48 SER B C 1
ATOM 5129 O O . SER B 1 50 ? 68.700 74.487 7.719 1.00 45.67 48 SER B O 1
ATOM 5132 N N . SER B 1 51 ? 68.963 74.115 9.891 1.00 40.40 49 SER B N 1
ATOM 5133 C CA . SER B 1 51 ? 69.805 72.917 9.684 1.00 41.49 49 SER B CA 1
ATOM 5134 C C . SER B 1 51 ? 69.953 72.102 10.928 1.00 40.24 49 SER B C 1
ATOM 5135 O O . SER B 1 51 ? 69.621 72.544 12.054 1.00 38.29 49 SER B O 1
ATOM 5138 N N . LEU B 1 52 ? 70.520 70.916 10.767 1.00 37.37 50 LEU B N 1
ATOM 5139 C CA . LEU B 1 52 ? 70.776 70.077 11.934 1.00 37.24 50 LEU B CA 1
ATOM 5140 C C . LEU B 1 52 ? 71.765 70.773 12.881 1.00 37.80 50 LEU B C 1
ATOM 5141 O O . LEU B 1 52 ? 71.662 70.659 14.121 1.00 43.81 50 LEU B O 1
ATOM 5146 N N . ALA B 1 53 ? 72.685 71.531 12.309 1.00 40.58 51 ALA B N 1
ATOM 5147 C CA . ALA B 1 53 ? 73.700 72.275 13.075 1.00 41.82 51 ALA B CA 1
ATOM 5148 C C . ALA B 1 53 ? 73.032 73.281 14.000 1.00 42.94 51 ALA B C 1
ATOM 5149 O O . ALA B 1 53 ? 73.545 73.593 15.047 1.00 45.79 51 ALA B O 1
ATOM 5151 N N . GLU B 1 54 ? 71.840 73.733 13.647 1.00 43.13 52 GLU B N 1
ATOM 5152 C CA . GLU B 1 54 ? 71.153 74.721 14.447 1.00 43.60 52 GLU B CA 1
ATOM 5153 C C . GLU B 1 54 ? 70.034 74.190 15.308 1.00 41.70 52 GLU B C 1
ATOM 5154 O O . GLU B 1 54 ? 69.187 74.961 15.732 1.00 43.61 52 GLU B O 1
ATOM 5160 N N . LEU B 1 55 ? 69.998 72.887 15.568 1.00 41.97 53 LEU B N 1
ATOM 5161 C CA . LEU B 1 55 ? 69.020 72.365 16.554 1.00 42.62 53 LEU B CA 1
ATOM 5162 C C . LEU B 1 55 ? 69.159 73.199 17.855 1.00 43.13 53 LEU B C 1
ATOM 5163 O O . LEU B 1 55 ? 70.261 73.445 18.307 1.00 46.32 53 LEU B O 1
ATOM 5168 N N . PRO B 1 56 ? 68.052 73.719 18.392 1.00 44.33 54 PRO B N 1
ATOM 5169 C CA . PRO B 1 56 ? 68.161 74.519 19.605 1.00 43.34 54 PRO B CA 1
ATOM 5170 C C . PRO B 1 56 ? 68.418 73.616 20.823 1.00 46.90 54 PRO B C 1
ATOM 5171 O O . PRO B 1 56 ? 67.479 73.185 21.523 1.00 46.24 54 PRO B O 1
ATOM 5175 N N . LEU B 1 57 ? 69.693 73.325 21.023 1.00 44.23 55 LEU B N 1
ATOM 5176 C CA . LEU B 1 57 ? 70.169 72.514 22.134 1.00 43.28 55 LEU B CA 1
ATOM 5177 C C . LEU B 1 57 ? 71.039 73.384 23.041 1.00 46.35 55 LEU B C 1
ATOM 5178 O O . LEU B 1 57 ? 71.934 74.047 22.588 1.00 45.84 55 LEU B O 1
ATOM 5183 N N . ALA B 1 58 ? 70.755 73.374 24.330 1.00 50.26 56 ALA B N 1
ATOM 5184 C CA . ALA B 1 58 ? 71.501 74.167 25.318 1.00 44.33 56 ALA B CA 1
ATOM 5185 C C . ALA B 1 58 ? 72.830 73.469 25.587 1.00 46.62 56 ALA B C 1
ATOM 5186 O O . ALA B 1 58 ? 73.008 72.328 25.241 1.00 39.91 56 ALA B O 1
ATOM 5188 N N . ALA B 1 59 ? 73.737 74.128 26.266 1.00 43.17 57 ALA B N 1
ATOM 5189 C CA . ALA B 1 59 ? 74.928 73.471 26.787 1.00 47.25 57 ALA B CA 1
ATOM 5190 C C . ALA B 1 59 ? 74.550 72.395 27.821 1.00 49.36 57 ALA B C 1
ATOM 5191 O O . ALA B 1 59 ? 73.440 72.386 28.350 1.00 48.56 57 ALA B O 1
ATOM 5193 N N . PRO B 1 60 ? 75.488 71.495 28.131 1.00 48.73 58 PRO B N 1
ATOM 5194 C CA . PRO B 1 60 ? 75.197 70.399 29.024 1.00 49.26 58 PRO B CA 1
ATOM 5195 C C . PRO B 1 60 ? 74.610 70.803 30.377 1.00 44.42 58 PRO B C 1
ATOM 5196 O O . PRO B 1 60 ? 74.992 71.769 30.906 1.00 42.10 58 PRO B O 1
ATOM 5200 N N . THR B 1 61 ? 73.647 70.059 30.880 1.00 43.26 59 THR B N 1
ATOM 5201 C CA . THR B 1 61 ? 72.990 70.356 32.158 1.00 42.58 59 THR B CA 1
ATOM 5202 C C . THR B 1 61 ? 72.745 68.994 32.793 1.00 38.89 59 THR B C 1
ATOM 5203 O O . THR B 1 61 ? 72.501 68.016 32.099 1.00 35.16 59 THR B O 1
ATOM 5207 N N . ALA B 1 62 ? 72.757 68.954 34.099 1.00 39.18 60 ALA B N 1
ATOM 5208 C CA . ALA B 1 62 ? 72.465 67.724 34.840 1.00 43.38 60 ALA B CA 1
ATOM 5209 C C . ALA B 1 62 ? 71.496 68.058 35.955 1.00 44.28 60 ALA B C 1
ATOM 5210 O O . ALA B 1 62 ? 71.669 69.050 36.669 1.00 40.92 60 ALA B O 1
ATOM 5212 N N . THR B 1 63 ? 70.481 67.222 36.076 1.00 44.27 61 THR B N 1
ATOM 5213 C CA . THR B 1 63 ? 69.474 67.334 37.107 1.00 48.30 61 THR B CA 1
ATOM 5214 C C . THR B 1 63 ? 69.468 66.186 38.143 1.00 53.09 61 THR B C 1
ATOM 5215 O O . THR B 1 63 ? 68.800 66.317 39.168 1.00 50.50 61 THR B O 1
ATOM 5219 N N . GLY B 1 64 ? 70.171 65.075 37.879 1.00 48.53 62 GLY B N 1
ATOM 5220 C CA . GLY B 1 64 ? 70.021 63.874 38.701 1.00 46.61 62 GLY B CA 1
ATOM 5221 C C . GLY B 1 64 ? 68.974 62.895 38.181 1.00 52.00 62 GLY B C 1
ATOM 5222 O O . GLY B 1 64 ? 68.829 61.790 38.724 1.00 50.52 62 GLY B O 1
ATOM 5223 N N . ALA B 1 65 ? 68.237 63.283 37.133 1.00 46.58 63 ALA B N 1
ATOM 5224 C CA . ALA B 1 65 ? 67.285 62.397 36.472 1.00 45.99 63 ALA B CA 1
ATOM 5225 C C . ALA B 1 65 ? 67.424 62.519 34.936 1.00 45.37 63 ALA B C 1
ATOM 5226 O O . ALA B 1 65 ? 67.835 63.574 34.435 1.00 44.48 63 ALA B O 1
ATOM 5228 N N . ASP B 1 66 ? 67.180 61.422 34.205 1.00 42.91 64 ASP B N 1
ATOM 5229 C CA . ASP B 1 66 ? 67.076 61.469 32.769 1.00 42.68 64 ASP B CA 1
ATOM 5230 C C . ASP B 1 66 ? 66.042 62.508 32.379 1.00 46.60 64 ASP B C 1
ATOM 5231 O O . ASP B 1 66 ? 64.978 62.602 33.002 1.00 45.40 64 ASP B O 1
ATOM 5236 N N . ARG B 1 67 ? 66.332 63.259 31.322 1.00 42.80 65 ARG B N 1
ATOM 5237 C CA . ARG B 1 67 ? 65.480 64.393 30.931 1.00 42.96 65 ARG B CA 1
ATOM 5238 C C . ARG B 1 67 ? 65.583 64.529 29.426 1.00 43.03 65 ARG B C 1
ATOM 5239 O O . ARG B 1 67 ? 66.689 64.490 28.881 1.00 43.98 65 ARG B O 1
ATOM 5247 N N . GLN B 1 68 ? 64.457 64.662 28.744 1.00 36.83 66 GLN B N 1
ATOM 5248 C CA . GLN B 1 68 ? 64.462 64.884 27.297 1.00 36.87 66 GLN B CA 1
ATOM 5249 C C . GLN B 1 68 ? 64.478 66.363 26.960 1.00 37.63 66 GLN B C 1
ATOM 5250 O O . GLN B 1 68 ? 63.885 67.172 27.657 1.00 40.41 66 GLN B O 1
ATOM 5256 N N . GLU B 1 69 ? 65.177 66.746 25.906 1.00 36.56 67 GLU B N 1
ATOM 5257 C CA . GLU B 1 69 ? 65.229 68.170 25.566 1.00 36.05 67 GLU B CA 1
ATOM 5258 C C . GLU B 1 69 ? 64.419 68.501 24.336 1.00 38.82 67 GLU B C 1
ATOM 5259 O O . GLU B 1 69 ? 63.697 69.482 24.313 1.00 41.43 67 GLU B O 1
ATOM 5265 N N . LEU B 1 70 ? 64.546 67.687 23.291 1.00 33.50 68 LEU B N 1
ATOM 5266 C CA . LEU B 1 70 ? 63.914 67.978 22.027 1.00 31.97 68 LEU B CA 1
ATOM 5267 C C . LEU B 1 70 ? 63.431 66.749 21.373 1.00 30.65 68 LEU B C 1
ATOM 5268 O O . LEU B 1 70 ? 64.089 65.711 21.493 1.00 30.24 68 LEU B O 1
ATOM 5273 N N . LEU B 1 71 ? 62.323 66.862 20.655 1.00 31.40 69 LEU B N 1
ATOM 5274 C CA . LEU B 1 71 ? 61.857 65.784 19.718 1.00 31.56 69 LEU B CA 1
ATOM 5275 C C . LEU B 1 71 ? 62.006 66.408 18.333 1.00 31.69 69 LEU B C 1
ATOM 5276 O O . LEU B 1 71 ? 61.468 67.499 18.039 1.00 35.17 69 LEU B O 1
ATOM 5281 N N . VAL B 1 72 ? 62.810 65.774 17.490 1.00 28.97 70 VAL B N 1
ATOM 5282 C CA . VAL B 1 72 ? 63.152 66.303 16.190 1.00 28.02 70 VAL B CA 1
ATOM 5283 C C . VAL B 1 72 ? 62.617 65.364 15.108 1.00 31.07 70 VAL B C 1
ATOM 5284 O O . VAL B 1 72 ? 62.817 64.153 15.203 1.00 32.94 70 VAL B O 1
ATOM 5288 N N . MET B 1 73 ? 61.970 65.919 14.087 1.00 28.01 71 MET B N 1
ATOM 5289 C CA . MET B 1 73 ? 61.520 65.132 12.926 1.00 33.60 71 MET B CA 1
ATOM 5290 C C . MET B 1 73 ? 62.370 65.583 11.742 1.00 31.59 71 MET B C 1
ATOM 5291 O O . MET B 1 73 ? 62.325 66.740 11.347 1.00 28.88 71 MET B O 1
ATOM 5296 N N . VAL B 1 74 ? 63.096 64.643 11.169 1.00 29.64 72 VAL B N 1
ATOM 5297 C CA . VAL B 1 74 ? 64.004 64.886 10.052 1.00 30.49 72 VAL B CA 1
ATOM 5298 C C . VAL B 1 74 ? 63.426 64.337 8.742 1.00 29.28 72 VAL B C 1
ATOM 5299 O O . VAL B 1 74 ? 63.242 63.155 8.582 1.00 28.18 72 VAL B O 1
ATOM 5303 N N . PRO B 1 75 ? 63.153 65.217 7.789 1.00 28.73 73 PRO B N 1
ATOM 5304 C CA . PRO B 1 75 ? 62.558 64.717 6.544 1.00 27.77 73 PRO B CA 1
ATOM 5305 C C . PRO B 1 75 ? 63.577 64.164 5.580 1.00 27.37 73 PRO B C 1
ATOM 5306 O O . PRO B 1 75 ? 64.776 64.474 5.682 1.00 30.54 73 PRO B O 1
ATOM 5310 N N . TYR B 1 76 ? 63.110 63.449 4.566 1.00 29.75 74 TYR B N 1
ATOM 5311 C CA . TYR B 1 76 ? 64.014 62.865 3.589 1.00 28.32 74 TYR B CA 1
ATOM 5312 C C . TYR B 1 76 ? 64.851 63.965 2.931 1.00 31.43 74 TYR B C 1
ATOM 5313 O O . TYR B 1 76 ? 66.068 63.797 2.698 1.00 31.84 74 TYR B O 1
ATOM 5322 N N . ARG B 1 77 ? 64.228 65.104 2.634 1.00 30.79 75 ARG B N 1
ATOM 5323 C CA . ARG B 1 77 ? 64.956 66.172 1.842 1.00 36.88 75 ARG B CA 1
ATOM 5324 C C . ARG B 1 77 ? 66.128 66.737 2.632 1.00 32.33 75 ARG B C 1
ATOM 5325 O O . ARG B 1 77 ? 66.960 67.440 2.098 1.00 34.09 75 ARG B O 1
ATOM 5333 N N . GLN B 1 78 ? 66.192 66.451 3.927 1.00 32.86 76 GLN B N 1
ATOM 5334 C CA . GLN B 1 78 ? 67.353 66.887 4.735 1.00 32.11 76 GLN B CA 1
ATOM 5335 C C . GLN B 1 78 ? 68.687 66.366 4.240 1.00 34.30 76 GLN B C 1
ATOM 5336 O O . GLN B 1 78 ? 69.743 66.917 4.599 1.00 32.98 76 GLN B O 1
ATOM 5342 N N . LEU B 1 79 ? 68.664 65.343 3.396 1.00 31.99 77 LEU B N 1
ATOM 5343 C CA . LEU B 1 79 ? 69.859 64.835 2.705 1.00 31.74 77 LEU B CA 1
ATOM 5344 C C . LEU B 1 79 ? 70.624 65.851 1.922 1.00 40.49 77 LEU B C 1
ATOM 5345 O O . LEU B 1 79 ? 71.789 65.596 1.570 1.00 39.46 77 LEU B O 1
ATOM 5350 N N . HIS B 1 80 ? 70.029 66.997 1.614 1.00 36.23 78 HIS B N 1
ATOM 5351 C CA . HIS B 1 80 ? 70.824 68.035 1.025 1.00 37.09 78 HIS B CA 1
ATOM 5352 C C . HIS B 1 80 ? 71.997 68.377 1.887 1.00 35.79 78 HIS B C 1
ATOM 5353 O O . HIS B 1 80 ? 73.000 68.805 1.374 1.00 37.25 78 HIS B O 1
ATOM 5360 N N . GLU B 1 81 ? 71.915 68.178 3.201 1.00 37.03 79 GLU B N 1
ATOM 5361 C CA . GLU B 1 81 ? 73.071 68.473 4.068 1.00 39.78 79 GLU B CA 1
ATOM 5362 C C . GLU B 1 81 ? 74.280 67.586 3.828 1.00 42.82 79 GLU B C 1
ATOM 5363 O O . GLU B 1 81 ? 75.379 67.926 4.207 1.00 50.84 79 GLU B O 1
ATOM 5369 N N . ARG B 1 82 ? 74.059 66.413 3.279 1.00 44.93 80 ARG B N 1
ATOM 5370 C CA . ARG B 1 82 ? 75.143 65.528 2.886 1.00 39.80 80 ARG B CA 1
ATOM 5371 C C . ARG B 1 82 ? 75.569 65.770 1.440 1.00 42.69 80 ARG B C 1
ATOM 5372 O O . ARG B 1 82 ? 76.403 65.071 0.925 1.00 40.29 80 ARG B O 1
ATOM 5380 N N . GLY B 1 83 ? 74.945 66.709 0.762 1.00 39.86 81 GLY B N 1
ATOM 5381 C CA . GLY B 1 83 ? 75.247 66.924 -0.640 1.00 38.44 81 GLY B CA 1
ATOM 5382 C C . GLY B 1 83 ? 74.571 65.911 -1.572 1.00 45.49 81 GLY B C 1
ATOM 5383 O O . GLY B 1 83 ? 74.974 65.768 -2.700 1.00 44.84 81 GLY B O 1
ATOM 5384 N N . PHE B 1 84 ? 73.533 65.211 -1.123 1.00 40.03 82 PHE B N 1
ATOM 5385 C CA . PHE B 1 84 ? 72.864 64.227 -1.956 1.00 43.20 82 PHE B CA 1
ATOM 5386 C C . PHE B 1 84 ? 71.561 64.873 -2.496 1.00 45.50 82 PHE B C 1
ATOM 5387 O O . PHE B 1 84 ? 71.039 65.813 -1.893 1.00 49.88 82 PHE B O 1
ATOM 5395 N N . LYS B 1 85 ? 71.053 64.367 -3.619 1.00 41.55 83 LYS B N 1
ATOM 5396 C CA . LYS B 1 85 ? 69.920 64.983 -4.274 1.00 43.01 83 LYS B CA 1
ATOM 5397 C C . LYS B 1 85 ? 68.665 64.202 -3.987 1.00 40.81 83 LYS B C 1
ATOM 5398 O O . LYS B 1 85 ? 68.691 63.005 -3.785 1.00 39.18 83 LYS B O 1
ATOM 5404 N N . THR B 1 86 ? 67.569 64.931 -4.048 1.00 42.30 84 THR B N 1
ATOM 5405 C CA . THR B 1 86 ? 66.305 64.547 -3.472 1.00 42.80 84 THR B CA 1
ATOM 5406 C C . THR B 1 86 ? 65.213 65.371 -4.158 1.00 44.01 84 THR B C 1
ATOM 5407 O O . THR B 1 86 ? 65.462 66.510 -4.527 1.00 40.88 84 THR B O 1
ATOM 5411 N N . HIS B 1 87 ? 64.016 64.816 -4.358 1.00 40.23 85 HIS B N 1
ATOM 5412 C CA . HIS B 1 87 ? 62.918 65.625 -4.835 1.00 43.61 85 HIS B CA 1
ATOM 5413 C C . HIS B 1 87 ? 62.510 66.461 -3.638 1.00 48.51 85 HIS B C 1
ATOM 5414 O O . HIS B 1 87 ? 62.139 65.916 -2.613 1.00 40.31 85 HIS B O 1
ATOM 5421 N N . ASP B 1 88 ? 62.568 67.786 -3.779 1.00 45.32 86 ASP B N 1
ATOM 5422 C CA . ASP B 1 88 ? 62.330 68.701 -2.662 1.00 49.43 86 ASP B CA 1
ATOM 5423 C C . ASP B 1 88 ? 60.857 69.019 -2.550 1.00 51.26 86 ASP B C 1
ATOM 5424 O O . ASP B 1 88 ? 60.333 69.723 -3.362 1.00 55.28 86 ASP B O 1
ATOM 5429 N N . ASP B 1 89 ? 60.193 68.486 -1.537 1.00 44.57 87 ASP B N 1
ATOM 5430 C CA . ASP B 1 89 ? 58.786 68.677 -1.369 1.00 40.14 87 ASP B CA 1
ATOM 5431 C C . ASP B 1 89 ? 58.475 69.717 -0.279 1.00 48.50 87 ASP B C 1
ATOM 5432 O O . ASP B 1 89 ? 57.333 69.848 0.134 1.00 55.95 87 ASP B O 1
ATOM 5437 N N . GLY B 1 90 ? 59.493 70.424 0.181 1.00 39.89 88 GLY B N 1
ATOM 5438 C CA . GLY B 1 90 ? 59.373 71.387 1.234 1.00 45.17 88 GLY B CA 1
ATOM 5439 C C . GLY B 1 90 ? 59.104 70.873 2.631 1.00 44.20 88 GLY B C 1
ATOM 5440 O O . GLY B 1 90 ? 58.844 71.667 3.499 1.00 48.97 88 GLY B O 1
ATOM 5441 N N . ALA B 1 91 ? 59.142 69.560 2.869 1.00 39.97 89 ALA B N 1
ATOM 5442 C CA . ALA B 1 91 ? 58.992 69.023 4.258 1.00 36.78 89 ALA B CA 1
ATOM 5443 C C . ALA B 1 91 ? 60.022 69.630 5.194 1.00 36.84 89 ALA B C 1
ATOM 5444 O O . ALA B 1 91 ? 61.205 69.541 4.935 1.00 42.50 89 ALA B O 1
ATOM 5446 N N . PRO B 1 92 ? 59.582 70.330 6.260 1.00 40.51 90 PRO B N 1
ATOM 5447 C CA . PRO B 1 92 ? 60.566 70.994 7.120 1.00 38.22 90 PRO B CA 1
ATOM 5448 C C . PRO B 1 92 ? 61.249 70.118 8.172 1.00 40.99 90 PRO B C 1
ATOM 5449 O O . PRO B 1 92 ? 60.680 69.114 8.640 1.00 34.77 90 PRO B O 1
ATOM 5453 N N . LEU B 1 93 ? 62.469 70.521 8.548 1.00 35.98 91 LEU B N 1
ATOM 5454 C CA . LEU B 1 93 ? 63.144 70.045 9.753 1.00 35.17 91 LEU B CA 1
ATOM 5455 C C . LEU B 1 93 ? 62.326 70.652 10.888 1.00 37.70 91 LEU B C 1
ATOM 5456 O O . LEU B 1 93 ? 62.128 71.864 10.910 1.00 38.25 91 LEU B O 1
ATOM 5461 N N . VAL B 1 94 ? 61.765 69.804 11.749 1.00 37.16 92 VAL B N 1
ATOM 5462 C CA A VAL B 1 94 ? 60.896 70.220 12.852 0.70 39.00 92 VAL B CA 1
ATOM 5463 C CA B VAL B 1 94 ? 60.923 70.274 12.859 0.30 39.06 92 VAL B CA 1
ATOM 5464 C C . VAL B 1 94 ? 61.532 69.881 14.186 1.00 42.83 92 VAL B C 1
ATOM 5465 O O . VAL B 1 94 ? 62.011 68.762 14.373 1.00 43.28 92 VAL B O 1
ATOM 5472 N N . ALA B 1 95 ? 61.496 70.809 15.127 1.00 42.40 93 ALA B N 1
ATOM 5473 C CA . ALA B 1 95 ? 61.941 70.536 16.486 1.00 40.64 93 ALA B CA 1
ATOM 5474 C C . ALA B 1 95 ? 60.850 70.941 17.478 1.00 41.33 93 ALA B C 1
ATOM 5475 O O . ALA B 1 95 ? 60.322 72.027 17.400 1.00 43.00 93 ALA B O 1
ATOM 5477 N N . ILE B 1 96 ? 60.507 70.024 18.389 1.00 43.06 94 ILE B N 1
ATOM 5478 C CA . ILE B 1 96 ? 59.589 70.290 19.505 1.00 39.28 94 ILE B CA 1
ATOM 5479 C C . ILE B 1 96 ? 60.390 70.345 20.781 1.00 36.39 94 ILE B C 1
ATOM 5480 O O . ILE B 1 96 ? 61.007 69.356 21.149 1.00 36.64 94 ILE B O 1
ATOM 5485 N N . THR B 1 97 ? 60.432 71.481 21.472 1.00 34.88 95 THR B N 1
ATOM 5486 C CA . THR B 1 97 ? 61.129 71.472 22.762 1.00 39.84 95 THR B CA 1
ATOM 5487 C C . THR B 1 97 ? 60.253 70.714 23.767 1.00 37.93 95 THR B C 1
ATOM 5488 O O . THR B 1 97 ? 59.056 70.870 23.809 1.00 42.49 95 THR B O 1
ATOM 5492 N N . CYS B 1 98 ? 60.838 69.845 24.546 1.00 39.51 96 CYS B N 1
ATOM 5493 C CA . CYS B 1 98 ? 60.062 69.095 25.552 1.00 40.96 96 CYS B CA 1
ATOM 5494 C C . CYS B 1 98 ? 59.933 69.938 26.849 1.00 43.18 96 CYS B C 1
ATOM 5495 O O . CYS B 1 98 ? 60.509 69.602 27.870 1.00 52.75 96 CYS B O 1
ATOM 5498 N N . ASP B 1 99 ? 59.134 70.999 26.797 1.00 38.73 97 ASP B N 1
ATOM 5499 C CA . ASP B 1 99 ? 58.875 71.875 27.972 1.00 46.52 97 ASP B CA 1
ATOM 5500 C C . ASP B 1 99 ? 58.196 71.081 29.098 1.00 46.77 97 ASP B C 1
ATOM 5501 O O . ASP B 1 99 ? 58.385 71.355 30.249 1.00 50.01 97 ASP B O 1
ATOM 5506 N N . GLU B 1 100 ? 57.380 70.109 28.723 1.00 40.33 98 GLU B N 1
ATOM 5507 C CA . GLU B 1 100 ? 56.672 69.243 29.640 1.00 42.51 98 GLU B CA 1
ATOM 5508 C C . GLU B 1 100 ? 56.795 67.819 29.196 1.00 38.32 98 GLU B C 1
ATOM 5509 O O . GLU B 1 100 ? 56.826 67.527 27.991 1.00 40.21 98 GLU B O 1
ATOM 5515 N N . HIS B 1 101 ? 56.931 66.953 30.182 1.00 36.48 99 HIS B N 1
ATOM 5516 C CA . HIS B 1 101 ? 57.139 65.525 29.979 1.00 38.59 99 HIS B CA 1
ATOM 5517 C C . HIS B 1 101 ? 56.582 64.776 31.149 1.00 41.05 99 HIS B C 1
ATOM 5518 O O . HIS B 1 101 ? 56.964 65.041 32.251 1.00 41.93 99 HIS B O 1
ATOM 5525 N N . GLU B 1 102 ? 55.591 63.932 30.905 1.00 37.79 100 GLU B N 1
ATOM 5526 C CA . GLU B 1 102 ? 54.995 63.107 31.957 1.00 40.06 100 GLU B CA 1
ATOM 5527 C C . GLU B 1 102 ? 54.917 61.678 31.381 1.00 42.72 100 GLU B C 1
ATOM 5528 O O . GLU B 1 102 ? 55.029 61.499 30.163 1.00 37.51 100 GLU B O 1
ATOM 5534 N N . THR B 1 103 ? 54.774 60.668 32.235 1.00 39.69 101 THR B N 1
ATOM 5535 C CA . THR B 1 103 ? 54.447 59.353 31.748 1.00 42.70 101 THR B CA 1
ATOM 5536 C C . THR B 1 103 ? 53.069 58.954 32.310 1.00 45.44 101 THR B C 1
ATOM 5537 O O . THR B 1 103 ? 52.668 59.435 33.369 1.00 42.06 101 THR B O 1
ATOM 5541 N N . VAL B 1 104 ? 52.346 58.101 31.570 1.00 39.83 102 VAL B N 1
ATOM 5542 C CA . VAL B 1 104 ? 51.006 57.646 31.951 1.00 35.99 102 VAL B CA 1
ATOM 5543 C C . VAL B 1 104 ? 50.924 56.168 31.685 1.00 39.16 102 VAL B C 1
ATOM 5544 O O . VAL B 1 104 ? 51.491 55.665 30.697 1.00 34.72 102 VAL B O 1
ATOM 5548 N N . SER B 1 105 ? 50.189 55.448 32.514 1.00 34.15 103 SER B N 1
ATOM 5549 C CA . SER B 1 105 ? 49.996 54.051 32.266 1.00 38.05 103 SER B CA 1
ATOM 5550 C C . SER B 1 105 ? 49.233 53.828 30.947 1.00 32.97 103 SER B C 1
ATOM 5551 O O . SER B 1 105 ? 48.182 54.451 30.717 1.00 33.88 103 SER B O 1
ATOM 5554 N N . ALA B 1 106 ? 49.693 52.848 30.154 1.00 30.94 104 ALA B N 1
ATOM 5555 C CA . ALA B 1 106 ? 49.103 52.582 28.833 1.00 32.09 104 ALA B CA 1
ATOM 5556 C C . ALA B 1 106 ? 47.608 52.315 28.924 1.00 34.76 104 ALA B C 1
ATOM 5557 O O . ALA B 1 106 ? 46.844 52.999 28.240 1.00 32.05 104 ALA B O 1
ATOM 5559 N N . GLN B 1 107 ? 47.191 51.425 29.833 1.00 31.24 105 GLN B N 1
ATOM 5560 C CA . GLN B 1 107 ? 45.808 51.014 29.934 1.00 32.24 105 GLN B CA 1
ATOM 5561 C C . GLN B 1 107 ? 44.860 52.143 30.299 1.00 34.56 105 GLN B C 1
ATOM 5562 O O . GLN B 1 107 ? 43.814 52.310 29.664 1.00 33.54 105 GLN B O 1
ATOM 5568 N N . LEU B 1 108 ? 45.229 52.919 31.317 1.00 34.27 106 LEU B N 1
ATOM 5569 C CA . LEU B 1 108 ? 44.449 54.083 31.742 1.00 37.53 106 LEU B CA 1
ATOM 5570 C C . LEU B 1 108 ? 44.374 55.098 30.639 1.00 35.21 106 LEU B C 1
ATOM 5571 O O . LEU B 1 108 ? 43.324 55.602 30.341 1.00 39.06 106 LEU B O 1
ATOM 5576 N N . ALA B 1 109 ? 45.498 55.378 29.985 1.00 36.80 107 ALA B N 1
ATOM 5577 C CA . ALA B 1 109 ? 45.555 56.367 28.889 1.00 32.35 107 ALA B CA 1
ATOM 5578 C C . ALA B 1 109 ? 44.677 55.953 27.735 1.00 33.91 107 ALA B C 1
ATOM 5579 O O . ALA B 1 109 ? 43.867 56.732 27.229 1.00 34.85 107 ALA B O 1
ATOM 5581 N N . LEU B 1 110 ? 44.796 54.705 27.310 1.00 36.51 108 LEU B N 1
ATOM 5582 C CA . LEU B 1 110 ? 43.985 54.219 26.200 1.00 34.29 108 LEU B CA 1
ATOM 5583 C C . LEU B 1 110 ? 42.488 54.279 26.570 1.00 37.76 108 LEU B C 1
ATOM 5584 O O . LEU B 1 110 ? 41.658 54.603 25.746 1.00 36.99 108 LEU B O 1
ATOM 5589 N N . ALA B 1 111 ? 42.145 54.010 27.823 1.00 32.54 109 ALA B N 1
ATOM 5590 C CA . ALA B 1 111 ? 40.746 54.013 28.229 1.00 37.68 109 ALA B CA 1
ATOM 5591 C C . ALA B 1 111 ? 40.156 55.407 28.069 1.00 38.18 109 ALA B C 1
ATOM 5592 O O . ALA B 1 111 ? 38.984 55.555 27.758 1.00 35.16 109 ALA B O 1
ATOM 5594 N N . ALA B 1 112 ? 40.992 56.438 28.256 1.00 36.92 110 ALA B N 1
ATOM 5595 C CA . ALA B 1 112 ? 40.552 57.827 28.226 1.00 38.48 110 ALA B CA 1
ATOM 5596 C C . ALA B 1 112 ? 40.447 58.398 26.829 1.00 38.04 110 ALA B C 1
ATOM 5597 O O . ALA B 1 112 ? 39.850 59.432 26.640 1.00 41.34 110 ALA B O 1
ATOM 5599 N N . ILE B 1 113 ? 41.072 57.762 25.850 1.00 38.68 111 ILE B N 1
ATOM 5600 C CA . ILE B 1 113 ? 40.983 58.221 24.456 1.00 37.49 111 ILE B CA 1
ATOM 5601 C C . ILE B 1 113 ? 39.638 57.826 23.861 1.00 38.43 111 ILE B C 1
ATOM 5602 O O . ILE B 1 113 ? 39.309 56.659 23.787 1.00 42.19 111 ILE B O 1
ATOM 5607 N N . PRO B 1 114 ? 38.869 58.809 23.420 1.00 42.92 112 PRO B N 1
ATOM 5608 C CA . PRO B 1 114 ? 37.616 58.432 22.849 1.00 47.33 112 PRO B CA 1
ATOM 5609 C C . PRO B 1 114 ? 37.811 57.858 21.445 1.00 48.54 112 PRO B C 1
ATOM 5610 O O . PRO B 1 114 ? 38.725 58.228 20.724 1.00 46.09 112 PRO B O 1
ATOM 5614 N N . ASP B 1 115 ? 36.949 56.941 21.075 1.00 45.88 113 ASP B N 1
ATOM 5615 C CA . ASP B 1 115 ? 36.988 56.374 19.752 1.00 49.57 113 ASP B CA 1
ATOM 5616 C C . ASP B 1 115 ? 36.484 57.452 18.777 1.00 46.86 113 ASP B C 1
ATOM 5617 O O . ASP B 1 115 ? 35.845 58.405 19.179 1.00 51.18 113 ASP B O 1
ATOM 5622 N N . ALA B 1 116 ? 36.802 57.306 17.504 1.00 46.85 114 ALA B N 1
ATOM 5623 C CA . ALA B 1 116 ? 36.352 58.249 16.472 1.00 46.02 114 ALA B CA 1
ATOM 5624 C C . ALA B 1 116 ? 36.401 57.479 15.179 1.00 45.48 114 ALA B C 1
ATOM 5625 O O . ALA B 1 116 ? 37.153 56.510 15.045 1.00 48.84 114 ALA B O 1
ATOM 5627 N N . ASP B 1 117 ? 35.542 57.823 14.249 1.00 48.59 115 ASP B N 1
ATOM 5628 C CA . ASP B 1 117 ? 35.546 57.154 12.947 1.00 55.35 115 ASP B CA 1
ATOM 5629 C C . ASP B 1 117 ? 36.781 57.665 12.201 1.00 52.11 115 ASP B C 1
ATOM 5630 O O . ASP B 1 117 ? 36.941 58.847 12.036 1.00 51.25 115 ASP B O 1
ATOM 5635 N N . THR B 1 118 ? 37.627 56.745 11.759 1.00 48.06 116 THR B N 1
ATOM 5636 C CA . THR B 1 118 ? 38.838 57.086 11.035 1.00 47.31 116 THR B CA 1
ATOM 5637 C C . THR B 1 118 ? 38.935 56.288 9.758 1.00 45.09 116 THR B C 1
ATOM 5638 O O . THR B 1 118 ? 40.022 56.063 9.231 1.00 45.80 116 THR B O 1
ATOM 5642 N N . ALA B 1 119 ? 37.798 55.841 9.250 1.00 46.83 117 ALA B N 1
ATOM 5643 C CA . ALA B 1 119 ? 37.739 55.163 7.948 1.00 46.99 117 ALA B CA 1
ATOM 5644 C C . ALA B 1 119 ? 38.387 56.045 6.873 1.00 47.76 117 ALA B C 1
ATOM 5645 O O . ALA B 1 119 ? 38.128 57.240 6.812 1.00 46.73 117 ALA B O 1
ATOM 5647 N N . LEU B 1 120 ? 39.259 55.440 6.064 1.00 44.15 118 LEU B N 1
ATOM 5648 C CA . LEU B 1 120 ? 39.966 56.158 5.016 1.00 45.58 118 LEU B CA 1
ATOM 5649 C C . LEU B 1 120 ? 39.072 56.221 3.804 1.00 42.83 118 LEU B C 1
ATOM 5650 O O . LEU B 1 120 ? 38.721 55.189 3.266 1.00 49.98 118 LEU B O 1
ATOM 5655 N N . GLY B 1 121 ? 38.705 57.425 3.396 1.00 48.48 119 GLY B N 1
ATOM 5656 C CA . GLY B 1 121 ? 37.910 57.655 2.183 1.00 43.39 119 GLY B CA 1
ATOM 5657 C C . GLY B 1 121 ? 38.834 57.652 0.986 1.00 47.58 119 GLY B C 1
ATOM 5658 O O . GLY B 1 121 ? 39.979 58.084 1.063 1.00 49.45 119 GLY B O 1
ATOM 5659 N N . GLU B 1 122 ? 38.348 57.093 -0.106 1.00 48.41 120 GLU B N 1
ATOM 5660 C CA . GLU B 1 122 ? 39.082 57.084 -1.354 1.00 50.96 120 GLU B CA 1
ATOM 5661 C C . GLU B 1 122 ? 40.469 56.495 -1.170 1.00 51.52 120 GLU B C 1
ATOM 5662 O O . GLU B 1 122 ? 41.490 57.100 -1.507 1.00 49.17 120 GLU B O 1
ATOM 5668 N N . ARG B 1 123 ? 40.475 55.292 -0.621 1.00 46.89 121 ARG B N 1
ATOM 5669 C CA . ARG B 1 123 ? 41.687 54.667 -0.173 1.00 44.85 121 ARG B CA 1
ATOM 5670 C C . ARG B 1 123 ? 42.315 54.004 -1.378 1.00 44.85 121 ARG B C 1
ATOM 5671 O O . ARG B 1 123 ? 41.676 53.219 -2.073 1.00 46.41 121 ARG B O 1
ATOM 5679 N N . HIS B 1 124 ? 43.581 54.317 -1.645 1.00 39.59 122 HIS B N 1
ATOM 5680 C CA . HIS B 1 124 ? 44.238 53.750 -2.828 1.00 42.44 122 HIS B CA 1
ATOM 5681 C C . HIS B 1 124 ? 45.755 53.962 -2.759 1.00 41.62 122 HIS B C 1
ATOM 5682 O O . HIS B 1 124 ? 46.240 54.897 -2.111 1.00 35.75 122 HIS B O 1
ATOM 5689 N N . PHE B 1 125 ? 46.521 53.120 -3.443 1.00 40.45 123 PHE B N 1
ATOM 5690 C CA . PHE B 1 125 ? 47.968 53.377 -3.542 1.00 37.96 123 PHE B CA 1
ATOM 5691 C C . PHE B 1 125 ? 48.206 54.279 -4.705 1.00 40.67 123 PHE B C 1
ATOM 5692 O O . PHE B 1 125 ? 47.582 54.084 -5.731 1.00 44.29 123 PHE B O 1
ATOM 5700 N N . ASP B 1 126 ? 49.122 55.237 -4.589 1.00 41.46 124 ASP B N 1
ATOM 5701 C CA . ASP B 1 126 ? 49.385 56.110 -5.721 1.00 42.57 124 ASP B CA 1
ATOM 5702 C C . ASP B 1 126 ? 49.995 55.328 -6.865 1.00 45.31 124 ASP B C 1
ATOM 5703 O O . ASP B 1 126 ? 49.698 55.580 -7.999 1.00 41.28 124 ASP B O 1
ATOM 5708 N N . ILE B 1 127 ? 50.856 54.364 -6.558 1.00 42.62 125 ILE B N 1
ATOM 5709 C CA . ILE B 1 127 ? 51.385 53.466 -7.562 1.00 39.08 125 ILE B CA 1
ATOM 5710 C C . ILE B 1 127 ? 50.700 52.125 -7.306 1.00 35.02 125 ILE B C 1
ATOM 5711 O O . ILE B 1 127 ? 50.930 51.509 -6.288 1.00 35.82 125 ILE B O 1
ATOM 5716 N N . ASP B 1 128 ? 49.868 51.677 -8.227 1.00 33.61 126 ASP B N 1
ATOM 5717 C CA . ASP B 1 128 ? 49.098 50.468 -8.020 1.00 36.13 126 ASP B CA 1
ATOM 5718 C C . ASP B 1 128 ? 49.980 49.230 -8.191 1.00 38.38 126 ASP B C 1
ATOM 5719 O O . ASP B 1 128 ? 51.139 49.319 -8.587 1.00 37.18 126 ASP B O 1
ATOM 5724 N N . ASP B 1 129 ? 49.439 48.076 -7.876 1.00 34.37 127 ASP B N 1
ATOM 5725 C CA . ASP B 1 129 ? 50.249 46.861 -7.744 1.00 36.66 127 ASP B CA 1
ATOM 5726 C C . ASP B 1 129 ? 51.002 46.526 -9.076 1.00 39.55 127 ASP B C 1
ATOM 5727 O O . ASP B 1 129 ? 52.205 46.211 -9.087 1.00 33.49 127 ASP B O 1
ATOM 5732 N N . GLU B 1 130 ? 50.305 46.664 -10.192 1.00 36.49 128 GLU B N 1
ATOM 5733 C CA . GLU B 1 130 ? 50.885 46.380 -11.501 1.00 40.78 128 GLU B CA 1
ATOM 5734 C C . GLU B 1 130 ? 52.021 47.373 -11.847 1.00 39.15 128 GLU B C 1
ATOM 5735 O O . GLU B 1 130 ? 53.107 46.972 -12.260 1.00 39.76 128 GLU B O 1
ATOM 5741 N N . ALA B 1 131 ? 51.785 48.646 -11.605 1.00 35.81 129 ALA B N 1
ATOM 5742 C CA . ALA B 1 131 ? 52.793 49.696 -11.843 1.00 37.89 129 ALA B CA 1
ATOM 5743 C C . ALA B 1 131 ? 53.964 49.539 -10.939 1.00 40.34 129 ALA B C 1
ATOM 5744 O O . ALA B 1 131 ? 55.117 49.798 -11.310 1.00 39.30 129 ALA B O 1
ATOM 5746 N N . TYR B 1 132 ? 53.694 49.116 -9.710 1.00 37.29 130 TYR B N 1
ATOM 5747 C CA . TYR B 1 132 ? 54.779 48.957 -8.736 1.00 37.87 130 TYR B CA 1
ATOM 5748 C C . TYR B 1 132 ? 55.659 47.758 -9.105 1.00 38.62 130 TYR B C 1
ATOM 5749 O O . TYR B 1 132 ? 56.877 47.843 -9.031 1.00 32.41 130 TYR B O 1
ATOM 5758 N N . ALA B 1 133 ? 55.030 46.647 -9.492 1.00 36.86 131 ALA B N 1
ATOM 5759 C CA . ALA B 1 133 ? 55.743 45.499 -10.010 1.00 32.38 131 ALA B CA 1
ATOM 5760 C C . ALA B 1 133 ? 56.676 45.901 -11.152 1.00 36.67 131 ALA B C 1
ATOM 5761 O O . ALA B 1 133 ? 57.843 45.481 -11.190 1.00 32.55 131 ALA B O 1
ATOM 5763 N N . GLU B 1 134 ? 56.207 46.729 -12.076 1.00 34.58 132 GLU B N 1
ATOM 5764 C CA . GLU B 1 134 ? 57.076 47.149 -13.178 1.00 36.07 132 GLU B CA 1
ATOM 5765 C C . GLU B 1 134 ? 58.270 47.971 -12.690 1.00 35.47 132 GLU B C 1
ATOM 5766 O O . GLU B 1 134 ? 59.375 47.849 -13.235 1.00 35.46 132 GLU B O 1
ATOM 5772 N N . ILE B 1 135 ? 58.070 48.811 -11.667 1.00 34.74 133 ILE B N 1
ATOM 5773 C CA . ILE B 1 135 ? 59.185 49.585 -11.153 1.00 35.58 133 ILE B CA 1
ATOM 5774 C C . ILE B 1 135 ? 60.211 48.657 -10.532 1.00 33.39 133 ILE B C 1
ATOM 5775 O O . ILE B 1 135 ? 61.396 48.790 -10.732 1.00 33.66 133 ILE B O 1
ATOM 5780 N N . VAL B 1 136 ? 59.739 47.696 -9.764 1.00 36.24 134 VAL B N 1
ATOM 5781 C CA . VAL B 1 136 ? 60.609 46.769 -9.111 1.00 32.64 134 VAL B CA 1
ATOM 5782 C C . VAL B 1 136 ? 61.503 46.079 -10.137 1.00 36.78 134 VAL B C 1
ATOM 5783 O O . VAL B 1 136 ? 62.716 45.912 -9.920 1.00 33.26 134 VAL B O 1
ATOM 5787 N N . GLU B 1 137 ? 60.911 45.605 -11.214 1.00 38.00 135 GLU B N 1
ATOM 5788 C CA . GLU B 1 137 ? 61.689 44.917 -12.251 1.00 41.33 135 GLU B CA 1
ATOM 5789 C C . GLU B 1 137 ? 62.703 45.848 -12.877 1.00 36.05 135 GLU B C 1
ATOM 5790 O O . GLU B 1 137 ? 63.812 45.420 -13.121 1.00 30.89 135 GLU B O 1
ATOM 5796 N N . ARG B 1 138 ? 62.343 47.109 -13.104 1.00 35.39 136 ARG B N 1
ATOM 5797 C CA . ARG B 1 138 ? 63.293 48.078 -13.651 1.00 37.45 136 ARG B CA 1
ATOM 5798 C C . ARG B 1 138 ? 64.491 48.298 -12.714 1.00 33.69 136 ARG B C 1
ATOM 5799 O O . ARG B 1 138 ? 65.646 48.416 -13.148 1.00 34.87 136 ARG B O 1
ATOM 5807 N N . VAL B 1 139 ? 64.240 48.383 -11.424 1.00 33.02 137 VAL B N 1
ATOM 5808 C CA . VAL B 1 139 ? 65.298 48.586 -10.468 1.00 32.69 137 VAL B CA 1
ATOM 5809 C C . VAL B 1 139 ? 66.227 47.397 -10.465 1.00 33.91 137 VAL B C 1
ATOM 5810 O O . VAL B 1 139 ? 67.437 47.563 -10.515 1.00 34.21 137 VAL B O 1
ATOM 5814 N N . ILE B 1 140 ? 65.682 46.193 -10.498 1.00 35.71 138 ILE B N 1
ATOM 5815 C CA . ILE B 1 140 ? 66.520 44.978 -10.513 1.00 34.76 138 ILE B CA 1
ATOM 5816 C C . ILE B 1 140 ? 67.350 44.850 -11.798 1.00 39.75 138 ILE B C 1
ATOM 5817 O O . ILE B 1 140 ? 68.556 44.556 -11.741 1.00 33.09 138 ILE B O 1
ATOM 5822 N N . THR B 1 141 ? 66.701 45.064 -12.951 1.00 35.52 139 THR B N 1
ATOM 5823 C CA . THR B 1 141 ? 67.373 44.948 -14.255 1.00 40.22 139 THR B CA 1
ATOM 5824 C C . THR B 1 141 ? 68.300 46.102 -14.567 1.00 39.65 139 THR B C 1
ATOM 5825 O O . THR B 1 141 ? 69.396 45.898 -15.022 1.00 42.25 139 THR B O 1
ATOM 5829 N N . ASP B 1 142 ? 67.829 47.320 -14.349 1.00 39.86 140 ASP B N 1
ATOM 5830 C CA . ASP B 1 142 ? 68.515 48.544 -14.828 1.00 39.27 140 ASP B CA 1
ATOM 5831 C C . ASP B 1 142 ? 69.372 49.237 -13.770 1.00 35.97 140 ASP B C 1
ATOM 5832 O O . ASP B 1 142 ? 70.208 50.024 -14.116 1.00 40.06 140 ASP B O 1
ATOM 5837 N N . GLU B 1 143 ? 69.159 48.969 -12.492 1.00 35.74 141 GLU B N 1
ATOM 5838 C CA . GLU B 1 143 ? 70.007 49.505 -11.443 1.00 32.35 141 GLU B CA 1
ATOM 5839 C C . GLU B 1 143 ? 70.946 48.460 -10.860 1.00 32.91 141 GLU B C 1
ATOM 5840 O O . GLU B 1 143 ? 72.160 48.556 -11.027 1.00 33.63 141 GLU B O 1
ATOM 5846 N N . ILE B 1 144 ? 70.416 47.455 -10.181 1.00 30.63 142 ILE B N 1
ATOM 5847 C CA . ILE B 1 144 ? 71.254 46.348 -9.721 1.00 29.07 142 ILE B CA 1
ATOM 5848 C C . ILE B 1 144 ? 72.017 45.764 -10.881 1.00 29.90 142 ILE B C 1
ATOM 5849 O O . ILE B 1 144 ? 73.233 45.528 -10.794 1.00 32.53 142 ILE B O 1
ATOM 5854 N N . GLY B 1 145 ? 71.342 45.565 -12.001 1.00 29.42 143 GLY B N 1
ATOM 5855 C CA . GLY B 1 145 ? 71.939 44.908 -13.173 1.00 33.11 143 GLY B CA 1
ATOM 5856 C C . GLY B 1 145 ? 72.925 45.781 -13.976 1.00 34.76 143 GLY B C 1
ATOM 5857 O O . GLY B 1 145 ? 73.459 45.355 -14.976 1.00 36.58 143 GLY B O 1
ATOM 5858 N N . THR B 1 146 ? 73.145 47.013 -13.548 1.00 34.57 144 THR B N 1
ATOM 5859 C CA . THR B 1 146 ? 74.148 47.871 -14.173 1.00 35.94 144 THR B CA 1
ATOM 5860 C C . THR B 1 146 ? 75.098 48.444 -13.172 1.00 36.40 144 THR B C 1
ATOM 5861 O O . THR B 1 146 ? 75.810 49.391 -13.453 1.00 36.01 144 THR B O 1
ATOM 5865 N N . GLY B 1 147 ? 75.142 47.852 -11.991 1.00 34.06 145 GLY B N 1
ATOM 5866 C CA . GLY B 1 147 ? 76.181 48.232 -11.067 1.00 33.03 145 GLY B CA 1
ATOM 5867 C C . GLY B 1 147 ? 75.917 49.435 -10.190 1.00 32.60 145 GLY B C 1
ATOM 5868 O O . GLY B 1 147 ? 76.854 49.915 -9.585 1.00 32.41 145 GLY B O 1
ATOM 5869 N N . ALA B 1 148 ? 74.678 49.935 -10.107 1.00 30.18 146 ALA B N 1
ATOM 5870 C CA . ALA B 1 148 ? 74.376 51.048 -9.197 1.00 32.83 146 ALA B CA 1
ATOM 5871 C C . ALA B 1 148 ? 74.591 50.644 -7.727 1.00 35.42 146 ALA B C 1
ATOM 5872 O O . ALA B 1 148 ? 74.768 51.475 -6.875 1.00 29.36 146 ALA B O 1
ATOM 5874 N N . GLY B 1 149 ? 74.486 49.334 -7.447 1.00 33.19 147 GLY B N 1
ATOM 5875 C CA . GLY B 1 149 ? 74.544 48.840 -6.087 1.00 31.14 147 GLY B CA 1
ATOM 5876 C C . GLY B 1 149 ? 73.795 47.537 -5.919 1.00 32.52 147 GLY B C 1
ATOM 5877 O O . GLY B 1 149 ? 73.319 46.973 -6.922 1.00 28.47 147 GLY B O 1
ATOM 5878 N N . SER B 1 150 ? 73.704 47.057 -4.669 1.00 29.17 148 SER B N 1
ATOM 5879 C CA A SER B 1 150 ? 73.213 45.720 -4.411 0.70 32.62 148 SER B CA 1
ATOM 5880 C CA B SER B 1 150 ? 73.202 45.711 -4.413 0.30 32.50 148 SER B CA 1
ATOM 5881 C C . SER B 1 150 ? 71.760 45.644 -3.967 1.00 30.92 148 SER B C 1
ATOM 5882 O O . SER B 1 150 ? 71.125 44.623 -4.119 1.00 31.51 148 SER B O 1
ATOM 5887 N N . ASN B 1 151 ? 71.266 46.707 -3.368 1.00 30.80 149 ASN B N 1
ATOM 5888 C CA . ASN B 1 151 ? 69.897 46.713 -2.897 1.00 28.04 149 ASN B CA 1
ATOM 5889 C C . ASN B 1 151 ? 69.366 48.118 -2.811 1.00 31.41 149 ASN B C 1
ATOM 5890 O O . ASN B 1 151 ? 70.113 49.047 -2.471 1.00 28.82 149 ASN B O 1
ATOM 5895 N N . PHE B 1 152 ? 68.073 48.265 -3.103 1.00 28.61 150 PHE B N 1
ATOM 5896 C CA . PHE B 1 152 ? 67.404 49.582 -2.986 1.00 28.89 150 PHE B CA 1
ATOM 5897 C C . PHE B 1 152 ? 65.963 49.400 -2.536 1.00 28.92 150 PHE B C 1
ATOM 5898 O O . PHE B 1 152 ? 65.373 48.358 -2.799 1.00 31.98 150 PHE B O 1
ATOM 5906 N N . VAL B 1 153 ? 65.421 50.459 -1.935 1.00 27.41 151 VAL B N 1
ATOM 5907 C CA . VAL B 1 153 ? 64.044 50.575 -1.523 1.00 27.22 151 VAL B CA 1
ATOM 5908 C C . VAL B 1 153 ? 63.361 51.682 -2.300 1.00 29.36 151 VAL B C 1
ATOM 5909 O O . VAL B 1 153 ? 63.828 52.823 -2.323 1.00 29.59 151 VAL B O 1
ATOM 5913 N N . ILE B 1 154 ? 62.252 51.337 -2.929 1.00 33.43 152 ILE B N 1
ATOM 5914 C CA . ILE B 1 154 ? 61.396 52.249 -3.662 1.00 31.84 152 ILE B CA 1
ATOM 5915 C C . ILE B 1 154 ? 60.039 52.376 -2.978 1.00 33.72 152 ILE B C 1
ATOM 5916 O O . ILE B 1 154 ? 59.360 51.411 -2.761 1.00 32.27 152 ILE B O 1
ATOM 5921 N N . LYS B 1 155 ? 59.699 53.608 -2.606 1.00 32.26 153 LYS B N 1
ATOM 5922 C CA . LYS B 1 155 ? 58.501 53.977 -1.837 1.00 34.36 153 LYS B CA 1
ATOM 5923 C C . LYS B 1 155 ? 57.313 54.039 -2.791 1.00 32.07 153 LYS B C 1
ATOM 5924 O O . LYS B 1 155 ? 57.422 54.585 -3.869 1.00 29.48 153 LYS B O 1
ATOM 5930 N N . ARG B 1 156 ? 56.209 53.475 -2.366 1.00 29.53 154 ARG B N 1
ATOM 5931 C CA . ARG B 1 156 ? 54.900 53.848 -2.845 1.00 30.75 154 ARG B CA 1
ATOM 5932 C C . ARG B 1 156 ? 54.105 54.272 -1.653 1.00 31.81 154 ARG B C 1
ATOM 5933 O O . ARG B 1 156 ? 54.560 54.093 -0.498 1.00 29.37 154 ARG B O 1
ATOM 5941 N N . THR B 1 157 ? 52.996 54.920 -1.919 1.00 33.09 155 THR B N 1
ATOM 5942 C CA . THR B 1 157 ? 52.185 55.515 -0.853 1.00 38.08 155 THR B CA 1
ATOM 5943 C C . THR B 1 157 ? 50.733 55.073 -0.898 1.00 35.19 155 THR B C 1
ATOM 5944 O O . THR B 1 157 ? 50.044 55.269 -1.897 1.00 34.30 155 THR B O 1
ATOM 5948 N N . LEU B 1 158 ? 50.292 54.513 0.218 1.00 32.67 156 LEU B N 1
ATOM 5949 C CA . LEU B 1 158 ? 48.880 54.307 0.477 1.00 33.02 156 LEU B CA 1
ATOM 5950 C C . LEU B 1 158 ? 48.254 55.637 0.921 1.00 34.46 156 LEU B C 1
ATOM 5951 O O . LEU B 1 158 ? 48.664 56.227 1.954 1.00 36.57 156 LEU B O 1
ATOM 5956 N N . GLU B 1 159 ? 47.210 56.035 0.200 1.00 34.06 157 GLU B N 1
ATOM 5957 C CA . GLU B 1 159 ? 46.556 57.305 0.432 1.00 39.31 157 GLU B CA 1
ATOM 5958 C C . GLU B 1 159 ? 45.083 57.148 0.777 1.00 36.82 157 GLU B C 1
ATOM 5959 O O . GLU B 1 159 ? 44.409 56.209 0.354 1.00 42.50 157 GLU B O 1
ATOM 5965 N N . GLY B 1 160 ? 44.591 58.135 1.518 1.00 39.82 158 GLY B N 1
ATOM 5966 C CA . GLY B 1 160 ? 43.161 58.227 1.813 1.00 43.56 158 GLY B CA 1
ATOM 5967 C C . GLY B 1 160 ? 42.804 59.538 2.462 1.00 42.64 158 GLY B C 1
ATOM 5968 O O . GLY B 1 160 ? 43.700 60.273 2.883 1.00 44.56 158 GLY B O 1
ATOM 5969 N N . ASP B 1 161 ? 41.498 59.775 2.613 1.00 41.45 159 ASP B N 1
ATOM 5970 C CA . ASP B 1 161 ? 41.003 61.007 3.241 1.00 45.43 159 ASP B CA 1
ATOM 5971 C C . ASP B 1 161 ? 40.227 60.762 4.504 1.00 46.14 159 ASP B C 1
ATOM 5972 O O . ASP B 1 161 ? 39.360 59.909 4.542 1.00 47.87 159 ASP B O 1
ATOM 5977 N N . LEU B 1 162 ? 40.555 61.493 5.549 1.00 44.18 160 LEU B N 1
ATOM 5978 C CA . LEU B 1 162 ? 39.779 61.428 6.771 1.00 50.75 160 LEU B CA 1
ATOM 5979 C C . LEU B 1 162 ? 38.722 62.522 6.735 1.00 55.86 160 LEU B C 1
ATOM 5980 O O . LEU B 1 162 ? 39.022 63.719 6.619 1.00 53.23 160 LEU B O 1
ATOM 5985 N N . ASP B 1 163 ? 37.490 62.104 6.917 1.00 59.38 161 ASP B N 1
ATOM 5986 C CA . ASP B 1 163 ? 36.418 63.056 7.043 1.00 68.38 161 ASP B CA 1
ATOM 5987 C C . ASP B 1 163 ? 36.606 63.862 8.354 1.00 68.06 161 ASP B C 1
ATOM 5988 O O . ASP B 1 163 ? 36.872 63.291 9.413 1.00 64.55 161 ASP B O 1
ATOM 5993 N N . ASP B 1 164 ? 36.546 65.184 8.254 1.00 62.65 162 ASP B N 1
ATOM 5994 C CA . ASP B 1 164 ? 36.443 66.050 9.427 1.00 63.30 162 ASP B CA 1
ATOM 5995 C C . ASP B 1 164 ? 37.618 65.964 10.406 1.00 64.73 162 ASP B C 1
ATOM 5996 O O . ASP B 1 164 ? 37.470 65.803 11.626 1.00 61.41 162 ASP B O 1
ATOM 6001 N N . TYR B 1 165 ? 38.807 66.110 9.858 1.00 59.71 163 TYR B N 1
ATOM 6002 C CA . TYR B 1 165 ? 39.990 65.746 10.594 1.00 54.98 163 TYR B CA 1
ATOM 6003 C C . TYR B 1 165 ? 40.268 66.667 11.763 1.00 54.96 163 TYR B C 1
ATOM 6004 O O . TYR B 1 165 ? 40.206 67.875 11.660 1.00 55.01 163 TYR B O 1
ATOM 6013 N N . SER B 1 166 ? 40.598 66.073 12.890 1.00 46.57 164 SER B N 1
ATOM 6014 C CA . SER B 1 166 ? 41.196 66.786 14.010 1.00 51.94 164 SER B CA 1
ATOM 6015 C C . SER B 1 166 ? 42.089 65.770 14.716 1.00 56.53 164 SER B C 1
ATOM 6016 O O . SER B 1 166 ? 41.952 64.565 14.494 1.00 54.13 164 SER B O 1
ATOM 6019 N N . PRO B 1 167 ? 42.997 66.239 15.576 1.00 55.32 165 PRO B N 1
ATOM 6020 C CA . PRO B 1 167 ? 43.931 65.288 16.149 1.00 59.06 165 PRO B CA 1
ATOM 6021 C C . PRO B 1 167 ? 43.241 64.213 17.020 1.00 51.25 165 PRO B C 1
ATOM 6022 O O . PRO B 1 167 ? 43.830 63.160 17.248 1.00 50.73 165 PRO B O 1
ATOM 6026 N N . ALA B 1 168 ? 42.007 64.451 17.460 1.00 49.50 166 ALA B N 1
ATOM 6027 C CA . ALA B 1 168 ? 41.211 63.384 18.118 1.00 47.53 166 ALA B CA 1
ATOM 6028 C C . ALA B 1 168 ? 41.233 62.087 17.280 1.00 45.89 166 ALA B C 1
ATOM 6029 O O . ALA B 1 168 ? 41.353 60.988 17.779 1.00 43.48 166 ALA B O 1
ATOM 6031 N N . LYS B 1 169 ? 41.144 62.249 15.968 1.00 43.29 167 LYS B N 1
ATOM 6032 C CA . LYS B 1 169 ? 41.142 61.131 15.075 1.00 44.51 167 LYS B CA 1
ATOM 6033 C C . LYS B 1 169 ? 42.451 60.357 15.068 1.00 46.69 167 LYS B C 1
ATOM 6034 O O . LYS B 1 169 ? 42.453 59.128 15.048 1.00 41.01 167 LYS B O 1
ATOM 6040 N N . ALA B 1 170 ? 43.546 61.098 15.107 1.00 41.73 168 ALA B N 1
ATOM 6041 C CA . ALA B 1 170 ? 44.875 60.554 15.145 1.00 35.42 168 ALA B CA 1
ATOM 6042 C C . ALA B 1 170 ? 45.065 59.827 16.470 1.00 35.97 168 ALA B C 1
ATOM 6043 O O . ALA B 1 170 ? 45.678 58.740 16.503 1.00 35.26 168 ALA B O 1
ATOM 6045 N N . LEU B 1 171 ? 44.529 60.380 17.549 1.00 32.03 169 LEU B N 1
ATOM 6046 C CA . LEU B 1 171 ? 44.606 59.694 18.843 1.00 33.51 169 LEU B CA 1
ATOM 6047 C C . LEU B 1 171 ? 43.849 58.361 18.799 1.00 35.19 169 LEU B C 1
ATOM 6048 O O . LEU B 1 171 ? 44.277 57.396 19.442 1.00 35.09 169 LEU B O 1
ATOM 6053 N N . ALA B 1 172 ? 42.707 58.343 18.112 1.00 33.52 170 ALA B N 1
ATOM 6054 C CA . ALA B 1 172 ? 41.899 57.120 17.947 1.00 37.17 170 ALA B CA 1
ATOM 6055 C C . ALA B 1 172 ? 42.668 56.054 17.168 1.00 38.83 170 ALA B C 1
ATOM 6056 O O . ALA B 1 172 ? 42.626 54.897 17.530 1.00 32.39 170 ALA B O 1
ATOM 6058 N N . VAL B 1 173 ? 43.399 56.451 16.116 1.00 33.76 171 VAL B N 1
ATOM 6059 C CA . VAL B 1 173 ? 44.246 55.519 15.357 1.00 31.05 171 VAL B CA 1
ATOM 6060 C C . VAL B 1 173 ? 45.375 54.947 16.221 1.00 31.69 171 VAL B C 1
ATOM 6061 O O . VAL B 1 173 ? 45.636 53.712 16.222 1.00 30.24 171 VAL B O 1
ATOM 6065 N N . PHE B 1 174 ? 46.016 55.833 16.971 1.00 29.71 172 PHE B N 1
A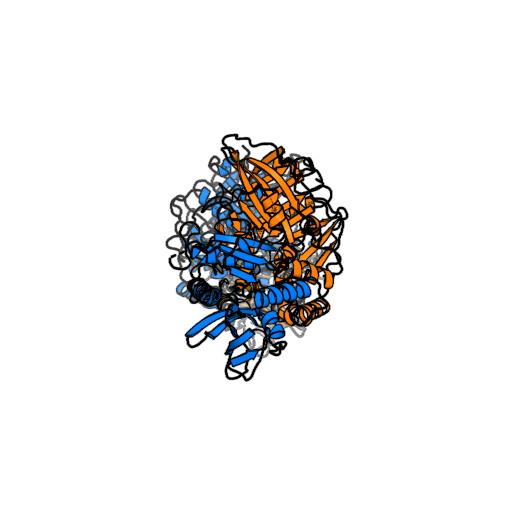TOM 6066 C CA . PHE B 1 174 ? 47.084 55.481 17.912 1.00 28.86 172 PHE B CA 1
ATOM 6067 C C . PHE B 1 174 ? 46.595 54.472 18.929 1.00 28.74 172 PHE B C 1
ATOM 6068 O O . PHE B 1 174 ? 47.265 53.456 19.191 1.00 33.29 172 PHE B O 1
ATOM 6076 N N . LYS B 1 175 ? 45.396 54.718 19.471 1.00 30.61 173 LYS B N 1
ATOM 6077 C CA . LYS B 1 175 ? 44.761 53.783 20.429 1.00 34.51 173 LYS B CA 1
ATOM 6078 C C . LYS B 1 175 ? 44.658 52.363 19.839 1.00 33.84 173 LYS B C 1
ATOM 6079 O O . LYS B 1 175 ? 44.972 51.351 20.497 1.00 31.38 173 LYS B O 1
ATOM 6085 N N . ARG B 1 176 ? 44.116 52.280 18.621 1.00 35.17 174 ARG B N 1
ATOM 6086 C CA . ARG B 1 176 ? 43.962 50.942 17.969 1.00 34.92 174 ARG B CA 1
ATOM 6087 C C . ARG B 1 176 ? 45.287 50.242 17.721 1.00 32.16 174 ARG B C 1
ATOM 6088 O O . ARG B 1 176 ? 45.436 49.023 17.869 1.00 32.25 174 ARG B O 1
ATOM 6096 N N . LEU B 1 177 ? 46.261 51.020 17.289 1.00 31.23 175 LEU B N 1
ATOM 6097 C CA . LEU B 1 177 ? 47.614 50.523 17.086 1.00 30.38 175 LEU B CA 1
ATOM 6098 C C . LEU B 1 177 ? 48.198 50.003 18.362 1.00 33.19 175 LEU B C 1
ATOM 6099 O O . LEU B 1 177 ? 48.746 48.886 18.414 1.00 32.61 175 LEU B O 1
ATOM 6104 N N . MET B 1 178 ? 48.038 50.746 19.440 1.00 30.22 176 MET B N 1
ATOM 6105 C CA . MET B 1 178 ? 48.510 50.251 20.710 1.00 30.78 176 MET B CA 1
ATOM 6106 C C . MET B 1 178 ? 47.805 48.946 21.141 1.00 33.64 176 MET B C 1
ATOM 6107 O O . MET B 1 178 ? 48.405 48.117 21.772 1.00 32.64 176 MET B O 1
ATOM 6112 N N . ARG B 1 179 ? 46.533 48.810 20.842 1.00 34.19 177 ARG B N 1
ATOM 6113 C CA . ARG B 1 179 ? 45.804 47.611 21.228 1.00 37.95 177 ARG B CA 1
ATOM 6114 C C . ARG B 1 179 ? 46.092 46.402 20.346 1.00 38.72 177 ARG B C 1
ATOM 6115 O O . ARG B 1 179 ? 45.769 45.285 20.726 1.00 40.15 177 ARG B O 1
ATOM 6123 N N . ARG B 1 180 ? 46.607 46.604 19.144 1.00 34.27 178 ARG B N 1
ATOM 6124 C CA . ARG B 1 180 ? 46.692 45.504 18.151 1.00 38.14 178 ARG B CA 1
ATOM 6125 C C . ARG B 1 180 ? 48.117 45.169 17.723 1.00 36.00 178 ARG B C 1
ATOM 6126 O O . ARG B 1 180 ? 48.387 44.056 17.359 1.00 32.78 178 ARG B O 1
ATOM 6134 N N . GLU B 1 181 ? 49.015 46.136 17.700 1.00 31.88 179 GLU B N 1
ATOM 6135 C CA . GLU B 1 181 ? 50.322 45.915 17.105 1.00 29.21 179 GLU B CA 1
ATOM 6136 C C . GLU B 1 181 ? 51.293 45.534 18.210 1.00 32.91 179 GLU B C 1
ATOM 6137 O O . GLU B 1 181 ? 51.162 46.007 19.328 1.00 31.87 179 GLU B O 1
ATOM 6143 N N . VAL B 1 182 ? 52.235 44.649 17.886 1.00 32.45 180 VAL B N 1
ATOM 6144 C CA . VAL B 1 182 ? 53.253 44.178 18.805 1.00 35.12 180 VAL B CA 1
ATOM 6145 C C . VAL B 1 182 ? 54.613 44.217 18.066 1.00 30.27 180 VAL B C 1
ATOM 6146 O O . VAL B 1 182 ? 54.664 44.306 16.844 1.00 26.54 180 VAL B O 1
ATOM 6150 N N . GLY B 1 183 ? 55.706 44.152 18.831 1.00 29.94 181 GLY B N 1
ATOM 6151 C CA . GLY B 1 183 ? 57.023 44.039 18.265 1.00 29.96 181 GLY B CA 1
ATOM 6152 C C . GLY B 1 183 ? 57.548 45.345 17.685 1.00 27.33 181 GLY B C 1
ATOM 6153 O O . GLY B 1 183 ? 58.470 45.335 16.918 1.00 28.86 181 GLY B O 1
ATOM 6154 N N . ALA B 1 184 ? 56.936 46.458 18.022 1.00 23.98 182 ALA B N 1
ATOM 6155 C CA . ALA B 1 184 ? 57.340 47.736 17.557 1.00 25.47 182 ALA B CA 1
ATOM 6156 C C . ALA B 1 184 ? 58.384 48.282 18.491 1.00 29.74 182 ALA B C 1
ATOM 6157 O O . ALA B 1 184 ? 58.417 47.994 19.697 1.00 32.40 182 ALA B O 1
ATOM 6159 N N . TYR B 1 185 ? 59.269 49.074 17.925 1.00 26.40 183 TYR B N 1
ATOM 6160 C CA . TYR B 1 185 ? 60.263 49.785 18.712 1.00 26.48 183 TYR B CA 1
ATOM 6161 C C . TYR B 1 185 ? 59.559 51.029 19.347 1.00 25.67 183 TYR B C 1
ATOM 6162 O O . TYR B 1 185 ? 59.648 51.273 20.550 1.00 28.42 183 TYR B O 1
ATOM 6171 N N . TRP B 1 186 ? 58.830 51.787 18.530 1.00 24.74 184 TRP B N 1
ATOM 6172 C CA . TRP B 1 186 ? 57.924 52.837 19.050 1.00 24.25 184 TRP B CA 1
ATOM 6173 C C . TRP B 1 186 ? 56.558 52.780 18.403 1.00 27.80 184 TRP B C 1
ATOM 6174 O O . TRP B 1 186 ? 56.447 52.627 17.178 1.00 26.48 184 TRP B O 1
ATOM 6185 N N . ILE B 1 187 ? 55.529 53.042 19.203 1.00 28.96 185 ILE B N 1
ATOM 6186 C CA . ILE B 1 187 ? 54.187 53.318 18.701 1.00 30.54 185 ILE B CA 1
ATOM 6187 C C . ILE B 1 187 ? 53.934 54.760 19.165 1.00 31.15 185 ILE B C 1
ATOM 6188 O O . ILE B 1 187 ? 54.196 55.075 20.314 1.00 31.90 185 ILE B O 1
ATOM 6193 N N . PHE B 1 188 ? 53.456 55.617 18.268 1.00 27.86 186 PHE B N 1
ATOM 6194 C CA . PHE B 1 188 ? 53.433 57.059 18.502 1.00 28.63 186 PHE B CA 1
ATOM 6195 C C . PHE B 1 188 ? 52.416 57.810 17.729 1.00 28.68 186 PHE B C 1
ATOM 6196 O O . PHE B 1 188 ? 51.941 57.362 16.669 1.00 26.68 186 PHE B O 1
ATOM 6204 N N . VAL B 1 189 ? 52.046 58.942 18.290 1.00 27.90 187 VAL B N 1
ATOM 6205 C CA . VAL B 1 189 ? 51.330 60.015 17.589 1.00 30.25 187 VAL B CA 1
ATOM 6206 C C . VAL B 1 189 ? 52.063 61.326 17.955 1.00 31.76 187 VAL B C 1
ATOM 6207 O O . VAL B 1 189 ? 52.284 61.609 19.120 1.00 33.61 187 VAL B O 1
ATOM 6211 N N . ILE B 1 190 ? 52.522 62.038 16.925 1.00 31.36 188 ILE B N 1
ATOM 6212 C CA . ILE B 1 190 ? 53.295 63.277 17.084 1.00 31.48 188 ILE B CA 1
ATOM 6213 C C . ILE B 1 190 ? 52.552 64.339 16.241 1.00 31.54 188 ILE B C 1
ATOM 6214 O O . ILE B 1 190 ? 52.321 64.143 15.041 1.00 36.74 188 ILE B O 1
ATOM 6219 N N . HIS B 1 191 ? 52.088 65.385 16.902 1.00 32.49 189 HIS B N 1
ATOM 6220 C CA . HIS B 1 191 ? 51.362 66.427 16.221 1.00 39.78 189 HIS B CA 1
ATOM 6221 C C . HIS B 1 191 ? 52.186 67.699 16.341 1.00 43.86 189 HIS B C 1
ATOM 6222 O O . HIS B 1 191 ? 52.455 68.145 17.447 1.00 46.38 189 HIS B O 1
ATOM 6229 N N . THR B 1 192 ? 52.620 68.229 15.202 1.00 48.51 190 THR B N 1
ATOM 6230 C CA . THR B 1 192 ? 53.506 69.416 15.140 1.00 53.47 190 THR B CA 1
ATOM 6231 C C . THR B 1 192 ? 52.808 70.700 14.719 1.00 53.53 190 THR B C 1
ATOM 6232 O O . THR B 1 192 ? 53.487 71.680 14.563 1.00 67.17 190 THR B O 1
ATOM 6236 N N . GLY B 1 193 ? 51.478 70.695 14.542 1.00 58.37 191 GLY B N 1
ATOM 6237 C CA . GLY B 1 193 ? 50.731 71.844 13.964 1.00 55.18 191 GLY B CA 1
ATOM 6238 C C . GLY B 1 193 ? 50.581 71.836 12.424 1.00 55.41 191 GLY B C 1
ATOM 6239 O O . GLY B 1 193 ? 49.478 71.917 11.878 1.00 68.78 191 GLY B O 1
ATOM 6240 N N . GLU B 1 194 ? 51.717 71.772 11.745 1.00 59.16 192 GLU B N 1
ATOM 6241 C CA . GLU B 1 194 ? 51.837 71.584 10.291 1.00 56.09 192 GLU B CA 1
ATOM 6242 C C . GLU B 1 194 ? 51.316 70.196 9.876 1.00 58.59 192 GLU B C 1
ATOM 6243 O O . GLU B 1 194 ? 50.699 70.043 8.814 1.00 41.56 192 GLU B O 1
ATOM 6249 N N . ARG B 1 195 ? 51.547 69.188 10.732 1.00 45.34 193 ARG B N 1
ATOM 6250 C CA . ARG B 1 195 ? 51.389 67.827 10.306 1.00 38.94 193 ARG B CA 1
ATOM 6251 C C . ARG B 1 195 ? 51.168 66.885 11.498 1.00 40.42 193 ARG B C 1
ATOM 6252 O O . ARG B 1 195 ? 51.583 67.186 12.607 1.00 37.35 193 ARG B O 1
ATOM 6260 N N . THR B 1 196 ? 50.545 65.732 11.270 1.00 35.36 194 THR B N 1
ATOM 6261 C CA . THR B 1 196 ? 50.411 64.733 12.304 1.00 31.33 194 THR B CA 1
ATOM 6262 C C . THR B 1 196 ? 50.995 63.461 11.789 1.00 29.65 194 THR B C 1
ATOM 6263 O O . THR B 1 196 ? 50.868 63.134 10.630 1.00 31.49 194 THR B O 1
ATOM 6267 N N . PHE B 1 197 ? 51.641 62.737 12.684 1.00 31.99 195 PHE B N 1
ATOM 6268 C CA . PHE B 1 197 ? 52.302 61.510 12.394 1.00 30.39 195 PHE B CA 1
ATOM 6269 C C . PHE B 1 197 ? 51.766 60.453 13.347 1.00 29.31 195 PHE B C 1
ATOM 6270 O O . PHE B 1 197 ? 51.761 60.669 14.555 1.00 29.15 195 PHE B O 1
ATOM 6278 N N . VAL B 1 198 ? 51.422 59.288 12.827 1.00 27.70 196 VAL B N 1
ATOM 6279 C CA . VAL B 1 198 ? 50.934 58.188 13.709 1.00 28.75 196 VAL B CA 1
ATOM 6280 C C . VAL B 1 198 ? 51.530 56.931 13.131 1.00 27.91 196 VAL B C 1
ATOM 6281 O O . VAL B 1 198 ? 51.352 56.654 11.951 1.00 27.17 196 VAL B O 1
ATOM 6285 N N . GLY B 1 199 ? 52.222 56.161 13.943 1.00 30.01 197 GLY B N 1
ATOM 6286 C CA . GLY B 1 199 ? 52.843 54.949 13.421 1.00 27.60 197 GLY B CA 1
ATOM 6287 C C . GLY B 1 199 ? 53.299 53.940 14.460 1.00 24.72 197 GLY B C 1
ATOM 6288 O O . GLY B 1 199 ? 53.222 54.161 15.649 1.00 24.97 197 GLY B O 1
ATOM 6289 N N . ALA B 1 200 ? 53.780 52.821 13.960 1.00 27.54 198 ALA B N 1
ATOM 6290 C CA . ALA B 1 200 ? 54.210 51.702 14.776 1.00 26.36 198 ALA B CA 1
ATOM 6291 C C . ALA B 1 200 ? 55.420 51.135 14.095 1.00 27.17 198 ALA B C 1
ATOM 6292 O O . ALA B 1 200 ? 55.319 50.185 13.322 1.00 27.74 198 ALA B O 1
ATOM 6294 N N . THR B 1 201 ? 56.577 51.763 14.307 1.00 26.81 199 THR B N 1
ATOM 6295 C CA . THR B 1 201 ? 57.785 51.390 13.573 1.00 24.73 199 THR B CA 1
ATOM 6296 C C . THR B 1 201 ? 58.583 50.320 14.261 1.00 25.91 199 THR B C 1
ATOM 6297 O O . THR B 1 201 ? 58.740 50.359 15.452 1.00 28.25 199 THR B O 1
ATOM 6301 N N . PRO B 1 202 ? 59.072 49.286 13.512 1.00 28.44 200 PRO B N 1
ATOM 6302 C CA . PRO B 1 202 ? 59.883 48.232 14.164 1.00 27.32 200 PRO B CA 1
ATOM 6303 C C . PRO B 1 202 ? 61.364 48.583 14.440 1.00 29.57 200 PRO B C 1
ATOM 6304 O O . PRO B 1 202 ? 61.997 47.913 15.205 1.00 30.11 200 PRO B O 1
ATOM 6308 N N . GLU B 1 203 ? 61.843 49.692 13.926 1.00 28.42 201 GLU B N 1
ATOM 6309 C CA . GLU B 1 203 ? 63.274 49.900 13.793 1.00 31.99 201 GLU B CA 1
ATOM 6310 C C . GLU B 1 203 ? 63.772 51.203 14.410 1.00 29.09 201 GLU B C 1
ATOM 6311 O O . GLU B 1 203 ? 63.363 52.292 14.016 1.00 28.90 201 GLU B O 1
ATOM 6317 N N . ARG B 1 204 ? 64.630 51.089 15.418 1.00 30.64 202 ARG B N 1
ATOM 6318 C CA . ARG B 1 204 ? 65.343 52.266 15.880 1.00 29.36 202 ARG B CA 1
ATOM 6319 C C . ARG B 1 204 ? 66.220 52.760 14.729 1.00 26.83 202 ARG B C 1
ATOM 6320 O O . ARG B 1 204 ? 66.686 51.985 13.904 1.00 30.15 202 ARG B O 1
ATOM 6328 N N . HIS B 1 205 ? 66.426 54.050 14.664 1.00 27.44 203 HIS B N 1
ATOM 6329 C CA . HIS B 1 205 ? 67.417 54.590 13.755 1.00 27.76 203 HIS B CA 1
ATOM 6330 C C . HIS B 1 205 ? 68.788 54.522 14.433 1.00 29.14 203 HIS B C 1
ATOM 6331 O O . HIS B 1 205 ? 69.717 53.821 13.991 1.00 30.04 203 HIS B O 1
ATOM 6338 N N . LEU B 1 206 ? 68.922 55.259 15.526 1.00 28.47 204 LEU B N 1
ATOM 6339 C CA . LEU B 1 206 ? 70.182 55.265 16.296 1.00 30.24 204 LEU B CA 1
ATOM 6340 C C . LEU B 1 206 ? 69.912 55.590 17.718 1.00 27.98 204 LEU B C 1
ATOM 6341 O O . LEU B 1 206 ? 69.162 56.526 17.989 1.00 29.64 204 LEU B O 1
ATOM 6346 N N . THR B 1 207 ? 70.443 54.798 18.651 1.00 27.90 205 THR B N 1
ATOM 6347 C CA . THR B 1 207 ? 70.405 55.167 20.086 1.00 28.91 205 THR B CA 1
ATOM 6348 C C . THR B 1 207 ? 71.796 55.464 20.591 1.00 31.67 205 THR B C 1
ATOM 6349 O O . THR B 1 207 ? 72.778 54.948 20.071 1.00 27.62 205 THR B O 1
ATOM 6353 N N . LEU B 1 208 ? 71.868 56.308 21.625 1.00 33.14 206 LEU B N 1
ATOM 6354 C CA . LEU B 1 208 ? 73.115 56.675 22.268 1.00 30.14 206 LEU B CA 1
ATOM 6355 C C . LEU B 1 208 ? 72.856 56.813 23.747 1.00 32.83 206 LEU B C 1
ATOM 6356 O O . LEU B 1 208 ? 72.001 57.624 24.153 1.00 32.73 206 LEU B O 1
ATOM 6361 N N A HIS B 1 209 ? 73.562 56.025 24.551 0.50 32.23 207 HIS B N 1
ATOM 6362 N N B HIS B 1 209 ? 73.622 56.072 24.543 0.50 30.80 207 HIS B N 1
ATOM 6363 C CA A HIS B 1 209 ? 73.499 56.111 26.033 0.50 35.09 207 HIS B CA 1
ATOM 6364 C CA B HIS B 1 209 ? 73.502 56.122 26.008 0.50 32.87 207 HIS B CA 1
ATOM 6365 C C A HIS B 1 209 ? 74.885 55.853 26.580 0.50 37.42 207 HIS B C 1
ATOM 6366 C C B HIS B 1 209 ? 74.878 55.843 26.619 0.50 35.75 207 HIS B C 1
ATOM 6367 O O A HIS B 1 209 ? 75.460 54.780 26.314 0.50 34.51 207 HIS B O 1
ATOM 6368 O O B HIS B 1 209 ? 75.462 54.775 26.430 0.50 32.09 207 HIS B O 1
ATOM 6381 N N . GLU B 1 210 ? 75.419 56.828 27.328 1.00 36.20 208 GLU B N 1
ATOM 6382 C CA . GLU B 1 210 ? 76.733 56.730 27.916 1.00 37.55 208 GLU B CA 1
ATOM 6383 C C . GLU B 1 210 ? 77.800 56.308 26.860 1.00 42.15 208 GLU B C 1
ATOM 6384 O O . GLU B 1 210 ? 78.570 55.366 27.075 1.00 38.66 208 GLU B O 1
ATOM 6390 N N . GLY B 1 211 ? 77.796 56.987 25.711 1.00 35.22 209 GLY B N 1
ATOM 6391 C CA . GLY B 1 211 ? 78.737 56.763 24.654 1.00 36.24 209 GLY B CA 1
ATOM 6392 C C . GLY B 1 211 ? 78.476 55.502 23.807 1.00 36.35 209 GLY B C 1
ATOM 6393 O O . GLY B 1 211 ? 79.153 55.310 22.809 1.00 38.79 209 GLY B O 1
ATOM 6394 N N . CYS B 1 212 ? 77.507 54.661 24.206 1.00 35.09 210 CYS B N 1
ATOM 6395 C CA A CYS B 1 212 ? 77.172 53.427 23.486 0.70 34.42 210 CYS B CA 1
ATOM 6396 C CA B CYS B 1 212 ? 77.168 53.437 23.493 0.30 34.37 210 CYS B CA 1
ATOM 6397 C C . CYS B 1 212 ? 76.116 53.719 22.409 1.00 33.16 210 CYS B C 1
ATOM 6398 O O . CYS B 1 212 ? 74.996 54.095 22.723 1.00 32.32 210 CYS B O 1
ATOM 6403 N N . ALA B 1 213 ? 76.506 53.572 21.132 1.00 27.96 211 ALA B N 1
ATOM 6404 C CA . ALA B 1 213 ? 75.631 53.728 19.987 1.00 29.17 211 ALA B CA 1
ATOM 6405 C C . ALA B 1 213 ? 75.117 52.350 19.559 1.00 29.08 211 ALA B C 1
ATOM 6406 O O . ALA B 1 213 ? 75.927 51.365 19.457 1.00 28.14 211 ALA B O 1
ATOM 6408 N N . THR B 1 214 ? 73.818 52.278 19.274 1.00 31.18 212 THR B N 1
ATOM 6409 C CA . THR B 1 214 ? 73.229 51.046 18.761 1.00 28.40 212 THR B CA 1
ATOM 6410 C C . THR B 1 214 ? 72.441 51.348 17.491 1.00 27.74 212 THR B C 1
ATOM 6411 O O . THR B 1 214 ? 71.668 52.318 17.398 1.00 26.18 212 THR B O 1
ATOM 6415 N N . MET B 1 215 ? 72.632 50.489 16.514 1.00 26.24 213 MET B N 1
ATOM 6416 C CA . MET B 1 215 ? 71.734 50.399 15.334 1.00 26.97 213 MET B CA 1
ATOM 6417 C C . MET B 1 215 ? 71.143 48.999 15.254 1.00 28.50 213 MET B C 1
ATOM 6418 O O . MET B 1 215 ? 71.690 48.043 15.890 1.00 29.43 213 MET B O 1
ATOM 6423 N N . ASN B 1 216 ? 70.090 48.870 14.443 1.00 26.92 214 ASN B N 1
ATOM 6424 C CA . ASN B 1 216 ? 69.252 47.662 14.332 1.00 26.71 214 ASN B CA 1
ATOM 6425 C C . ASN B 1 216 ? 68.872 47.434 12.863 1.00 28.92 214 ASN B C 1
ATOM 6426 O O . ASN B 1 216 ? 67.804 47.816 12.474 1.00 31.04 214 ASN B O 1
ATOM 6431 N N . PRO B 1 217 ? 69.760 46.860 12.043 1.00 25.28 215 PRO B N 1
ATOM 6432 C CA . PRO B 1 217 ? 69.437 46.545 10.623 1.00 29.99 215 PRO B CA 1
ATOM 6433 C C . PRO B 1 217 ? 68.428 45.397 10.551 1.00 32.88 215 PRO B C 1
ATOM 6434 O O . PRO B 1 217 ? 68.660 44.323 11.123 1.00 31.09 215 PRO B O 1
ATOM 6438 N N . ILE B 1 218 ? 67.283 45.708 9.992 1.00 30.54 216 ILE B N 1
ATOM 6439 C CA . ILE B 1 218 ? 66.190 44.800 9.859 1.00 29.15 216 ILE B CA 1
ATOM 6440 C C . ILE B 1 218 ? 65.947 44.633 8.344 1.00 30.63 216 ILE B C 1
ATOM 6441 O O . ILE B 1 218 ? 65.792 45.634 7.611 1.00 30.52 216 ILE B O 1
ATOM 6446 N N . SER B 1 219 ? 65.934 43.399 7.881 1.00 25.77 217 SER B N 1
ATOM 6447 C CA . SER B 1 219 ? 65.373 43.096 6.576 1.00 27.01 217 SER B CA 1
ATOM 6448 C C . SER B 1 219 ? 65.073 41.607 6.491 1.00 28.62 217 SER B C 1
ATOM 6449 O O . SER B 1 219 ? 65.676 40.833 7.201 1.00 30.50 217 SER B O 1
ATOM 6452 N N . GLY B 1 220 ? 64.135 41.259 5.612 1.00 28.88 218 GLY B N 1
ATOM 6453 C CA . GLY B 1 220 ? 63.534 39.931 5.486 1.00 28.63 218 GLY B CA 1
ATOM 6454 C C . GLY B 1 220 ? 62.214 39.911 6.216 1.00 28.88 218 GLY B C 1
ATOM 6455 O O . GLY B 1 220 ? 62.174 40.151 7.407 1.00 30.02 218 GLY B O 1
ATOM 6456 N N . THR B 1 221 ? 61.149 39.605 5.517 1.00 27.08 219 THR B N 1
ATOM 6457 C CA . THR B 1 221 ? 59.814 39.677 6.053 1.00 28.07 219 THR B CA 1
ATOM 6458 C C . THR B 1 221 ? 59.050 38.407 5.768 1.00 28.21 219 THR B C 1
ATOM 6459 O O . THR B 1 221 ? 59.020 37.971 4.635 1.00 26.69 219 THR B O 1
ATOM 6463 N N . TYR B 1 222 ? 58.489 37.801 6.811 1.00 28.68 220 TYR B N 1
ATOM 6464 C CA . TYR B 1 222 ? 57.516 36.683 6.704 1.00 29.96 220 TYR B CA 1
ATOM 6465 C C . TYR B 1 222 ? 56.150 37.279 6.846 1.00 26.87 220 TYR B C 1
ATOM 6466 O O . TYR B 1 222 ? 55.862 37.928 7.859 1.00 27.33 220 TYR B O 1
ATOM 6475 N N . ARG B 1 223 ? 55.340 37.182 5.798 1.00 26.90 221 ARG B N 1
ATOM 6476 C CA . ARG B 1 223 ? 53.969 37.719 5.798 1.00 29.64 221 ARG B CA 1
ATOM 6477 C C . ARG B 1 223 ? 53.059 36.699 6.438 1.00 30.78 221 ARG B C 1
ATOM 6478 O O . ARG B 1 223 ? 52.998 35.612 5.941 1.00 30.67 221 ARG B O 1
ATOM 6486 N N . TYR B 1 224 ? 52.311 37.037 7.485 1.00 30.67 222 TYR B N 1
ATOM 6487 C CA . TYR B 1 224 ? 51.429 36.040 8.070 1.00 29.00 222 TYR B CA 1
ATOM 6488 C C . TYR B 1 224 ? 50.276 35.753 7.166 1.00 30.19 222 TYR B C 1
ATOM 6489 O O . TYR B 1 224 ? 49.754 36.653 6.616 1.00 29.92 222 TYR B O 1
ATOM 6498 N N . PRO B 1 225 ? 49.858 34.482 7.052 1.00 32.38 223 PRO B N 1
ATOM 6499 C CA . PRO B 1 225 ? 48.582 34.222 6.465 1.00 36.06 223 PRO B CA 1
ATOM 6500 C C . PRO B 1 225 ? 47.509 34.906 7.280 1.00 37.63 223 PRO B C 1
ATOM 6501 O O . PRO B 1 225 ? 47.704 35.222 8.438 1.00 35.40 223 PRO B O 1
ATOM 6505 N N . GLN B 1 226 ? 46.365 35.110 6.656 1.00 41.24 224 GLN B N 1
ATOM 6506 C CA . GLN B 1 226 ? 45.245 35.723 7.322 1.00 42.80 224 GLN B CA 1
ATOM 6507 C C . GLN B 1 226 ? 44.899 34.893 8.535 1.00 39.36 224 GLN B C 1
ATOM 6508 O O . GLN B 1 226 ? 44.593 35.420 9.569 1.00 46.96 224 GLN B O 1
ATOM 6514 N N . SER B 1 227 ? 44.985 33.587 8.404 1.00 37.32 225 SER B N 1
ATOM 6515 C CA . SER B 1 227 ? 44.703 32.703 9.553 1.00 43.38 225 SER B CA 1
ATOM 6516 C C . SER B 1 227 ? 45.765 32.680 10.646 1.00 46.97 225 SER B C 1
ATOM 6517 O O . SER B 1 227 ? 45.566 32.077 11.680 1.00 42.73 225 SER B O 1
ATOM 6520 N N . GLY B 1 228 ? 46.893 33.349 10.421 1.00 40.96 226 GLY B N 1
ATOM 6521 C CA . GLY B 1 228 ? 47.928 33.443 11.447 1.00 45.48 226 GLY B CA 1
ATOM 6522 C C . GLY B 1 228 ? 49.271 32.809 11.068 1.00 41.82 226 GLY B C 1
ATOM 6523 O O . GLY B 1 228 ? 49.349 31.981 10.197 1.00 36.22 226 GLY B O 1
ATOM 6524 N N . PRO B 1 229 ? 50.337 33.206 11.761 1.00 35.79 227 PRO B N 1
ATOM 6525 C CA . PRO B 1 229 ? 51.667 32.685 11.554 1.00 34.74 227 PRO B CA 1
ATOM 6526 C C . PRO B 1 229 ? 51.735 31.193 11.849 1.00 34.88 227 PRO B C 1
ATOM 6527 O O . PRO B 1 229 ? 50.982 30.687 12.653 1.00 36.18 227 PRO B O 1
ATOM 6531 N N . THR B 1 230 ? 52.588 30.460 11.159 1.00 32.16 228 THR B N 1
ATOM 6532 C CA . THR B 1 230 ? 52.769 29.045 11.485 1.00 37.66 228 THR B CA 1
ATOM 6533 C C . THR B 1 230 ? 54.240 28.766 11.567 1.00 39.40 228 THR B C 1
ATOM 6534 O O . THR B 1 230 ? 55.120 29.475 11.003 1.00 33.89 228 THR B O 1
ATOM 6538 N N . ILE B 1 231 ? 54.514 27.669 12.224 1.00 38.84 229 ILE B N 1
ATOM 6539 C CA . ILE B 1 231 ? 55.858 27.219 12.373 1.00 41.72 229 ILE B CA 1
ATOM 6540 C C . ILE B 1 231 ? 56.406 26.741 11.012 1.00 40.71 229 ILE B C 1
ATOM 6541 O O . ILE B 1 231 ? 57.524 27.017 10.680 1.00 33.40 229 ILE B O 1
ATOM 6546 N N . ASP B 1 232 ? 55.636 26.005 10.234 1.00 39.95 230 ASP B N 1
ATOM 6547 C CA . ASP B 1 232 ? 56.140 25.619 8.892 1.00 45.75 230 ASP B CA 1
ATOM 6548 C C . ASP B 1 232 ? 56.471 26.872 8.039 1.00 37.49 230 ASP B C 1
ATOM 6549 O O . ASP B 1 232 ? 57.457 26.913 7.326 1.00 36.16 230 ASP B O 1
ATOM 6554 N N . GLY B 1 233 ? 55.604 27.871 8.082 1.00 40.23 231 GLY B N 1
ATOM 6555 C CA . GLY B 1 233 ? 55.810 29.096 7.295 1.00 31.59 231 GLY B CA 1
ATOM 6556 C C . GLY B 1 233 ? 57.050 29.805 7.759 1.00 34.08 231 GLY B C 1
ATOM 6557 O O . GLY B 1 233 ? 57.855 30.223 6.947 1.00 37.41 231 GLY B O 1
ATOM 6558 N N . ILE B 1 234 ? 57.242 29.944 9.073 1.00 33.00 232 ILE B N 1
ATOM 6559 C CA . ILE B 1 234 ? 58.418 30.645 9.563 1.00 31.58 232 ILE B CA 1
ATOM 6560 C C . ILE B 1 234 ? 59.712 29.853 9.234 1.00 30.28 232 ILE B C 1
ATOM 6561 O O . ILE B 1 234 ? 60.701 30.437 8.789 1.00 32.98 232 ILE B O 1
ATOM 6566 N N . ASN B 1 235 ? 59.682 28.533 9.340 1.00 32.15 233 ASN B N 1
ATOM 6567 C CA . ASN B 1 235 ? 60.830 27.719 8.965 1.00 37.05 233 ASN B CA 1
ATOM 6568 C C . ASN B 1 235 ? 61.151 27.849 7.448 1.00 35.04 233 ASN B C 1
ATOM 6569 O O . ASN B 1 235 ? 62.303 28.007 7.071 1.00 37.07 233 ASN B O 1
ATOM 6574 N N . ALA B 1 236 ? 60.148 27.846 6.586 1.00 34.38 234 ALA B N 1
ATOM 6575 C CA . ALA B 1 236 ? 60.411 27.982 5.121 1.00 32.03 234 ALA B CA 1
ATOM 6576 C C . ALA B 1 236 ? 60.985 29.370 4.866 1.00 31.54 234 ALA B C 1
ATOM 6577 O O . ALA B 1 236 ? 61.940 29.494 4.140 1.00 32.45 234 ALA B O 1
ATOM 6579 N N . PHE B 1 237 ? 60.467 30.402 5.545 1.00 29.16 235 PHE B N 1
ATOM 6580 C CA . PHE B 1 237 ? 61.043 31.762 5.480 1.00 29.01 235 PHE B CA 1
ATOM 6581 C C . PHE B 1 237 ? 62.534 31.871 5.878 1.00 32.13 235 PHE B C 1
ATOM 6582 O O . PHE B 1 237 ? 63.343 32.450 5.187 1.00 30.89 235 PHE B O 1
ATOM 6590 N N . LEU B 1 238 ? 62.866 31.278 7.002 1.00 32.56 236 L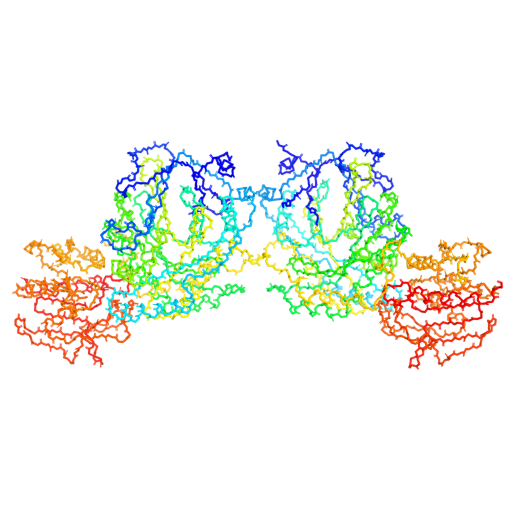EU B N 1
ATOM 6591 C CA . LEU B 1 238 ? 64.192 31.342 7.488 1.00 34.16 236 LEU B CA 1
ATOM 6592 C C . LEU B 1 238 ? 65.179 30.474 6.643 1.00 37.27 236 LEU B C 1
ATOM 6593 O O . LEU B 1 238 ? 66.352 30.686 6.727 1.00 35.41 236 LEU B O 1
ATOM 6598 N N . GLY B 1 239 ? 64.669 29.552 5.838 1.00 36.41 237 GLY B N 1
ATOM 6599 C CA . GLY B 1 239 ? 65.462 28.795 4.865 1.00 43.03 237 GLY B CA 1
ATOM 6600 C C . GLY B 1 239 ? 65.508 29.383 3.454 1.00 40.50 237 GLY B C 1
ATOM 6601 O O . GLY B 1 239 ? 66.076 28.794 2.575 1.00 42.87 237 GLY B O 1
ATOM 6602 N N . ASP B 1 240 ? 64.956 30.564 3.270 1.00 34.72 238 ASP B N 1
ATOM 6603 C CA . ASP B 1 240 ? 64.859 31.216 1.957 1.00 36.27 238 ASP B CA 1
ATOM 6604 C C . ASP B 1 240 ? 66.113 32.062 1.697 1.00 33.22 238 ASP B C 1
ATOM 6605 O O . ASP B 1 240 ? 66.432 32.982 2.405 1.00 32.75 238 ASP B O 1
ATOM 6610 N N . ARG B 1 241 ? 66.802 31.726 0.629 1.00 31.10 239 ARG B N 1
ATOM 6611 C CA . ARG B 1 241 ? 68.106 32.254 0.337 1.00 34.88 239 ARG B CA 1
ATOM 6612 C C . ARG B 1 241 ? 68.072 33.749 0.047 1.00 34.76 239 ARG B C 1
ATOM 6613 O O . ARG B 1 241 ? 68.977 34.494 0.449 1.00 30.86 239 ARG B O 1
ATOM 6621 N N . LYS B 1 242 ? 67.068 34.184 -0.673 1.00 32.25 240 LYS B N 1
ATOM 6622 C CA . LYS B 1 242 ? 66.887 35.595 -0.943 1.00 33.55 240 LYS B CA 1
ATOM 6623 C C . LYS B 1 242 ? 66.728 36.399 0.389 1.00 30.73 240 LYS B C 1
ATOM 6624 O O . LYS B 1 242 ? 67.373 37.418 0.608 1.00 32.54 240 LYS B O 1
ATOM 6630 N N . GLU B 1 243 ? 65.889 35.924 1.286 1.00 29.51 241 GLU B N 1
ATOM 6631 C CA . GLU B 1 243 ? 65.616 36.624 2.553 1.00 30.25 241 GLU B CA 1
ATOM 6632 C C . GLU B 1 243 ? 66.868 36.656 3.430 1.00 30.73 241 GLU B C 1
ATOM 6633 O O . GLU B 1 243 ? 67.184 37.656 4.031 1.00 30.25 241 GLU B O 1
ATOM 6639 N N . SER B 1 244 ? 67.602 35.553 3.454 1.00 30.38 242 SER B N 1
ATOM 6640 C CA A SER B 1 244 ? 68.829 35.515 4.225 0.70 31.03 242 SER B CA 1
ATOM 6641 C CA B SER B 1 244 ? 68.859 35.466 4.176 0.30 29.28 242 SER B CA 1
ATOM 6642 C C . SER B 1 244 ? 69.902 36.415 3.599 1.00 34.62 242 SER B C 1
ATOM 6643 O O . SER B 1 244 ? 70.597 37.141 4.339 1.00 31.63 242 SER B O 1
ATOM 6648 N N . ASP B 1 245 ? 70.061 36.414 2.270 1.00 30.95 243 ASP B N 1
ATOM 6649 C CA . ASP B 1 245 ? 71.024 37.364 1.648 1.00 27.25 243 ASP B CA 1
ATOM 6650 C C . ASP B 1 245 ? 70.641 38.814 1.952 1.00 27.48 243 ASP B C 1
ATOM 6651 O O . ASP B 1 245 ? 71.484 39.656 2.211 1.00 26.07 243 ASP B O 1
ATOM 6656 N N . GLU B 1 246 ? 69.359 39.104 1.900 1.00 27.20 244 GLU B N 1
ATOM 6657 C CA . GLU B 1 246 ? 68.883 40.460 2.054 1.00 29.62 244 GLU B CA 1
ATOM 6658 C C . GLU B 1 246 ? 69.358 40.998 3.412 1.00 29.13 244 GLU B C 1
ATOM 6659 O O . GLU B 1 246 ? 69.783 42.156 3.577 1.00 29.40 244 GLU B O 1
ATOM 6665 N N . LEU B 1 247 ? 69.246 40.156 4.422 1.00 26.20 245 LEU B N 1
ATOM 6666 C CA . LEU B 1 247 ? 69.604 40.589 5.797 1.00 24.53 245 LEU B CA 1
ATOM 6667 C C . LEU B 1 247 ? 71.099 40.785 5.860 1.00 26.17 245 LEU B C 1
ATOM 6668 O O . LEU B 1 247 ? 71.598 41.673 6.539 1.00 27.07 245 LEU B O 1
ATOM 6673 N N . TYR B 1 248 ? 71.850 39.899 5.212 1.00 26.38 246 TYR B N 1
ATOM 6674 C CA . TYR B 1 248 ? 73.313 40.043 5.280 1.00 31.06 246 TYR B CA 1
ATOM 6675 C C . TYR B 1 248 ? 73.778 41.342 4.641 1.00 28.85 246 TYR B C 1
ATOM 6676 O O . TYR B 1 248 ? 74.662 41.988 5.167 1.00 32.39 246 TYR B O 1
ATOM 6685 N N . MET B 1 249 ? 73.168 41.715 3.531 1.00 30.01 247 MET B N 1
ATOM 6686 C CA . MET B 1 249 ? 73.483 42.953 2.872 1.00 29.64 247 MET B CA 1
ATOM 6687 C C . MET B 1 249 ? 73.227 44.153 3.747 1.00 34.60 247 MET B C 1
ATOM 6688 O O . MET B 1 249 ? 74.074 45.041 3.842 1.00 31.15 247 MET B O 1
ATOM 6693 N N . VAL B 1 250 ? 72.087 44.224 4.412 1.00 29.20 248 VAL B N 1
ATOM 6694 C CA A VAL B 1 250 ? 71.808 45.409 5.220 0.50 27.40 248 VAL B CA 1
ATOM 6695 C CA B VAL B 1 250 ? 71.816 45.412 5.188 0.50 31.99 248 VAL B CA 1
ATOM 6696 C C . VAL B 1 250 ? 72.684 45.437 6.487 1.00 29.18 248 VAL B C 1
ATOM 6697 O O . VAL B 1 250 ? 73.019 46.503 7.029 1.00 28.06 248 VAL B O 1
ATOM 6704 N N . LEU B 1 251 ? 73.073 44.259 6.969 1.00 28.21 249 LEU B N 1
ATOM 6705 C CA . LEU B 1 251 ? 74.044 44.151 8.059 1.00 25.73 249 LEU B CA 1
ATOM 6706 C C . LEU B 1 251 ? 75.392 44.771 7.649 1.00 29.43 249 LEU B C 1
ATOM 6707 O O . LEU B 1 251 ? 75.959 45.644 8.375 1.00 24.20 249 LEU B O 1
ATOM 6712 N N . ASP B 1 252 ? 75.922 44.326 6.504 1.00 26.44 250 ASP B N 1
ATOM 6713 C CA . ASP B 1 252 ? 77.155 44.950 5.934 1.00 26.78 250 ASP B CA 1
ATOM 6714 C C . ASP B 1 252 ? 77.002 46.454 5.840 1.00 31.04 250 ASP B C 1
ATOM 6715 O O . ASP B 1 252 ? 77.905 47.193 6.176 1.00 31.16 250 ASP B O 1
ATOM 6720 N N . GLU B 1 253 ? 75.851 46.930 5.339 1.00 29.37 251 GLU B N 1
ATOM 6721 C CA . GLU B 1 253 ? 75.693 48.358 5.118 1.00 29.82 251 GLU B CA 1
ATOM 6722 C C . GLU B 1 253 ? 75.578 49.101 6.414 1.00 29.01 251 GLU B C 1
ATOM 6723 O O . GLU B 1 253 ? 76.064 50.213 6.486 1.00 29.14 251 GLU B O 1
ATOM 6729 N N . GLU B 1 254 ? 74.988 48.519 7.474 1.00 25.85 252 GLU B N 1
ATOM 6730 C CA . GLU B 1 254 ? 75.004 49.253 8.756 1.00 25.80 252 GLU B CA 1
ATOM 6731 C C . GLU B 1 254 ? 76.369 49.175 9.471 1.00 29.27 252 GLU B C 1
ATOM 6732 O O . GLU B 1 254 ? 76.777 50.091 10.199 1.00 29.86 252 GLU B O 1
ATOM 6738 N N . LEU B 1 255 ? 77.121 48.127 9.185 1.00 25.36 253 LEU B N 1
ATOM 6739 C CA . LEU B 1 255 ? 78.499 48.041 9.668 1.00 25.12 253 LEU B CA 1
ATOM 6740 C C . LEU B 1 255 ? 79.326 49.162 9.053 1.00 30.12 253 LEU B C 1
ATOM 6741 O O . LEU B 1 255 ? 80.219 49.706 9.681 1.00 29.30 253 LEU B O 1
ATOM 6746 N N . LYS B 1 256 ? 79.065 49.511 7.798 1.00 27.51 254 LYS B N 1
ATOM 6747 C CA . LYS B 1 256 ? 79.802 50.629 7.201 1.00 33.24 254 LYS B CA 1
ATOM 6748 C C . LYS B 1 256 ? 79.548 51.909 8.012 1.00 31.15 254 LYS B C 1
ATOM 6749 O O . LYS B 1 256 ? 80.451 52.663 8.316 1.00 32.36 254 LYS B O 1
ATOM 6755 N N . MET B 1 257 ? 78.294 52.163 8.271 1.00 30.05 255 MET B N 1
ATOM 6756 C CA . MET B 1 257 ? 77.843 53.396 8.947 1.00 31.23 255 MET B CA 1
ATOM 6757 C C . MET B 1 257 ? 78.447 53.412 10.367 1.00 32.41 255 MET B C 1
ATOM 6758 O O . MET B 1 257 ? 78.980 54.422 10.814 1.00 32.89 255 MET B O 1
ATOM 6763 N N . MET B 1 258 ? 78.384 52.281 11.057 1.00 30.58 256 MET B N 1
ATOM 6764 C CA . MET B 1 258 ? 78.968 52.170 12.408 1.00 32.48 256 MET B CA 1
ATOM 6765 C C . MET B 1 258 ? 80.478 52.323 12.423 1.00 33.71 256 MET B C 1
ATOM 6766 O O . MET B 1 258 ? 81.060 52.883 13.355 1.00 33.96 256 MET B O 1
ATOM 6771 N N . ALA B 1 259 ? 81.111 51.889 11.352 1.00 37.12 257 ALA B N 1
ATOM 6772 C CA . ALA B 1 259 ? 82.540 52.064 11.205 1.00 34.90 257 ALA B CA 1
ATOM 6773 C C . ALA B 1 259 ? 82.932 53.528 10.964 1.00 37.02 257 ALA B C 1
ATOM 6774 O O . ALA B 1 259 ? 84.083 53.864 11.138 1.00 36.52 257 ALA B O 1
ATOM 6776 N N . ARG B 1 260 ? 82.017 54.371 10.516 1.00 35.41 258 ARG B N 1
ATOM 6777 C CA . ARG B 1 260 ? 82.309 55.794 10.251 1.00 39.74 258 ARG B CA 1
ATOM 6778 C C . ARG B 1 260 ? 82.003 56.640 11.467 1.00 41.74 258 ARG B C 1
ATOM 6779 O O . ARG B 1 260 ? 82.666 57.602 11.720 1.00 40.32 258 ARG B O 1
ATOM 6787 N N . ILE B 1 261 ? 80.978 56.268 12.223 1.00 36.43 259 ILE B N 1
ATOM 6788 C CA A ILE B 1 261 ? 80.498 56.982 13.403 0.60 38.79 259 ILE B CA 1
ATOM 6789 C CA B ILE B 1 261 ? 80.616 57.079 13.379 0.40 32.67 259 ILE B CA 1
ATOM 6790 C C . ILE B 1 261 ? 81.272 56.600 14.696 1.00 38.79 259 ILE B C 1
ATOM 6791 O O . ILE B 1 261 ? 81.415 57.392 15.629 1.00 35.66 259 ILE B O 1
ATOM 6800 N N . CYS B 1 262 ? 81.719 55.349 14.748 1.00 35.94 260 CYS B N 1
ATOM 6801 C CA . CYS B 1 262 ? 82.413 54.789 15.910 1.00 33.06 260 CYS B CA 1
ATOM 6802 C C . CYS B 1 262 ? 83.868 54.523 15.549 1.00 32.30 260 CYS B C 1
ATOM 6803 O O . CYS B 1 262 ? 84.134 53.745 14.681 1.00 32.76 260 CYS B O 1
ATOM 6806 N N . PRO B 1 263 ? 84.819 55.151 16.254 1.00 38.16 261 PRO B N 1
ATOM 6807 C CA . PRO B 1 263 ? 86.224 54.951 15.840 1.00 40.95 261 PRO B CA 1
ATOM 6808 C C . PRO B 1 263 ? 86.694 53.489 15.888 1.00 42.08 261 PRO B C 1
ATOM 6809 O O . PRO B 1 263 ? 87.487 53.112 15.063 1.00 34.69 261 PRO B O 1
ATOM 6813 N N . ALA B 1 264 ? 86.212 52.659 16.826 1.00 41.21 262 ALA B N 1
ATOM 6814 C CA . ALA B 1 264 ? 86.576 51.222 16.793 1.00 41.63 262 ALA B CA 1
ATOM 6815 C C . ALA B 1 264 ? 85.548 50.352 16.062 1.00 40.80 262 ALA B C 1
ATOM 6816 O O . ALA B 1 264 ? 85.630 49.125 16.079 1.00 36.76 262 ALA B O 1
ATOM 6818 N N . GLY B 1 265 ? 84.568 50.977 15.413 1.00 36.33 263 GLY B N 1
ATOM 6819 C CA . GLY B 1 265 ? 83.632 50.219 14.578 1.00 39.20 263 GLY B CA 1
ATOM 6820 C C . GLY B 1 265 ? 82.566 49.507 15.375 1.00 40.10 263 GLY B C 1
ATOM 6821 O O . GLY B 1 265 ? 82.473 49.664 16.582 1.00 35.12 263 GLY B O 1
ATOM 6822 N N . GLY B 1 266 ? 81.755 48.715 14.696 1.00 35.29 264 GLY B N 1
ATOM 6823 C CA . GLY B 1 266 ? 80.630 48.063 15.348 1.00 31.83 264 GLY B CA 1
ATOM 6824 C C . GLY B 1 266 ? 80.878 46.585 15.645 1.00 33.07 264 GLY B C 1
ATOM 6825 O O . GLY B 1 266 ? 81.667 45.950 14.986 1.00 29.91 264 GLY B O 1
ATOM 6826 N N . GLN B 1 267 ? 80.140 46.077 16.621 1.00 32.56 265 GLN B N 1
ATOM 6827 C CA . GLN B 1 267 ? 80.083 44.685 17.000 1.00 34.01 265 GLN B CA 1
ATOM 6828 C C . GLN B 1 267 ? 78.661 44.169 16.873 1.00 29.26 265 GLN B C 1
ATOM 6829 O O . GLN B 1 267 ? 77.705 44.770 17.379 1.00 27.23 265 GLN B O 1
ATOM 6835 N N . VAL B 1 268 ? 78.516 43.063 16.147 1.00 29.53 266 VAL B N 1
ATOM 6836 C CA . VAL B 1 268 ? 77.229 42.538 15.774 1.00 27.90 266 VAL B CA 1
ATOM 6837 C C . VAL B 1 268 ? 76.723 41.563 16.857 1.00 30.49 266 VAL B C 1
ATOM 6838 O O . VAL B 1 268 ? 77.500 40.744 17.336 1.00 30.79 266 VAL B O 1
ATOM 6842 N N . THR B 1 269 ? 75.446 41.605 17.166 1.00 30.40 267 THR B N 1
ATOM 6843 C CA . THR B 1 269 ? 74.810 40.493 17.883 1.00 31.22 267 THR B CA 1
ATOM 6844 C C . THR B 1 269 ? 73.498 40.170 17.157 1.00 30.40 267 THR B C 1
ATOM 6845 O O . THR B 1 269 ? 73.011 40.968 16.312 1.00 26.34 267 THR B O 1
ATOM 6849 N N . GLY B 1 270 ? 72.933 39.012 17.485 1.00 31.51 268 GLY B N 1
ATOM 6850 C CA . GLY B 1 270 ? 71.719 38.515 16.816 1.00 32.68 268 GLY B CA 1
ATOM 6851 C C . GLY B 1 270 ? 72.153 37.361 15.943 1.00 34.92 268 GLY B C 1
ATOM 6852 O O . GLY B 1 270 ? 73.235 36.858 16.117 1.00 31.86 268 GLY B O 1
ATOM 6853 N N . PRO B 1 271 ? 71.357 36.994 14.950 1.00 30.63 269 PRO B N 1
ATOM 6854 C CA . PRO B 1 271 ? 70.095 37.654 14.538 1.00 29.77 269 PRO B CA 1
ATOM 6855 C C . PRO B 1 271 ? 68.925 37.215 15.430 1.00 31.28 269 PRO B C 1
ATOM 6856 O O . PRO B 1 271 ? 69.058 36.239 16.171 1.00 31.04 269 PRO B O 1
ATOM 6860 N N . HIS B 1 272 ? 67.807 37.910 15.309 1.00 28.83 270 HIS B N 1
ATOM 6861 C CA A HIS B 1 272 ? 66.636 37.715 16.152 0.70 30.45 270 HIS B CA 1
ATOM 6862 C CA B HIS B 1 272 ? 66.642 37.659 16.130 0.30 28.40 270 HIS B CA 1
ATOM 6863 C C . HIS B 1 272 ? 65.424 37.767 15.219 1.00 30.53 270 HIS B C 1
ATOM 6864 O O . HIS B 1 272 ? 65.483 38.376 14.151 1.00 29.51 270 HIS B O 1
ATOM 6877 N N . LEU B 1 273 ? 64.323 37.146 15.618 1.00 29.16 271 LEU B N 1
ATOM 6878 C CA . LEU B 1 273 ? 63.094 37.246 14.846 1.00 33.12 271 LEU B CA 1
ATOM 6879 C C . LEU B 1 273 ? 62.244 38.252 15.596 1.00 30.71 271 LEU B C 1
ATOM 6880 O O . LEU B 1 273 ? 61.945 38.079 16.756 1.00 35.33 271 LEU B O 1
ATOM 6885 N N . ARG B 1 274 ? 61.840 39.306 14.933 1.00 26.70 272 ARG B N 1
ATOM 6886 C CA . ARG B 1 274 ? 60.951 40.251 15.563 1.00 29.72 272 ARG B CA 1
ATOM 6887 C C . ARG B 1 274 ? 59.536 39.919 15.056 1.00 30.98 272 ARG B C 1
ATOM 6888 O O . ARG B 1 274 ? 59.263 40.022 13.864 1.00 27.81 272 ARG B O 1
ATOM 6896 N N . GLU B 1 275 ? 58.626 39.635 15.964 1.00 30.47 273 GLU B N 1
ATOM 6897 C CA . GLU B 1 275 ? 57.277 39.261 15.619 1.00 29.58 273 GLU B CA 1
ATOM 6898 C C . GLU B 1 275 ? 56.370 40.469 15.754 1.00 29.40 273 GLU B C 1
ATOM 6899 O O . GLU B 1 275 ? 56.260 41.032 16.791 1.00 26.66 273 GLU B O 1
ATOM 6905 N N . MET B 1 276 ? 55.674 40.823 14.675 1.00 26.31 274 MET B N 1
ATOM 6906 C CA . MET B 1 276 ? 54.657 41.856 14.737 1.00 26.01 274 MET B CA 1
ATOM 6907 C C . MET B 1 276 ? 53.255 41.225 14.606 1.00 28.28 274 MET B C 1
ATOM 6908 O O . MET B 1 276 ? 53.124 40.023 14.657 1.00 30.28 274 MET B O 1
ATOM 6913 N N . ALA B 1 277 ? 52.226 42.043 14.443 1.00 29.58 275 ALA B N 1
ATOM 6914 C CA . ALA B 1 277 ? 50.866 41.543 14.332 1.00 27.89 275 ALA B CA 1
ATOM 6915 C C . ALA B 1 277 ? 50.591 40.823 13.022 1.00 31.60 275 ALA B C 1
ATOM 6916 O O . ALA B 1 277 ? 49.866 39.886 13.009 1.00 31.45 275 ALA B O 1
ATOM 6918 N N . ARG B 1 278 ? 51.146 41.272 11.914 1.00 26.08 276 ARG B N 1
ATOM 6919 C CA . ARG B 1 278 ? 50.781 40.750 10.602 1.00 30.17 276 ARG B CA 1
ATOM 6920 C C . ARG B 1 278 ? 51.998 40.188 9.840 1.00 29.05 276 ARG B C 1
ATOM 6921 O O . ARG B 1 278 ? 51.898 39.720 8.710 1.00 28.70 276 ARG B O 1
ATOM 6929 N N . LEU B 1 279 ? 53.156 40.225 10.470 1.00 29.27 277 LEU B N 1
ATOM 6930 C CA . LEU B 1 279 ? 54.387 39.802 9.805 1.00 25.80 277 LEU B CA 1
ATOM 6931 C C . LEU B 1 279 ? 55.455 39.646 10.859 1.00 23.90 277 LEU B C 1
ATOM 6932 O O . LEU B 1 279 ? 55.287 40.099 11.973 1.00 26.13 277 LEU B O 1
ATOM 6937 N N . ALA B 1 280 ? 56.552 38.989 10.501 1.00 25.18 278 ALA B N 1
ATOM 6938 C CA . ALA B 1 280 ? 57.760 38.972 11.316 1.00 26.27 278 ALA B CA 1
ATOM 6939 C C . ALA B 1 280 ? 58.930 39.387 10.485 1.00 25.37 278 ALA B C 1
ATOM 6940 O O . ALA B 1 280 ? 58.955 39.123 9.287 1.00 26.23 278 ALA B O 1
ATOM 6942 N N . HIS B 1 281 ? 59.937 39.961 11.134 1.00 23.81 279 HIS B N 1
ATOM 6943 C CA . HIS B 1 281 ? 61.182 40.387 10.463 1.00 24.21 279 HIS B CA 1
ATOM 6944 C C . HIS B 1 281 ? 62.396 39.686 11.092 1.00 26.94 279 HIS B C 1
ATOM 6945 O O . HIS B 1 281 ? 62.426 39.403 12.313 1.00 25.52 279 HIS B O 1
ATOM 6952 N N . THR B 1 282 ? 63.380 39.382 10.265 1.00 24.28 280 THR B N 1
ATOM 6953 C CA . THR B 1 282 ? 64.716 39.021 10.785 1.00 25.07 280 THR B CA 1
ATOM 6954 C C . THR B 1 282 ? 65.587 40.292 10.968 1.00 29.08 280 THR B C 1
ATOM 6955 O O . THR B 1 282 ? 65.526 41.221 10.179 1.00 29.60 280 THR B O 1
ATOM 6959 N N . GLU B 1 283 ? 66.369 40.334 12.043 1.00 27.39 281 GLU B N 1
ATOM 6960 C CA . GLU B 1 283 ? 67.149 41.513 12.372 1.00 26.79 281 GLU B CA 1
ATOM 6961 C C . GLU B 1 283 ? 68.466 41.114 13.055 1.00 28.99 281 GLU B C 1
ATOM 6962 O O . GLU B 1 283 ? 68.559 40.082 13.759 1.00 28.27 281 GLU B O 1
ATOM 6968 N N . TYR B 1 284 ? 69.439 42.008 12.919 1.00 25.97 282 TYR B N 1
ATOM 6969 C CA . TYR B 1 284 ? 70.656 42.028 13.712 1.00 27.20 282 TYR B CA 1
ATOM 6970 C C . TYR B 1 284 ? 70.791 43.323 14.515 1.00 28.21 282 TYR B C 1
ATOM 6971 O O . TYR B 1 284 ? 70.063 44.287 14.289 1.00 27.33 282 TYR B O 1
ATOM 6980 N N . PHE B 1 285 ? 71.705 43.322 15.488 1.00 26.72 283 PHE B N 1
ATOM 6981 C CA . PHE B 1 285 ? 72.010 44.564 16.207 1.00 27.92 283 PHE B CA 1
ATOM 6982 C C . PHE B 1 285 ? 73.468 44.831 16.038 1.00 27.07 283 PHE B C 1
ATOM 6983 O O . PHE B 1 285 ? 74.254 43.914 15.944 1.00 29.34 283 PHE B O 1
ATOM 6991 N N . ILE B 1 286 ? 73.832 46.085 16.073 1.00 24.80 284 ILE B N 1
ATOM 6992 C CA . ILE B 1 286 ? 75.224 46.476 16.062 1.00 24.88 284 ILE B CA 1
ATOM 6993 C C . ILE B 1 286 ? 75.462 47.499 17.161 1.00 26.81 284 ILE B C 1
ATOM 6994 O O . ILE B 1 286 ? 74.723 48.498 17.258 1.00 30.15 284 ILE B O 1
ATOM 6999 N N . VAL B 1 287 ? 76.534 47.321 17.954 1.00 28.73 285 VAL B N 1
ATOM 7000 C CA . VAL B 1 287 ? 76.865 48.274 19.031 1.00 29.47 285 VAL B CA 1
ATOM 7001 C C . VAL B 1 287 ? 78.266 48.800 18.849 1.00 32.84 285 VAL B C 1
ATOM 7002 O O . VAL B 1 287 ? 79.146 48.099 18.348 1.00 29.42 285 VAL B O 1
ATOM 7006 N N . GLY B 1 288 ? 78.491 50.020 19.295 1.00 31.91 286 GLY B N 1
ATOM 7007 C CA . GLY B 1 288 ? 79.859 50.571 19.295 1.00 34.61 286 GLY B CA 1
ATOM 7008 C C . GLY B 1 288 ? 79.942 51.777 20.177 1.00 33.20 286 GLY B C 1
ATOM 7009 O O . GLY B 1 288 ? 78.939 52.214 20.729 1.00 30.75 286 GLY B O 1
ATOM 7010 N N . HIS B 1 289 ? 81.150 52.306 20.326 1.00 36.44 287 HIS B N 1
ATOM 7011 C CA . HIS B 1 289 ? 81.373 53.479 21.141 1.00 34.49 287 HIS B CA 1
ATOM 7012 C C . HIS B 1 289 ? 81.620 54.750 20.307 1.00 36.38 287 HIS B C 1
ATOM 7013 O O . HIS B 1 289 ? 82.326 54.710 19.324 1.00 32.48 287 HIS B O 1
ATOM 7020 N N . THR B 1 290 ? 81.022 55.873 20.705 1.00 36.88 288 THR B N 1
ATOM 7021 C CA . THR B 1 290 ? 81.212 57.136 20.018 1.00 36.11 288 THR B CA 1
ATOM 7022 C C . THR B 1 290 ? 81.067 58.325 20.965 1.00 43.24 288 THR B C 1
ATOM 7023 O O . THR B 1 290 ? 80.289 58.289 21.932 1.00 38.76 288 THR B O 1
ATOM 7027 N N . GLU B 1 291 ? 81.817 59.379 20.675 1.00 37.80 289 GLU B N 1
ATOM 7028 C CA . GLU B 1 291 ? 81.658 60.650 21.377 1.00 46.17 289 GLU B CA 1
ATOM 7029 C C . GLU B 1 291 ? 81.420 61.824 20.403 1.00 44.11 289 GLU B C 1
ATOM 7030 O O . GLU B 1 291 ? 81.501 62.970 20.789 1.00 41.05 289 GLU B O 1
ATOM 7036 N N . ALA B 1 292 ? 81.006 61.519 19.179 1.00 37.21 290 ALA B N 1
ATOM 7037 C CA . ALA B 1 292 ? 80.560 62.580 18.240 1.00 41.76 290 ALA B CA 1
ATOM 7038 C C . ALA B 1 292 ? 79.329 63.332 18.784 1.00 39.86 290 ALA B C 1
ATOM 7039 O O . ALA B 1 292 ? 78.527 62.823 19.549 1.00 36.56 290 ALA B O 1
ATOM 7041 N N . ASP B 1 293 ? 79.219 64.595 18.433 1.00 44.73 291 ASP B N 1
ATOM 7042 C CA . ASP B 1 293 ? 78.054 65.423 18.774 1.00 41.23 291 ASP B CA 1
ATOM 7043 C C . ASP B 1 293 ? 76.788 64.849 18.128 1.00 38.45 291 ASP B C 1
ATOM 7044 O O . ASP B 1 293 ? 76.826 64.374 17.004 1.00 36.05 291 ASP B O 1
ATOM 7049 N N . VAL B 1 294 ? 75.664 64.897 18.840 1.00 37.73 292 VAL B N 1
ATOM 7050 C CA A VAL B 1 294 ? 74.395 64.352 18.327 0.50 36.19 292 VAL B CA 1
ATOM 7051 C CA B VAL B 1 294 ? 74.426 64.321 18.339 0.50 31.20 292 VAL B CA 1
ATOM 7052 C C . VAL B 1 294 ? 74.039 64.919 16.982 1.00 33.57 292 VAL B C 1
ATOM 7053 O O . VAL B 1 294 ? 73.528 64.210 16.125 1.00 35.06 292 VAL B O 1
ATOM 7060 N N . ARG B 1 295 ? 74.327 66.198 16.768 1.00 32.21 293 ARG B N 1
ATOM 7061 C CA . ARG B 1 295 ? 73.967 66.800 15.487 1.00 36.31 293 ARG B CA 1
ATOM 7062 C C . ARG B 1 295 ? 74.704 66.150 14.342 1.00 33.76 293 ARG B C 1
ATOM 7063 O O . ARG B 1 295 ? 74.143 65.979 13.261 1.00 39.32 293 ARG B O 1
ATOM 7071 N N . ASP B 1 296 ? 75.981 65.833 14.570 1.00 33.50 294 ASP B N 1
ATOM 7072 C CA . ASP B 1 296 ? 76.833 65.197 13.559 1.00 33.92 294 ASP B CA 1
ATOM 7073 C C . ASP B 1 296 ? 76.467 63.758 13.370 1.00 32.09 294 ASP B C 1
ATOM 7074 O O . ASP B 1 296 ? 76.468 63.271 12.255 1.00 35.29 294 ASP B O 1
ATOM 7079 N N . LEU B 1 297 ? 76.120 63.075 14.457 1.00 34.45 295 LEU B N 1
ATOM 7080 C CA . LEU B 1 297 ? 75.619 61.691 14.366 1.00 31.64 295 LEU B CA 1
ATOM 7081 C C . LEU B 1 297 ? 74.345 61.600 13.500 1.00 35.10 295 LEU B C 1
ATOM 7082 O O . LEU B 1 297 ? 74.201 60.698 12.668 1.00 37.76 295 LEU B O 1
ATOM 7087 N N . LEU B 1 298 ? 73.412 62.533 13.711 1.00 33.58 296 LEU B N 1
ATOM 7088 C CA . LEU B 1 298 ? 72.181 62.509 12.996 1.00 31.04 296 LEU B CA 1
ATOM 7089 C C . LEU B 1 298 ? 72.493 62.757 11.542 1.00 33.80 296 LEU B C 1
ATOM 7090 O O . LEU B 1 298 ? 71.992 62.035 10.707 1.00 28.63 296 LEU B O 1
ATOM 7095 N N . ARG B 1 299 ? 73.321 63.774 11.235 1.00 35.73 297 ARG B N 1
ATOM 7096 C CA . ARG B 1 299 ? 73.597 64.129 9.842 1.00 32.21 297 ARG B CA 1
ATOM 7097 C C . ARG B 1 299 ? 74.270 62.993 9.113 1.00 32.66 297 ARG B C 1
ATOM 7098 O O . ARG B 1 299 ? 73.919 62.651 7.987 1.00 32.82 297 ARG B O 1
ATOM 7106 N N . GLU B 1 300 ? 75.268 62.410 9.759 1.00 31.97 298 GLU B N 1
ATOM 7107 C CA . GLU B 1 300 ? 76.061 61.398 9.106 1.00 32.93 298 GLU B CA 1
ATOM 7108 C C . GLU B 1 300 ? 75.355 60.060 8.967 1.00 34.48 298 GLU B C 1
ATOM 7109 O O . GLU B 1 300 ? 75.773 59.221 8.134 1.00 30.36 298 GLU B O 1
ATOM 7115 N N . THR B 1 301 ? 74.263 59.855 9.677 1.00 29.17 299 THR B N 1
ATOM 7116 C CA . THR B 1 301 ? 73.523 58.574 9.499 1.00 27.44 299 THR B CA 1
ATOM 7117 C C . THR B 1 301 ? 72.235 58.719 8.711 1.00 32.05 299 THR B C 1
ATOM 7118 O O . THR B 1 301 ? 71.435 57.787 8.660 1.00 29.89 299 THR B O 1
ATOM 7122 N N . MET B 1 302 ? 72.031 59.866 8.061 1.00 33.82 300 MET B N 1
ATOM 7123 C CA . MET B 1 302 ? 70.901 60.009 7.164 1.00 35.06 300 MET B CA 1
ATOM 7124 C C . MET B 1 302 ? 71.164 59.226 5.892 1.00 31.27 300 MET B C 1
ATOM 7125 O O . MET B 1 302 ? 72.198 59.429 5.315 1.00 35.10 300 MET B O 1
ATOM 7130 N N . PHE B 1 303 ? 70.311 58.281 5.463 1.00 30.62 301 PHE B N 1
ATOM 7131 C CA . PHE B 1 303 ? 69.297 57.576 6.290 1.00 31.89 301 PHE B CA 1
ATOM 7132 C C . PHE B 1 303 ? 69.690 56.118 6.245 1.00 34.03 301 PHE B C 1
ATOM 7133 O O . PHE B 1 303 ? 70.578 55.742 5.488 1.00 33.67 301 PHE B O 1
ATOM 7141 N N . ALA B 1 304 ? 69.050 55.302 7.050 1.00 33.53 302 ALA B N 1
ATOM 7142 C CA . ALA B 1 304 ? 69.461 53.904 7.176 1.00 35.44 302 ALA B CA 1
ATOM 7143 C C . ALA B 1 304 ? 69.376 53.147 5.852 1.00 30.43 302 ALA B C 1
ATOM 7144 O O . ALA B 1 304 ? 68.529 53.387 5.014 1.00 26.83 302 ALA B O 1
ATOM 7146 N N . PRO B 1 305 ? 70.311 52.232 5.615 1.00 29.29 303 PRO B N 1
ATOM 7147 C CA . PRO B 1 305 ? 70.270 51.534 4.324 1.00 30.11 303 PRO B CA 1
ATOM 7148 C C . PRO B 1 305 ? 69.069 50.630 4.175 1.00 27.44 303 PRO B C 1
ATOM 7149 O O . PRO B 1 305 ? 68.702 50.285 3.057 1.00 27.89 303 PRO B O 1
ATOM 7153 N N . THR B 1 306 ? 68.478 50.255 5.286 1.00 28.40 304 THR B N 1
ATOM 7154 C CA . THR B 1 306 ? 67.289 49.439 5.238 1.00 27.94 304 THR B CA 1
ATOM 7155 C C . THR B 1 306 ? 66.121 50.160 4.589 1.00 29.45 304 THR B C 1
ATOM 7156 O O . THR B 1 306 ? 65.139 49.515 4.279 1.00 29.31 304 THR B O 1
ATOM 7160 N N . VAL B 1 307 ? 66.189 51.501 4.473 1.00 27.62 305 VAL B N 1
ATOM 7161 C CA . VAL B 1 307 ? 65.091 52.249 3.877 1.00 27.85 305 VAL B CA 1
ATOM 7162 C C . VAL B 1 307 ? 65.515 53.129 2.683 1.00 30.33 305 VAL B C 1
ATOM 7163 O O . VAL B 1 307 ? 64.712 53.926 2.194 1.00 27.96 305 VAL B O 1
ATOM 7167 N N . THR B 1 308 ? 66.769 52.970 2.203 1.00 27.35 306 THR B N 1
ATOM 7168 C CA . THR B 1 308 ? 67.239 53.660 1.019 1.00 29.01 306 THR B CA 1
ATOM 7169 C C . THR B 1 308 ? 67.905 52.656 0.103 1.00 29.53 306 THR B C 1
ATOM 7170 O O . THR B 1 308 ? 67.396 52.311 -0.948 1.00 28.00 306 THR B O 1
ATOM 7174 N N . GLY B 1 309 ? 69.071 52.184 0.525 1.00 29.12 307 GLY B N 1
ATOM 7175 C CA . GLY B 1 309 ? 69.776 51.129 -0.125 1.00 28.73 307 GLY B CA 1
ATOM 7176 C C . GLY B 1 309 ? 71.285 51.312 0.041 1.00 32.69 307 GLY B C 1
ATOM 7177 O O . GLY B 1 309 ? 71.753 52.095 0.871 1.00 37.56 307 GLY B O 1
ATOM 7178 N N . SER B 1 310 ? 72.028 50.718 -0.876 1.00 33.58 308 SER B N 1
ATOM 7179 C CA . SER B 1 310 ? 73.455 50.729 -0.780 1.00 32.06 308 SER B CA 1
ATOM 7180 C C . SER B 1 310 ? 74.172 50.526 -2.078 1.00 33.34 308 SER B C 1
ATOM 7181 O O . SER B 1 310 ? 73.742 49.756 -2.955 1.00 33.38 308 SER B O 1
ATOM 7184 N N . PRO B 1 311 ? 75.262 51.255 -2.250 1.00 33.58 309 PRO B N 1
ATOM 7185 C CA . PRO B 1 311 ? 75.781 52.350 -1.401 1.00 36.16 309 PRO B CA 1
ATOM 7186 C C . PRO B 1 311 ? 74.844 53.572 -1.317 1.00 37.70 309 PRO B C 1
ATOM 7187 O O . PRO B 1 311 ? 74.038 53.762 -2.209 1.00 37.41 309 PRO B O 1
ATOM 7191 N N . ILE B 1 312 ? 74.974 54.367 -0.258 1.00 36.77 310 ILE B N 1
ATOM 7192 C CA . ILE B 1 312 ? 73.924 55.323 0.134 1.00 39.41 310 ILE B CA 1
ATOM 7193 C C . ILE B 1 312 ? 73.752 56.380 -0.886 1.00 36.92 310 ILE B C 1
ATOM 7194 O O . ILE B 1 312 ? 72.625 56.675 -1.252 1.00 42.41 310 ILE B O 1
ATOM 7199 N N . GLU B 1 313 ? 74.844 56.945 -1.371 1.00 33.97 311 GLU B N 1
ATOM 7200 C CA . GLU B 1 313 ? 74.743 58.014 -2.330 1.00 36.98 311 GLU B CA 1
ATOM 7201 C C . GLU B 1 313 ? 74.149 57.522 -3.643 1.00 34.47 311 GLU B C 1
ATOM 7202 O O . GLU B 1 313 ? 73.305 58.170 -4.237 1.00 40.01 311 GLU B O 1
ATOM 7208 N N . SER B 1 314 ? 74.598 56.375 -4.110 1.00 33.54 312 SER B N 1
ATOM 7209 C CA . SER B 1 314 ? 74.039 55.803 -5.347 1.00 32.37 312 SER B CA 1
ATOM 7210 C C . SER B 1 314 ? 72.524 55.514 -5.157 1.00 30.90 312 SER B C 1
ATOM 7211 O O . SER B 1 314 ? 71.716 55.736 -6.055 1.00 28.91 312 SER B O 1
ATOM 7214 N N . ALA B 1 315 ? 72.141 55.032 -3.981 1.00 27.48 313 ALA B N 1
ATOM 7215 C CA . ALA B 1 315 ? 70.714 54.801 -3.677 1.00 28.49 313 ALA B CA 1
ATOM 7216 C C . ALA B 1 315 ? 69.876 56.068 -3.804 1.00 29.25 313 ALA B C 1
ATOM 7217 O O . ALA B 1 315 ? 68.749 55.993 -4.297 1.00 33.40 313 ALA B O 1
ATOM 7219 N N . THR B 1 316 ? 70.392 57.206 -3.322 1.00 30.07 314 THR B N 1
ATOM 7220 C CA . THR B 1 316 ? 69.648 58.482 -3.447 1.00 30.40 314 THR B CA 1
ATOM 7221 C C . THR B 1 316 ? 69.388 58.785 -4.910 1.00 29.87 314 THR B C 1
ATOM 7222 O O . THR B 1 316 ? 68.322 59.278 -5.283 1.00 30.41 314 THR B O 1
ATOM 7226 N N . ARG B 1 317 ? 70.339 58.441 -5.759 1.00 31.36 315 ARG B N 1
ATOM 7227 C CA . ARG B 1 317 ? 70.173 58.639 -7.204 1.00 32.22 315 ARG B CA 1
ATOM 7228 C C . ARG B 1 317 ? 69.207 57.637 -7.836 1.00 36.38 315 ARG B C 1
ATOM 7229 O O . ARG B 1 317 ? 68.448 57.987 -8.706 1.00 34.98 315 ARG B O 1
ATOM 7237 N N . VAL B 1 318 ? 69.211 56.397 -7.371 1.00 31.76 316 VAL B N 1
ATOM 7238 C CA . VAL B 1 318 ? 68.221 55.410 -7.871 1.00 32.94 316 VAL B CA 1
ATOM 7239 C C . VAL B 1 318 ? 66.822 55.840 -7.433 1.00 33.45 316 VAL B C 1
ATOM 7240 O O . VAL B 1 318 ? 65.862 55.826 -8.208 1.00 31.81 316 VAL B O 1
ATOM 7244 N N . ILE B 1 319 ? 66.724 56.265 -6.177 1.00 35.73 317 ILE B N 1
ATOM 7245 C CA . ILE B 1 319 ? 65.463 56.697 -5.618 1.00 30.51 317 ILE B CA 1
ATOM 7246 C C . ILE B 1 319 ? 64.881 57.866 -6.443 1.00 33.94 317 ILE B C 1
ATOM 7247 O O . ILE B 1 319 ? 63.738 57.805 -6.926 1.00 34.86 317 ILE B O 1
ATOM 7252 N N . ALA B 1 320 ? 65.698 58.878 -6.680 1.00 32.81 318 ALA B N 1
ATOM 7253 C CA . ALA B 1 320 ? 65.288 60.006 -7.508 1.00 38.27 318 ALA B CA 1
ATOM 7254 C C . ALA B 1 320 ? 64.893 59.603 -8.934 1.00 39.47 318 ALA B C 1
ATOM 7255 O O . ALA B 1 320 ? 63.948 60.153 -9.471 1.00 42.82 318 ALA B O 1
ATOM 7257 N N . ARG B 1 321 ? 65.578 58.639 -9.540 1.00 39.58 319 ARG B N 1
ATOM 7258 C CA . ARG B 1 321 ? 65.225 58.206 -10.904 1.00 39.30 319 ARG B CA 1
ATOM 7259 C C . ARG B 1 321 ? 63.900 57.505 -10.944 1.00 42.00 319 ARG B C 1
ATOM 7260 O O . ARG B 1 321 ? 63.223 57.631 -11.922 1.00 39.91 319 ARG B O 1
ATOM 7268 N N . HIS B 1 322 ? 63.512 56.762 -9.895 1.00 36.77 320 HIS B N 1
ATOM 7269 C CA . HIS B 1 322 ? 62.293 55.967 -9.971 1.00 40.12 320 HIS B CA 1
ATOM 7270 C C . HIS B 1 322 ? 61.089 56.458 -9.172 1.00 45.03 320 HIS B C 1
ATOM 7271 O O . HIS B 1 322 ? 60.025 55.961 -9.414 1.00 47.81 320 HIS B O 1
ATOM 7278 N N . GLU B 1 323 ? 61.275 57.357 -8.207 1.00 37.94 321 GLU B N 1
ATOM 7279 C CA . GLU B 1 323 ? 60.181 57.990 -7.498 1.00 38.21 321 GLU B CA 1
ATOM 7280 C C . GLU B 1 323 ? 59.962 59.334 -8.160 1.00 43.16 321 GLU B C 1
ATOM 7281 O O . GLU B 1 323 ? 60.895 60.097 -8.358 1.00 42.52 321 GLU B O 1
ATOM 7287 N N . ARG B 1 324 ? 58.739 59.583 -8.568 1.00 42.60 322 ARG B N 1
ATOM 7288 C CA . ARG B 1 324 ? 58.321 60.894 -9.076 1.00 52.08 322 ARG B CA 1
ATOM 7289 C C . ARG B 1 324 ? 58.100 61.900 -7.950 1.00 48.37 322 ARG B C 1
ATOM 7290 O O . ARG B 1 324 ? 58.473 63.035 -8.054 1.00 52.28 322 ARG B O 1
ATOM 7298 N N . ALA B 1 325 ? 57.504 61.443 -6.866 1.00 47.68 323 ALA B N 1
ATOM 7299 C CA . ALA B 1 325 ? 57.163 62.282 -5.720 1.00 49.65 323 ALA B CA 1
ATOM 7300 C C . ALA B 1 325 ? 58.320 62.380 -4.719 1.00 45.30 323 ALA B C 1
ATOM 7301 O O . ALA B 1 325 ? 59.163 61.512 -4.631 1.00 37.21 323 ALA B O 1
ATOM 7303 N N . GLY B 1 326 ? 58.344 63.442 -3.949 1.00 40.90 324 GLY B N 1
ATOM 7304 C CA . GLY B 1 326 ? 59.204 63.502 -2.788 1.00 38.48 324 GLY B CA 1
ATOM 7305 C C . GLY B 1 326 ? 58.755 62.452 -1.762 1.00 39.20 324 GLY B C 1
ATOM 7306 O O . GLY B 1 326 ? 57.693 61.855 -1.883 1.00 37.65 324 GLY B O 1
ATOM 7307 N N . ARG B 1 327 ? 59.556 62.257 -0.734 1.00 34.29 325 ARG B N 1
ATOM 7308 C CA . ARG B 1 327 ? 59.258 61.280 0.276 1.00 33.75 325 ARG B CA 1
ATOM 7309 C C . ARG B 1 327 ? 58.607 61.798 1.532 1.00 34.66 325 ARG B C 1
ATOM 7310 O O . ARG B 1 327 ? 58.152 60.987 2.339 1.00 29.85 325 ARG B O 1
ATOM 7318 N N . GLY B 1 328 ? 58.553 63.130 1.708 1.00 36.13 326 GLY B N 1
ATOM 7319 C CA . GLY B 1 328 ? 58.029 63.708 2.936 1.00 34.95 326 GLY B CA 1
ATOM 7320 C C . GLY B 1 328 ? 58.987 63.281 4.081 1.00 37.11 326 GLY B C 1
ATOM 7321 O O . GLY B 1 328 ? 60.198 63.478 4.004 1.00 30.74 326 GLY B O 1
ATOM 7322 N N . TYR B 1 329 ? 58.468 62.661 5.133 1.00 26.69 327 TYR B N 1
ATOM 7323 C CA . TYR B 1 329 ? 59.327 62.175 6.201 1.00 30.36 327 TYR B CA 1
ATOM 7324 C C . TYR B 1 329 ? 59.528 60.659 6.084 1.00 32.33 327 TYR B C 1
ATOM 7325 O O . TYR B 1 329 ? 60.166 60.054 6.956 1.00 33.10 327 TYR B O 1
ATOM 7334 N N . TYR B 1 330 ? 58.974 60.033 5.043 1.00 30.98 328 TYR B N 1
ATOM 7335 C CA . TYR B 1 330 ? 59.201 58.590 4.869 1.00 28.85 328 TYR B CA 1
ATOM 7336 C C . TYR B 1 330 ? 60.721 58.323 4.769 1.00 31.05 328 TYR B C 1
ATOM 7337 O O . TYR B 1 330 ? 61.445 58.968 3.990 1.00 27.96 328 TYR B O 1
ATOM 7346 N N . SER B 1 331 ? 61.161 57.298 5.512 1.00 27.03 329 SER B N 1
ATOM 7347 C CA . SER B 1 331 ? 62.533 56.862 5.629 1.00 25.01 329 SER B CA 1
ATOM 7348 C C . SER B 1 331 ? 63.369 57.829 6.512 1.00 29.07 329 SER B C 1
ATOM 7349 O O . SER B 1 331 ? 64.538 57.564 6.797 1.00 29.33 329 SER B O 1
ATOM 7352 N N . GLY B 1 332 ? 62.751 58.887 6.990 1.00 26.90 330 GLY B N 1
ATOM 7353 C CA . GLY B 1 332 ? 63.420 59.837 7.844 1.00 27.63 330 GLY B CA 1
ATOM 7354 C C . GLY B 1 332 ? 63.488 59.383 9.285 1.00 26.91 330 GLY B C 1
ATOM 7355 O O . GLY B 1 332 ? 63.355 58.187 9.586 1.00 29.60 330 GLY B O 1
ATOM 7356 N N . ILE B 1 333 ? 63.684 60.338 10.187 1.00 28.59 331 ILE B N 1
ATOM 7357 C CA . ILE B 1 333 ? 63.993 60.008 11.598 1.00 28.76 331 ILE B CA 1
ATOM 7358 C C . ILE B 1 333 ? 63.124 60.810 12.561 1.00 30.29 331 ILE B C 1
ATOM 7359 O O . ILE B 1 333 ? 62.890 62.005 12.316 1.00 28.95 331 ILE B O 1
ATOM 7364 N N . ALA B 1 334 ? 62.661 60.161 13.629 1.00 27.54 332 ALA B N 1
ATOM 7365 C CA . ALA B 1 334 ? 62.094 60.863 14.769 1.00 27.73 332 ALA B CA 1
ATOM 7366 C C . ALA B 1 334 ? 63.084 60.651 15.897 1.00 31.36 332 ALA B C 1
ATOM 7367 O O . ALA B 1 334 ? 63.385 59.511 16.188 1.00 29.28 332 ALA B O 1
ATOM 7369 N N . ALA B 1 335 ? 63.648 61.737 16.446 1.00 27.57 333 ALA B N 1
ATOM 7370 C CA . ALA B 1 335 ? 64.782 61.693 17.400 1.00 28.20 333 ALA B CA 1
ATOM 7371 C C . ALA B 1 335 ? 64.454 62.429 18.657 1.00 33.37 333 ALA B C 1
ATOM 7372 O O . ALA B 1 335 ? 64.067 63.618 18.635 1.00 33.50 333 ALA B O 1
ATOM 7374 N N . LEU B 1 336 ? 64.557 61.723 19.766 1.00 31.75 334 LEU B N 1
ATOM 7375 C CA . LEU B 1 336 ? 64.394 62.317 21.098 1.00 31.38 334 LEU B CA 1
ATOM 7376 C C . LEU B 1 336 ? 65.803 62.561 21.594 1.00 30.87 334 LEU B C 1
ATOM 7377 O O . LEU B 1 336 ? 66.602 61.635 21.663 1.00 34.25 334 LEU B O 1
ATOM 7382 N N . ILE B 1 337 ? 66.161 63.809 21.858 1.00 32.56 335 ILE B N 1
ATOM 7383 C CA . ILE B 1 337 ? 67.536 64.164 22.203 1.00 30.43 335 ILE B CA 1
ATOM 7384 C C . ILE B 1 337 ? 67.491 64.681 23.602 1.00 33.78 335 ILE B C 1
ATOM 7385 O O . ILE B 1 337 ? 66.674 65.549 23.912 1.00 32.17 335 ILE B O 1
ATOM 7390 N N . GLY B 1 338 ? 68.328 64.113 24.467 1.00 32.33 336 GLY B N 1
ATOM 7391 C CA . GLY B 1 338 ? 68.240 64.383 25.873 1.00 34.32 336 GLY B CA 1
ATOM 7392 C C . GLY B 1 338 ? 69.544 64.343 26.646 1.00 39.54 336 GLY B C 1
ATOM 7393 O O . GLY B 1 338 ? 70.634 64.297 26.071 1.00 32.36 336 GLY B O 1
ATOM 7394 N N . ARG B 1 339 ? 69.378 64.330 27.958 1.00 36.48 337 ARG B N 1
ATOM 7395 C CA . ARG B 1 339 ? 70.469 64.211 28.905 1.00 39.32 337 ARG B CA 1
ATOM 7396 C C . ARG B 1 339 ? 70.188 63.076 29.854 1.00 38.19 337 ARG B C 1
ATOM 7397 O O . ARG B 1 339 ? 69.056 62.902 30.316 1.00 33.46 337 ARG B O 1
ATOM 7405 N N . ASP B 1 340 ? 71.238 62.356 30.230 1.00 39.82 338 ASP B N 1
ATOM 7406 C CA . ASP B 1 340 ? 71.106 61.432 31.343 1.00 40.44 338 ASP B CA 1
ATOM 7407 C C . ASP B 1 340 ? 71.256 62.184 32.690 1.00 41.27 338 ASP B C 1
ATOM 7408 O O . ASP B 1 340 ? 71.493 63.420 32.733 1.00 37.96 338 ASP B O 1
ATOM 7413 N N . ALA B 1 341 ? 71.076 61.434 33.786 1.00 43.08 339 ALA B N 1
ATOM 7414 C CA . ALA B 1 341 ? 71.119 61.968 35.162 1.00 40.46 339 ALA B CA 1
ATOM 7415 C C . ALA B 1 341 ? 72.289 62.915 35.425 1.00 41.18 339 ALA B C 1
ATOM 7416 O O . ALA B 1 341 ? 72.184 63.895 36.180 1.00 38.24 339 ALA B O 1
ATOM 7418 N N . ARG B 1 342 ? 73.442 62.569 34.899 1.00 37.71 340 ARG B N 1
ATOM 7419 C CA . ARG B 1 342 ? 74.600 63.375 35.207 1.00 44.36 340 ARG B CA 1
ATOM 7420 C C . ARG B 1 342 ? 75.109 64.227 34.048 1.00 37.94 340 ARG B C 1
ATOM 7421 O O . ARG B 1 342 ? 76.067 64.938 34.199 1.00 40.96 340 ARG B O 1
ATOM 7429 N N . GLY B 1 343 ? 74.387 64.322 32.954 1.00 37.58 341 GLY B N 1
ATOM 7430 C CA . GLY B 1 343 ? 74.737 65.376 31.978 1.00 37.83 341 GLY B CA 1
ATOM 7431 C C . GLY B 1 343 ? 75.248 64.887 30.639 1.00 40.60 341 GLY B C 1
ATOM 7432 O O . GLY B 1 343 ? 75.392 65.666 29.718 1.00 37.87 341 GLY B O 1
ATOM 7433 N N . GLY B 1 344 ? 75.395 63.579 30.505 1.00 37.74 342 GLY B N 1
ATOM 7434 C CA . GLY B 1 344 ? 75.809 63.018 29.232 1.00 38.10 342 GLY B CA 1
ATOM 7435 C C . GLY B 1 344 ? 74.623 62.989 28.243 1.00 38.81 342 GLY B C 1
ATOM 7436 O O . GLY B 1 344 ? 73.477 62.796 28.627 1.00 36.23 342 GLY B O 1
ATOM 7437 N N . ARG B 1 345 ? 74.942 63.168 26.958 1.00 35.12 343 ARG B N 1
ATOM 7438 C CA . ARG B 1 345 ? 73.999 63.080 25.851 1.00 36.49 343 ARG B CA 1
ATOM 7439 C C . ARG B 1 345 ? 73.271 61.750 25.753 1.00 37.24 343 ARG B C 1
ATOM 7440 O O . ARG B 1 345 ? 73.884 60.696 25.835 1.00 36.00 343 ARG B O 1
ATOM 7448 N N . THR B 1 346 ? 71.985 61.813 25.499 1.00 37.74 344 THR B N 1
ATOM 7449 C CA . THR B 1 346 ? 71.167 60.646 25.252 1.00 34.11 344 THR B CA 1
ATOM 7450 C C . THR B 1 346 ? 70.448 60.903 23.901 1.00 37.13 344 THR B C 1
ATOM 7451 O O . THR B 1 346 ? 70.072 62.021 23.550 1.00 34.96 344 THR B O 1
ATOM 7455 N N . LEU B 1 347 ? 70.287 59.848 23.123 1.00 29.68 345 LEU B N 1
ATOM 7456 C CA . LEU B 1 347 ? 69.533 59.871 21.917 1.00 31.10 345 LEU B CA 1
ATOM 7457 C C . LEU B 1 347 ? 68.701 58.586 21.878 1.00 31.68 345 LEU B C 1
ATOM 7458 O O . LEU B 1 347 ? 69.272 57.476 22.045 1.00 30.76 345 LEU B O 1
ATOM 7463 N N . ASP B 1 348 ? 67.402 58.724 21.623 1.00 30.16 346 ASP B N 1
ATOM 7464 C CA . ASP B 1 348 ? 66.560 57.605 21.162 1.00 31.69 346 ASP B CA 1
ATOM 7465 C C . ASP B 1 348 ? 65.874 58.061 19.895 1.00 30.64 346 ASP B C 1
ATOM 7466 O O . ASP B 1 348 ? 65.172 59.044 19.912 1.00 30.71 346 ASP B O 1
ATOM 7471 N N . SER B 1 349 ? 66.072 57.326 18.793 1.00 32.15 347 SER B N 1
ATOM 7472 C CA . SER B 1 349 ? 65.525 57.744 17.530 1.00 28.96 347 SER B CA 1
ATOM 7473 C C . SER B 1 349 ? 65.012 56.550 16.799 1.00 28.07 347 SER B C 1
ATOM 7474 O O . SER B 1 349 ? 65.571 55.454 16.924 1.00 25.64 347 SER B O 1
ATOM 7477 N N . ALA B 1 350 ? 63.916 56.770 16.062 1.00 28.00 348 ALA B N 1
ATOM 7478 C CA . ALA B 1 350 ? 63.209 55.762 15.323 1.00 27.34 348 ALA B CA 1
ATOM 7479 C C . ALA B 1 350 ? 63.206 56.131 13.854 1.00 29.46 348 ALA B C 1
ATOM 7480 O O . ALA B 1 350 ? 63.196 57.296 13.487 1.00 27.55 348 ALA B O 1
ATOM 7482 N N . ILE B 1 351 ? 63.158 55.113 13.004 1.00 27.97 349 ILE B N 1
ATOM 7483 C CA . ILE B 1 351 ? 62.974 55.300 11.607 1.00 25.50 349 ILE B CA 1
ATOM 7484 C C . ILE B 1 351 ? 61.488 55.456 11.291 1.00 25.11 349 ILE B C 1
ATOM 7485 O O . ILE B 1 351 ? 60.670 54.637 11.704 1.00 27.83 349 ILE B O 1
ATOM 7490 N N . LEU B 1 352 ? 61.171 56.478 10.499 1.00 27.81 350 LEU B N 1
ATOM 7491 C CA . LEU B 1 352 ? 59.786 56.759 10.096 1.00 29.32 350 LEU B CA 1
ATOM 7492 C C . LEU B 1 352 ? 59.352 55.847 8.917 1.00 28.66 350 LEU B C 1
ATOM 7493 O O . LEU B 1 352 ? 59.448 56.179 7.749 1.00 31.28 350 LEU B O 1
ATOM 7498 N N . ILE B 1 353 ? 58.964 54.637 9.272 1.00 25.98 351 ILE B N 1
ATOM 7499 C CA . ILE B 1 353 ? 58.257 53.696 8.415 1.00 27.38 351 ILE B CA 1
ATOM 7500 C C . ILE B 1 353 ? 57.069 53.155 9.215 1.00 26.43 351 ILE B C 1
ATOM 7501 O O . ILE B 1 353 ? 56.961 53.406 10.420 1.00 26.76 351 ILE B O 1
ATOM 7506 N N . ARG B 1 354 ? 56.164 52.463 8.538 1.00 21.35 352 ARG B N 1
ATOM 7507 C CA . ARG B 1 354 ? 54.914 52.037 9.125 1.00 24.32 352 ARG B CA 1
ATOM 7508 C C . ARG B 1 354 ? 54.230 53.191 9.833 1.00 28.06 352 ARG B C 1
ATOM 7509 O O . ARG B 1 354 ? 53.665 53.002 10.929 1.00 28.58 352 ARG B O 1
ATOM 7517 N N . THR B 1 355 ? 54.214 54.342 9.144 1.00 29.05 353 THR B N 1
ATOM 7518 C CA . THR B 1 355 ? 53.746 55.603 9.618 1.00 27.21 353 THR B CA 1
ATOM 7519 C C . THR B 1 355 ? 52.844 56.329 8.636 1.00 25.60 353 THR B C 1
ATOM 7520 O O . THR B 1 355 ? 53.110 56.346 7.441 1.00 29.51 353 THR B O 1
ATOM 7524 N N . ALA B 1 356 ? 51.777 56.953 9.162 1.00 28.13 354 ALA B N 1
ATOM 7525 C CA . ALA B 1 356 ? 50.883 57.833 8.460 1.00 28.16 354 ALA B CA 1
ATOM 7526 C C . ALA B 1 356 ? 51.291 59.271 8.740 1.00 31.48 354 ALA B C 1
ATOM 7527 O O . ALA B 1 356 ? 51.500 59.659 9.901 1.00 30.51 354 ALA B O 1
ATOM 7529 N N . GLU B 1 357 ? 51.425 60.060 7.675 1.00 33.06 355 GLU B N 1
ATOM 7530 C CA . GLU B 1 357 ? 51.507 61.516 7.773 1.00 32.53 355 GLU B CA 1
ATOM 7531 C C . GLU B 1 357 ? 50.150 62.043 7.381 1.00 34.19 355 GLU B C 1
ATOM 7532 O O . GLU B 1 357 ? 49.605 61.676 6.328 1.00 40.29 355 GLU B O 1
ATOM 7538 N N . ILE B 1 358 ? 49.605 62.913 8.201 1.00 33.49 356 ILE B N 1
ATOM 7539 C CA . ILE B 1 358 ? 48.263 63.468 7.927 1.00 36.60 356 ILE B CA 1
ATOM 7540 C C . ILE B 1 358 ? 48.410 64.973 7.822 1.00 37.31 356 ILE B C 1
ATOM 7541 O O . ILE B 1 358 ? 48.938 65.614 8.726 1.00 34.30 356 ILE B O 1
ATOM 7546 N N . ASP B 1 359 ? 47.943 65.542 6.719 1.00 40.07 357 ASP B N 1
ATOM 7547 C CA . ASP B 1 359 ? 48.074 66.972 6.559 1.00 39.51 357 ASP B CA 1
ATOM 7548 C C . ASP B 1 359 ? 46.837 67.594 7.177 1.00 41.02 357 ASP B C 1
ATOM 7549 O O . ASP B 1 359 ? 45.946 66.894 7.671 1.00 35.48 357 ASP B O 1
ATOM 7554 N N . ARG B 1 360 ? 46.826 68.927 7.157 1.00 41.73 358 ARG B N 1
ATOM 7555 C CA . ARG B 1 360 ? 45.876 69.723 7.860 1.00 47.61 358 ARG B CA 1
ATOM 7556 C C . ARG B 1 360 ? 44.480 69.528 7.316 1.00 47.57 358 ARG B C 1
ATOM 7557 O O . ARG B 1 360 ? 43.534 69.715 8.038 1.00 50.92 358 ARG B O 1
ATOM 7565 N N . ALA B 1 361 ? 44.349 69.126 6.060 1.00 45.22 359 ALA B N 1
ATOM 7566 C CA . ALA B 1 361 ? 43.036 68.840 5.474 1.00 44.44 359 ALA B CA 1
ATOM 7567 C C . ALA B 1 361 ? 42.552 67.405 5.759 1.00 40.42 359 ALA B C 1
ATOM 7568 O O . ALA B 1 361 ? 41.515 67.000 5.306 1.00 51.11 359 ALA B O 1
ATOM 7570 N N . GLY B 1 362 ? 43.317 66.611 6.492 1.00 46.55 360 GLY B N 1
ATOM 7571 C CA . GLY B 1 362 ? 42.954 65.224 6.744 1.00 47.90 360 GLY B CA 1
ATOM 7572 C C . GLY B 1 362 ? 43.375 64.225 5.694 1.00 45.55 360 GLY B C 1
ATOM 7573 O O . GLY B 1 362 ? 42.915 63.093 5.703 1.00 44.02 360 GLY B O 1
ATOM 7574 N N . HIS B 1 363 ? 44.264 64.619 4.800 1.00 44.99 361 HIS B N 1
ATOM 7575 C CA . HIS B 1 363 ? 44.782 63.703 3.841 1.00 39.37 361 HIS B CA 1
ATOM 7576 C C . HIS B 1 363 ? 45.911 62.858 4.429 1.00 38.40 361 HIS B C 1
ATOM 7577 O O . HIS B 1 363 ? 46.873 63.365 4.926 1.00 32.92 361 HIS B O 1
ATOM 7584 N N . VAL B 1 364 ? 45.768 61.542 4.293 1.00 37.58 362 VAL B N 1
ATOM 7585 C CA . VAL B 1 364 ? 46.680 60.551 4.885 1.00 36.10 362 VAL B CA 1
ATOM 7586 C C . VAL B 1 364 ? 47.586 59.973 3.821 1.00 34.27 362 VAL B C 1
ATOM 7587 O O . VAL B 1 364 ? 47.129 59.540 2.764 1.00 37.07 362 VAL B O 1
ATOM 7591 N N . ARG B 1 365 ? 48.892 59.998 4.101 1.00 36.09 363 ARG B N 1
ATOM 7592 C CA . ARG B 1 365 ? 49.910 59.339 3.266 1.00 35.54 363 ARG B CA 1
ATOM 7593 C C . ARG B 1 365 ? 50.756 58.379 4.109 1.00 34.36 363 ARG B C 1
ATOM 7594 O O . ARG B 1 365 ? 51.389 58.797 5.088 1.00 28.85 363 ARG B O 1
ATOM 7602 N N . ILE B 1 366 ? 50.710 57.090 3.726 1.00 29.58 364 ILE B N 1
ATOM 7603 C CA . ILE B 1 366 ? 51.456 56.014 4.353 1.00 28.83 364 ILE B CA 1
ATOM 7604 C C . ILE B 1 366 ? 52.473 55.443 3.359 1.00 29.29 364 ILE B C 1
ATOM 7605 O O . ILE B 1 366 ? 52.149 54.731 2.436 1.00 27.21 364 ILE B O 1
ATOM 7610 N N . GLY B 1 367 ? 53.719 55.839 3.552 1.00 28.62 365 GLY B N 1
ATOM 7611 C CA . GLY B 1 367 ? 54.804 55.419 2.697 1.00 28.86 365 GLY B CA 1
ATOM 7612 C C . GLY B 1 367 ? 55.224 53.996 3.023 1.00 28.84 365 GLY B C 1
ATOM 7613 O O . GLY B 1 367 ? 55.164 53.553 4.160 1.00 25.29 365 GLY B O 1
ATOM 7614 N N . VAL B 1 368 ? 55.528 53.232 1.989 1.00 32.40 366 VAL B N 1
ATOM 7615 C CA . VAL B 1 368 ? 55.976 51.860 2.178 1.00 27.25 366 VAL B CA 1
ATOM 7616 C C . VAL B 1 368 ? 56.818 51.403 1.023 1.00 29.66 366 VAL B C 1
ATOM 7617 O O . VAL B 1 368 ? 56.528 51.702 -0.149 1.00 29.87 366 VAL B O 1
ATOM 7621 N N . GLY B 1 369 ? 57.857 50.647 1.340 1.00 31.19 367 GLY B N 1
ATOM 7622 C CA . GLY B 1 369 ? 58.677 50.020 0.330 1.00 34.41 367 GLY B CA 1
ATOM 7623 C C . GLY B 1 369 ? 59.194 48.656 0.782 1.00 39.19 367 GLY B C 1
ATOM 7624 O O . GLY B 1 369 ? 58.764 48.118 1.799 1.00 30.60 367 GLY B O 1
ATOM 7625 N N . SER B 1 370 ? 60.153 48.108 0.026 1.00 34.25 368 SER B N 1
ATOM 7626 C CA . SER B 1 370 ? 60.840 46.905 0.438 1.00 36.95 368 SER B CA 1
ATOM 7627 C C . SER B 1 370 ? 62.240 46.818 -0.139 1.00 32.91 368 SER B C 1
ATOM 7628 O O . SER B 1 370 ? 62.548 47.384 -1.149 1.00 34.03 368 SER B O 1
ATOM 7631 N N . THR B 1 371 ? 63.093 46.046 0.508 1.00 31.80 369 THR B N 1
ATOM 7632 C CA . THR B 1 371 ? 64.484 45.956 0.085 1.00 26.98 369 THR B CA 1
ATOM 7633 C C . THR B 1 371 ? 64.516 45.081 -1.180 1.00 31.43 369 THR B C 1
ATOM 7634 O O . THR B 1 371 ? 64.204 43.886 -1.142 1.00 30.07 369 THR B O 1
ATOM 7638 N N . LEU B 1 372 ? 64.894 45.693 -2.307 1.00 27.91 370 LEU B N 1
ATOM 7639 C CA . LEU B 1 372 ? 64.953 44.981 -3.559 1.00 27.16 370 LEU B CA 1
ATOM 7640 C C . LEU B 1 372 ? 66.367 44.496 -3.770 1.00 34.59 370 LEU B C 1
ATOM 7641 O O . LEU B 1 372 ? 67.325 45.265 -3.620 1.00 27.87 370 LEU B O 1
ATOM 7646 N N . VAL B 1 373 ? 66.497 43.221 -4.124 1.00 28.36 371 VAL B N 1
ATOM 7647 C CA . VAL B 1 373 ? 67.811 42.585 -4.313 1.00 27.25 371 VAL B CA 1
ATOM 7648 C C . VAL B 1 373 ? 67.691 41.792 -5.631 1.00 28.56 371 VAL B C 1
ATOM 7649 O O . VAL B 1 373 ? 66.637 41.780 -6.272 1.00 29.44 371 VAL B O 1
ATOM 7653 N N . ARG B 1 374 ? 68.797 41.191 -6.033 1.00 29.40 372 ARG B N 1
ATOM 7654 C CA . ARG B 1 374 ? 69.012 40.645 -7.389 1.00 37.14 372 ARG B CA 1
ATOM 7655 C C . ARG B 1 374 ? 68.024 39.531 -7.653 1.00 33.71 372 ARG B C 1
ATOM 7656 O O . ARG B 1 374 ? 67.561 39.358 -8.786 1.00 34.71 372 ARG B O 1
ATOM 7664 N N . HIS B 1 375 ? 67.679 38.814 -6.583 1.00 31.87 373 HIS B N 1
ATOM 7665 C CA . HIS B 1 375 ? 66.754 37.671 -6.667 1.00 37.22 373 HIS B CA 1
ATOM 7666 C C . HIS B 1 375 ? 65.354 38.001 -6.112 1.00 36.25 373 HIS B C 1
ATOM 7667 O O . HIS B 1 375 ? 64.602 37.106 -5.745 1.00 35.80 373 HIS B O 1
ATOM 7674 N N . SER B 1 376 ? 65.003 39.283 -6.059 1.00 31.73 374 SER B N 1
ATOM 7675 C CA . SER B 1 376 ? 63.657 39.667 -5.673 1.00 31.91 374 SER B CA 1
ATOM 7676 C C . SER B 1 376 ? 62.676 39.200 -6.722 1.00 33.31 374 SER B C 1
ATOM 7677 O O . SER B 1 376 ? 63.003 39.160 -7.897 1.00 36.17 374 SER B O 1
ATOM 7680 N N . ASP B 1 377 ? 61.492 38.804 -6.273 1.00 33.40 375 ASP B N 1
ATOM 7681 C CA . ASP B 1 377 ? 60.354 38.485 -7.119 1.00 37.83 375 ASP B CA 1
ATOM 7682 C C . ASP B 1 377 ? 59.353 39.640 -6.995 1.00 35.28 375 ASP B C 1
ATOM 7683 O O . ASP B 1 377 ? 58.906 39.935 -5.887 1.00 31.00 375 ASP B O 1
ATOM 7688 N N . ALA B 1 378 ? 59.055 40.305 -8.099 1.00 34.65 376 ALA B N 1
ATOM 7689 C CA . ALA B 1 378 ? 58.250 41.519 -8.122 1.00 38.54 376 ALA B CA 1
ATOM 7690 C C . ALA B 1 378 ? 56.880 41.342 -7.449 1.00 36.16 376 ALA B C 1
ATOM 7691 O O . ALA B 1 378 ? 56.488 42.180 -6.653 1.00 37.24 376 ALA B O 1
ATOM 7693 N N . VAL B 1 379 ? 56.176 40.256 -7.738 1.00 37.15 377 VAL B N 1
ATOM 7694 C CA . VAL B 1 379 ? 54.863 40.004 -7.126 1.00 39.33 377 VAL B CA 1
ATOM 7695 C C . VAL B 1 379 ? 55.020 39.813 -5.621 1.00 39.02 377 VAL B C 1
ATOM 7696 O O . VAL B 1 379 ? 54.196 40.350 -4.869 1.00 33.20 377 VAL B O 1
ATOM 7700 N N . SER B 1 380 ? 56.086 39.129 -5.164 1.00 36.18 378 SER B N 1
ATOM 7701 C CA . SER B 1 380 ? 56.293 38.933 -3.707 1.00 36.36 378 SER B CA 1
ATOM 7702 C C . SER B 1 380 ? 56.607 40.241 -3.037 1.00 32.63 378 SER B C 1
ATOM 7703 O O . SER B 1 380 ? 56.131 40.493 -1.948 1.00 32.23 378 SER B O 1
ATOM 7706 N N . GLU B 1 381 ? 57.397 41.083 -3.684 1.00 31.92 379 GLU B N 1
ATOM 7707 C CA . GLU B 1 381 ? 57.664 42.433 -3.170 1.00 29.99 379 GLU B CA 1
ATOM 7708 C C . GLU B 1 381 ? 56.379 43.293 -3.080 1.00 31.40 379 GLU B C 1
ATOM 7709 O O . GLU B 1 381 ? 56.165 43.972 -2.120 1.00 32.82 379 GLU B O 1
ATOM 7715 N N . VAL B 1 382 ? 55.488 43.204 -4.047 1.00 34.58 380 VAL B N 1
ATOM 7716 C CA . VAL B 1 382 ? 54.170 43.879 -3.943 1.00 30.80 380 VAL B CA 1
ATOM 7717 C C . VAL B 1 382 ? 53.420 43.406 -2.694 1.00 34.18 380 VAL B C 1
ATOM 7718 O O . VAL B 1 382 ? 52.939 44.235 -1.897 1.00 33.36 380 VAL B O 1
ATOM 7722 N N . MET B 1 383 ? 53.354 42.088 -2.508 1.00 31.05 381 MET B N 1
ATOM 7723 C CA A MET B 1 383 ? 52.661 41.473 -1.339 0.70 33.71 381 MET B CA 1
ATOM 7724 C CA B MET B 1 383 ? 52.643 41.512 -1.355 0.30 31.85 381 MET B CA 1
ATOM 7725 C C . MET B 1 383 ? 53.332 41.871 -0.040 1.00 29.34 381 MET B C 1
ATOM 7726 O O . MET B 1 383 ? 52.681 42.064 0.960 1.00 30.34 381 MET B O 1
ATOM 7735 N N . GLU B 1 384 ? 54.658 42.013 -0.073 1.00 28.86 382 GLU B N 1
ATOM 7736 C CA . GLU B 1 384 ? 55.393 42.450 1.118 1.00 30.51 382 GLU B CA 1
ATOM 7737 C C . GLU B 1 384 ? 54.961 43.869 1.518 1.00 30.99 382 GLU B C 1
ATOM 7738 O O . GLU B 1 384 ? 54.758 44.129 2.691 1.00 29.21 382 GLU B O 1
ATOM 7744 N N . THR B 1 385 ? 54.786 44.771 0.547 1.00 31.43 383 THR B N 1
ATOM 7745 C CA . THR B 1 385 ? 54.315 46.125 0.901 1.00 28.97 383 THR B CA 1
ATOM 7746 C C . THR B 1 385 ? 52.918 46.103 1.548 1.00 28.96 383 THR B C 1
ATOM 7747 O O . THR B 1 385 ? 52.675 46.819 2.496 1.00 30.30 383 THR B O 1
ATOM 7751 N N . HIS B 1 386 ? 51.996 45.287 1.045 1.00 27.68 384 HIS B N 1
ATOM 7752 C CA . HIS B 1 386 ? 50.675 45.123 1.667 1.00 30.10 384 HIS B CA 1
ATOM 7753 C C . HIS B 1 386 ? 50.826 44.555 3.072 1.00 32.70 384 HIS B C 1
ATOM 7754 O O . HIS B 1 386 ? 50.208 45.060 3.998 1.00 28.60 384 HIS B O 1
ATOM 7761 N N . ALA B 1 387 ? 51.718 43.594 3.274 1.00 30.36 385 ALA B N 1
ATOM 7762 C CA . ALA B 1 387 ? 51.860 43.019 4.622 1.00 29.11 385 ALA B CA 1
ATOM 7763 C C . ALA B 1 387 ? 52.321 44.126 5.590 1.00 26.66 385 ALA B C 1
ATOM 7764 O O . ALA B 1 387 ? 51.826 44.225 6.670 1.00 27.77 385 ALA B O 1
ATOM 7766 N N . LYS B 1 388 ? 53.263 44.958 5.165 1.00 26.79 386 LYS B N 1
ATOM 7767 C CA . LYS B 1 388 ? 53.872 45.974 6.025 1.00 25.02 386 LYS B CA 1
ATOM 7768 C C . LYS B 1 388 ? 52.955 47.096 6.408 1.00 28.81 386 LYS B C 1
ATOM 7769 O O . LYS B 1 388 ? 53.041 47.609 7.497 1.00 28.10 386 LYS B O 1
ATOM 7775 N N . VAL B 1 389 ? 52.053 47.463 5.537 1.00 27.96 387 VAL B N 1
ATOM 7776 C CA . VAL B 1 389 ? 51.033 48.484 5.832 1.00 27.65 387 VAL B CA 1
ATOM 7777 C C . VAL B 1 389 ? 49.786 47.914 6.541 1.00 33.11 387 VAL B C 1
ATOM 7778 O O . VAL B 1 389 ? 48.955 48.663 7.073 1.00 30.38 387 VAL B O 1
ATOM 7782 N N . ALA B 1 390 ? 49.662 46.574 6.609 1.00 32.63 388 ALA B N 1
ATOM 7783 C CA . ALA B 1 390 ? 48.423 45.946 7.155 1.00 31.61 388 ALA B CA 1
ATOM 7784 C C . ALA B 1 390 ? 48.094 46.411 8.583 1.00 27.27 388 ALA B C 1
ATOM 7785 O O . ALA B 1 390 ? 46.966 46.797 8.838 1.00 28.81 388 ALA B O 1
ATOM 7787 N N . ALA B 1 391 ? 49.043 46.471 9.502 1.00 28.68 389 ALA B N 1
ATOM 7788 C CA . ALA B 1 391 ? 48.656 46.839 10.879 1.00 33.54 389 ALA B CA 1
ATOM 7789 C C . ALA B 1 391 ? 48.194 48.334 10.999 1.00 28.88 389 ALA B C 1
ATOM 7790 O O . ALA B 1 391 ? 47.118 48.644 11.565 1.00 33.18 389 ALA B O 1
ATOM 7792 N N . LEU B 1 392 ? 48.879 49.232 10.329 1.00 26.78 390 LEU B N 1
ATOM 7793 C CA . LEU B 1 392 ? 48.465 50.638 10.336 1.00 31.28 390 LEU B CA 1
ATOM 7794 C C . LEU B 1 392 ? 47.167 50.856 9.581 1.00 28.62 390 LEU B C 1
ATOM 7795 O O . LEU B 1 392 ? 46.264 51.548 9.997 1.00 30.33 390 LEU B O 1
ATOM 7800 N N . SER B 1 393 ? 47.016 50.165 8.476 1.00 32.86 391 SER B N 1
ATOM 7801 C CA . SER B 1 393 ? 45.775 50.255 7.721 1.00 33.03 391 SER B CA 1
ATOM 7802 C C . SER B 1 393 ? 44.586 49.741 8.530 1.00 34.23 391 SER B C 1
ATOM 7803 O O . SER B 1 393 ? 43.494 50.292 8.445 1.00 34.49 391 SER B O 1
ATOM 7806 N N . ASN B 1 394 ? 44.793 48.640 9.260 1.00 32.51 392 ASN B N 1
ATOM 7807 C CA . ASN B 1 394 ? 43.794 48.077 10.138 1.00 31.06 392 ASN B CA 1
ATOM 7808 C C . ASN B 1 394 ? 43.425 49.029 11.282 1.00 33.92 392 ASN B C 1
ATOM 7809 O O . ASN B 1 394 ? 42.322 48.960 11.772 1.00 34.27 392 ASN B O 1
ATOM 7814 N N . ALA B 1 395 ? 44.397 49.819 11.756 1.00 31.30 393 ALA B N 1
ATOM 7815 C CA . ALA B 1 395 ? 44.174 50.802 12.815 1.00 32.48 393 ALA B CA 1
ATOM 7816 C C . ALA B 1 395 ? 43.246 51.894 12.319 1.00 33.02 393 ALA B C 1
ATOM 7817 O O . ALA B 1 395 ? 42.533 52.464 13.099 1.00 33.12 393 ALA B O 1
ATOM 7819 N N . PHE B 1 396 ? 43.270 52.196 11.028 1.00 33.16 394 PHE B N 1
ATOM 7820 C CA . PHE B 1 396 ? 42.365 53.194 10.442 1.00 34.48 394 PHE B CA 1
ATOM 7821 C C . PHE B 1 396 ? 40.973 52.579 10.197 1.00 41.03 394 PHE B C 1
ATOM 7822 O O . PHE B 1 396 ? 39.964 53.178 10.532 1.00 39.87 394 PHE B O 1
ATOM 7830 N N . ASP B 1 397 ? 40.967 51.357 9.656 1.00 43.85 395 ASP B N 1
ATOM 7831 C CA . ASP B 1 397 ? 39.742 50.644 9.237 1.00 44.05 395 ASP B CA 1
ATOM 7832 C C . ASP B 1 397 ? 39.748 49.237 9.817 1.00 41.48 395 ASP B C 1
ATOM 7833 O O . ASP B 1 397 ? 40.208 48.319 9.195 1.00 40.58 395 ASP B O 1
ATOM 7838 N N . PRO B 1 398 ? 39.280 49.064 11.036 1.00 37.70 396 PRO B N 1
ATOM 7839 C CA . PRO B 1 398 ? 39.482 47.759 11.623 1.00 39.86 396 PRO B CA 1
ATOM 7840 C C . PRO B 1 398 ? 38.609 46.719 10.938 1.00 37.66 396 PRO B C 1
ATOM 7841 O O . PRO B 1 398 ? 37.436 46.983 10.730 1.00 40.79 396 PRO B O 1
ATOM 7845 N N . PRO B 1 399 ? 39.166 45.560 10.573 1.00 46.31 397 PRO B N 1
ATOM 7846 C CA . PRO B 1 399 ? 38.361 44.469 9.962 1.00 53.02 397 PRO B CA 1
ATOM 7847 C C . PRO B 1 399 ? 37.175 43.944 10.787 1.00 51.50 397 PRO B C 1
ATOM 7848 O O . PRO B 1 399 ? 36.264 43.364 10.218 1.00 59.22 397 PRO B O 1
ATOM 7852 N N . GLU B 1 400 ? 37.158 44.193 12.089 1.00 55.27 398 GLU B N 1
ATOM 7853 C CA . GLU B 1 400 ? 35.988 43.878 12.939 1.00 63.30 398 GLU B CA 1
ATOM 7854 C C . GLU B 1 400 ? 34.860 44.902 12.821 1.00 61.59 398 GLU B C 1
ATOM 7855 O O . GLU B 1 400 ? 33.807 44.706 13.413 1.00 61.60 398 GLU B O 1
ATOM 7861 N N . ALA B 1 401 ? 35.092 46.020 12.143 1.00 59.92 399 ALA B N 1
ATOM 7862 C CA . ALA B 1 401 ? 34.023 46.989 11.899 1.00 61.75 399 ALA B CA 1
ATOM 7863 C C . ALA B 1 401 ? 33.063 46.421 10.841 1.00 61.67 399 ALA B C 1
ATOM 7864 O O . ALA B 1 401 ? 31.901 46.808 10.798 1.00 60.32 399 ALA B O 1
ATOM 7866 N N . GLY B 1 402 ? 33.539 45.479 10.023 1.00 58.11 400 GLY B N 1
ATOM 7867 C CA . GLY B 1 402 ? 32.744 44.904 8.946 1.00 51.50 400 GLY B CA 1
ATOM 7868 C C . GLY B 1 402 ? 31.533 44.133 9.436 1.00 47.83 400 GLY B C 1
ATOM 7869 O O . GLY B 1 402 ? 31.345 43.929 10.634 1.00 44.03 400 GLY B O 1
ATOM 7870 N N . PRO B 1 403 ? 30.646 43.757 8.502 1.00 48.91 401 PRO B N 1
ATOM 7871 C CA . PRO B 1 403 ? 29.422 43.089 8.974 1.00 48.60 401 PRO B CA 1
ATOM 7872 C C . PRO B 1 403 ? 29.697 41.764 9.701 1.00 44.93 401 PRO B C 1
ATOM 7873 O O . PRO B 1 403 ? 30.572 41.010 9.292 1.00 46.39 401 PRO B O 1
ATOM 7877 N N . ALA B 1 404 ? 28.956 41.499 10.763 1.00 47.53 402 ALA B N 1
ATOM 7878 C CA . ALA B 1 404 ? 29.055 40.224 11.505 1.00 46.37 402 ALA B CA 1
ATOM 7879 C C . ALA B 1 404 ? 28.512 39.065 10.668 1.00 47.19 402 ALA B C 1
ATOM 7880 O O . ALA B 1 404 ? 27.697 39.263 9.745 1.00 43.25 402 ALA B O 1
ATOM 7882 N N . LEU B 1 405 ? 28.951 37.851 10.978 1.00 46.70 403 LEU B N 1
ATOM 7883 C CA . LEU B 1 405 ? 28.413 36.621 10.324 1.00 45.34 403 LEU B CA 1
ATOM 7884 C C . LEU B 1 405 ? 26.898 36.512 10.448 1.00 42.37 403 LEU B C 1
ATOM 7885 O O . LEU B 1 405 ? 26.217 35.988 9.591 1.00 43.09 403 LEU B O 1
ATOM 7890 N N . GLY B 1 406 ? 26.365 37.036 11.517 1.00 34.11 404 GLY B N 1
ATOM 7891 C CA . GLY B 1 406 ? 24.947 37.008 11.704 1.00 37.84 404 GLY B CA 1
ATOM 7892 C C . GLY B 1 406 ? 24.196 37.868 10.719 1.00 40.27 404 GLY B C 1
ATOM 7893 O O . GLY B 1 406 ? 22.968 37.777 10.617 1.00 43.77 404 GLY B O 1
ATOM 7894 N N . GLN B 1 407 ? 24.907 38.765 10.051 1.00 38.26 405 GLN B N 1
ATOM 7895 C CA . GLN B 1 407 ? 24.248 39.673 9.150 1.00 43.93 405 GLN B CA 1
ATOM 7896 C C . GLN B 1 407 ? 24.429 39.166 7.722 1.00 39.69 405 GLN B C 1
ATOM 7897 O O . GLN B 1 407 ? 23.914 39.749 6.824 1.00 37.28 405 GLN B O 1
ATOM 7903 N N . HIS B 1 408 ? 25.177 38.087 7.522 1.00 37.28 406 HIS B N 1
ATOM 7904 C CA . HIS B 1 408 ? 25.369 37.514 6.169 1.00 36.87 406 HIS B CA 1
ATOM 7905 C C . HIS B 1 408 ? 24.006 37.136 5.545 1.00 32.77 406 HIS B C 1
ATOM 7906 O O . HIS B 1 408 ? 23.142 36.618 6.249 1.00 32.14 406 HIS B O 1
ATOM 7913 N N . PRO B 1 409 ? 23.824 37.316 4.225 1.00 32.49 407 PRO B N 1
ATOM 7914 C CA . PRO B 1 409 ? 22.497 37.160 3.684 1.00 31.52 407 PRO B CA 1
ATOM 7915 C C . PRO B 1 409 ? 21.984 35.755 3.809 1.00 31.33 407 PRO B C 1
ATOM 7916 O O . PRO B 1 409 ? 20.768 35.591 3.925 1.00 32.81 407 PRO B O 1
ATOM 7920 N N . SER B 1 410 ? 22.862 34.741 3.816 1.00 29.95 408 SER B N 1
ATOM 7921 C CA A SER B 1 410 ? 22.414 33.345 3.975 0.70 32.67 408 SER B CA 1
ATOM 7922 C CA B SER B 1 410 ? 22.421 33.339 3.967 0.30 31.48 408 SER B CA 1
ATOM 7923 C C . SER B 1 410 ? 21.883 33.098 5.384 1.00 30.45 408 SER B C 1
ATOM 7924 O O . SER B 1 410 ? 20.956 32.298 5.615 1.00 30.60 408 SER B O 1
ATOM 7929 N N . VAL B 1 411 ? 22.459 33.776 6.347 1.00 30.14 409 VAL B N 1
ATOM 7930 C CA . VAL B 1 411 ? 22.020 33.594 7.734 1.00 27.35 409 VAL B CA 1
ATOM 7931 C C . VAL B 1 411 ? 20.681 34.329 7.939 1.00 29.12 409 VAL B C 1
ATOM 7932 O O . VAL B 1 411 ? 19.745 33.799 8.528 1.00 27.26 409 VAL B O 1
ATOM 7936 N N . GLN B 1 412 ? 20.585 35.546 7.456 1.00 31.04 410 GLN B N 1
ATOM 7937 C CA . GLN B 1 412 ? 19.333 36.273 7.557 1.00 32.61 410 GLN B CA 1
ATOM 7938 C C . GLN B 1 412 ? 18.211 35.528 6.876 1.00 33.25 410 GLN B C 1
ATOM 7939 O O . GLN B 1 412 ? 17.121 35.509 7.378 1.00 32.14 410 GLN B O 1
ATOM 7945 N N . ALA B 1 413 ? 18.438 35.007 5.668 1.00 35.24 411 ALA B N 1
ATOM 7946 C CA . ALA B 1 413 ? 17.418 34.198 5.024 1.00 32.59 411 ALA B CA 1
ATOM 7947 C C . ALA B 1 413 ? 17.034 32.943 5.826 1.00 30.48 411 ALA B C 1
ATOM 7948 O O . ALA B 1 413 ? 15.876 32.604 5.881 1.00 33.90 411 ALA B O 1
ATOM 7950 N N . ALA B 1 414 ? 18.007 32.177 6.291 1.00 30.42 412 ALA B N 1
ATOM 7951 C CA . ALA B 1 414 ? 17.737 30.959 7.050 1.00 31.29 412 ALA B CA 1
ATOM 7952 C C . ALA B 1 414 ? 16.903 31.339 8.284 1.00 28.73 412 ALA B C 1
ATOM 7953 O O . ALA B 1 414 ? 15.945 30.650 8.643 1.00 29.35 412 ALA B O 1
ATOM 7955 N N . LEU B 1 415 ? 17.213 32.465 8.895 1.00 27.73 413 LEU B N 1
ATOM 7956 C CA . LEU B 1 415 ? 16.469 32.873 10.108 1.00 29.78 413 LEU B CA 1
ATOM 7957 C C . LEU B 1 415 ? 15.018 33.274 9.770 1.00 34.35 413 LEU B C 1
ATOM 7958 O O . LEU B 1 415 ? 14.052 32.845 10.429 1.00 30.04 413 LEU B O 1
ATOM 7963 N N . ARG B 1 416 ? 14.858 34.067 8.733 1.00 31.41 414 ARG B N 1
ATOM 7964 C CA . ARG B 1 416 ? 13.531 34.432 8.267 1.00 35.29 414 ARG B CA 1
ATOM 7965 C C . ARG B 1 416 ? 12.701 33.215 7.892 1.00 36.37 414 ARG B C 1
ATOM 7966 O O . ARG B 1 416 ? 11.530 33.196 8.084 1.00 35.12 414 ARG B O 1
ATOM 7974 N N . GLU B 1 417 ? 13.308 32.194 7.311 1.00 35.07 415 GLU B N 1
ATOM 7975 C CA . GLU B 1 417 ? 12.556 31.029 6.910 1.00 37.33 415 GLU B CA 1
ATOM 7976 C C . GLU B 1 417 ? 11.927 30.341 8.082 1.00 30.72 415 GLU B C 1
ATOM 7977 O O . GLU B 1 417 ? 10.986 29.630 7.914 1.00 28.74 415 GLU B O 1
ATOM 7983 N N . ARG B 1 418 ? 12.529 30.438 9.239 1.00 30.40 416 ARG B N 1
ATOM 7984 C CA . ARG B 1 418 ? 11.927 29.771 10.409 1.00 29.35 416 ARG B CA 1
ATOM 7985 C C . ARG B 1 418 ? 10.513 30.219 10.687 1.00 30.77 416 ARG B C 1
ATOM 7986 O O . ARG B 1 418 ? 9.770 29.543 11.402 1.00 29.99 416 ARG B O 1
ATOM 7994 N N . ASN B 1 419 ? 10.182 31.414 10.204 1.00 31.68 417 ASN B N 1
ATOM 7995 C CA . ASN B 1 419 ? 8.892 32.022 10.427 1.00 32.19 417 ASN B CA 1
ATOM 7996 C C . ASN B 1 419 ? 7.867 31.740 9.339 1.00 32.53 417 ASN B C 1
ATOM 7997 O O . ASN B 1 419 ? 6.753 32.204 9.450 1.00 35.58 417 ASN B O 1
ATOM 8002 N N . GLU B 1 420 ? 8.238 31.011 8.306 1.00 30.94 418 GLU B N 1
ATOM 8003 C CA . GLU B 1 420 ? 7.336 30.696 7.253 1.00 35.91 418 GLU B CA 1
ATOM 8004 C C . GLU B 1 420 ? 6.628 29.391 7.591 1.00 33.84 418 GLU B C 1
ATOM 8005 O O . GLU B 1 420 ? 7.260 28.454 8.003 1.00 36.87 418 GLU B O 1
ATOM 8011 N N . GLY B 1 421 ? 5.328 29.319 7.381 1.00 32.59 419 GLY B N 1
ATOM 8012 C CA . GLY B 1 421 ? 4.579 28.057 7.619 1.00 38.32 419 GLY B CA 1
ATOM 8013 C C . GLY B 1 421 ? 4.443 27.629 9.081 1.00 34.88 419 GLY B C 1
ATOM 8014 O O . GLY B 1 421 ? 4.377 26.433 9.397 1.00 38.08 419 GLY B O 1
ATOM 8015 N N . ILE B 1 422 ? 4.434 28.611 9.974 1.00 36.17 420 ILE B N 1
ATOM 8016 C CA . ILE B 1 422 ? 4.159 28.396 11.400 1.00 36.13 420 ILE B CA 1
ATOM 8017 C C . ILE B 1 422 ? 2.993 29.296 11.818 1.00 36.44 420 ILE B C 1
ATOM 8018 O O . ILE B 1 422 ? 2.351 29.891 10.963 1.00 35.18 420 ILE B O 1
ATOM 8023 N N . ALA B 1 423 ? 2.639 29.293 13.092 1.00 29.96 421 ALA B N 1
ATOM 8024 C CA . ALA B 1 423 ? 1.481 30.037 13.548 1.00 30.19 421 ALA B CA 1
ATOM 8025 C C . ALA B 1 423 ? 1.655 31.527 13.311 1.00 36.12 421 ALA B C 1
ATOM 8026 O O . ALA B 1 423 ? 2.538 32.172 13.873 1.00 43.83 421 ALA B O 1
ATOM 8028 N N . ASP B 1 424 ? 0.693 32.096 12.645 1.00 34.48 422 ASP B N 1
ATOM 8029 C CA . ASP B 1 424 ? 0.577 33.549 12.487 1.00 35.57 422 ASP B CA 1
ATOM 8030 C C . ASP B 1 424 ? 0.148 34.245 13.758 1.00 31.37 422 ASP B C 1
ATOM 8031 O O . ASP B 1 424 ? 0.631 35.311 14.078 1.00 30.20 422 ASP B O 1
ATOM 8036 N N . PHE B 1 425 ? -0.760 33.653 14.484 1.00 29.02 423 PHE B N 1
ATOM 8037 C CA . PHE B 1 425 ? -1.337 34.270 15.676 1.00 28.90 423 PHE B CA 1
ATOM 8038 C C . PHE B 1 425 ? -0.302 34.902 16.612 1.00 29.38 423 PHE B C 1
ATOM 8039 O O . PHE B 1 425 ? -0.497 36.024 17.116 1.00 28.85 423 PHE B O 1
ATOM 8047 N N . TRP B 1 426 ? 0.752 34.158 16.900 1.00 24.21 424 TRP B N 1
ATOM 8048 C CA . TRP B 1 426 ? 1.642 34.567 17.968 1.00 25.07 424 TRP B CA 1
ATOM 8049 C C . TRP B 1 426 ? 2.578 35.682 17.549 1.00 24.45 424 TRP B C 1
ATOM 8050 O O . TRP B 1 426 ? 3.263 36.273 18.405 1.00 23.42 424 TRP B O 1
ATOM 8061 N N . PHE B 1 427 ? 2.650 35.933 16.235 1.00 26.69 425 PHE B N 1
ATOM 8062 C CA . PHE B 1 427 ? 3.446 37.010 15.670 1.00 29.87 425 PHE B CA 1
ATOM 8063 C C . PHE B 1 427 ? 2.651 38.289 15.493 1.00 33.38 425 PHE B C 1
ATOM 8064 O O . PHE B 1 427 ? 3.215 39.352 15.254 1.00 29.98 425 PHE B O 1
ATOM 8072 N N . ARG B 1 428 ? 1.360 38.217 15.667 1.00 34.35 426 ARG B N 1
ATOM 8073 C CA . ARG B 1 428 ? 0.553 39.417 15.504 1.00 37.24 426 ARG B CA 1
ATOM 8074 C C . ARG B 1 428 ? 0.682 40.348 16.703 1.00 37.87 426 ARG B C 1
ATOM 8075 O O . ARG B 1 428 ? 0.931 39.903 17.795 1.00 37.04 426 ARG B O 1
ATOM 8083 N N . PRO B 1 429 ? 0.469 41.646 16.500 1.00 43.09 427 PRO B N 1
ATOM 8084 C CA . PRO B 1 429 ? 0.566 42.556 17.669 1.00 51.56 427 PRO B CA 1
ATOM 8085 C C . PRO B 1 429 ? -0.380 42.198 18.816 1.00 57.84 427 PRO B C 1
ATOM 8086 O O . PRO B 1 429 ? -1.528 41.786 18.551 1.00 63.56 427 PRO B O 1
ATOM 8090 N N . TYR B 1 430 ? 0.147 42.343 20.048 1.00 82.69 428 TYR B N 1
ATOM 8091 C CA . TYR B 1 430 ? -0.515 42.055 21.366 1.00 87.03 428 TYR B CA 1
ATOM 8092 C C . TYR B 1 430 ? -2.053 42.050 21.318 1.00 87.59 428 TYR B C 1
ATOM 8093 O O . TYR B 1 430 ? -2.691 41.066 21.700 1.00 94.90 428 TYR B O 1
ATOM 8095 N N . GLY B 1 431 ? -2.650 43.118 20.803 1.00 88.26 429 GLY B N 1
ATOM 8096 C CA . GLY B 1 431 ? -4.104 43.161 20.689 1.00 86.34 429 GLY B CA 1
ATOM 8097 C C . GLY B 1 431 ? -4.638 44.252 19.791 1.00 83.53 429 GLY B C 1
ATOM 8098 O O . GLY B 1 431 ? -5.031 45.293 20.295 1.00 97.36 429 GLY B O 1
ATOM 8099 N N . GLY B 1 432 ? -4.652 44.069 18.471 1.00 83.64 430 GLY B N 1
ATOM 8100 C CA . GLY B 1 432 ? -4.017 42.952 17.767 1.00 80.74 430 GLY B CA 1
ATOM 8101 C C . GLY B 1 432 ? -4.928 41.923 17.123 1.00 83.09 430 GLY B C 1
ATOM 8102 O O . GLY B 1 432 ? -5.280 42.022 15.938 1.00 98.23 430 GLY B O 1
ATOM 8103 N N . ARG B 1 433 ? -5.343 40.962 17.938 1.00 71.05 431 ARG B N 1
ATOM 8104 C CA . ARG B 1 433 ? -5.740 39.631 17.462 1.00 73.40 431 ARG B CA 1
ATOM 8105 C C . ARG B 1 433 ? -6.963 39.086 18.231 1.00 69.58 431 ARG B C 1
ATOM 8106 O O . ARG B 1 433 ? -7.297 39.577 19.317 1.00 75.65 431 ARG B O 1
ATOM 8114 N N . ALA B 1 442 ? -19.665 34.728 14.138 1.00 74.43 440 ALA B N 1
ATOM 8115 C CA . ALA B 1 442 ? -19.381 33.568 14.937 1.00 72.31 440 ALA B CA 1
ATOM 8116 C C . ALA B 1 442 ? -20.626 33.068 15.672 1.00 78.99 440 ALA B C 1
ATOM 8117 O O . ALA B 1 442 ? -21.284 33.800 16.435 1.00 70.54 440 ALA B O 1
ATOM 8119 N N . GLU B 1 443 ? -20.928 31.794 15.455 1.00 83.26 441 GLU B N 1
ATOM 8120 C CA . GLU B 1 443 ? -21.750 31.054 16.409 1.00 84.96 441 GLU B CA 1
ATOM 8121 C C . GLU B 1 443 ? -21.143 31.059 17.835 1.00 82.37 441 GLU B C 1
ATOM 8122 O O . GLU B 1 443 ? -21.855 30.776 18.795 1.00 79.52 441 GLU B O 1
ATOM 8128 N N . LEU B 1 444 ? -19.848 31.389 17.963 1.00 73.50 442 LEU B N 1
ATOM 8129 C CA . LEU B 1 444 ? -19.089 31.233 19.226 1.00 59.52 442 LEU B CA 1
ATOM 8130 C C . LEU B 1 444 ? -19.059 32.473 20.114 1.00 57.22 442 LEU B C 1
ATOM 8131 O O . LEU B 1 444 ? -18.745 32.387 21.284 1.00 61.45 442 LEU B O 1
ATOM 8136 N N . SER B 1 445 ? -19.375 33.607 19.529 1.00 61.32 443 SER B N 1
ATOM 8137 C CA . SER B 1 445 ? -19.537 34.885 20.225 1.00 62.11 443 SER B CA 1
ATOM 8138 C C . SER B 1 445 ? -19.984 34.861 21.698 1.00 61.94 443 SER B C 1
ATOM 8139 O O . SER B 1 445 ? -19.239 35.299 22.561 1.00 70.01 443 SER B O 1
ATOM 8142 N N . GLY B 1 446 ? -21.171 34.369 22.031 1.00 57.68 444 GLY B N 1
ATOM 8143 C CA . GLY B 1 446 ? -21.529 34.325 23.479 1.00 69.96 444 GLY B CA 1
ATOM 8144 C C . GLY B 1 446 ? -20.779 33.335 24.416 1.00 62.38 444 GLY B C 1
ATOM 8145 O O . GLY B 1 446 ? -20.850 33.409 25.642 1.00 67.25 444 GLY B O 1
ATOM 8146 N N . CYS B 1 447 ? -20.050 32.415 23.831 1.00 52.32 445 CYS B N 1
ATOM 8147 C CA . CYS B 1 447 ? -19.866 31.105 24.444 1.00 54.12 445 CYS B CA 1
ATOM 8148 C C . CYS B 1 447 ? -18.872 31.118 25.633 1.00 52.27 445 CYS B C 1
ATOM 8149 O O . CYS B 1 447 ? -17.796 31.728 25.560 1.00 52.01 445 CYS B O 1
ATOM 8152 N N . ARG B 1 448 ? -19.223 30.433 26.722 1.00 53.48 446 ARG B N 1
ATOM 8153 C CA . ARG B 1 448 ? -18.316 30.320 27.891 1.00 48.60 446 ARG B CA 1
ATOM 8154 C C . ARG B 1 448 ? -17.627 28.962 27.918 1.00 45.10 446 ARG B C 1
ATOM 8155 O O . ARG B 1 448 ? -18.277 27.928 27.894 1.00 42.18 446 ARG B O 1
ATOM 8163 N N . ALA B 1 449 ? -16.308 28.990 28.046 1.00 38.94 447 ALA B N 1
ATOM 8164 C CA . ALA B 1 449 ? -15.518 27.777 28.073 1.00 35.29 447 ALA B CA 1
ATOM 8165 C C . ALA B 1 449 ? -14.776 27.627 29.403 1.00 37.68 447 ALA B C 1
ATOM 8166 O O . ALA B 1 449 ? -14.205 28.570 29.928 1.00 36.24 447 ALA B O 1
ATOM 8168 N N . LEU B 1 450 ? -14.862 26.427 29.976 1.00 36.89 448 LEU B N 1
ATOM 8169 C CA . LEU B 1 450 ? -14.038 26.018 31.139 1.00 36.93 448 LEU B CA 1
ATOM 8170 C C . LEU B 1 450 ? -12.875 25.234 30.547 1.00 36.10 448 LEU B C 1
ATOM 8171 O O . LEU B 1 450 ? -13.083 24.310 29.755 1.00 33.86 448 LEU B O 1
ATOM 8176 N N . ILE B 1 451 ? -11.652 25.587 30.918 1.00 33.52 449 ILE B N 1
ATOM 8177 C CA . ILE B 1 451 ? -10.444 24.810 30.477 1.00 32.58 449 ILE B CA 1
ATOM 8178 C C . ILE B 1 451 ? -9.853 24.157 31.721 1.00 34.61 449 ILE B C 1
ATOM 8179 O O . ILE B 1 451 ? -9.536 24.817 32.689 1.00 32.68 449 ILE B O 1
ATOM 8184 N N . VAL B 1 452 ? -9.777 22.838 31.688 1.00 34.36 450 VAL B N 1
ATOM 8185 C CA . VAL B 1 452 ? -9.257 22.043 32.749 1.00 32.02 450 VAL B CA 1
ATOM 8186 C C . VAL B 1 452 ? -7.791 21.722 32.465 1.00 31.46 450 VAL B C 1
ATOM 8187 O O . VAL B 1 452 ? -7.457 21.021 31.496 1.00 35.75 450 VAL B O 1
ATOM 8191 N N . ASP B 1 453 ? -6.931 22.251 33.309 1.00 32.14 451 ASP B N 1
ATOM 8192 C CA . ASP B 1 453 ? -5.444 22.144 33.178 1.00 31.45 451 ASP B CA 1
ATOM 8193 C C . ASP B 1 453 ? -4.973 20.857 33.859 1.00 32.43 451 ASP B C 1
ATOM 8194 O O . ASP B 1 453 ? -5.318 20.601 35.005 1.00 35.37 451 ASP B O 1
ATOM 8199 N N . ALA B 1 454 ? -4.241 20.024 33.130 1.00 33.09 452 ALA B N 1
ATOM 8200 C CA . ALA B 1 454 ? -3.749 18.727 33.658 1.00 36.83 452 ALA B CA 1
ATOM 8201 C C . ALA B 1 454 ? -2.219 18.768 33.787 1.00 32.53 452 ALA B C 1
ATOM 8202 O O . ALA B 1 454 ? -1.546 17.749 33.642 1.00 32.46 452 ALA B O 1
ATOM 8204 N N . GLU B 1 455 ? -1.715 19.967 34.098 1.00 30.17 453 GLU B N 1
ATOM 8205 C CA . GLU B 1 455 ? -0.342 20.242 34.504 1.00 38.17 453 GLU B CA 1
ATOM 8206 C C . GLU B 1 455 ? 0.510 20.534 33.260 1.00 35.94 453 GLU B C 1
ATOM 8207 O O . GLU B 1 455 ? 1.605 20.080 33.131 1.00 33.22 453 GLU B O 1
ATOM 8213 N N . ASP B 1 456 ? -0.036 21.305 32.350 1.00 34.04 454 ASP B N 1
ATOM 8214 C CA . ASP B 1 456 ? 0.729 21.846 31.240 1.00 32.37 454 ASP B CA 1
ATOM 8215 C C . ASP B 1 456 ? 0.084 23.161 30.890 1.00 31.05 454 ASP B C 1
ATOM 8216 O O . ASP B 1 456 ? -1.067 23.192 30.460 1.00 29.77 454 ASP B O 1
ATOM 8221 N N . HIS B 1 457 ? 0.832 24.256 30.995 1.00 26.42 455 HIS B N 1
ATOM 8222 C CA . HIS B 1 457 ? 0.265 25.588 30.783 1.00 31.06 455 HIS B CA 1
ATOM 8223 C C . HIS B 1 457 ? 0.033 25.960 29.330 1.00 31.87 455 HIS B C 1
ATOM 8224 O O . HIS B 1 457 ? -0.237 27.094 29.032 1.00 28.28 455 HIS B O 1
ATOM 8231 N N . PHE B 1 458 ? 0.070 24.983 28.444 1.00 27.85 456 PHE B N 1
ATOM 8232 C CA . PHE B 1 458 ? -0.520 25.139 27.115 1.00 30.62 456 PHE B CA 1
ATOM 8233 C C . PHE B 1 458 ? -1.986 25.632 27.196 1.00 32.69 456 PHE B C 1
ATOM 8234 O O . PHE B 1 458 ? -2.500 26.334 26.343 1.00 25.98 456 PHE B O 1
ATOM 8242 N N . THR B 1 459 ? -2.651 25.243 28.242 1.00 27.41 457 THR B N 1
ATOM 8243 C CA A THR B 1 459 ? -3.919 25.826 28.576 0.60 33.07 457 THR B CA 1
ATOM 8244 C CA B THR B 1 459 ? -3.941 25.820 28.513 0.40 28.24 457 THR B CA 1
ATOM 8245 C C . THR B 1 459 ? -3.982 27.325 28.448 1.00 29.95 457 THR B C 1
ATOM 8246 O O . THR B 1 459 ? -4.960 27.827 27.956 1.00 32.64 457 THR B O 1
ATOM 8253 N N . ALA B 1 460 ? -2.939 28.046 28.905 1.00 27.10 458 ALA B N 1
ATOM 8254 C CA . ALA B 1 460 ? -3.027 29.514 28.881 1.00 27.53 458 ALA B CA 1
ATOM 8255 C C . ALA B 1 460 ? -3.037 29.940 27.418 1.00 28.44 458 ALA B C 1
ATOM 8256 O O . ALA B 1 460 ? -3.658 30.909 27.047 1.00 30.32 458 ALA B O 1
ATOM 8258 N N . MET B 1 461 ? -2.362 29.175 26.582 1.00 27.95 459 MET B N 1
ATOM 8259 C CA . MET B 1 461 ? -2.305 29.491 25.158 1.00 29.12 459 MET B CA 1
ATOM 8260 C C . MET B 1 461 ? -3.611 29.119 24.441 1.00 28.11 459 MET B C 1
ATOM 8261 O O . MET B 1 461 ? -4.114 29.890 23.625 1.00 31.59 459 MET B O 1
ATOM 8266 N N . ILE B 1 462 ? -4.222 27.991 24.814 1.00 26.91 460 ILE B N 1
ATOM 8267 C CA . ILE B 1 462 ? -5.562 27.646 24.315 1.00 27.58 460 ILE B CA 1
ATOM 8268 C C . ILE B 1 462 ? -6.561 28.760 24.692 1.00 29.27 460 ILE B C 1
ATOM 8269 O O . ILE B 1 462 ? -7.352 29.223 23.860 1.00 27.77 460 ILE B O 1
ATOM 8274 N N . ALA B 1 463 ? -6.452 29.273 25.909 1.00 30.11 461 ALA B N 1
ATOM 8275 C CA . ALA B 1 463 ? -7.351 30.335 26.394 1.00 32.50 461 ALA B CA 1
ATOM 8276 C C . ALA B 1 463 ? -7.214 31.613 25.572 1.00 32.74 461 ALA B C 1
ATOM 8277 O O . ALA B 1 463 ? -8.206 32.246 25.210 1.00 33.24 461 ALA B O 1
ATOM 8279 N N . GLN B 1 464 ? -5.996 31.990 25.224 1.00 33.93 462 GLN B N 1
ATOM 8280 C CA . GLN B 1 464 ? -5.826 33.205 24.399 1.00 33.89 462 GLN B CA 1
ATOM 8281 C C . GLN B 1 464 ? -6.449 32.999 23.022 1.00 32.00 462 GLN B C 1
ATOM 8282 O O . GLN B 1 464 ? -7.088 33.924 22.490 1.00 29.34 462 GLN B O 1
ATOM 8288 N N . GLN B 1 465 ? -6.272 31.810 22.429 1.00 30.72 463 GLN B N 1
ATOM 8289 C CA . GLN B 1 465 ? -6.816 31.613 21.080 1.00 35.16 463 GLN B CA 1
ATOM 8290 C C . GLN B 1 465 ? -8.366 31.526 21.145 1.00 37.88 463 GLN B C 1
ATOM 8291 O O . GLN B 1 465 ? -9.046 32.151 20.329 1.00 36.32 463 GLN B O 1
ATOM 8297 N N . LEU B 1 466 ? -8.903 30.881 22.183 1.00 33.32 464 LEU B N 1
ATOM 8298 C CA . LEU B 1 466 ? -10.361 30.844 22.364 1.00 33.94 464 LEU B CA 1
ATOM 8299 C C . LEU B 1 466 ? -10.968 32.229 22.553 1.00 35.55 464 LEU B C 1
ATOM 8300 O O . LEU B 1 466 ? -12.028 32.511 22.028 1.00 36.29 464 LEU B O 1
ATOM 8305 N N . SER B 1 467 ? -10.268 33.079 23.275 1.00 34.55 465 SER B N 1
ATOM 8306 C CA A SER B 1 467 ? -10.688 34.457 23.483 0.80 41.02 465 SER B CA 1
ATOM 8307 C CA B SER B 1 467 ? -10.697 34.472 23.476 0.20 36.76 465 SER B CA 1
ATOM 8308 C C . SER B 1 467 ? -10.730 35.258 22.161 1.00 37.81 465 SER B C 1
ATOM 8309 O O . SER B 1 467 ? -11.672 35.987 21.869 1.00 36.37 465 SER B O 1
ATOM 8314 N N . SER B 1 468 ? -9.746 35.062 21.313 1.00 36.88 466 SER B N 1
ATOM 8315 C CA . SER B 1 468 ? -9.815 35.652 19.982 1.00 35.59 466 SER B CA 1
ATOM 8316 C C . SER B 1 468 ? -11.033 35.151 19.164 1.00 34.69 466 SER B C 1
ATOM 8317 O O . SER B 1 468 ? -11.464 35.820 18.253 1.00 37.50 466 SER B O 1
ATOM 8320 N N . LEU B 1 469 ? -11.540 33.953 19.416 1.00 37.75 467 LEU B N 1
ATOM 8321 C CA . LEU B 1 469 ? -12.733 33.483 18.704 1.00 37.18 467 LEU B CA 1
ATOM 8322 C C . LEU B 1 469 ? -14.003 34.095 19.287 1.00 44.47 467 LEU B C 1
ATOM 8323 O O . LEU B 1 469 ? -15.080 33.885 18.759 1.00 42.78 467 LEU B O 1
ATOM 8328 N N . GLY B 1 470 ? -13.872 34.835 20.385 1.00 42.80 468 GLY B N 1
ATOM 8329 C CA . GLY B 1 470 ? -15.030 35.451 21.022 1.00 45.54 468 GLY B CA 1
ATOM 8330 C C . GLY B 1 470 ? -15.543 34.754 22.278 1.00 43.32 468 GLY B C 1
ATOM 8331 O O . GLY B 1 470 ? -16.522 35.196 22.871 1.00 44.53 468 GLY B O 1
ATOM 8332 N N . LEU B 1 471 ? -14.896 33.678 22.703 1.00 41.15 469 LEU B N 1
ATOM 8333 C CA . LEU B 1 471 ? -15.326 32.994 23.903 1.00 37.44 469 LEU B CA 1
ATOM 8334 C C . LEU B 1 471 ? -14.820 33.657 25.147 1.00 39.61 469 LEU B C 1
ATOM 8335 O O . LEU B 1 471 ? -13.775 34.256 25.144 1.00 42.28 469 LEU B O 1
ATOM 8340 N N . ALA B 1 472 ? -15.582 33.567 26.224 1.00 41.16 470 ALA B N 1
ATOM 8341 C CA . ALA B 1 472 ? -15.076 33.965 27.527 1.00 40.27 470 ALA B CA 1
ATOM 8342 C C . ALA B 1 472 ? -14.511 32.650 28.054 1.00 41.71 470 ALA B C 1
ATOM 8343 O O . ALA B 1 472 ? -15.050 31.590 27.771 1.00 43.08 470 ALA B O 1
ATOM 8345 N N . THR B 1 473 ? -13.412 32.714 28.781 1.00 41.73 471 THR B N 1
ATOM 8346 C CA . THR B 1 473 ? -12.752 31.517 29.271 1.00 42.46 471 THR B CA 1
ATOM 8347 C C . THR B 1 473 ? -12.376 31.586 30.758 1.00 45.53 471 THR B C 1
ATOM 8348 O O . THR B 1 473 ? -12.091 32.647 31.312 1.00 41.32 471 THR B O 1
ATOM 8352 N N . GLU B 1 474 ? -12.366 30.417 31.382 1.00 43.03 472 GLU B N 1
ATOM 8353 C CA A GLU B 1 474 ? -11.913 30.242 32.764 0.70 43.08 472 GLU B CA 1
ATOM 8354 C CA B GLU B 1 474 ? -11.901 30.267 32.751 0.30 42.53 472 GLU B CA 1
ATOM 8355 C C . GLU B 1 474 ? -11.099 28.969 32.815 1.00 42.30 472 GLU B C 1
ATOM 8356 O O . GLU B 1 474 ? -11.465 27.968 32.177 1.00 35.94 472 GLU B O 1
ATOM 8367 N N . VAL B 1 475 ? -10.007 28.983 33.569 1.00 44.97 473 VAL B N 1
ATOM 8368 C CA . VAL B 1 475 ? -9.115 27.788 33.717 1.00 41.41 473 VAL B CA 1
ATOM 8369 C C . VAL B 1 475 ? -9.215 27.233 35.156 1.00 43.38 473 VAL B C 1
ATOM 8370 O O . VAL B 1 475 ? -9.115 27.956 36.115 1.00 44.99 473 VAL B O 1
ATOM 8374 N N . CYS B 1 476 ? -9.459 25.939 35.306 1.00 39.78 474 CYS B N 1
ATOM 8375 C CA . CYS B 1 476 ? -9.329 25.298 36.621 1.00 40.47 474 CYS B CA 1
ATOM 8376 C C . CYS B 1 476 ? -8.327 24.165 36.544 1.00 37.85 474 CYS B C 1
ATOM 8377 O O . CYS B 1 476 ? -7.835 23.838 35.478 1.00 41.94 474 CYS B O 1
ATOM 8380 N N . GLY B 1 477 ? -8.095 23.530 37.670 1.00 42.70 475 GLY B N 1
ATOM 8381 C CA . GLY B 1 477 ? -7.277 22.319 37.737 1.00 39.68 475 GLY B CA 1
ATOM 8382 C C . GLY B 1 477 ? -8.173 21.087 37.768 1.00 45.22 475 GLY B C 1
ATOM 8383 O O . GLY B 1 477 ? -9.381 21.180 38.036 1.00 37.12 475 GLY B O 1
ATOM 8384 N N . VAL B 1 478 ? -7.560 19.953 37.435 1.00 44.29 476 VAL B N 1
ATOM 8385 C CA . VAL B 1 478 ? -8.220 18.689 37.307 1.00 46.15 476 VAL B CA 1
ATOM 8386 C C . VAL B 1 478 ? -8.874 18.310 38.568 1.00 47.53 476 VAL B C 1
ATOM 8387 O O . VAL B 1 478 ? -9.978 17.801 38.557 1.00 51.55 476 VAL B O 1
ATOM 8391 N N . HIS B 1 479 ? -8.204 18.571 39.688 1.00 47.33 477 HIS B N 1
ATOM 8392 C CA . HIS B 1 479 ? -8.739 18.203 40.992 1.00 48.52 477 HIS B CA 1
ATOM 8393 C C . HIS B 1 479 ? -9.821 19.140 41.515 1.00 53.77 477 HIS B C 1
ATOM 8394 O O . HIS B 1 479 ? -10.380 18.881 42.572 1.00 54.70 477 HIS B O 1
ATOM 8401 N N . ASP B 1 480 ? -10.147 20.229 40.824 1.00 50.35 478 ASP B N 1
ATOM 8402 C CA . ASP B 1 480 ? -11.187 21.158 41.397 1.00 54.21 478 ASP B CA 1
ATOM 8403 C C . ASP B 1 480 ? -12.593 20.687 41.126 1.00 49.87 478 ASP B C 1
ATOM 8404 O O . ASP B 1 480 ? -12.828 19.936 40.190 1.00 55.86 478 ASP B O 1
ATOM 8409 N N . ALA B 1 481 ? -13.520 21.137 41.960 1.00 56.25 479 ALA B N 1
ATOM 8410 C CA . ALA B 1 481 ? -14.945 20.902 41.749 1.00 62.69 479 ALA B CA 1
ATOM 8411 C C . ALA B 1 481 ? -15.503 22.158 41.104 1.00 55.49 479 ALA B C 1
ATOM 8412 O O . ALA B 1 481 ? -15.235 23.252 41.557 1.00 59.26 479 ALA B O 1
ATOM 8414 N N . VAL B 1 482 ? -16.285 22.004 40.051 1.00 63.40 480 VAL B N 1
ATOM 8415 C CA . VAL B 1 482 ? -16.902 23.164 39.402 1.00 64.16 480 VAL B CA 1
ATOM 8416 C C . VAL B 1 482 ? -18.387 22.942 39.151 1.00 56.57 480 VAL B C 1
ATOM 8417 O O . VAL B 1 482 ? -18.877 21.830 39.239 1.00 64.99 480 VAL B O 1
ATOM 8421 N N . ASP B 1 483 ? -19.073 24.018 38.806 1.00 51.95 481 ASP B N 1
ATOM 8422 C CA . ASP B 1 483 ? -20.469 23.979 38.396 1.00 50.44 481 ASP B CA 1
ATOM 8423 C C . ASP B 1 483 ? -20.523 24.110 36.869 1.00 51.13 481 ASP B C 1
ATOM 8424 O O . ASP B 1 483 ? -20.272 25.176 36.292 1.00 51.06 481 ASP B O 1
ATOM 8429 N N . LEU B 1 484 ? -20.852 22.997 36.223 1.00 49.84 482 LEU B N 1
ATOM 8430 C CA . LEU B 1 484 ? -20.814 22.889 34.761 1.00 50.38 482 LEU B CA 1
ATOM 8431 C C . LEU B 1 484 ? -21.902 23.715 34.071 1.00 48.18 482 LEU B C 1
ATOM 8432 O O . LEU B 1 484 ? -21.771 24.019 32.897 1.00 46.76 482 LEU B O 1
ATOM 8437 N N . ALA B 1 485 ? -22.988 24.046 34.796 1.00 46.82 483 ALA B N 1
ATOM 8438 C CA . ALA B 1 485 ? -24.075 24.849 34.252 1.00 48.07 483 ALA B CA 1
ATOM 8439 C C . ALA B 1 485 ? -23.595 26.249 33.817 1.00 49.60 483 ALA B C 1
ATOM 8440 O O . ALA B 1 485 ? -24.180 26.852 32.926 1.00 54.85 483 ALA B O 1
ATOM 8442 N N . ARG B 1 486 ? -22.519 26.754 34.408 1.00 48.42 484 ARG B N 1
ATOM 8443 C CA . ARG B 1 486 ? -21.984 28.064 34.013 1.00 52.07 484 ARG B CA 1
ATOM 8444 C C . ARG B 1 486 ? -21.260 28.075 32.664 1.00 44.50 484 ARG B C 1
ATOM 8445 O O . ARG B 1 486 ? -20.919 29.136 32.157 1.00 46.08 484 ARG B O 1
ATOM 8453 N N . TYR B 1 487 ? -21.029 26.913 32.079 1.00 41.96 485 TYR B N 1
ATOM 8454 C CA . TYR B 1 487 ? -20.276 26.821 30.849 1.00 39.32 485 TYR B CA 1
ATOM 8455 C C . TYR B 1 487 ? -21.057 26.162 29.716 1.00 39.50 485 TYR B C 1
ATOM 8456 O O . TYR B 1 487 ? -21.858 25.221 29.909 1.00 44.22 485 TYR B O 1
ATOM 8465 N N . ASP B 1 488 ? -20.763 26.616 28.513 1.00 37.67 486 ASP B N 1
ATOM 8466 C CA . ASP B 1 488 ? -21.294 26.007 27.308 1.00 37.35 486 ASP B CA 1
ATOM 8467 C C . ASP B 1 488 ? -20.391 24.836 26.857 1.00 38.11 486 ASP B C 1
ATOM 8468 O O . ASP B 1 488 ? -20.873 23.881 26.308 1.00 34.26 486 ASP B O 1
ATOM 8473 N N . VAL B 1 489 ? -19.097 24.917 27.080 1.00 35.24 487 VAL B N 1
ATOM 8474 C CA . VAL B 1 489 ? -18.173 23.898 26.595 1.00 29.86 487 VAL B CA 1
ATOM 8475 C C . VAL B 1 489 ? -17.011 23.759 27.543 1.00 34.70 487 VAL B C 1
ATOM 8476 O O . VAL B 1 489 ? -16.599 24.729 28.199 1.00 41.05 487 VAL B O 1
ATOM 8480 N N . VAL B 1 490 ? -16.568 22.533 27.712 1.00 38.31 488 VAL B N 1
ATOM 8481 C CA . VAL B 1 490 ? -15.409 22.220 28.532 1.00 40.72 488 VAL B CA 1
ATOM 8482 C C . VAL B 1 490 ? -14.239 21.765 27.642 1.00 35.22 488 VAL B C 1
ATOM 8483 O O . VAL B 1 490 ? -14.369 20.886 26.776 1.00 32.52 488 VAL B O 1
ATOM 8487 N N . VAL B 1 491 ? -13.091 22.352 27.873 1.00 34.61 489 VAL B N 1
ATOM 8488 C CA . VAL B 1 491 ? -11.866 21.920 27.240 1.00 27.81 489 VAL B CA 1
ATOM 8489 C C . VAL B 1 491 ? -11.046 21.109 28.239 1.00 27.69 489 VAL B C 1
ATOM 8490 O O . VAL B 1 491 ? -10.624 21.617 29.282 1.00 30.32 489 VAL B O 1
ATOM 8494 N N . MET B 1 492 ? -10.804 19.851 27.887 1.00 25.83 490 MET B N 1
ATOM 8495 C CA . MET B 1 492 ? -9.959 18.966 28.650 1.00 28.02 490 MET B CA 1
ATOM 8496 C C . MET B 1 492 ? -8.552 19.035 28.097 1.00 27.41 490 MET B C 1
ATOM 8497 O O . MET B 1 492 ? -8.298 18.711 26.944 1.00 25.78 490 MET B O 1
ATOM 8502 N N . GLY B 1 493 ? -7.636 19.466 28.950 1.00 26.34 491 GLY B N 1
ATOM 8503 C CA . GLY B 1 493 ? -6.299 19.931 28.552 1.00 30.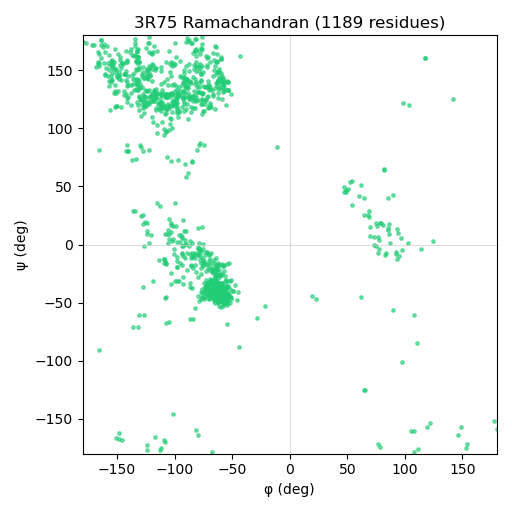41 491 GLY B CA 1
ATOM 8504 C C . GLY B 1 493 ? -5.222 18.837 28.472 1.00 28.49 491 GLY B C 1
ATOM 8505 O O . GLY B 1 493 ? -5.466 17.662 28.798 1.00 26.08 491 GLY B O 1
ATOM 8506 N N . PRO B 1 494 ? -4.040 19.230 28.009 1.00 29.25 492 PRO B N 1
ATOM 8507 C CA . PRO B 1 494 ? -2.900 18.329 27.802 1.00 27.71 492 PRO B CA 1
ATOM 8508 C C . PRO B 1 494 ? -2.173 18.118 29.113 1.00 27.39 492 PRO B C 1
ATOM 8509 O O . PRO B 1 494 ? -2.422 18.844 30.080 1.00 32.16 492 PRO B O 1
ATOM 8513 N N . GLY B 1 495 ? -1.274 17.136 29.152 1.00 24.33 493 GLY B N 1
ATOM 8514 C CA . GLY B 1 495 ? -0.394 16.993 30.278 1.00 25.96 493 GLY B CA 1
ATOM 8515 C C . GLY B 1 495 ? 0.581 15.841 30.172 1.00 27.42 493 GLY B C 1
ATOM 8516 O O . GLY B 1 495 ? 0.519 15.048 29.225 1.00 29.23 493 GLY B O 1
ATOM 8517 N N . PRO B 1 496 ? 1.489 15.761 31.136 1.00 25.36 494 PRO B N 1
ATOM 8518 C CA . PRO B 1 496 ? 2.563 14.789 31.089 1.00 29.15 494 PRO B CA 1
ATOM 8519 C C . PRO B 1 496 ? 2.047 13.468 31.561 1.00 30.90 494 PRO B C 1
ATOM 8520 O O . PRO B 1 496 ? 1.019 13.439 32.221 1.00 32.79 494 PRO B O 1
ATOM 8524 N N . GLY B 1 497 ? 2.781 12.412 31.230 1.00 29.55 495 GLY B N 1
ATOM 8525 C CA . GLY B 1 497 ? 2.486 11.090 31.699 1.00 31.34 495 GLY B CA 1
ATOM 8526 C C . GLY B 1 497 ? 2.008 10.178 30.603 1.00 32.12 495 GLY B C 1
ATOM 8527 O O . GLY B 1 497 ? 1.961 10.526 29.414 1.00 34.61 495 GLY B O 1
ATOM 8528 N N . ASP B 1 498 ? 1.656 8.972 31.023 1.00 31.14 496 ASP B N 1
ATOM 8529 C CA . ASP B 1 498 ? 1.216 7.946 30.134 1.00 29.20 496 ASP B CA 1
ATOM 8530 C C . ASP B 1 498 ? -0.335 7.834 30.321 1.00 34.45 496 ASP B C 1
ATOM 8531 O O . ASP B 1 498 ? -0.808 7.582 31.443 1.00 33.42 496 ASP B O 1
ATOM 8536 N N . PRO B 1 499 ? -1.115 8.047 29.234 1.00 33.46 497 PRO B N 1
ATOM 8537 C CA . PRO B 1 499 ? -2.578 8.030 29.318 1.00 34.23 497 PRO B CA 1
ATOM 8538 C C . PRO B 1 499 ? -3.127 6.679 29.782 1.00 30.95 497 PRO B C 1
ATOM 8539 O O . PRO B 1 499 ? -4.254 6.645 30.211 1.00 33.97 497 PRO B O 1
ATOM 8543 N N . SER B 1 500 ? -2.335 5.612 29.713 1.00 30.55 498 SER B N 1
ATOM 8544 C CA . SER B 1 500 ? -2.806 4.301 30.195 1.00 34.02 498 SER B CA 1
ATOM 8545 C C . SER B 1 500 ? -2.526 4.146 31.690 1.00 35.34 498 SER B C 1
ATOM 8546 O O . SER B 1 500 ? -2.926 3.181 32.291 1.00 37.37 498 SER B O 1
ATOM 8549 N N . ASP B 1 501 ? -1.917 5.117 32.327 1.00 36.24 499 ASP B N 1
ATOM 8550 C CA . ASP B 1 501 ? -1.463 4.921 33.734 1.00 39.70 499 ASP B CA 1
ATOM 8551 C C . ASP B 1 501 ? -2.558 5.360 34.699 1.00 38.65 499 ASP B C 1
ATOM 8552 O O . ASP B 1 501 ? -2.448 6.375 35.356 1.00 45.77 499 ASP B O 1
ATOM 8557 N N . ALA B 1 502 ? -3.646 4.595 34.741 1.00 48.57 500 ALA B N 1
ATOM 8558 C CA . ALA B 1 502 ? -4.858 4.993 35.503 1.00 55.30 500 ALA B CA 1
ATOM 8559 C C . ALA B 1 502 ? -4.671 4.950 37.037 1.00 55.55 500 ALA B C 1
ATOM 8560 O O . ALA B 1 502 ? -5.531 5.425 37.771 1.00 70.12 500 ALA B O 1
ATOM 8562 N N . GLY B 1 503 ? -3.548 4.399 37.495 1.00 59.23 501 GLY B N 1
ATOM 8563 C CA . GLY B 1 503 ? -3.127 4.488 38.895 1.00 63.17 501 GLY B CA 1
ATOM 8564 C C . GLY B 1 503 ? -2.204 5.663 39.190 1.00 68.12 501 GLY B C 1
ATOM 8565 O O . GLY B 1 503 ? -1.462 5.637 40.157 1.00 89.45 501 GLY B O 1
ATOM 8566 N N . ASP B 1 504 ? -2.221 6.688 38.344 1.00 51.05 502 ASP B N 1
ATOM 8567 C CA . ASP B 1 504 ? -1.756 7.989 38.739 1.00 47.51 502 ASP B CA 1
ATOM 8568 C C . ASP B 1 504 ? -3.005 8.835 39.051 1.00 49.91 502 ASP B C 1
ATOM 8569 O O . ASP B 1 504 ? -3.880 8.967 38.188 1.00 49.30 502 ASP B O 1
ATOM 8574 N N . PRO B 1 505 ? -3.099 9.403 40.277 1.00 43.95 503 PRO B N 1
ATOM 8575 C CA . PRO B 1 505 ? -4.340 10.104 40.667 1.00 39.91 503 PRO B CA 1
ATOM 8576 C C . PRO B 1 505 ? -4.779 11.155 39.637 1.00 37.19 503 PRO B C 1
ATOM 8577 O O . PRO B 1 505 ? -5.952 11.366 39.396 1.00 41.44 503 PRO B O 1
ATOM 8581 N N . ARG B 1 506 ? -3.840 11.853 39.053 1.00 36.88 504 ARG B N 1
ATOM 8582 C CA . ARG B 1 506 ? -4.210 12.950 38.148 1.00 35.36 504 ARG B CA 1
ATOM 8583 C C . ARG B 1 506 ? -4.814 12.357 36.850 1.00 37.73 504 ARG B C 1
ATOM 8584 O O . ARG B 1 506 ? -5.825 12.817 36.314 1.00 34.66 504 ARG B O 1
ATOM 8592 N N . ILE B 1 507 ? -4.208 11.299 36.365 1.00 35.58 505 ILE B N 1
ATOM 8593 C CA . ILE B 1 507 ? -4.703 10.669 35.161 1.00 40.23 505 ILE B CA 1
ATOM 8594 C C . ILE B 1 507 ? -6.085 10.039 35.432 1.00 32.72 505 ILE B C 1
ATOM 8595 O O . ILE B 1 507 ? -7.016 10.148 34.630 1.00 35.21 505 ILE B O 1
ATOM 8600 N N . ALA B 1 508 ? -6.212 9.381 36.558 1.00 32.29 506 ALA B N 1
ATOM 8601 C CA . ALA B 1 508 ? -7.490 8.761 36.953 1.00 34.97 506 ALA B CA 1
ATOM 8602 C C . ALA B 1 508 ? -8.584 9.817 36.979 1.00 42.42 506 ALA B C 1
ATOM 8603 O O . ALA B 1 508 ? -9.719 9.566 36.605 1.00 36.77 506 ALA B O 1
ATOM 8605 N N . ARG B 1 509 ? -8.234 10.992 37.515 1.00 37.76 507 ARG B N 1
ATOM 8606 C CA . ARG B 1 509 ? -9.181 12.071 37.632 1.00 37.77 507 ARG B CA 1
ATOM 8607 C C . ARG B 1 509 ? -9.641 12.553 36.218 1.00 37.13 507 ARG B C 1
ATOM 8608 O O . ARG B 1 509 ? -10.815 12.937 36.028 1.00 34.52 507 ARG B O 1
ATOM 8616 N N . LEU B 1 510 ? -8.720 12.520 35.244 1.00 34.61 508 LEU B N 1
ATOM 8617 C CA . LEU B 1 510 ? -9.039 12.850 33.842 1.00 35.35 508 LEU B CA 1
ATOM 8618 C C . LEU B 1 510 ? -10.029 11.856 33.259 1.00 36.30 508 LEU B C 1
ATOM 8619 O O . LEU B 1 510 ? -10.986 12.271 32.594 1.00 34.31 508 LEU B O 1
ATOM 8624 N N . TYR B 1 511 ? -9.842 10.575 33.576 1.00 33.95 509 TYR B N 1
ATOM 8625 C CA . TYR B 1 511 ? -10.786 9.544 33.199 1.00 33.61 509 TYR B CA 1
ATOM 8626 C C . TYR B 1 511 ? -12.167 9.853 33.746 1.00 36.37 509 TYR B C 1
ATOM 8627 O O . TYR B 1 511 ? -13.125 9.796 33.009 1.00 38.24 509 TYR B O 1
ATOM 8636 N N . ALA B 1 512 ? -12.254 10.161 35.033 1.00 35.25 510 ALA B N 1
ATOM 8637 C CA . ALA B 1 512 ? -13.551 10.488 35.656 1.00 40.34 510 ALA B CA 1
ATOM 8638 C C . ALA B 1 512 ? -14.191 11.705 35.018 1.00 37.84 510 ALA B C 1
ATOM 8639 O O . ALA B 1 512 ? -15.390 11.734 34.873 1.00 37.53 510 ALA B O 1
ATOM 8641 N N . TRP B 1 513 ? -13.408 12.734 34.692 1.00 36.40 511 TRP B N 1
ATOM 8642 C CA . TRP B 1 513 ? -13.975 13.924 34.026 1.00 36.34 511 TRP B CA 1
ATOM 8643 C C . TRP B 1 513 ? -14.567 13.561 32.652 1.00 35.38 511 TRP B C 1
ATOM 8644 O O . TRP B 1 513 ? -15.695 13.920 32.333 1.00 31.63 511 TRP B O 1
ATOM 8655 N N . LEU B 1 514 ? -13.808 12.838 31.840 1.00 31.32 512 LEU B N 1
ATOM 8656 C CA . LEU B 1 514 ? -14.268 12.502 30.515 1.00 33.97 512 LEU B CA 1
ATOM 8657 C C . LEU B 1 514 ? -15.535 11.609 30.570 1.00 39.32 512 LEU B C 1
ATOM 8658 O O . LEU B 1 514 ? -16.514 11.897 29.859 1.00 38.79 512 LEU B O 1
ATOM 8663 N N . ARG B 1 515 ? -15.537 10.582 31.448 1.00 36.08 513 ARG B N 1
ATOM 8664 C CA . ARG B 1 515 ? -16.724 9.688 31.608 1.00 36.79 513 ARG B CA 1
ATOM 8665 C C . ARG B 1 515 ? -17.984 10.466 32.029 1.00 37.43 513 ARG B C 1
ATOM 8666 O O . ARG B 1 515 ? -19.058 10.250 31.508 1.00 36.75 513 ARG B O 1
ATOM 8674 N N . HIS B 1 516 ? -17.824 11.417 32.945 1.00 35.18 514 HIS B N 1
ATOM 8675 C CA . HIS B 1 516 ? -18.918 12.263 33.351 1.00 35.66 514 HIS B CA 1
ATOM 8676 C C . HIS B 1 516 ? -19.397 13.155 32.173 1.00 36.52 514 HIS B C 1
ATOM 8677 O O . HIS B 1 516 ? -20.582 13.285 31.952 1.00 40.39 514 HIS B O 1
ATOM 8684 N N . LEU B 1 517 ? -18.479 13.747 31.399 1.00 33.10 515 LEU B N 1
ATOM 8685 C CA . LEU B 1 517 ? -18.906 14.682 30.325 1.00 35.49 515 LEU B CA 1
ATOM 8686 C C . LEU B 1 517 ? -19.631 13.923 29.197 1.00 36.56 515 LEU B C 1
ATOM 8687 O O . LEU B 1 517 ? -20.674 14.364 28.670 1.00 33.40 515 LEU B O 1
ATOM 8692 N N . ILE B 1 518 ? -19.095 12.749 28.893 1.00 32.37 516 ILE B N 1
ATOM 8693 C CA . ILE B 1 518 ? -19.723 11.832 27.956 1.00 39.39 516 ILE B CA 1
ATOM 8694 C C . ILE B 1 518 ? -21.131 11.474 28.429 1.00 40.51 516 ILE B C 1
ATOM 8695 O O . ILE B 1 518 ? -22.082 11.661 27.684 1.00 40.18 516 ILE B O 1
ATOM 8700 N N . ASP B 1 519 ? -21.251 11.021 29.671 1.00 42.83 517 ASP B N 1
ATOM 8701 C CA . ASP B 1 519 ? -22.538 10.570 30.196 1.00 47.36 517 ASP B CA 1
ATOM 8702 C C . ASP B 1 519 ? -23.560 11.700 30.286 1.00 43.25 517 ASP B C 1
ATOM 8703 O O . ASP B 1 519 ? -24.747 11.496 30.017 1.00 40.99 517 ASP B O 1
ATOM 8708 N N . GLU B 1 520 ? -23.105 12.896 30.620 1.00 43.04 518 GLU B N 1
ATOM 8709 C CA . GLU B 1 520 ? -23.992 14.057 30.702 1.00 43.88 518 GLU B CA 1
ATOM 8710 C C . GLU B 1 520 ? -24.348 14.630 29.341 1.00 42.30 518 GLU B C 1
ATOM 8711 O O . GLU B 1 520 ? -25.220 15.481 29.244 1.00 43.40 518 GLU B O 1
ATOM 8717 N N . GLY B 1 521 ? -23.610 14.269 28.307 1.00 42.22 519 GLY B N 1
ATOM 8718 C CA . GLY B 1 521 ? -23.791 14.924 27.000 1.00 40.54 519 GLY B CA 1
ATOM 8719 C C . GLY B 1 521 ? -23.346 16.388 26.999 1.00 41.17 519 GLY B C 1
ATOM 8720 O O . GLY B 1 521 ? -23.809 17.179 26.187 1.00 39.41 519 GLY B O 1
ATOM 8721 N N . LYS B 1 522 ? -22.429 16.749 27.896 1.00 37.96 520 LYS B N 1
ATOM 8722 C CA . LYS B 1 522 ? -21.955 18.117 27.970 1.00 39.69 520 LYS B CA 1
ATOM 8723 C C . LYS B 1 522 ? -20.932 18.418 26.835 1.00 37.80 520 LYS B C 1
ATOM 8724 O O . LYS B 1 522 ? -20.006 17.657 26.655 1.00 37.02 520 LYS B O 1
ATOM 8730 N N . PRO B 1 523 ? -21.085 19.524 26.090 1.00 37.59 521 PRO B N 1
ATOM 8731 C CA . PRO B 1 523 ? -20.097 19.663 25.010 1.00 34.71 521 PRO B CA 1
ATOM 8732 C C . PRO B 1 523 ? -18.668 19.752 25.567 1.00 38.83 521 PRO B C 1
ATOM 8733 O O . PRO B 1 523 ? -18.451 20.432 26.549 1.00 34.96 521 PRO B O 1
ATOM 8737 N N . PHE B 1 524 ? -17.741 19.016 24.972 1.00 32.51 522 PHE B N 1
ATOM 8738 C CA . PHE B 1 524 ? -16.347 19.135 25.327 1.00 31.10 522 PHE B CA 1
ATOM 8739 C C . PHE B 1 524 ? -15.410 18.904 24.173 1.00 28.47 522 PHE B C 1
ATOM 8740 O O . PHE B 1 524 ? -15.770 18.296 23.165 1.00 29.92 522 PHE B O 1
ATOM 8748 N N . MET B 1 525 ? -14.214 19.417 24.352 1.00 30.29 523 MET B N 1
ATOM 8749 C CA A MET B 1 525 ? -13.135 19.257 23.375 0.50 30.77 523 MET B CA 1
ATOM 8750 C CA B MET B 1 525 ? -13.124 19.339 23.393 0.50 33.90 523 MET B CA 1
ATOM 8751 C C . MET B 1 525 ? -11.930 18.784 24.160 1.00 31.99 523 MET B C 1
ATOM 8752 O O . MET B 1 525 ? -11.530 19.382 25.142 1.00 35.16 523 MET B O 1
ATOM 8761 N N . ALA B 1 526 ? -11.375 17.664 23.740 1.00 31.48 524 ALA B N 1
ATOM 8762 C CA . ALA B 1 526 ? -10.240 17.015 24.477 1.00 32.56 524 ALA B CA 1
ATOM 8763 C C . ALA B 1 526 ? -8.912 17.181 23.702 1.00 28.96 524 ALA B C 1
ATOM 8764 O O . ALA B 1 526 ? -8.828 16.866 22.520 1.00 31.92 524 ALA B O 1
ATOM 8766 N N . VAL B 1 527 ? -7.893 17.689 24.370 1.00 27.86 525 VAL B N 1
ATOM 8767 C CA . VAL B 1 527 ? -6.578 17.925 23.796 1.00 26.11 525 VAL B CA 1
ATOM 8768 C C . VAL B 1 527 ? -5.439 16.992 24.285 1.00 33.12 525 VAL B C 1
ATOM 8769 O O . VAL B 1 527 ? -5.161 16.927 25.510 1.00 29.78 525 VAL B O 1
ATOM 8788 N N . LEU B 1 529 ? -3.273 14.634 25.923 1.00 26.37 527 LEU B N 1
ATOM 8789 C CA . LEU B 1 529 ? -3.472 13.660 27.019 1.00 28.93 527 LEU B CA 1
ATOM 8790 C C . LEU B 1 529 ? -4.959 13.299 27.138 1.00 27.71 527 LEU B C 1
ATOM 8791 O O . LEU B 1 529 ? -5.311 12.160 27.235 1.00 25.94 527 LEU B O 1
ATOM 8796 N N . SER B 1 530 ? -5.809 14.308 27.132 1.00 28.09 528 SER B N 1
ATOM 8797 C CA . SER B 1 530 ? -7.223 14.089 27.349 1.00 27.65 528 SER B CA 1
ATOM 8798 C C . SER B 1 530 ? -7.864 13.421 26.112 1.00 29.09 528 SER B C 1
ATOM 8799 O O . SER B 1 530 ? -8.787 12.660 26.247 1.00 27.28 528 SER B O 1
ATOM 8802 N N . HIS B 1 531 ? -7.383 13.748 24.922 1.00 28.28 529 HIS B N 1
ATOM 8803 C CA . HIS B 1 531 ? -7.733 13.030 23.691 1.00 24.70 529 HIS B CA 1
ATOM 8804 C C . HIS B 1 531 ? -7.387 11.543 23.795 1.00 30.05 529 HIS B C 1
ATOM 8805 O O . HIS B 1 531 ? -8.192 10.684 23.405 1.00 26.29 529 HIS B O 1
ATOM 8812 N N . GLN B 1 532 ? -6.179 11.250 24.284 1.00 24.48 530 GLN B N 1
ATOM 8813 C CA . GLN B 1 532 ? -5.730 9.857 24.456 1.00 29.49 530 GLN B CA 1
ATOM 8814 C C . GLN B 1 532 ? -6.591 9.085 25.435 1.00 26.02 530 GLN B C 1
ATOM 8815 O O . GLN B 1 532 ? -7.026 7.951 25.160 1.00 28.33 530 GLN B O 1
ATOM 8821 N N . ILE B 1 533 ? -6.854 9.715 26.572 1.00 31.07 531 ILE B N 1
ATOM 8822 C CA . ILE B 1 533 ? -7.747 9.144 27.584 1.00 26.52 531 ILE B CA 1
ATOM 8823 C C . ILE B 1 533 ? -9.140 8.917 27.020 1.00 30.10 531 ILE B C 1
ATOM 8824 O O . ILE B 1 533 ? -9.720 7.860 27.193 1.00 29.51 531 ILE B O 1
ATOM 8829 N N . LEU B 1 534 ? -9.646 9.865 26.227 1.00 28.81 532 LEU B N 1
ATOM 8830 C CA . LEU B 1 534 ? -10.920 9.689 25.584 1.00 27.49 532 LEU B CA 1
ATOM 8831 C C . LEU B 1 534 ? -10.919 8.466 24.689 1.00 31.21 532 LEU B C 1
ATOM 8832 O O . LEU B 1 534 ? -11.859 7.648 24.724 1.00 28.73 532 LEU B O 1
ATOM 8837 N N . ASN B 1 535 ? -9.884 8.308 23.891 1.00 25.83 533 ASN B N 1
ATOM 8838 C CA . ASN B 1 535 ? -9.786 7.120 23.050 1.00 29.90 533 ASN B CA 1
ATOM 8839 C C . ASN B 1 535 ? -9.889 5.873 23.859 1.00 30.84 533 ASN B C 1
ATOM 8840 O O . ASN B 1 535 ? -10.590 4.907 23.427 1.00 28.67 533 ASN B O 1
ATOM 8845 N N . ALA B 1 536 ? -9.186 5.852 25.002 1.00 29.39 534 ALA B N 1
ATOM 8846 C CA . ALA B 1 536 ? -9.171 4.615 25.795 1.00 32.49 534 ALA B CA 1
ATOM 8847 C C . ALA B 1 536 ? -10.593 4.399 26.300 1.00 33.04 534 ALA B C 1
ATOM 8848 O O . ALA B 1 536 ? -11.095 3.295 26.281 1.00 33.05 534 ALA B O 1
ATOM 8850 N N . ILE B 1 537 ? -11.273 5.469 26.695 1.00 31.79 535 ILE B N 1
ATOM 8851 C CA . ILE B 1 537 ? -12.659 5.320 27.200 1.00 31.98 535 ILE B CA 1
ATOM 8852 C C . ILE B 1 537 ? -13.558 4.735 26.127 1.00 32.39 535 ILE B C 1
ATOM 8853 O O . ILE B 1 537 ? -14.386 3.873 26.380 1.00 30.01 535 ILE B O 1
ATOM 8858 N N . LEU B 1 538 ? -13.344 5.154 24.906 1.00 31.96 536 LEU B N 1
ATOM 8859 C CA . LEU B 1 538 ? -14.178 4.668 23.782 1.00 34.17 536 LEU B CA 1
ATOM 8860 C C . LEU B 1 538 ? -13.758 3.307 23.290 1.00 30.56 536 LEU B C 1
ATOM 8861 O O . LEU B 1 538 ? -14.346 2.809 22.384 1.00 31.52 536 LEU B O 1
ATOM 8866 N N . GLY B 1 539 ? -12.703 2.724 23.825 1.00 31.12 537 GLY B N 1
ATOM 8867 C CA . GLY B 1 539 ? -12.284 1.367 23.400 1.00 32.67 537 GLY B CA 1
ATOM 8868 C C . GLY B 1 539 ? -11.240 1.334 22.297 1.00 33.77 537 GLY B C 1
ATOM 8869 O O . GLY B 1 539 ? -10.969 0.273 21.733 1.00 35.09 537 GLY B O 1
ATOM 8870 N N . ILE B 1 540 ? -10.600 2.462 22.004 1.00 30.67 538 ILE B N 1
ATOM 8871 C CA . ILE B 1 540 ? -9.594 2.479 20.941 1.00 33.76 538 ILE B CA 1
ATOM 8872 C C . ILE B 1 540 ? -8.209 2.213 21.582 1.00 31.06 538 ILE B C 1
ATOM 8873 O O . ILE B 1 540 ? -7.879 2.841 22.589 1.00 32.82 538 ILE B O 1
ATOM 8878 N N . PRO B 1 541 ? -7.396 1.301 21.016 1.00 33.14 539 PRO B N 1
ATOM 8879 C CA . PRO B 1 541 ? -6.041 0.990 21.643 1.00 30.97 539 PRO B CA 1
ATOM 8880 C C . PRO B 1 541 ? -5.100 2.195 21.756 1.00 31.08 539 PRO B C 1
ATOM 8881 O O . PRO B 1 541 ? -5.039 2.994 20.808 1.00 33.64 539 PRO B O 1
ATOM 8885 N N . LEU B 1 542 ? -4.343 2.290 22.877 1.00 31.22 540 LEU B N 1
ATOM 8886 C CA . LEU B 1 542 ? -3.256 3.229 23.003 1.00 29.35 540 LEU B CA 1
ATOM 8887 C C . LEU B 1 542 ? -1.879 2.499 22.846 1.00 31.96 540 LEU B C 1
ATOM 8888 O O . LEU B 1 542 ? -1.740 1.354 23.228 1.00 30.19 540 LEU B O 1
ATOM 8893 N N . VAL B 1 543 ? -0.879 3.191 22.297 1.00 26.69 541 VAL B N 1
ATOM 8894 C CA . VAL B 1 543 ? 0.441 2.636 22.123 1.00 26.48 541 VAL B CA 1
ATOM 8895 C C . VAL B 1 543 ? 1.436 3.706 22.171 1.00 27.01 541 VAL B C 1
ATOM 8896 O O . VAL B 1 543 ? 1.138 4.862 21.856 1.00 27.12 541 VAL B O 1
ATOM 8900 N N . ARG B 1 544 ? 2.635 3.335 22.613 1.00 28.57 542 ARG B N 1
ATOM 8901 C CA . ARG B 1 544 ? 3.782 4.215 22.581 1.00 30.91 542 ARG B CA 1
ATOM 8902 C C . ARG B 1 544 ? 4.307 4.318 21.158 1.00 33.14 542 ARG B C 1
ATOM 8903 O O . ARG B 1 544 ? 4.567 3.290 20.547 1.00 29.43 542 ARG B O 1
ATOM 8911 N N . ARG B 1 545 ? 4.525 5.534 20.651 1.00 32.42 543 ARG B N 1
ATOM 8912 C CA . ARG B 1 545 ? 5.181 5.690 19.338 1.00 35.45 543 ARG B CA 1
ATOM 8913 C C . ARG B 1 545 ? 6.677 5.303 19.450 1.00 36.07 543 ARG B C 1
ATOM 8914 O O . ARG B 1 545 ? 7.365 5.749 20.376 1.00 40.06 543 ARG B O 1
ATOM 8922 N N . GLU B 1 546 ? 7.214 4.561 18.474 1.00 41.45 544 GLU B N 1
ATOM 8923 C CA . GLU B 1 546 ? 8.656 4.236 18.524 1.00 41.93 544 GLU B CA 1
ATOM 8924 C C . GLU B 1 546 ? 9.469 5.471 18.474 1.00 40.48 544 GLU B C 1
ATOM 8925 O O . GLU B 1 546 ? 10.439 5.640 19.224 1.00 45.42 544 GLU B O 1
ATOM 8931 N N . VAL B 1 547 ? 9.072 6.408 17.631 1.00 37.87 545 VAL B N 1
ATOM 8932 C CA . VAL B 1 547 ? 9.758 7.734 17.672 1.00 37.17 545 VAL B CA 1
ATOM 8933 C C . VAL B 1 547 ? 8.726 8.744 18.199 1.00 35.98 545 VAL B C 1
ATOM 8934 O O . VAL B 1 547 ? 7.725 9.007 17.542 1.00 32.83 545 VAL B O 1
ATOM 8938 N N . PRO B 1 548 ? 8.960 9.322 19.384 1.00 28.78 546 PRO B N 1
ATOM 8939 C CA . PRO B 1 548 ? 7.989 10.279 19.893 1.00 29.74 546 PRO B CA 1
ATOM 8940 C C . PRO B 1 548 ? 7.759 11.499 18.972 1.00 27.62 546 PRO B C 1
ATOM 8941 O O . PRO B 1 548 ? 8.677 12.013 18.396 1.00 31.87 546 PRO B O 1
ATOM 8945 N N . ASN B 1 549 ? 6.518 11.920 18.815 1.00 28.74 547 ASN B N 1
ATOM 8946 C CA . ASN B 1 549 ? 6.184 13.156 18.133 1.00 26.53 547 ASN B CA 1
ATOM 8947 C C . ASN B 1 549 ? 6.203 14.304 19.177 1.00 26.96 547 ASN B C 1
ATOM 8948 O O . ASN B 1 549 ? 5.220 15.007 19.364 1.00 26.10 547 ASN B O 1
ATOM 8953 N N . GLN B 1 550 ? 7.349 14.530 19.764 1.00 29.65 548 GLN B N 1
ATOM 8954 C CA . GLN B 1 550 ? 7.484 15.548 20.835 1.00 26.76 548 GLN B CA 1
ATOM 8955 C C . GLN B 1 550 ? 8.178 16.735 20.215 1.00 24.12 548 GLN B C 1
ATOM 8956 O O . GLN B 1 550 ? 9.376 16.743 20.076 1.00 23.70 548 GLN B O 1
ATOM 8962 N N . GLY B 1 551 ? 7.392 17.729 19.841 1.00 24.85 549 GLY B N 1
ATOM 8963 C CA . GLY B 1 551 ? 7.852 19.002 19.324 1.00 24.69 549 GLY B CA 1
ATOM 8964 C C . GLY B 1 551 ? 8.194 18.923 17.851 1.00 25.74 549 GLY B C 1
ATOM 8965 O O . GLY B 1 551 ? 9.358 19.077 17.471 1.00 25.92 549 GLY B O 1
ATOM 8966 N N . ILE B 1 552 ? 7.169 18.670 17.038 1.00 26.41 550 ILE B N 1
ATOM 8967 C CA . ILE B 1 552 ? 7.315 18.522 15.625 1.00 28.84 550 ILE B CA 1
ATOM 8968 C C . ILE B 1 552 ? 6.043 18.972 14.913 1.00 25.41 550 ILE B C 1
ATOM 8969 O O . ILE B 1 552 ? 4.898 18.727 15.378 1.00 24.68 550 ILE B O 1
ATOM 8974 N N . GLN B 1 553 ? 6.242 19.554 13.742 1.00 25.10 551 GLN B N 1
ATOM 8975 C CA . GLN B 1 553 ? 5.166 19.947 12.828 1.00 27.00 551 GLN B CA 1
ATOM 8976 C C . GLN B 1 553 ? 4.969 18.843 11.814 1.00 29.15 551 GLN B C 1
ATOM 8977 O O . GLN B 1 553 ? 5.914 18.396 11.216 1.00 29.17 551 GLN B O 1
ATOM 8983 N N . VAL B 1 554 ? 3.732 18.403 11.670 1.00 28.85 552 VAL B N 1
ATOM 8984 C CA . VAL B 1 554 ? 3.403 17.292 10.820 1.00 27.57 552 VAL B CA 1
ATOM 8985 C C . VAL B 1 554 ? 2.182 17.730 9.975 1.00 30.51 552 VAL B C 1
ATOM 8986 O O . VAL B 1 554 ? 1.221 18.364 10.471 1.00 32.42 552 VAL B O 1
ATOM 8990 N N . GLU B 1 555 ? 2.270 17.481 8.671 1.00 30.98 553 GLU B N 1
ATOM 8991 C CA . GLU B 1 555 ? 1.105 17.695 7.781 1.00 33.76 553 GLU B CA 1
ATOM 8992 C C . GLU B 1 555 ? 0.219 16.451 7.820 1.00 31.54 553 GLU B C 1
ATOM 8993 O O . GLU B 1 555 ? 0.702 15.361 7.691 1.00 30.31 553 GLU B O 1
ATOM 8999 N N . ILE B 1 556 ? -1.065 16.651 8.080 1.00 32.99 554 ILE B N 1
ATOM 9000 C CA . ILE B 1 556 ? -2.036 15.600 8.288 1.00 31.98 554 ILE B CA 1
ATOM 9001 C C . ILE B 1 556 ? -3.282 15.918 7.461 1.00 37.76 554 ILE B C 1
ATOM 9002 O O . ILE B 1 556 ? -3.472 17.063 7.034 1.00 37.28 554 ILE B O 1
ATOM 9007 N N . ASP B 1 557 ? -4.062 14.877 7.178 1.00 37.82 555 ASP B N 1
ATOM 9008 C CA . ASP B 1 557 ? -5.420 15.006 6.655 1.00 44.10 555 ASP B CA 1
ATOM 9009 C C . ASP B 1 557 ? -6.339 15.023 7.851 1.00 37.11 555 ASP B C 1
ATOM 9010 O O . ASP B 1 557 ? -6.402 14.064 8.563 1.00 38.21 555 ASP B O 1
ATOM 9015 N N . LEU B 1 558 ? -7.021 16.145 8.085 1.00 34.80 556 LEU B N 1
ATOM 9016 C CA . LEU B 1 558 ? -7.954 16.297 9.230 1.00 35.81 556 LEU B CA 1
ATOM 9017 C C . LEU B 1 558 ? -9.380 16.340 8.684 1.00 35.08 556 LEU B C 1
ATOM 9018 O O . LEU B 1 558 ? -9.811 17.338 8.118 1.00 33.75 556 LEU B O 1
ATOM 9023 N N . PHE B 1 559 ? -10.049 15.208 8.749 1.00 35.03 557 PHE B N 1
ATOM 9024 C CA . PHE B 1 559 ? -11.413 15.040 8.213 1.00 35.94 557 PHE B CA 1
ATOM 9025 C C . PHE B 1 559 ? -11.555 15.605 6.784 1.00 39.47 557 PHE B C 1
ATOM 9026 O O . PHE B 1 559 ? -12.470 16.369 6.481 1.00 38.55 557 PHE B O 1
ATOM 9034 N N . GLY B 1 560 ? -10.621 15.203 5.931 1.00 37.58 558 GLY B N 1
ATOM 9035 C CA . GLY B 1 560 ? -10.682 15.526 4.517 1.00 37.87 558 GLY B CA 1
ATOM 9036 C C . GLY B 1 560 ? -9.923 16.810 4.187 1.00 39.53 558 GLY B C 1
ATOM 9037 O O . GLY B 1 560 ? -9.791 17.105 3.055 1.00 40.10 558 GLY B O 1
ATOM 9038 N N . GLN B 1 561 ? -9.436 17.583 5.155 1.00 41.76 559 GLN B N 1
ATOM 9039 C CA . GLN B 1 561 ? -8.617 18.804 4.862 1.00 40.52 559 GLN B CA 1
ATOM 9040 C C . GLN B 1 561 ? -7.163 18.637 5.292 1.00 40.11 559 GLN B C 1
ATOM 9041 O O . GLN B 1 561 ? -6.885 18.202 6.398 1.00 36.44 559 GLN B O 1
ATOM 9047 N N . ARG B 1 562 ? -6.244 19.091 4.458 1.00 39.98 560 ARG B N 1
ATOM 9048 C CA . ARG B 1 562 ? -4.829 19.017 4.729 1.00 40.71 560 ARG B CA 1
ATOM 9049 C C . ARG B 1 562 ? -4.533 20.112 5.742 1.00 38.32 560 ARG B C 1
ATOM 9050 O O . ARG B 1 562 ? -4.876 21.253 5.507 1.00 41.34 560 ARG B O 1
ATOM 9058 N N . GLU B 1 563 ? -3.926 19.782 6.874 1.00 34.40 561 GLU B N 1
ATOM 9059 C CA . GLU B 1 563 ? -3.528 20.807 7.845 1.00 32.93 561 GLU B CA 1
ATOM 9060 C C . GLU B 1 563 ? -2.086 20.539 8.264 1.00 33.41 561 GLU B C 1
ATOM 9061 O O . GLU B 1 563 ? -1.595 19.386 8.203 1.00 29.90 561 GLU B O 1
ATOM 9067 N N . ARG B 1 564 ? -1.440 21.598 8.762 1.00 30.76 562 ARG B N 1
ATOM 9068 C CA . ARG B 1 564 ? -0.083 21.516 9.348 1.00 33.01 562 ARG B CA 1
ATOM 9069 C C . ARG B 1 564 ? -0.176 21.875 10.801 1.00 29.25 562 ARG B C 1
ATOM 9070 O O . ARG B 1 564 ? -0.569 23.002 11.161 1.00 28.63 562 ARG B O 1
ATOM 9078 N N . VAL B 1 565 ? 0.140 20.896 11.642 1.00 27.70 563 VAL B N 1
ATOM 9079 C CA . VAL B 1 565 ? -0.174 20.984 13.044 1.00 25.55 563 VAL B CA 1
ATOM 9080 C C . VAL B 1 565 ? 1.029 20.642 13.879 1.00 29.11 563 VAL B C 1
ATOM 9081 O O . VAL B 1 565 ? 1.890 19.864 13.465 1.00 27.98 563 VAL B O 1
ATOM 9085 N N . GLY B 1 566 ? 1.065 21.211 15.082 1.00 29.76 564 GLY B N 1
ATOM 9086 C CA . GLY B 1 566 ? 2.126 20.923 16.035 1.00 27.01 564 GLY B CA 1
ATOM 9087 C C . GLY B 1 566 ? 1.786 19.800 17.000 1.00 25.83 564 GLY B C 1
ATOM 9088 O O . GLY B 1 566 ? 0.778 19.844 17.672 1.00 27.79 564 GLY B O 1
ATOM 9089 N N . PHE B 1 567 ? 2.656 18.797 17.072 1.00 23.27 565 PHE B N 1
ATOM 9090 C CA . PHE B 1 567 ? 2.530 17.705 18.052 1.00 23.33 565 PHE B CA 1
ATOM 9091 C C . PHE B 1 567 ? 3.575 17.722 19.166 1.00 20.80 565 PHE B C 1
ATOM 9092 O O . PHE B 1 567 ? 4.784 17.974 18.942 1.00 25.16 565 PHE B O 1
ATOM 9100 N N . TYR B 1 568 ? 3.106 17.412 20.371 1.00 23.24 566 TYR B N 1
ATOM 9101 C CA . TYR B 1 568 ? 3.889 17.144 21.538 1.00 23.41 566 TYR B CA 1
ATOM 9102 C C . TYR B 1 568 ? 3.366 15.890 22.236 1.00 22.68 566 TYR B C 1
ATOM 9103 O O . TYR B 1 568 ? 2.789 15.986 23.302 1.00 25.68 566 TYR B O 1
ATOM 9112 N N . ASN B 1 569 ? 3.619 14.704 21.687 1.00 23.18 567 ASN B N 1
ATOM 9113 C CA . ASN B 1 569 ? 3.126 13.470 22.311 1.00 24.77 567 ASN B CA 1
ATOM 9114 C C . ASN B 1 569 ? 4.044 12.306 22.089 1.00 25.65 567 ASN B C 1
ATOM 9115 O O . ASN B 1 569 ? 4.662 12.168 21.035 1.00 28.30 567 ASN B O 1
ATOM 9120 N N . THR B 1 570 ? 4.105 11.442 23.085 1.00 25.66 568 THR B N 1
ATOM 9121 C CA . THR B 1 570 ? 4.835 10.187 22.987 1.00 25.30 568 THR B CA 1
ATOM 9122 C C . THR B 1 570 ? 3.908 9.039 22.648 1.00 27.76 568 THR B C 1
ATOM 9123 O O . THR B 1 570 ? 4.335 8.080 21.985 1.00 29.24 568 THR B O 1
ATOM 9127 N N . TYR B 1 571 ? 2.656 9.126 23.111 1.00 26.92 569 TYR B N 1
ATOM 9128 C CA . TYR B 1 571 ? 1.662 8.050 22.950 1.00 27.95 569 TYR B CA 1
ATOM 9129 C C . TYR B 1 571 ? 0.637 8.466 21.935 1.00 29.11 569 TYR B C 1
ATOM 9130 O O . TYR B 1 571 ? 0.502 9.620 21.664 1.00 26.28 5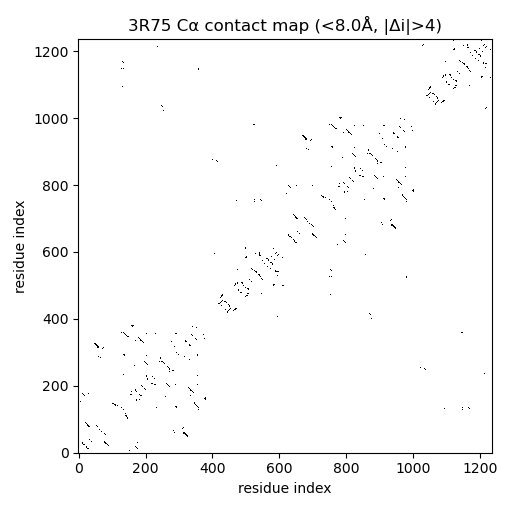69 TYR B O 1
ATOM 9139 N N . VAL B 1 572 ? -0.028 7.495 21.334 1.00 26.87 570 VAL B N 1
ATOM 9140 C CA A VAL B 1 572 ? -1.041 7.768 20.332 0.50 28.43 570 VAL B CA 1
ATOM 9141 C CA B VAL B 1 572 ? -1.059 7.783 20.332 0.50 28.59 570 VAL B CA 1
ATOM 9142 C C . VAL B 1 572 ? -2.135 6.679 20.420 1.00 30.94 570 VAL B C 1
ATOM 9143 O O . VAL B 1 572 ? -1.897 5.579 20.981 1.00 30.70 570 VAL B O 1
ATOM 9150 N N . ALA B 1 573 ? -3.327 6.989 19.933 1.00 29.31 571 ALA B N 1
ATOM 9151 C CA . ALA B 1 573 ? -4.400 6.035 19.763 1.00 25.79 571 ALA B CA 1
ATOM 9152 C C . ALA B 1 573 ? -4.251 5.520 18.344 1.00 28.55 571 ALA B C 1
ATOM 9153 O O . ALA B 1 573 ? -3.774 6.229 17.479 1.00 30.06 571 ALA B O 1
ATOM 9155 N N . GLN B 1 574 ? -4.665 4.274 18.125 1.00 28.21 572 GLN B N 1
ATOM 9156 C CA . GLN B 1 574 ? -4.437 3.566 16.890 1.00 29.40 572 GLN B CA 1
ATOM 9157 C C . GLN B 1 574 ? -5.624 2.695 16.578 1.00 30.48 572 GLN B C 1
ATOM 9158 O O . GLN B 1 574 ? -6.071 1.990 17.465 1.00 28.88 572 GLN B O 1
ATOM 9164 N N . THR B 1 575 ? -6.159 2.818 15.335 1.00 29.18 573 THR B N 1
ATOM 9165 C CA . THR B 1 575 ? -7.272 1.986 14.837 1.00 31.08 573 THR B CA 1
ATOM 9166 C C . THR B 1 575 ? -7.319 1.839 13.272 1.00 34.81 573 THR B C 1
ATOM 9167 O O . THR B 1 575 ? -6.842 2.709 12.508 1.00 34.66 573 THR B O 1
ATOM 9171 N N . VAL B 1 576 ? -7.888 0.731 12.803 1.00 36.71 574 VAL B N 1
ATOM 9172 C CA A VAL B 1 576 ? -8.199 0.514 11.370 0.70 42.82 574 VAL B CA 1
ATOM 9173 C CA B VAL B 1 576 ? -8.152 0.567 11.358 0.30 39.72 574 VAL B CA 1
ATOM 9174 C C . VAL B 1 576 ? -9.451 1.286 10.903 1.00 44.10 574 VAL B C 1
ATOM 9175 O O . VAL B 1 576 ? -9.699 1.429 9.701 1.00 43.59 574 VAL B O 1
ATOM 9182 N N . ARG B 1 577 ? -10.233 1.806 11.856 1.00 38.23 575 ARG B N 1
ATOM 9183 C CA . ARG B 1 577 ? -11.574 2.374 11.606 1.00 43.69 575 ARG B CA 1
ATOM 9184 C C . ARG B 1 577 ? -11.613 3.880 11.332 1.00 37.17 575 ARG B C 1
ATOM 9185 O O . ARG B 1 577 ? -10.894 4.631 11.950 1.00 34.16 575 ARG B O 1
ATOM 9193 N N . ASP B 1 578 ? -12.491 4.276 10.408 1.00 34.60 576 ASP B N 1
ATOM 9194 C CA . ASP B 1 578 ? -12.820 5.668 10.110 1.00 41.81 576 ASP B CA 1
ATOM 9195 C C . ASP B 1 578 ? -14.057 6.068 10.890 1.00 36.63 576 ASP B C 1
ATOM 9196 O O . ASP B 1 578 ? -14.351 7.244 11.048 1.00 31.84 576 ASP B O 1
ATOM 9201 N N . GLU B 1 579 ? -14.773 5.085 11.404 1.00 37.29 577 GLU B N 1
ATOM 9202 C CA . GLU B 1 579 ? -16.050 5.354 12.088 1.00 39.09 577 GLU B CA 1
ATOM 9203 C C . GLU B 1 579 ? -16.300 4.209 12.992 1.00 38.13 577 GLU B C 1
ATOM 9204 O O . GLU B 1 579 ? -16.040 3.086 12.605 1.00 39.26 577 GLU B O 1
ATOM 9210 N N . MET B 1 580 ? -16.723 4.470 14.211 1.00 37.80 578 MET B N 1
ATOM 9211 C CA . MET B 1 580 ? -17.185 3.379 15.029 1.00 40.26 578 MET B CA 1
ATOM 9212 C C . MET B 1 580 ? -18.390 3.752 15.853 1.00 35.89 578 MET B C 1
ATOM 9213 O O . MET B 1 580 ? -18.642 4.920 16.223 1.00 37.84 578 MET B O 1
ATOM 9218 N N . ASP B 1 581 ? -19.094 2.739 16.247 1.00 33.94 579 ASP B N 1
ATOM 9219 C CA . ASP B 1 581 ? -20.268 2.938 17.096 1.00 41.42 579 ASP B CA 1
ATOM 9220 C C . ASP B 1 581 ? -19.861 2.475 18.487 1.00 37.30 579 ASP B C 1
ATOM 9221 O O . ASP B 1 581 ? -19.265 1.440 18.619 1.00 38.25 579 ASP B O 1
ATOM 9226 N N . VAL B 1 582 ? -20.092 3.306 19.498 1.00 35.91 580 VAL B N 1
ATOM 9227 C CA . VAL B 1 582 ? -19.605 3.027 20.884 1.00 34.46 580 VAL B CA 1
ATOM 9228 C C . VAL B 1 582 ? -20.794 3.042 21.841 1.00 32.50 580 VAL B C 1
ATOM 9229 O O . VAL B 1 582 ? -21.593 3.999 21.840 1.00 35.97 580 VAL B O 1
ATOM 9233 N N . ASP B 1 583 ? -20.895 2.039 22.695 1.00 39.49 581 ASP B N 1
ATOM 9234 C CA . ASP B 1 583 ? -22.009 1.946 23.642 1.00 45.61 581 ASP B CA 1
ATOM 9235 C C . ASP B 1 583 ? -21.994 3.080 24.612 1.00 37.50 581 ASP B C 1
ATOM 9236 O O . ASP B 1 583 ? -20.948 3.453 25.103 1.00 40.21 581 ASP B O 1
ATOM 9241 N N . GLY B 1 584 ? -23.175 3.599 24.878 1.00 39.30 582 GLY B N 1
ATOM 9242 C CA . GLY B 1 584 ? -23.376 4.774 25.693 1.00 37.34 582 GLY B CA 1
ATOM 9243 C C . GLY B 1 584 ? -22.971 6.077 25.033 1.00 44.80 582 GLY B C 1
ATOM 9244 O O . GLY B 1 584 ? -22.946 7.109 25.688 1.00 39.81 582 GLY B O 1
ATOM 9245 N N . VAL B 1 585 ? -22.599 6.046 23.758 1.00 41.39 583 VAL B N 1
ATOM 9246 C CA . VAL B 1 585 ? -22.058 7.236 23.115 1.00 36.13 583 VAL B CA 1
ATOM 9247 C C . VAL B 1 585 ? -22.744 7.486 21.793 1.00 38.56 583 VAL B C 1
ATOM 9248 O O . VAL B 1 585 ? -23.343 8.540 21.600 1.00 41.56 583 VAL B O 1
ATOM 9252 N N . GLY B 1 586 ? -22.631 6.531 20.866 1.00 33.97 584 GLY B N 1
ATOM 9253 C CA . GLY B 1 586 ? -23.166 6.700 19.508 1.00 34.46 584 GLY B CA 1
ATOM 9254 C C . GLY B 1 586 ? -22.043 6.535 18.514 1.00 35.63 584 GLY B C 1
ATOM 9255 O O . GLY B 1 586 ? -21.035 5.880 18.844 1.00 36.43 584 GLY B O 1
ATOM 9256 N N . THR B 1 587 ? -22.190 7.157 17.337 1.00 34.47 585 THR B N 1
ATOM 9257 C CA . THR B 1 587 ? -21.164 7.109 16.283 1.00 34.07 585 THR B CA 1
ATOM 9258 C C . THR B 1 587 ? -20.038 8.085 16.551 1.00 32.51 585 THR B C 1
ATOM 9259 O O . THR B 1 587 ? -20.233 9.272 16.860 1.00 33.99 585 THR B O 1
ATOM 9263 N N . VAL B 1 588 ? -18.829 7.590 16.452 1.00 31.32 586 VAL B N 1
ATOM 9264 C CA . VAL B 1 588 ? -17.674 8.443 16.547 1.00 30.97 586 VAL B CA 1
ATOM 9265 C C . VAL B 1 588 ? -16.933 8.383 15.242 1.00 33.27 586 VAL B C 1
ATOM 9266 O O . VAL B 1 588 ? -16.605 7.290 14.749 1.00 37.18 586 VAL B O 1
ATOM 9270 N N . ALA B 1 589 ? -16.737 9.548 14.635 1.00 33.54 587 ALA B N 1
ATOM 9271 C CA . ALA B 1 589 ? -15.961 9.680 13.424 1.00 31.16 587 ALA B CA 1
ATOM 9272 C C . ALA B 1 589 ? -14.496 9.898 13.792 1.00 34.61 587 ALA B C 1
ATOM 9273 O O . ALA B 1 589 ? -14.182 10.677 14.730 1.00 33.18 587 ALA B O 1
ATOM 9275 N N . ILE B 1 590 ? -13.611 9.171 13.086 1.00 33.14 588 ILE B N 1
ATOM 9276 C CA . ILE B 1 590 ? -12.197 9.105 13.419 1.00 31.85 588 ILE B CA 1
ATOM 9277 C C . ILE B 1 590 ? -11.355 9.621 12.256 1.00 32.08 588 ILE B C 1
ATOM 9278 O O . ILE B 1 590 ? -11.432 9.095 11.166 1.00 31.45 588 ILE B O 1
ATOM 9283 N N . SER B 1 591 ? -10.521 10.625 12.504 1.00 34.11 589 SER B N 1
ATOM 9284 C CA . SER B 1 591 ? -9.523 11.079 11.502 1.00 30.30 589 SER B CA 1
ATOM 9285 C C . SER B 1 591 ? -8.181 10.452 11.836 1.00 30.89 589 SER B C 1
ATOM 9286 O O . SER B 1 591 ? -7.622 10.555 12.982 1.00 31.90 589 SER B O 1
ATOM 9289 N N . ARG B 1 592 ? -7.650 9.725 10.901 1.00 32.31 590 ARG B N 1
ATOM 9290 C CA . ARG B 1 592 ? -6.467 8.915 11.174 1.00 37.23 590 ARG B CA 1
ATOM 9291 C C . ARG B 1 592 ? -5.535 8.940 10.004 1.00 37.87 590 ARG B C 1
ATOM 9292 O O . ARG B 1 592 ? -5.964 9.245 8.902 1.00 37.56 590 ARG B O 1
ATOM 9300 N N . ASP B 1 593 ? -4.250 8.660 10.241 1.00 36.18 591 ASP B N 1
ATOM 9301 C CA . ASP B 1 593 ? -3.286 8.398 9.145 1.00 40.39 591 ASP B CA 1
ATOM 9302 C C . ASP B 1 593 ? -3.637 7.050 8.528 1.00 38.59 591 ASP B C 1
ATOM 9303 O O . ASP B 1 593 ? -3.596 6.036 9.198 1.00 41.18 591 ASP B O 1
ATOM 9308 N N . PRO B 1 594 ? -3.996 7.029 7.255 1.00 42.33 592 PRO B N 1
ATOM 9309 C CA . PRO B 1 594 ? -4.374 5.755 6.664 1.00 48.01 592 PRO B CA 1
ATOM 9310 C C . PRO B 1 594 ? -3.258 4.711 6.585 1.00 52.15 592 PRO B C 1
ATOM 9311 O O . PRO B 1 594 ? -3.551 3.543 6.481 1.00 56.67 592 PRO B O 1
ATOM 9315 N N . ARG B 1 595 ? -1.999 5.127 6.594 1.00 47.86 593 ARG B N 1
ATOM 9316 C CA . ARG B 1 595 ? -0.918 4.175 6.522 1.00 52.23 593 ARG B CA 1
ATOM 9317 C C . ARG B 1 595 ? -0.689 3.461 7.862 1.00 49.72 593 ARG B C 1
ATOM 9318 O O . ARG B 1 595 ? -0.521 2.231 7.916 1.00 56.83 593 ARG B O 1
ATOM 9326 N N . THR B 1 596 ? -0.754 4.197 8.957 1.00 39.57 594 THR B N 1
ATOM 9327 C CA . THR B 1 596 ? -0.385 3.635 10.283 1.00 39.15 594 THR B CA 1
ATOM 9328 C C . THR B 1 596 ? -1.562 3.398 11.220 1.00 38.54 594 THR B C 1
ATOM 9329 O O . THR B 1 596 ? -1.414 2.788 12.248 1.00 37.23 594 THR B O 1
ATOM 9333 N N . GLY B 1 597 ? -2.722 3.955 10.901 1.00 34.10 595 GLY B N 1
ATOM 9334 C CA . GLY B 1 597 ? -3.858 3.882 11.806 1.00 31.14 595 GLY B CA 1
ATOM 9335 C C . GLY B 1 597 ? -3.765 4.849 12.959 1.00 31.56 595 GLY B C 1
ATOM 9336 O O . GLY B 1 597 ? -4.657 4.887 13.793 1.00 27.09 595 GLY B O 1
ATOM 9337 N N . GLU B 1 598 ? -2.732 5.701 13.003 1.00 32.16 596 GLU B N 1
ATOM 9338 C CA A GLU B 1 598 ? -2.623 6.614 14.120 0.70 31.05 596 GLU B CA 1
ATOM 9339 C CA B GLU B 1 598 ? -2.594 6.649 14.106 0.30 27.69 596 GLU B CA 1
ATOM 9340 C C . GLU B 1 598 ? -3.766 7.631 14.087 1.00 27.88 596 GLU B C 1
ATOM 9341 O O . GLU B 1 598 ? -4.030 8.247 13.066 1.00 30.75 596 GLU B O 1
ATOM 9352 N N . VAL B 1 599 ? -4.416 7.834 15.238 1.00 30.47 597 VAL B N 1
ATOM 9353 C CA . VAL B 1 599 ? -5.579 8.736 15.360 1.00 27.75 597 VAL B CA 1
ATOM 9354 C C . VAL B 1 599 ? -5.140 10.211 15.599 1.00 29.38 597 VAL B C 1
ATOM 9355 O O . VAL B 1 599 ? -4.364 10.477 16.487 1.00 27.94 597 VAL B O 1
ATOM 9359 N N . HIS B 1 600 ? -5.594 11.135 14.772 1.00 25.67 598 HIS B N 1
ATOM 9360 C CA . HIS B 1 600 ? -5.303 12.558 14.904 1.00 27.27 598 HIS B CA 1
ATOM 9361 C C . HIS B 1 600 ? -6.381 13.299 15.623 1.00 27.17 598 HIS B C 1
ATOM 9362 O O . HIS B 1 600 ? -6.118 14.275 16.302 1.00 28.51 598 HIS B O 1
ATOM 9369 N N . ALA B 1 601 ? -7.613 12.854 15.474 1.00 28.59 599 ALA B N 1
ATOM 9370 C CA . ALA B 1 601 ? -8.759 13.621 16.010 1.00 29.42 599 ALA B CA 1
ATOM 9371 C C . ALA B 1 601 ? -10.006 12.743 15.998 1.00 30.37 599 ALA B C 1
ATOM 9372 O O . ALA B 1 601 ? -10.119 11.801 15.200 1.00 27.01 599 ALA B O 1
ATOM 9374 N N . LEU B 1 602 ? -10.941 13.112 16.863 1.00 28.36 600 LEU B N 1
ATOM 9375 C CA . LEU B 1 602 ? -12.276 12.495 16.930 1.00 27.94 600 LEU B CA 1
ATOM 9376 C C . LEU B 1 602 ? -13.403 13.500 16.891 1.00 30.66 600 LEU B C 1
ATOM 9377 O O . LEU B 1 602 ? -13.292 14.685 17.338 1.00 28.11 600 LEU B O 1
ATOM 9382 N N . ARG B 1 603 ? -14.489 13.070 16.245 1.00 30.42 601 ARG B N 1
ATOM 9383 C CA . ARG B 1 603 ? -15.701 13.864 16.243 1.00 31.41 601 ARG B CA 1
ATOM 9384 C C . ARG B 1 603 ? -16.815 12.940 16.720 1.00 36.00 601 ARG B C 1
ATOM 9385 O O . ARG B 1 603 ? -17.150 12.004 16.028 1.00 35.09 601 ARG B O 1
ATOM 9393 N N . GLY B 1 604 ? -17.371 13.218 17.895 1.00 30.19 602 GLY B N 1
ATOM 9394 C CA . GLY B 1 604 ? -18.435 12.396 18.440 1.00 33.35 602 GLY B CA 1
ATOM 9395 C C . GLY B 1 604 ? -19.727 13.204 18.470 1.00 35.68 602 GLY B C 1
ATOM 9396 O O . GLY B 1 604 ? -19.740 14.350 18.069 1.00 35.08 602 GLY B O 1
ATOM 9397 N N . PRO B 1 605 ? -20.804 12.606 19.003 1.00 34.40 603 PRO B N 1
ATOM 9398 C CA . PRO B 1 605 ? -22.138 13.259 19.015 1.00 35.86 603 PRO B CA 1
ATOM 9399 C C . PRO B 1 605 ? -22.196 14.566 19.803 1.00 33.52 603 PRO B C 1
ATOM 9400 O O . PRO B 1 605 ? -22.865 15.487 19.393 1.00 36.01 603 PRO B O 1
ATOM 9404 N N . THR B 1 606 ? -21.421 14.670 20.872 1.00 32.76 604 THR B N 1
ATOM 9405 C CA . THR B 1 606 ? -21.364 15.875 21.720 1.00 35.40 604 THR B CA 1
ATOM 9406 C C . THR B 1 606 ? -19.922 16.288 22.114 1.00 34.76 604 THR B C 1
ATOM 9407 O O . THR B 1 606 ? -19.704 16.880 23.141 1.00 32.94 604 THR B O 1
ATOM 9411 N N . PHE B 1 607 ? -18.937 15.978 21.281 1.00 33.30 605 PHE B N 1
ATOM 9412 C CA . PHE B 1 607 ? -17.587 16.257 21.611 1.00 30.08 605 PHE B CA 1
ATOM 9413 C C . PHE B 1 607 ? -16.667 16.189 20.424 1.00 29.05 605 PHE B C 1
ATOM 9414 O O . PHE B 1 607 ? -17.018 15.661 19.402 1.00 26.82 605 PHE B O 1
ATOM 9422 N N . SER B 1 608 ? -15.488 16.813 20.567 1.00 29.01 606 SER B N 1
ATOM 9423 C CA . SER B 1 608 ? -14.402 16.658 19.632 1.00 30.22 606 SER B CA 1
ATOM 9424 C C . SER B 1 608 ? -13.119 16.509 20.411 1.00 32.40 606 SER B C 1
ATOM 9425 O O . SER B 1 608 ? -13.063 16.799 21.592 1.00 29.38 606 SER B O 1
ATOM 9428 N N . SER B 1 609 ? -12.107 16.024 19.723 1.00 28.73 607 SER B N 1
ATOM 9429 C CA . SER B 1 609 ? -10.813 15.879 20.323 1.00 30.11 607 SER B CA 1
ATOM 9430 C C . SER B 1 609 ? -9.765 15.931 19.274 1.00 28.45 607 SER B C 1
ATOM 9431 O O . SER B 1 609 ? -10.035 15.626 18.080 1.00 28.96 607 SER B O 1
ATOM 9434 N N . MET B 1 610 ? -8.580 16.319 19.724 1.00 28.91 608 MET B N 1
ATOM 9435 C CA A MET B 1 610 ? -7.397 16.461 18.878 0.50 30.17 608 MET B CA 1
ATOM 9436 C CA B MET B 1 610 ? -7.405 16.408 18.867 0.50 29.71 608 MET B CA 1
ATOM 9437 C C . MET B 1 610 ? -6.166 15.882 19.594 1.00 29.40 608 MET B C 1
ATOM 9438 O O . MET B 1 610 ? -5.922 16.187 20.791 1.00 25.53 608 MET B O 1
ATOM 9447 N N . GLN B 1 611 ? -5.376 15.087 18.888 1.00 22.60 609 GLN B N 1
ATOM 9448 C CA . GLN B 1 611 ? -4.050 14.654 19.436 1.00 24.05 609 GLN B CA 1
ATOM 9449 C C . GLN B 1 611 ? -2.981 15.782 19.448 1.00 27.26 609 GLN B C 1
ATOM 9450 O O . GLN B 1 611 ? -2.119 15.832 20.336 1.00 26.95 609 GLN B O 1
ATOM 9456 N N . PHE B 1 612 ? -3.084 16.688 18.484 1.00 23.46 610 PHE B N 1
ATOM 9457 C CA . PHE B 1 612 ? -2.123 17.768 18.284 1.00 26.07 610 PHE B CA 1
ATOM 9458 C C . PHE B 1 612 ? -2.522 19.006 19.079 1.00 26.58 610 PHE B C 1
ATOM 9459 O O . PHE B 1 612 ? -3.582 19.053 19.655 1.00 26.24 610 PHE B O 1
ATOM 9467 N N . HIS B 1 613 ? -1.663 20.019 19.082 1.00 25.88 611 HIS B N 1
ATOM 9468 C CA . HIS B 1 613 ? -1.906 21.254 19.788 1.00 26.09 611 HIS B CA 1
ATOM 9469 C C . HIS B 1 613 ? -2.179 22.357 18.836 1.00 29.00 611 HIS B C 1
ATOM 9470 O O . HIS B 1 613 ? -1.252 22.993 18.267 1.00 27.21 611 HIS B O 1
ATOM 9477 N N . ALA B 1 614 ? -3.441 22.565 18.596 1.00 24.54 612 ALA B N 1
ATOM 9478 C CA . ALA B 1 614 ? -3.897 23.694 17.771 1.00 26.30 612 ALA B CA 1
ATOM 9479 C C . ALA B 1 614 ? -3.242 25.039 18.156 1.00 26.37 612 ALA B C 1
ATOM 9480 O O . ALA B 1 614 ? -2.993 25.861 17.286 1.00 26.12 612 ALA B O 1
ATOM 9482 N N . GLU B 1 615 ? -2.984 25.234 19.460 1.00 27.25 613 GLU B N 1
ATOM 9483 C CA . GLU B 1 615 ? -2.514 26.526 20.014 1.00 25.27 613 GLU B CA 1
ATOM 9484 C C . GLU B 1 615 ? -1.034 26.720 19.868 1.00 25.69 613 GLU B C 1
ATOM 9485 O O . GLU B 1 615 ? -0.503 27.783 20.138 1.00 25.26 613 GLU B O 1
ATOM 9491 N N . SER B 1 616 ? -0.321 25.666 19.499 1.00 23.16 614 SER B N 1
ATOM 9492 C CA . SER B 1 616 ? 1.149 25.715 19.388 1.00 22.01 614 SER B CA 1
ATOM 9493 C C . SER B 1 616 ? 1.615 26.676 18.294 1.00 25.16 614 SER B C 1
ATOM 9494 O O . SER B 1 616 ? 0.945 26.846 17.265 1.00 26.28 614 SER B O 1
ATOM 9497 N N . VAL B 1 617 ? 2.825 27.199 18.467 1.00 25.19 615 VAL B N 1
ATOM 9498 C CA . VAL B 1 617 ? 3.446 28.004 17.438 1.00 26.16 615 VAL B CA 1
ATOM 9499 C C . VAL B 1 617 ? 3.705 27.146 16.176 1.00 27.07 615 VAL B C 1
ATOM 9500 O O . VAL B 1 617 ? 3.859 27.678 15.091 1.00 29.48 615 VAL B O 1
ATOM 9504 N N . LEU B 1 618 ? 3.713 25.821 16.312 1.00 26.11 616 LEU B N 1
ATOM 9505 C CA . LEU B 1 618 ? 3.941 24.910 15.168 1.00 26.94 616 LEU B CA 1
ATOM 9506 C C . LEU B 1 618 ? 2.648 24.588 14.336 1.00 28.93 616 LEU B C 1
ATOM 9507 O O . LEU B 1 618 ? 2.732 23.993 13.248 1.00 31.22 616 LEU B O 1
ATOM 9512 N N . THR B 1 619 ? 1.470 25.024 14.819 1.00 27.95 617 THR B N 1
ATOM 9513 C CA . THR B 1 619 ? 0.218 24.855 14.042 1.00 28.25 617 THR B CA 1
ATOM 9514 C C . THR B 1 619 ? -0.045 26.062 13.162 1.00 27.63 617 THR B C 1
ATOM 9515 O O . THR B 1 619 ? 0.056 27.206 13.577 1.00 31.98 617 THR B O 1
ATOM 9519 N N . VAL B 1 620 ? -0.390 25.765 11.909 1.00 30.56 618 VAL B N 1
ATOM 9520 C CA . VAL B 1 620 ? -0.853 26.753 10.961 1.00 28.44 618 VAL B CA 1
ATOM 9521 C C . VAL B 1 620 ? -2.382 26.842 11.140 1.00 30.09 618 VAL B C 1
ATOM 9522 O O . VAL B 1 620 ? -3.082 25.823 11.115 1.00 28.95 618 VAL B O 1
ATOM 9526 N N . ASP B 1 621 ? -2.893 28.071 11.278 1.00 34.35 619 ASP B N 1
ATOM 9527 C CA . ASP B 1 621 ? -4.343 28.339 11.396 1.00 33.77 619 ASP B CA 1
ATOM 9528 C C . ASP B 1 621 ? -4.988 27.655 12.616 1.00 29.64 619 ASP B C 1
ATOM 9529 O O . ASP B 1 621 ? -6.110 27.131 12.517 1.00 33.68 619 ASP B O 1
ATOM 9534 N N . GLY B 1 622 ? -4.303 27.686 13.759 1.00 28.96 620 GLY B N 1
ATOM 9535 C CA . GLY B 1 622 ? -4.774 27.112 14.995 1.00 27.08 620 GLY B CA 1
ATOM 9536 C C . GLY B 1 622 ? -6.140 27.633 15.450 1.00 27.26 620 GLY B C 1
ATOM 9537 O O . GLY B 1 622 ? -7.029 26.842 15.769 1.00 27.01 620 GLY B O 1
ATOM 9538 N N . PRO B 1 623 ? -6.334 28.953 15.480 1.00 29.12 621 PRO B N 1
ATOM 9539 C CA . PRO B 1 623 ? -7.630 29.445 15.946 1.00 28.64 621 PRO B CA 1
ATOM 9540 C C . PRO B 1 623 ? -8.830 28.880 15.132 1.00 33.30 621 PRO B C 1
ATOM 9541 O O . PRO B 1 623 ? -9.863 28.541 15.714 1.00 33.51 621 PRO B O 1
ATOM 9545 N N . ARG B 1 624 ? -8.694 28.844 13.800 1.00 33.13 622 ARG B N 1
ATOM 9546 C CA . ARG B 1 624 ? -9.719 28.292 12.927 1.00 33.24 622 ARG B CA 1
ATOM 9547 C C . ARG B 1 624 ? -9.960 26.830 13.288 1.00 33.11 622 ARG B C 1
ATOM 9548 O O . ARG B 1 624 ? -11.102 26.411 13.477 1.00 31.82 622 ARG B O 1
ATOM 9556 N N . ILE B 1 625 ? -8.896 26.060 13.441 1.00 31.70 623 ILE B N 1
ATOM 9557 C CA . ILE B 1 625 ? -9.036 24.654 13.823 1.00 30.89 623 ILE B CA 1
ATOM 9558 C C . ILE B 1 625 ? -9.764 24.484 15.143 1.00 30.51 623 ILE B C 1
ATOM 9559 O O . ILE B 1 625 ? -10.695 23.674 15.255 1.00 26.54 623 ILE B O 1
ATOM 9564 N N . LEU B 1 626 ? -9.433 25.319 16.107 1.00 30.46 624 LEU B N 1
ATOM 9565 C CA . LEU B 1 626 ? -10.052 25.258 17.453 1.00 28.64 624 LEU B CA 1
ATOM 9566 C C . LEU B 1 626 ? -11.481 25.647 17.346 1.00 29.91 624 LEU B C 1
ATOM 9567 O O . LEU B 1 626 ? -12.343 25.066 18.005 1.00 35.50 624 LEU B O 1
ATOM 9572 N N . GLY B 1 627 ? -11.757 26.638 16.501 1.00 28.77 625 GLY B N 1
ATOM 9573 C CA . GLY B 1 627 ? -13.138 27.060 16.284 1.00 29.71 625 GLY B CA 1
ATOM 9574 C C . GLY B 1 627 ? -13.986 25.944 15.698 1.00 32.01 625 GLY B C 1
ATOM 9575 O O . GLY B 1 627 ? -15.140 25.749 16.114 1.00 31.75 625 GLY B O 1
ATOM 9576 N N . GLU B 1 628 ? -13.453 25.260 14.689 1.00 33.31 626 GLU B N 1
ATOM 9577 C CA . GLU B 1 628 ? -14.135 24.078 14.078 1.00 37.86 626 GLU B CA 1
ATOM 9578 C C . GLU B 1 628 ? -14.371 23.019 15.147 1.00 33.92 626 GLU B C 1
ATOM 9579 O O . GLU B 1 628 ? -15.452 22.510 15.259 1.00 33.08 626 GLU B O 1
ATOM 9585 N N . ALA B 1 629 ? -13.366 22.722 15.949 1.00 32.94 627 ALA B N 1
ATOM 9586 C CA . ALA B 1 629 ? -13.492 21.691 17.007 1.00 32.27 627 ALA B CA 1
ATOM 9587 C C . ALA B 1 629 ? -14.605 22.026 18.043 1.00 33.29 627 ALA B C 1
ATOM 9588 O O . ALA B 1 629 ? -15.388 21.181 18.441 1.00 29.52 627 ALA B O 1
ATOM 9590 N N . ILE B 1 630 ? -14.650 23.281 18.467 1.00 36.95 628 ILE B N 1
ATOM 9591 C CA . ILE B 1 630 ? -15.629 23.733 19.467 1.00 34.13 628 ILE B CA 1
ATOM 9592 C C . ILE B 1 630 ? -17.039 23.775 18.836 1.00 32.45 628 ILE B C 1
ATOM 9593 O O . ILE B 1 630 ? -18.043 23.319 19.418 1.00 36.33 628 ILE B O 1
ATOM 9598 N N . THR B 1 631 ? -17.121 24.270 17.616 1.00 31.20 629 THR B N 1
ATOM 9599 C CA . THR B 1 631 ? -18.374 24.277 16.839 1.00 34.84 629 THR B CA 1
ATOM 9600 C C . THR B 1 631 ? -18.985 22.874 16.745 1.00 39.30 629 THR B C 1
ATOM 9601 O O . THR B 1 631 ? -20.172 22.689 17.033 1.00 37.40 629 THR B O 1
ATOM 9605 N N . HIS B 1 632 ? -18.170 21.882 16.388 1.00 36.49 630 HIS B N 1
ATOM 9606 C CA . HIS B 1 632 ? -18.623 20.536 16.407 1.00 37.13 630 HIS B CA 1
ATOM 9607 C C . HIS B 1 632 ? -19.109 20.095 17.815 1.00 34.97 630 HIS B C 1
ATOM 9608 O O . HIS B 1 632 ? -20.154 19.451 17.914 1.00 33.20 630 HIS B O 1
ATOM 9615 N N . ALA B 1 633 ? -18.377 20.435 18.862 1.00 34.35 631 ALA B N 1
ATOM 9616 C CA . ALA B 1 633 ? -18.696 19.930 20.231 1.00 33.11 631 ALA B CA 1
ATOM 9617 C C . ALA B 1 633 ? -20.076 20.366 20.686 1.00 33.81 631 ALA B C 1
ATOM 9618 O O . ALA B 1 633 ? -20.807 19.592 21.310 1.00 33.15 631 ALA B O 1
ATOM 9620 N N . ILE B 1 634 ? -20.446 21.581 20.336 1.00 34.54 632 ILE B N 1
ATOM 9621 C CA . ILE B 1 634 ? -21.710 22.154 20.786 1.00 38.45 632 ILE B CA 1
ATOM 9622 C C . ILE B 1 634 ? -22.869 21.918 19.816 1.00 40.99 632 ILE B C 1
ATOM 9623 O O . ILE B 1 634 ? -23.923 22.534 19.963 1.00 40.24 632 ILE B O 1
ATOM 9628 N N . ARG B 1 635 ? -22.656 21.032 18.834 1.00 39.77 633 ARG B N 1
ATOM 9629 C CA . ARG B 1 635 ? -23.607 20.803 17.749 1.00 40.91 633 ARG B CA 1
ATOM 9630 C C . ARG B 1 635 ? -24.994 20.418 18.231 1.00 42.24 633 ARG B C 1
ATOM 9631 O O . ARG B 1 635 ? -25.923 20.695 17.546 1.00 43.31 633 ARG B O 1
ATOM 9639 N N . ARG B 1 636 ? -25.116 19.722 19.363 1.00 38.89 634 ARG B N 1
ATOM 9640 C CA . ARG B 1 636 ? -26.437 19.339 19.886 1.00 40.83 634 ARG B CA 1
ATOM 9641 C C . ARG B 1 636 ? -27.101 20.422 20.716 1.00 42.15 634 ARG B C 1
ATOM 9642 O O . ARG B 1 636 ? -28.272 20.340 20.982 1.00 44.69 634 ARG B O 1
ATOM 9650 N N . GLU B 1 637 ? -26.396 21.474 21.051 1.00 46.53 635 GLU B N 1
ATOM 9651 C CA . GLU B 1 637 ? -27.001 22.563 21.824 1.00 57.81 635 GLU B CA 1
ATOM 9652 C C . GLU B 1 637 ? -27.896 23.529 20.943 1.00 61.49 635 GLU B C 1
ATOM 9653 O O . GLU B 1 637 ? -27.560 23.868 19.813 1.00 57.99 635 GLU B O 1
ATOM 9659 N N . LYS B 1 638 ? -29.043 23.949 21.474 1.00 73.60 636 LYS B N 1
ATOM 9660 C CA . LYS B 1 638 ? -30.063 24.701 20.700 1.00 84.58 636 LYS B CA 1
ATOM 9661 C C . LYS B 1 638 ? -30.163 26.160 21.164 1.00 82.58 636 LYS B C 1
ATOM 9662 O O . LYS B 1 638 ? -29.190 26.902 21.063 1.00 76.94 636 LYS B O 1
#